Protein AF-A0A8H6E935-F1 (afdb_monomer_lite)

pLDDT: mean 73.57, std 22.92, range [21.0, 97.5]

Sequence (1006 aa):
MAVDQVLSTEVVFPNERFVTASFTENTELFWALRGGGGSIFGVVTSVTIKAYPTIPATTSTFTWTTGPKSNITHGRFWAGIRAYLDLFIEHSDAGIYSYLFILPSKGEYTFLMQPFFAPNKTIPEIQALLNPWFQRLHQLGITFTPKTQYLDNFYSAWDASFPLEVVEKAHVVTGSRLFPKSNWEDPSRLNATFDAIRASSEAGLTLIASNMAPTLSRAGNPDNAVNPAWRRTVMHALSSVNWSPDATAQEITAARHNFTYGHMQRWRVVTEHGLPTENAAPPLAVKWYVAVAQYQLPDRDRAPSKHAKSRKIKCNLPNADELGPLGSSQSPEKSCERCRSLNLECIVERATLGRPSLKRERLQRATPLSPNSRKDDDSPSIIPLEIKDYLATEAIDDLGTTKALGEQRLFQTTVEFQYFFASVLAKDRIFGATIPTSTSGWTTPLPELVSHEMATALDNELVWHRFFLPNLPSLVSIRNRLELDGPDFASSATNLLFALLCLIALDTTDKFVPQHPRLKWTIQLSISSYGQEFIFSPPTHRDSVVVCLLLAYYRPTAVVSSQHTAHKAIKSTLYLGIAFKIAERLEILPSQLNLFVGDITTMNNTEFEHQIADSLQGLEILSQDLLLDGLLSKPVHSLQTVLDRMAPHIQAYRHVVKHRSCSPRVIFQIQWATSSYMLLEALKATKQGWGSPEKLYRLVEEIEEKCLRQIQFCDWALTQTGPSGAPEEISAARSLLEQRFHAIIVRIYGISLLYILVLKSRTPDCSLQGDPEIYPHETVQMGAHVSNALNNISDKTSELLFAFLSRFGKIFPDRLLAVLEMFIKCTDLKLGGVPFQAPFRDMVLDIIIFSRAIVENNSIHVKNLDGKMRENSDYQMEVMGKCAKRLEKMVASPGKSIEAAFAGGCVYAASTKVMMAFLDIIRNLKKKSKCNAGQILSIMSVTSTEGLAMGMPENSSPESRDLWPNGAVLNPSDAEGFIFDWSSIMNFDGVTFDGDTNLDLNPGSC

Foldseek 3Di:
DQLLFWAWWWFQALVRDIFIEGVVGPPVLSQCVSAVDPDPGGFTFDTDGDDDDWFKKKKKKKKFKDDPPDPQDPVLVLQLVLLVLLCLVVLQVQVWKWKWKWADDPNMTMIITLIRMGTRDDPVRVCVSCVSSVVSSVVSVTDMDMDMDIDGGDVVVCPVRPDDDDPDDPFKFKDKDFAFPVCNVDPVLVVLLSVLVVVCVSVRKMKIKMAHAPACVVSVNDNHNHDCSSNGGRMMMMIMDGDDPPDDPVRSVVSVCCCVCPNVVSNVQSRDDDHDDPDDDDDDDDDDGDDGDDDDDDDPDPDPDDDDDDPDDDADFPDPVPFDDAQAFTDLVGAGPVCNVVVHGRHHHDDPDDDPDPPPDPPDPDDDDDDDDDDDDDDPPPDDQVLLCLFLQNVPDPPDDDDDDDLQLSLCVLFPVLSVQLVSCLPPLLFQQPQDAAPDADDDQPCVLAPLVNQVVLQLLCVVVCLQQLPQDRLNVLSVVSVVLDPVRDDLLSQLSNLLSSLSSVQQDCPCCVVCVCSNVVSLHSNQNSLVVCVSHPDLDPSLLVSLLSCLFFPLQSNDNDSSCLSVSSLSLSSLSVSLVSCVVVVLAQDPVLQPDPPLPPDDPVVNSVSLSSVLSNLVSLLVNQQSSHLQADDLVSLVVSLVSCVSNLVVVVVCLVPDQDELSSLLSSLVSVLSSLLSVLSSQLLVQLLDLVSLVVSLVVSLVVLVVSLVVSLVSLVPNPPPYDPLSSVLSSLVSNLSSLLSSLVSLVVSLVSLLLSQQQDPPHPCNPHSHDDSVSSSCSNVSVLVLVVDCPDPSSVSNVVSCLVPVVPNLVSLLVSLVSVLVSQQGDDSNRGPLDDRPVSLSSLLSSLSVLLSSQSSCCPRHDVAGDPCLVVSLVSLVSSLVSLQCSSQRPPRHLSNSSSSNGSSSSSSVSSVSSSVSSVVSNVRSVVVVVVVVVVVPPDDPDDDDDDDDDDDDDDDDDDDDDDDDDDPVVCVPRDPDPPPPDDDDDDDDDDDDDDDDDDDDD

Radius of gyration: 37.36 Å; chains: 1; bounding box: 136×71×84 Å

Secondary structure (DSSP, 8-state):
-GGGGEEEEEEE-TTS-EEEEESSSSHHHHHHHTTS-TTSS-EEEEEEE-------EEEEEEEEE-STT-S--HHHHHHHHHHHHTTHHHHHHTT-EEEEEEEEETTEEEEEEEEEEEET--HHHHHHHHHHHHHHHHHTT-----EEEEESSHHHHHHTT--------TTEEEEEEEEETHHHHSHHHHHHHHHHHHHHHTTT-EEEEEE----TTTTTS--S---GGGGGEEEEEEEEEE--TT--HHHHHHHHHHIIIIIHHHHHHTTSSS---TT-PPP-PPP--SSS-------SSS--SS-----------S-GGG--STTSBPPTTTS-HHHHHTT---B----SSSPPP-------------S---------------GGGGSTTTTTS-TTT-----HHHHHHHHH-HHHHHHHHHTT-SSTTTT----SS---S-HHHHS-HHHHHHHHGGGHHHHHH-TT---HHHHHHHHHHH-TTTS-HHHHHHHHHHHHHHHHH--TTTTT-TTHHHHHHHHHHHHHHHHHHS--SSHHHHHHHHHHHHT-TTTT-S-GGGHHHHT-THHHHHHHHHHHHHTT-SS-GGG---S-TTTS-HHHHHHHHHHHHHHHHHHHHHHTTT-SSSS-HHHHHHHHHHHHHHHHHHHHHHHHS---HHHHHHHHHHHHHHHHHHHHHHHHHHTT-HHHHHHHHHHHHHHHHHHHHHHHHHHHTTGGGS-HHHHHHHHHHHHHHHHHHHHHHHHHHHHHHHHHHHS-TT-TTTT--PPPHHHHHTHHHHHHHHHH---SHHHHHHHHHHHHHTTHHHHHHHHHHHHHHHHTT-EETTEE-----HHHHHHHHHHHHHHHHHHHHHHHHTSSS--TTHHHHHHHHHHHHHHHHHHHS-TT--HHHHHHTT-HHHHHHHHHHHHHHHHHHHHHHHHHHHHHHHHHHTTS--S-------------------------TTS-TTS---S-TT---------------------

Structure (mmCIF, N/CA/C/O backbone):
data_AF-A0A8H6E935-F1
#
_entry.id   AF-A0A8H6E935-F1
#
loop_
_atom_site.group_PDB
_atom_site.id
_atom_site.type_symbol
_atom_site.label_atom_id
_atom_site.label_alt_id
_atom_site.label_comp_id
_atom_site.label_asym_id
_atom_site.label_entity_id
_atom_site.label_seq_id
_atom_site.pdbx_PDB_ins_code
_atom_site.Cartn_x
_atom_site.Cartn_y
_atom_site.Cartn_z
_atom_site.occupancy
_atom_site.B_iso_or_equiv
_atom_site.auth_seq_id
_atom_site.auth_comp_id
_atom_site.auth_asym_id
_atom_site.auth_atom_id
_atom_site.pdbx_PDB_model_num
ATOM 1 N N . MET A 1 1 ? -24.918 -16.246 4.909 1.00 84.56 1 MET A N 1
ATOM 2 C CA . MET A 1 1 ? -24.049 -15.218 5.536 1.00 84.56 1 MET A CA 1
ATOM 3 C C . MET A 1 1 ? -23.281 -14.471 4.453 1.00 84.56 1 MET A C 1
ATOM 5 O O . MET A 1 1 ? -23.110 -15.037 3.384 1.00 84.56 1 MET A O 1
ATOM 9 N N . ALA A 1 2 ? -22.778 -13.255 4.709 1.00 88.00 2 ALA A N 1
ATOM 10 C CA . ALA A 1 2 ? -21.987 -12.499 3.722 1.00 88.00 2 ALA A CA 1
ATOM 11 C C . ALA A 1 2 ? -20.761 -13.285 3.212 1.00 88.00 2 ALA A C 1
ATOM 13 O O . ALA A 1 2 ? -20.558 -13.420 2.011 1.00 88.00 2 ALA A O 1
ATOM 14 N N . VAL A 1 3 ? -20.011 -13.922 4.116 1.00 88.25 3 VAL A N 1
ATOM 15 C CA . VAL A 1 3 ? -18.839 -14.751 3.767 1.00 88.25 3 VAL A CA 1
ATOM 16 C C . VAL A 1 3 ? -19.176 -16.015 2.963 1.00 88.25 3 VAL A C 1
ATOM 18 O O . VAL A 1 3 ? -18.313 -16.554 2.271 1.00 88.25 3 VAL A O 1
ATOM 21 N N . ASP A 1 4 ? -20.432 -16.473 2.988 1.00 92.00 4 ASP A N 1
ATOM 22 C CA . ASP A 1 4 ? -20.879 -17.583 2.134 1.00 92.00 4 ASP A CA 1
ATOM 23 C C . ASP A 1 4 ? -20.926 -17.162 0.655 1.00 92.00 4 ASP A C 1
ATOM 25 O O . ASP A 1 4 ? -20.789 -18.011 -0.227 1.00 92.00 4 ASP A O 1
ATOM 29 N N . GLN A 1 5 ? -21.058 -15.855 0.398 1.00 93.88 5 GLN A N 1
ATOM 30 C CA . GLN A 1 5 ? -21.180 -15.271 -0.938 1.00 93.88 5 GLN A CA 1
ATOM 31 C C . GLN A 1 5 ? -19.845 -14.930 -1.588 1.00 93.88 5 GLN A C 1
ATOM 33 O O . GLN A 1 5 ? -19.820 -14.624 -2.773 1.00 93.88 5 GLN A O 1
ATOM 38 N N . VAL A 1 6 ? -18.741 -15.000 -0.847 1.00 94.00 6 VAL A N 1
ATOM 39 C CA . VAL A 1 6 ? -17.407 -14.691 -1.368 1.00 94.00 6 VAL A CA 1
ATOM 40 C C . VAL A 1 6 ? -16.933 -15.802 -2.312 1.00 94.00 6 VAL A C 1
ATOM 42 O O . VAL A 1 6 ? -17.002 -16.984 -1.969 1.00 94.00 6 VAL A O 1
ATOM 45 N N . LEU A 1 7 ? -16.452 -15.405 -3.492 1.00 94.62 7 LEU A N 1
ATOM 46 C CA . LEU A 1 7 ? -15.950 -16.263 -4.571 1.00 94.62 7 LEU A CA 1
ATOM 47 C C . LEU A 1 7 ? -14.423 -16.218 -4.704 1.00 94.62 7 LEU A C 1
ATOM 49 O O . LEU A 1 7 ? -13.803 -17.243 -4.981 1.00 94.62 7 LEU A O 1
ATOM 53 N N . SER A 1 8 ? -13.823 -15.051 -4.481 1.00 93.94 8 SER A N 1
ATOM 54 C CA . SER A 1 8 ? -12.374 -14.873 -4.404 1.00 93.94 8 SER A CA 1
ATOM 55 C C . SER A 1 8 ? -12.025 -13.623 -3.599 1.00 93.94 8 SER A C 1
ATOM 57 O O . SER A 1 8 ? -12.862 -12.739 -3.405 1.00 93.94 8 SER A O 1
ATOM 59 N N . THR A 1 9 ? -10.793 -13.555 -3.116 1.00 87.56 9 THR A N 1
ATOM 60 C CA . THR A 1 9 ? -10.232 -12.404 -2.407 1.00 87.56 9 THR A CA 1
ATOM 61 C C . THR A 1 9 ? -8.803 -12.167 -2.865 1.00 87.56 9 THR A C 1
ATOM 63 O O . THR A 1 9 ? -8.025 -13.117 -2.931 1.00 87.56 9 THR A O 1
ATOM 66 N N . GLU A 1 10 ? -8.440 -10.916 -3.108 1.00 86.38 10 GLU A N 1
ATOM 67 C CA . GLU A 1 10 ? -7.048 -10.516 -3.311 1.00 86.38 10 GLU A CA 1
ATOM 68 C C . GLU A 1 10 ? -6.443 -10.085 -1.976 1.00 86.38 10 GLU A C 1
ATOM 70 O O . GLU A 1 10 ? -7.078 -9.349 -1.215 1.00 86.38 10 GLU A O 1
ATOM 75 N N . VAL A 1 11 ? -5.241 -10.571 -1.662 1.00 79.44 11 VAL A N 1
ATOM 76 C CA . VAL A 1 11 ? -4.643 -10.431 -0.330 1.00 79.44 11 VAL A CA 1
ATOM 77 C C . VAL A 1 11 ? -3.161 -10.106 -0.427 1.00 79.44 11 VAL A C 1
ATOM 79 O O . VAL A 1 11 ? -2.403 -10.816 -1.082 1.00 79.44 11 VAL A O 1
ATOM 82 N N . VAL A 1 12 ? -2.728 -9.079 0.301 1.00 74.56 12 VAL A N 1
ATOM 83 C CA . VAL A 1 12 ? -1.315 -8.756 0.519 1.00 74.56 12 VAL A CA 1
ATOM 84 C C . VAL A 1 12 ? -0.867 -9.301 1.868 1.00 74.56 12 VAL A C 1
ATOM 86 O O . VAL A 1 12 ? -1.402 -8.945 2.922 1.00 74.56 12 VAL A O 1
ATOM 89 N N . PHE A 1 13 ? 0.140 -10.163 1.853 1.00 66.25 13 PHE A N 1
ATOM 90 C CA . PHE A 1 13 ? 0.747 -10.697 3.063 1.00 66.25 13 PHE A CA 1
ATOM 91 C C . PHE A 1 13 ? 1.747 -9.721 3.706 1.00 66.25 13 PHE A C 1
ATOM 93 O O . PHE A 1 13 ? 2.312 -8.859 3.035 1.00 66.25 13 PHE A O 1
ATOM 100 N N . PRO A 1 14 ? 2.087 -9.909 4.997 1.00 54.62 14 PRO A N 1
ATOM 101 C CA . PRO A 1 14 ? 3.150 -9.143 5.658 1.00 54.62 14 PRO A CA 1
ATOM 102 C C . PRO A 1 14 ? 4.553 -9.321 5.055 1.00 54.62 14 PRO A C 1
ATOM 104 O O . PRO A 1 14 ? 5.451 -8.544 5.368 1.00 54.62 14 PRO A O 1
ATOM 107 N N . ASN A 1 15 ? 4.765 -10.371 4.257 1.00 60.44 15 ASN A N 1
ATOM 108 C CA . ASN A 1 15 ? 5.986 -10.584 3.477 1.00 60.44 15 ASN A CA 1
ATOM 109 C C . ASN A 1 15 ? 5.867 -10.022 2.051 1.00 60.44 15 ASN A C 1
ATOM 111 O O . ASN A 1 15 ? 6.598 -10.470 1.178 1.00 60.44 15 ASN A O 1
ATOM 115 N N . GLU A 1 16 ? 4.926 -9.100 1.832 1.00 56.12 16 GLU A N 1
ATOM 116 C CA . GLU A 1 16 ? 4.757 -8.313 0.604 1.00 56.12 16 GLU A CA 1
ATOM 117 C C . GLU A 1 16 ? 4.261 -9.120 -0.607 1.00 56.12 16 GLU A C 1
ATOM 119 O O . GLU A 1 16 ? 4.023 -8.564 -1.674 1.00 56.12 16 GLU A O 1
ATOM 124 N N . ARG A 1 17 ? 3.984 -10.419 -0.437 1.00 66.56 17 ARG A N 1
ATOM 125 C CA . ARG A 1 17 ? 3.361 -11.236 -1.480 1.00 66.56 17 ARG A CA 1
ATOM 126 C C . ARG A 1 17 ? 1.891 -10.866 -1.662 1.00 66.56 17 ARG A C 1
ATOM 128 O O . ARG A 1 17 ? 1.109 -10.972 -0.717 1.00 66.56 17 ARG A O 1
ATOM 135 N N . PHE A 1 18 ? 1.520 -10.519 -2.889 1.00 76.31 18 PHE A N 1
ATOM 136 C CA . PHE A 1 18 ? 0.135 -10.385 -3.334 1.00 76.31 18 PHE A CA 1
ATOM 137 C C . PHE A 1 18 ? -0.358 -11.733 -3.864 1.00 76.31 18 PHE A C 1
ATOM 139 O O . PHE A 1 18 ? 0.280 -12.320 -4.737 1.00 76.31 18 PHE A O 1
ATOM 146 N N . VAL A 1 19 ? -1.465 -12.245 -3.336 1.00 80.19 19 VAL A N 1
ATOM 147 C CA . VAL A 1 19 ? -2.027 -13.540 -3.737 1.00 80.19 19 VAL A CA 1
ATOM 148 C C . VAL A 1 19 ? -3.528 -13.451 -3.972 1.00 80.19 19 VAL A C 1
ATOM 150 O O . VAL A 1 19 ? -4.221 -12.655 -3.336 1.00 80.19 19 VAL A O 1
ATOM 153 N N . THR A 1 20 ? -4.033 -14.332 -4.832 1.00 86.38 20 THR A N 1
ATOM 154 C CA . THR A 1 20 ? -5.466 -14.566 -4.995 1.00 86.38 20 THR A CA 1
ATOM 155 C C . THR A 1 20 ? -5.862 -15.795 -4.187 1.00 86.38 20 THR A C 1
ATOM 157 O O . THR A 1 20 ? -5.322 -16.885 -4.360 1.00 86.38 20 THR A O 1
ATOM 160 N N . ALA A 1 21 ? -6.816 -15.629 -3.278 1.00 88.25 21 ALA A N 1
ATOM 161 C CA . ALA A 1 21 ? -7.444 -16.720 -2.547 1.00 88.25 21 ALA A CA 1
ATOM 162 C C . ALA A 1 21 ? -8.823 -17.006 -3.147 1.00 88.25 21 ALA A C 1
ATOM 164 O O . ALA A 1 21 ? -9.665 -16.115 -3.235 1.00 88.25 21 ALA A O 1
ATOM 165 N N . SER A 1 22 ? -9.053 -18.242 -3.577 1.00 93.38 22 SER A N 1
ATOM 166 C CA . SER A 1 22 ? -10.284 -18.703 -4.222 1.00 93.38 22 SER A CA 1
ATOM 167 C C . SER A 1 22 ? -10.539 -20.186 -3.919 1.00 93.38 22 SER A C 1
ATOM 169 O O . SER A 1 22 ? -9.830 -20.817 -3.136 1.00 93.38 22 SER A O 1
ATOM 171 N N . PHE A 1 23 ? -11.555 -20.775 -4.550 1.00 90.12 23 PHE A N 1
ATOM 172 C CA . PHE A 1 23 ? -11.826 -22.211 -4.449 1.00 90.12 23 PHE A CA 1
ATOM 173 C C . PHE A 1 23 ? -10.747 -23.099 -5.087 1.00 90.12 23 PHE A C 1
ATOM 175 O O . PHE A 1 23 ? -10.710 -24.290 -4.793 1.00 90.12 23 PHE A O 1
ATOM 182 N N . THR A 1 24 ? -9.879 -22.546 -5.937 1.00 89.94 24 THR A N 1
ATOM 183 C CA . THR A 1 24 ? -8.844 -23.299 -6.667 1.00 89.94 24 THR A CA 1
ATOM 184 C C . THR A 1 24 ? -7.423 -22.832 -6.362 1.00 89.94 24 THR A C 1
ATOM 186 O O . THR A 1 24 ? -6.472 -23.515 -6.723 1.00 89.94 24 THR A O 1
ATOM 189 N N . GLU A 1 25 ? -7.256 -21.691 -5.691 1.00 87.50 25 GLU A N 1
ATOM 190 C CA . GLU A 1 25 ? -5.955 -21.082 -5.406 1.00 87.50 25 GLU A CA 1
ATOM 191 C C . GLU A 1 25 ? -5.900 -20.607 -3.951 1.00 87.50 25 GLU A C 1
ATOM 193 O O . GLU A 1 25 ? -6.847 -19.989 -3.471 1.00 87.50 25 GLU A O 1
ATOM 198 N N . ASN A 1 26 ? -4.805 -20.893 -3.235 1.00 84.12 26 ASN A N 1
ATOM 199 C CA . ASN A 1 26 ? -4.643 -20.547 -1.814 1.00 84.12 26 ASN A CA 1
ATOM 200 C C . ASN A 1 26 ? -5.892 -20.909 -0.976 1.00 84.12 26 ASN A C 1
ATOM 202 O O . ASN A 1 26 ? -6.390 -20.111 -0.181 1.00 84.12 26 ASN A O 1
ATOM 206 N N . THR A 1 27 ? -6.425 -22.114 -1.185 1.00 86.31 27 THR A N 1
ATOM 207 C CA . THR A 1 27 ? -7.748 -22.545 -0.703 1.00 86.31 27 THR A CA 1
ATOM 208 C C . THR A 1 27 ? -7.876 -22.531 0.820 1.00 86.31 27 THR A C 1
ATOM 210 O O . THR A 1 27 ? -8.933 -22.187 1.343 1.00 86.31 27 THR A O 1
ATOM 213 N N . GLU A 1 28 ? -6.796 -22.818 1.549 1.00 81.31 28 GLU A N 1
ATOM 214 C CA . GLU A 1 28 ? -6.761 -22.715 3.013 1.00 81.31 28 GLU A CA 1
ATOM 215 C C . GLU A 1 28 ? -6.899 -21.265 3.494 1.00 81.31 28 GLU A C 1
ATOM 217 O O . GLU A 1 28 ? -7.650 -20.976 4.429 1.00 81.31 28 GLU A O 1
ATOM 222 N N . LEU A 1 29 ? -6.209 -20.335 2.824 1.00 84.69 29 LEU A N 1
ATOM 223 C CA . LEU A 1 29 ? -6.346 -18.905 3.087 1.00 84.69 29 LEU A CA 1
ATOM 224 C C . LEU A 1 29 ? -7.770 -18.449 2.760 1.00 84.69 29 LEU A C 1
ATOM 226 O O . LEU A 1 29 ? -8.382 -17.728 3.546 1.00 84.69 29 LEU A O 1
ATOM 230 N N . PHE A 1 30 ? -8.316 -18.901 1.632 1.00 88.38 30 PHE A N 1
ATOM 231 C CA . PHE A 1 30 ? -9.678 -18.588 1.220 1.00 88.38 30 PHE A CA 1
ATOM 232 C C . PHE A 1 30 ? -10.722 -19.084 2.228 1.00 88.38 30 PHE A C 1
ATOM 234 O O . PHE A 1 30 ? -11.632 -18.342 2.603 1.00 88.38 30 PHE A O 1
ATOM 241 N N . TRP A 1 31 ? -10.560 -20.311 2.727 1.00 88.69 31 TRP A N 1
ATOM 242 C CA . TRP A 1 31 ? -11.390 -20.878 3.786 1.00 88.69 31 TRP A CA 1
ATOM 243 C C . TRP A 1 31 ? -11.323 -20.030 5.061 1.00 88.69 31 TRP A C 1
ATOM 245 O O . TRP A 1 31 ? -12.364 -19.661 5.613 1.00 88.69 31 TRP A O 1
ATOM 255 N N . ALA A 1 32 ? -10.108 -19.657 5.483 1.00 80.88 32 ALA A N 1
ATOM 256 C CA . ALA A 1 32 ? -9.862 -18.870 6.688 1.00 80.88 32 ALA A CA 1
ATOM 257 C C . ALA A 1 32 ? -10.448 -17.452 6.602 1.00 80.88 32 ALA A C 1
ATOM 259 O O . ALA A 1 32 ? -11.073 -16.979 7.553 1.00 80.88 32 ALA A O 1
ATOM 260 N N . LEU A 1 33 ? -10.312 -16.781 5.455 1.00 82.75 33 LEU A N 1
ATOM 261 C CA . LEU A 1 33 ? -10.874 -15.446 5.224 1.00 82.75 33 LEU A CA 1
ATOM 262 C C . LEU A 1 33 ? -12.407 -15.447 5.259 1.00 82.75 33 LEU A C 1
ATOM 264 O O . LEU A 1 33 ? -13.025 -14.457 5.652 1.00 82.75 33 LEU A O 1
ATOM 268 N N . ARG A 1 34 ? -13.041 -16.578 4.939 1.00 88.12 34 ARG A N 1
ATOM 269 C CA . ARG A 1 34 ? -14.500 -16.742 4.931 1.00 88.12 34 ARG A CA 1
ATOM 270 C C . ARG A 1 34 ? -15.066 -17.158 6.294 1.00 88.12 34 ARG A C 1
ATOM 272 O O . ARG A 1 34 ? -15.899 -18.052 6.385 1.00 88.12 34 ARG A O 1
ATOM 279 N N . GLY A 1 35 ? -14.658 -16.469 7.361 1.00 75.31 35 GLY A N 1
ATOM 280 C CA . GLY A 1 35 ? -15.252 -16.619 8.700 1.00 75.31 35 GLY A CA 1
ATOM 281 C C . GLY A 1 35 ? -14.274 -16.555 9.877 1.00 75.31 35 GLY A C 1
ATOM 282 O O . GLY A 1 35 ? -14.718 -16.372 11.008 1.00 75.31 35 GLY A O 1
ATOM 283 N N . GLY A 1 36 ? -12.963 -16.627 9.626 1.00 70.06 36 GLY A N 1
ATOM 284 C CA . GLY A 1 36 ? -11.910 -16.653 10.650 1.00 70.06 36 GLY A CA 1
ATOM 285 C C . GLY A 1 36 ? -11.529 -15.293 11.251 1.00 70.06 36 GLY A C 1
ATOM 286 O O . GLY A 1 36 ? -10.697 -15.246 12.156 1.00 70.06 36 GLY A O 1
ATOM 287 N N . GLY A 1 37 ? -12.138 -14.202 10.776 1.00 58.69 37 GLY A N 1
ATOM 288 C CA . GLY A 1 37 ? -11.894 -12.837 11.253 1.00 58.69 37 GLY A CA 1
ATOM 289 C C . GLY A 1 37 ? -10.944 -12.016 10.381 1.00 58.69 37 GLY A C 1
ATOM 290 O O . GLY A 1 37 ? -10.013 -12.545 9.779 1.00 58.69 37 GLY A O 1
ATOM 291 N N . GLY A 1 38 ? -11.191 -10.704 10.317 1.00 58.00 38 GLY A N 1
ATOM 292 C CA . GLY A 1 38 ? -10.362 -9.757 9.564 1.00 58.00 38 GLY A CA 1
ATOM 293 C C . GLY A 1 38 ? -9.001 -9.477 10.216 1.00 58.00 38 GLY A C 1
ATOM 294 O O . GLY A 1 38 ? -8.785 -9.771 11.390 1.00 58.00 38 GLY A O 1
ATOM 295 N N . SER A 1 39 ? -8.083 -8.886 9.445 1.00 55.16 39 SER A N 1
ATOM 296 C CA . SER A 1 39 ? -6.806 -8.297 9.904 1.00 55.16 39 SER A CA 1
ATOM 297 C C . SER A 1 39 ? -5.734 -9.247 10.464 1.00 55.16 39 SER A C 1
ATOM 299 O O . SER A 1 39 ? -4.707 -8.781 10.955 1.00 55.16 39 SER A O 1
ATOM 301 N N . ILE A 1 40 ? -5.928 -10.569 10.395 1.00 59.38 40 ILE A N 1
ATOM 302 C CA . ILE A 1 40 ? -4.971 -11.554 10.944 1.00 59.38 40 ILE A CA 1
ATOM 303 C C . ILE A 1 40 ? -4.184 -12.280 9.842 1.00 59.38 40 ILE A C 1
ATOM 305 O O . ILE A 1 40 ? -3.030 -12.653 10.061 1.00 59.38 40 ILE A O 1
ATOM 309 N N . PHE A 1 41 ? -4.786 -12.475 8.667 1.00 69.62 41 PHE A N 1
ATOM 310 C CA . PHE A 1 41 ? -4.212 -13.294 7.591 1.00 69.62 41 PHE A CA 1
ATOM 311 C C . PHE A 1 41 ? -3.441 -12.479 6.541 1.00 69.62 41 PHE A C 1
ATOM 313 O O . PHE A 1 41 ? -2.470 -12.973 5.976 1.00 69.62 41 PHE A O 1
ATOM 320 N N . GLY A 1 42 ? -3.836 -11.226 6.321 1.00 67.56 42 GLY A N 1
ATOM 321 C CA . GLY A 1 42 ? -3.252 -10.305 5.347 1.00 67.56 42 GLY A CA 1
ATOM 322 C C . GLY A 1 42 ? -4.159 -9.090 5.146 1.00 67.56 42 GLY A C 1
ATOM 323 O O . GLY A 1 42 ? -5.232 -9.011 5.752 1.00 67.56 42 GLY A O 1
ATOM 324 N N . VAL A 1 43 ? -3.727 -8.143 4.317 1.00 76.94 43 VAL A N 1
ATOM 325 C CA . VAL A 1 43 ? -4.535 -6.993 3.892 1.00 76.94 43 VAL A CA 1
ATOM 326 C C . VAL A 1 43 ? -5.349 -7.419 2.678 1.00 76.94 43 VAL A C 1
ATOM 328 O O . VAL A 1 43 ? -4.780 -7.685 1.624 1.00 76.94 43 VAL A O 1
ATOM 331 N N . VAL A 1 44 ? -6.669 -7.526 2.829 1.00 80.19 44 VAL A N 1
ATOM 332 C CA . VAL A 1 44 ? -7.568 -7.835 1.708 1.00 80.19 44 VAL A CA 1
ATOM 333 C C . VAL A 1 44 ? -7.746 -6.569 0.871 1.00 80.19 44 VAL A C 1
ATOM 335 O O . VAL A 1 44 ? -8.201 -5.556 1.392 1.00 80.19 44 VAL A O 1
ATOM 338 N N . THR A 1 45 ? -7.386 -6.621 -0.409 1.00 80.38 45 THR A N 1
ATOM 339 C CA . THR A 1 45 ? -7.421 -5.482 -1.347 1.00 80.38 45 THR A CA 1
ATOM 340 C C . THR A 1 45 ? -8.576 -5.563 -2.350 1.00 80.38 45 THR A C 1
ATOM 342 O O . THR A 1 45 ? -8.862 -4.587 -3.050 1.00 80.38 45 THR A O 1
ATOM 345 N N . SER A 1 46 ? -9.226 -6.725 -2.454 1.00 82.81 46 SER A N 1
ATOM 346 C CA . SER A 1 46 ? -10.413 -6.956 -3.282 1.00 82.81 46 SER A CA 1
ATOM 347 C C . SER A 1 46 ? -11.192 -8.173 -2.799 1.00 82.81 46 SER A C 1
ATOM 349 O O . SER A 1 46 ? -10.615 -9.114 -2.246 1.00 82.81 46 SER A O 1
ATOM 351 N N . VAL A 1 47 ? -12.499 -8.179 -3.053 1.00 88.38 47 VAL A N 1
ATOM 352 C CA . VAL A 1 47 ? -13.391 -9.314 -2.810 1.00 88.38 47 VAL A CA 1
ATOM 353 C C . VAL A 1 47 ? -14.326 -9.458 -4.005 1.00 88.38 47 VAL A C 1
ATOM 355 O O . VAL A 1 47 ? -15.037 -8.521 -4.356 1.00 88.38 47 VAL A O 1
ATOM 358 N N . THR A 1 48 ? -14.384 -10.653 -4.584 1.00 92.56 48 THR A N 1
ATOM 359 C CA . THR A 1 48 ? -15.417 -11.022 -5.556 1.00 92.56 48 THR A CA 1
ATOM 360 C C . THR A 1 48 ? -16.545 -11.725 -4.818 1.00 92.56 48 THR A C 1
ATOM 362 O O . THR A 1 48 ? -16.301 -12.693 -4.095 1.00 92.56 48 THR A O 1
ATOM 365 N N . ILE A 1 49 ? -17.783 -11.271 -5.002 1.00 95.06 49 ILE A N 1
ATOM 366 C CA . ILE A 1 49 ? -18.969 -11.835 -4.346 1.00 95.06 49 ILE A CA 1
ATOM 367 C C . ILE A 1 49 ? -20.023 -12.265 -5.366 1.00 95.06 49 ILE A C 1
ATOM 369 O O . ILE A 1 49 ? -20.102 -11.721 -6.465 1.00 95.06 49 ILE A O 1
ATOM 373 N N . LYS A 1 50 ? -20.861 -13.234 -4.992 1.00 93.44 50 LYS A N 1
ATOM 374 C CA . LYS A 1 50 ? -22.049 -13.608 -5.764 1.00 93.44 50 LYS A CA 1
ATOM 375 C C . LYS A 1 50 ? -23.017 -12.428 -5.834 1.00 93.44 50 LYS A C 1
ATOM 377 O O . LYS A 1 50 ? -23.385 -11.869 -4.801 1.00 93.44 50 LYS A O 1
ATOM 382 N N . ALA A 1 51 ? -23.472 -12.119 -7.042 1.00 91.81 51 ALA A N 1
ATOM 383 C CA . ALA A 1 51 ? -24.628 -11.265 -7.279 1.00 91.81 51 ALA A CA 1
ATOM 384 C C . ALA A 1 51 ? -25.878 -12.131 -7.482 1.00 91.81 51 ALA A C 1
ATOM 386 O O . ALA A 1 51 ? -25.790 -13.265 -7.959 1.00 91.81 51 ALA A O 1
ATOM 387 N N . TYR A 1 52 ? -27.039 -11.595 -7.116 1.00 89.50 52 TYR A N 1
ATOM 388 C CA . TYR A 1 52 ? -28.323 -12.281 -7.223 1.00 89.50 52 TYR A CA 1
ATOM 389 C C . TYR A 1 52 ? -29.293 -11.455 -8.068 1.00 89.50 52 TYR A C 1
ATOM 391 O O . TYR A 1 52 ? -29.226 -10.226 -8.014 1.00 89.50 52 TYR A O 1
ATOM 399 N N . PRO A 1 53 ? -30.204 -12.099 -8.823 1.00 91.50 53 PRO A N 1
ATOM 400 C CA . PRO A 1 53 ? -31.289 -11.393 -9.488 1.00 91.50 53 PRO A CA 1
ATOM 401 C C . PRO A 1 53 ? -32.108 -10.570 -8.495 1.00 91.50 53 PRO A C 1
ATOM 403 O O . PRO A 1 53 ? -32.314 -10.983 -7.350 1.00 91.50 53 PRO A O 1
ATOM 406 N N . THR A 1 54 ? -32.597 -9.421 -8.952 1.00 91.19 54 THR A N 1
ATOM 407 C CA . THR A 1 54 ? -33.511 -8.586 -8.174 1.00 91.19 54 THR A CA 1
ATOM 408 C C . THR A 1 54 ? -34.766 -9.372 -7.808 1.00 91.19 54 THR A C 1
ATOM 410 O O . THR A 1 54 ? -35.339 -10.071 -8.642 1.00 91.19 54 THR A O 1
ATOM 413 N N . ILE A 1 55 ? -35.198 -9.232 -6.556 1.00 95.31 55 ILE A N 1
ATOM 414 C CA . ILE A 1 55 ? -36.414 -9.847 -6.024 1.00 95.31 55 ILE A CA 1
ATOM 415 C C . ILE A 1 55 ? -37.294 -8.785 -5.362 1.00 95.31 55 ILE A C 1
ATOM 417 O O . ILE A 1 55 ? -36.741 -7.853 -4.775 1.00 95.31 55 ILE A O 1
ATOM 421 N N . PRO A 1 56 ? -38.629 -8.909 -5.402 1.00 96.56 56 PRO A N 1
ATOM 422 C CA . PRO A 1 56 ? -39.507 -8.083 -4.587 1.00 96.56 56 PRO A CA 1
ATOM 423 C C . PRO A 1 56 ? -39.393 -8.453 -3.105 1.00 96.56 56 PRO A C 1
ATOM 425 O O . PRO A 1 56 ? -38.974 -9.558 -2.739 1.00 96.56 56 PRO A O 1
ATOM 428 N N . ALA A 1 57 ? -39.814 -7.545 -2.234 1.00 97.06 57 ALA A N 1
ATOM 429 C CA . ALA A 1 57 ? -39.935 -7.817 -0.810 1.00 97.06 57 ALA A CA 1
ATOM 430 C C . ALA A 1 57 ? -41.090 -7.020 -0.207 1.00 97.06 57 ALA A C 1
ATOM 432 O O . ALA A 1 57 ? -41.346 -5.877 -0.581 1.00 97.06 57 ALA A O 1
ATOM 433 N N . THR A 1 58 ? -41.760 -7.621 0.771 1.00 97.50 58 THR A N 1
ATOM 434 C CA . THR A 1 58 ? -42.714 -6.907 1.617 1.00 97.50 58 THR A CA 1
ATOM 435 C C . THR A 1 58 ? -42.080 -6.703 2.987 1.00 97.50 58 THR A C 1
ATOM 437 O O . THR A 1 58 ? -41.421 -7.599 3.522 1.00 97.50 58 THR A O 1
ATOM 440 N N . THR A 1 59 ? -42.253 -5.519 3.564 1.0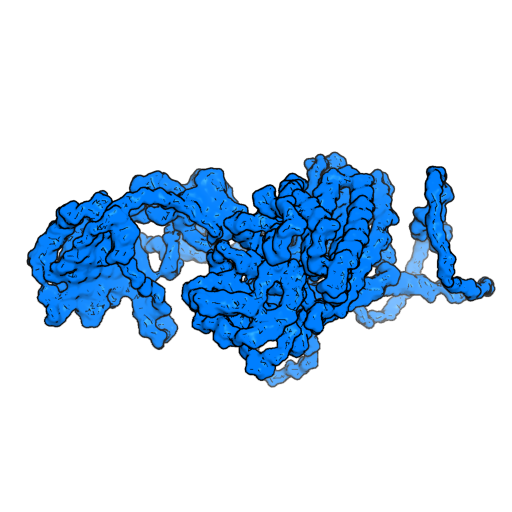0 96.31 59 THR A N 1
ATOM 441 C CA . THR A 1 59 ? -41.738 -5.194 4.896 1.00 96.31 59 THR A CA 1
ATOM 442 C C . THR A 1 59 ? -42.858 -4.692 5.789 1.00 96.31 59 THR A C 1
ATOM 444 O O . THR A 1 59 ? -43.833 -4.110 5.313 1.00 96.31 59 THR A O 1
ATOM 447 N N . SER A 1 60 ? -42.757 -4.961 7.090 1.00 96.06 60 SER A N 1
ATOM 448 C CA . SER A 1 60 ? -43.707 -4.461 8.080 1.00 96.06 60 SER A CA 1
ATOM 449 C C . SER A 1 60 ? -42.982 -3.899 9.294 1.00 96.06 60 SER A C 1
ATOM 451 O O . SER A 1 60 ? -42.129 -4.569 9.877 1.00 96.06 60 SER A O 1
ATOM 453 N N . THR A 1 61 ? -43.350 -2.684 9.697 1.00 95.31 61 THR A N 1
ATOM 454 C CA . THR A 1 61 ? -42.823 -2.029 10.903 1.00 95.31 61 THR A CA 1
ATOM 455 C C . THR A 1 61 ? -43.949 -1.641 11.853 1.00 95.31 61 THR A C 1
ATOM 457 O O . THR A 1 61 ? -45.053 -1.300 11.425 1.00 95.31 61 THR A O 1
ATOM 460 N N . PHE A 1 62 ? -43.701 -1.744 13.156 1.00 95.31 62 PHE A N 1
ATOM 461 C CA . PHE A 1 62 ? -44.638 -1.325 14.202 1.00 95.31 62 PHE A CA 1
ATOM 462 C C . PHE A 1 62 ? -43.935 -1.219 15.551 1.00 95.31 62 PHE A C 1
ATOM 464 O O . PHE A 1 62 ? -42.853 -1.764 15.762 1.00 95.31 62 PHE A O 1
ATOM 471 N N . THR A 1 63 ? -44.580 -0.511 16.473 1.00 95.50 63 THR A N 1
ATOM 472 C CA . THR A 1 63 ? -44.077 -0.263 17.821 1.00 95.50 63 THR A CA 1
ATOM 473 C C . THR A 1 63 ? -45.220 -0.245 18.827 1.00 95.50 63 THR A C 1
ATOM 475 O O . THR A 1 63 ? -46.361 0.072 18.475 1.00 95.50 63 THR A O 1
ATOM 478 N N . TRP A 1 64 ? -44.909 -0.573 20.078 1.00 95.31 64 TRP A N 1
ATOM 479 C CA . TRP A 1 64 ? -45.757 -0.274 21.228 1.00 95.31 64 TRP A CA 1
ATOM 480 C C . TRP A 1 64 ? -44.901 -0.004 22.465 1.00 95.31 64 TRP A C 1
ATOM 482 O O . TRP A 1 64 ? -43.792 -0.526 22.614 1.00 95.31 64 TRP A O 1
ATOM 492 N N . THR A 1 65 ? -45.460 0.778 23.385 1.00 94.88 65 THR A N 1
ATOM 493 C CA . THR A 1 65 ? -44.748 1.282 24.561 1.00 94.88 65 THR A CA 1
ATOM 494 C C . THR A 1 65 ? -45.622 1.168 25.806 1.00 94.88 65 THR A C 1
ATOM 496 O O . THR A 1 65 ? -46.829 1.426 25.762 1.00 94.88 65 THR A O 1
ATOM 499 N N . THR A 1 66 ? -45.026 0.781 26.931 1.00 93.94 66 THR A N 1
ATOM 500 C CA . THR A 1 66 ? -45.641 0.919 28.262 1.00 93.94 66 THR A CA 1
ATOM 501 C C . THR A 1 66 ? -45.478 2.351 28.764 1.00 93.94 66 THR A C 1
ATOM 503 O O . THR A 1 66 ? -44.444 2.949 28.501 1.00 93.94 66 THR A O 1
ATOM 506 N N . GLY A 1 67 ? -46.390 2.872 29.577 1.00 86.44 67 GLY A N 1
ATOM 507 C CA . GLY A 1 67 ? -46.173 4.158 30.246 1.00 86.44 67 GLY A CA 1
ATOM 508 C C . GLY A 1 67 ? -47.470 4.784 30.750 1.00 86.44 67 GLY A C 1
ATOM 509 O O . GLY A 1 67 ? -48.540 4.227 30.512 1.00 86.44 67 GLY A O 1
ATOM 510 N N . PRO A 1 68 ? -47.419 5.960 31.398 1.00 79.12 68 PRO A N 1
ATOM 511 C CA . PRO A 1 68 ? -48.588 6.621 31.987 1.00 79.12 68 PRO A CA 1
ATOM 512 C C . PRO A 1 68 ? -49.698 6.946 30.980 1.00 79.12 68 PRO A C 1
ATOM 514 O O . PRO A 1 68 ? -50.854 7.104 31.357 1.00 79.12 68 PRO A O 1
ATOM 517 N N . LYS A 1 69 ? -49.343 7.061 29.695 1.00 79.44 69 LYS A N 1
ATOM 518 C CA . LYS A 1 69 ? -50.264 7.351 28.584 1.00 79.44 69 LYS A CA 1
ATOM 519 C C . LYS A 1 69 ? -50.689 6.100 27.801 1.00 79.44 69 LYS A C 1
ATOM 521 O O . LYS A 1 69 ? -51.310 6.229 26.752 1.00 79.44 69 LYS A O 1
ATOM 526 N N . SER A 1 70 ? -50.330 4.907 28.272 1.00 84.62 70 SER A N 1
ATOM 527 C CA . SER A 1 70 ? -50.582 3.632 27.601 1.00 84.62 70 SER A CA 1
ATOM 528 C C . SER A 1 70 ? -51.293 2.660 28.539 1.00 84.62 70 SER A C 1
ATOM 530 O O . SER A 1 70 ? -50.906 2.495 29.692 1.00 84.62 70 SER A O 1
ATOM 532 N N . ASN A 1 71 ? -52.299 1.946 28.031 1.00 86.12 71 ASN A N 1
ATOM 533 C CA . ASN A 1 71 ? -52.991 0.885 28.779 1.00 86.12 71 ASN A CA 1
ATOM 534 C C . ASN A 1 71 ? -52.197 -0.440 28.818 1.00 86.12 71 ASN A C 1
ATOM 536 O O . ASN A 1 71 ? -52.690 -1.467 29.303 1.00 86.12 71 ASN A O 1
ATOM 540 N N . ILE A 1 72 ? -50.974 -0.442 28.281 1.00 93.19 72 ILE A N 1
ATOM 541 C CA . ILE A 1 72 ? -50.099 -1.609 28.232 1.00 93.19 72 ILE A CA 1
ATOM 542 C C . ILE A 1 72 ? -49.335 -1.696 29.552 1.00 93.19 72 ILE A C 1
ATOM 544 O O . ILE A 1 72 ? -48.381 -0.957 29.799 1.00 93.19 72 ILE A O 1
ATOM 548 N N . THR A 1 73 ? -49.755 -2.630 30.404 1.00 92.94 73 THR A N 1
ATOM 549 C CA . THR A 1 73 ? -49.047 -2.938 31.648 1.00 92.94 73 THR A CA 1
ATOM 550 C C . THR A 1 73 ? -47.738 -3.672 31.367 1.00 92.94 73 THR A C 1
ATOM 552 O O . THR A 1 73 ? -47.582 -4.334 30.340 1.00 92.94 73 THR A O 1
ATOM 555 N N . HIS A 1 74 ? -46.815 -3.627 32.328 1.00 92.56 74 HIS A N 1
ATOM 556 C CA . HIS A 1 74 ? -45.543 -4.347 32.257 1.00 92.56 74 HIS A CA 1
ATOM 557 C C . HIS A 1 74 ? -45.712 -5.852 31.963 1.00 92.56 74 HIS A C 1
ATOM 559 O O . HIS A 1 74 ? -45.017 -6.409 31.118 1.00 92.56 74 HIS A O 1
ATOM 565 N N . GLY A 1 75 ? -46.691 -6.510 32.597 1.00 94.19 75 GLY A N 1
ATOM 566 C CA . GLY A 1 75 ? -46.989 -7.923 32.337 1.00 94.19 75 GLY A CA 1
ATOM 567 C C . GLY A 1 75 ? -47.526 -8.181 30.925 1.00 94.19 75 GLY A C 1
ATOM 568 O O . GLY A 1 75 ? -47.110 -9.140 30.277 1.00 94.19 75 GLY A O 1
ATOM 569 N N . ARG A 1 76 ? -48.405 -7.305 30.414 1.00 96.12 76 ARG A N 1
ATOM 570 C CA . ARG A 1 76 ? -48.934 -7.407 29.042 1.00 96.12 76 ARG A CA 1
ATOM 571 C C . ARG A 1 76 ? -47.831 -7.216 28.006 1.00 96.12 76 ARG A C 1
ATOM 573 O O . ARG A 1 76 ? -47.768 -7.992 27.061 1.00 96.12 76 ARG A O 1
ATOM 580 N N . PHE A 1 77 ? -46.932 -6.255 28.217 1.00 96.31 77 PHE A N 1
ATOM 581 C CA . PHE A 1 77 ? -45.784 -6.004 27.343 1.00 96.31 77 PHE A CA 1
ATOM 582 C C . PHE A 1 77 ? -44.932 -7.262 27.129 1.00 96.31 77 PHE A C 1
ATOM 584 O O . PHE A 1 77 ? -44.725 -7.695 25.994 1.00 96.31 77 PHE A O 1
ATOM 591 N N . TRP A 1 78 ? -44.511 -7.898 28.224 1.00 96.88 78 TRP A N 1
ATOM 592 C CA . TRP A 1 78 ? -43.712 -9.120 28.172 1.00 96.88 78 TRP A CA 1
ATOM 593 C C . TRP A 1 78 ? -44.487 -10.314 27.604 1.00 96.88 78 TRP A C 1
ATOM 595 O O . TRP A 1 78 ? -43.911 -11.101 26.856 1.00 96.88 78 TRP A O 1
ATOM 605 N N . ALA A 1 79 ? -45.793 -10.425 27.871 1.00 97.25 79 ALA A N 1
ATOM 606 C CA . ALA A 1 79 ? -46.640 -11.441 27.243 1.00 97.25 79 ALA A CA 1
ATOM 607 C C . ALA A 1 79 ? -46.742 -11.262 25.714 1.00 97.25 79 ALA A C 1
ATOM 609 O O . ALA A 1 79 ? -46.745 -12.250 24.981 1.00 97.25 79 ALA A O 1
ATOM 610 N N . GLY A 1 80 ? -46.777 -10.017 25.226 1.00 97.00 80 GLY A N 1
ATOM 611 C CA . GLY A 1 80 ? -46.773 -9.706 23.795 1.00 97.00 80 GLY A CA 1
ATOM 612 C C . GLY A 1 80 ? -45.459 -10.078 23.106 1.00 97.00 80 GLY A C 1
ATOM 613 O O . GLY A 1 80 ? -45.480 -10.657 22.020 1.00 97.00 80 GLY A O 1
ATOM 614 N N . ILE A 1 81 ? -44.323 -9.819 23.763 1.00 96.69 81 ILE A N 1
ATOM 615 C CA . ILE A 1 81 ? -42.997 -10.255 23.292 1.00 96.69 81 ILE A CA 1
ATOM 616 C C . ILE A 1 81 ? -42.902 -11.779 23.295 1.00 96.69 81 ILE A C 1
ATOM 618 O O . ILE A 1 81 ? -42.435 -12.366 22.322 1.00 96.69 81 ILE A O 1
ATOM 622 N N . ARG A 1 82 ? -43.374 -12.434 24.362 1.00 96.94 82 ARG A N 1
ATOM 623 C CA . ARG A 1 82 ? -43.345 -13.894 24.458 1.00 96.94 82 ARG A CA 1
ATOM 624 C C . ARG A 1 82 ? -44.104 -14.555 23.309 1.00 96.94 82 ARG A C 1
ATOM 626 O O . ARG A 1 82 ? -43.565 -15.464 22.691 1.00 96.94 82 ARG A O 1
ATOM 633 N N . ALA A 1 83 ? -45.290 -14.038 22.987 1.00 96.69 83 ALA A N 1
ATOM 634 C CA . ALA A 1 83 ? -46.104 -14.532 21.879 1.00 96.69 83 ALA A CA 1
ATOM 635 C C . ALA A 1 83 ? -45.389 -14.456 20.520 1.00 96.69 83 ALA A C 1
ATOM 637 O O . ALA A 1 83 ? -45.645 -15.282 19.652 1.00 96.69 83 ALA A O 1
ATOM 638 N N . TYR A 1 84 ? -44.487 -13.488 20.333 1.00 95.75 84 TYR A N 1
ATOM 639 C CA . TYR A 1 84 ? -43.641 -13.443 19.145 1.00 95.75 84 TYR A CA 1
ATOM 640 C C . TYR A 1 84 ? -42.530 -14.480 19.194 1.00 95.75 84 TYR A C 1
ATOM 642 O O . TYR A 1 84 ? -42.290 -15.169 18.209 1.00 95.75 84 TYR A O 1
ATOM 650 N N . LEU A 1 85 ? -41.860 -14.600 20.348 1.00 94.75 85 LEU A N 1
ATOM 651 C CA . LEU A 1 85 ? -40.789 -15.574 20.540 1.00 94.75 85 LEU A CA 1
ATOM 652 C C . LEU A 1 85 ? -41.260 -16.998 20.246 1.00 94.75 85 LEU A C 1
ATOM 654 O O . LEU A 1 85 ? -40.496 -17.755 19.658 1.00 94.75 85 LEU A O 1
ATOM 658 N N . ASP A 1 86 ? -42.504 -17.339 20.574 1.00 95.00 86 ASP A N 1
ATOM 659 C CA . ASP A 1 86 ? -43.087 -18.650 20.268 1.00 95.00 86 ASP A CA 1
ATOM 660 C C . ASP A 1 86 ? -43.161 -18.945 18.748 1.00 95.00 86 ASP A C 1
ATOM 662 O O . ASP A 1 86 ? -43.163 -20.108 18.354 1.00 95.00 86 ASP A O 1
ATOM 666 N N . LEU A 1 87 ? -43.137 -17.918 17.886 1.00 95.62 87 LEU A N 1
ATOM 667 C CA . LEU A 1 87 ? -43.231 -18.031 16.421 1.00 95.62 87 LEU A CA 1
ATOM 668 C C . LEU A 1 87 ? -41.875 -17.947 15.691 1.00 95.62 87 LEU A C 1
ATOM 670 O O . LEU A 1 87 ? -41.826 -18.021 14.464 1.00 95.62 87 LEU A O 1
ATOM 674 N N . PHE A 1 88 ? -40.752 -17.823 16.408 1.00 95.00 88 PHE A N 1
ATOM 675 C CA . PHE A 1 88 ? -39.426 -17.615 15.796 1.00 95.00 88 PHE A CA 1
ATOM 676 C C . PHE A 1 88 ? -39.009 -18.723 14.826 1.00 95.00 88 PHE A C 1
ATOM 678 O O . PHE A 1 88 ? -38.383 -18.439 13.800 1.00 95.00 88 PHE A O 1
ATOM 685 N N . ILE A 1 89 ? -39.310 -19.986 15.155 1.00 95.06 89 ILE A N 1
ATOM 686 C CA . ILE A 1 89 ? -39.012 -21.110 14.261 1.00 95.06 89 ILE A CA 1
ATOM 687 C C . ILE A 1 89 ? -39.850 -20.977 12.990 1.00 95.06 89 ILE A C 1
ATOM 689 O O . ILE A 1 89 ? -39.276 -20.968 11.908 1.00 95.06 89 ILE A O 1
ATOM 693 N N . GLU A 1 90 ? -41.166 -20.797 13.120 1.00 95.00 90 GLU A N 1
ATOM 694 C CA . GLU A 1 90 ? -42.091 -20.685 11.988 1.00 95.00 90 GLU A CA 1
ATOM 695 C C . GLU A 1 90 ? -41.693 -19.551 11.034 1.00 95.00 90 GLU A C 1
ATOM 697 O O . GLU A 1 90 ? -41.563 -19.764 9.828 1.00 95.00 90 GLU A O 1
ATOM 702 N N . HIS A 1 91 ? -41.409 -18.358 11.565 1.00 95.50 91 HIS A N 1
ATOM 703 C CA . HIS A 1 91 ? -41.012 -17.208 10.749 1.00 95.50 91 HIS A CA 1
ATOM 704 C C . HIS A 1 91 ? -39.652 -17.415 10.077 1.00 95.50 91 HIS A C 1
ATOM 706 O O . HIS A 1 91 ? -39.512 -17.173 8.875 1.00 95.50 91 HIS A O 1
ATOM 712 N N . SER A 1 92 ? -38.653 -17.921 10.802 1.00 93.69 92 SER A N 1
ATOM 713 C CA . SER A 1 92 ? -37.338 -18.186 10.207 1.00 93.69 92 SER A CA 1
ATOM 714 C C . SER A 1 92 ? -37.369 -19.317 9.166 1.00 93.69 92 SER A C 1
ATOM 716 O O . SER A 1 92 ? -36.689 -19.219 8.135 1.00 93.69 92 SER A O 1
ATOM 718 N N . ASP A 1 93 ? -38.189 -20.355 9.368 1.00 92.69 93 ASP A N 1
ATOM 719 C CA . ASP A 1 93 ? -38.402 -21.459 8.426 1.00 92.69 93 ASP A CA 1
ATOM 720 C C . ASP A 1 93 ? -39.165 -20.973 7.173 1.00 92.69 93 ASP A C 1
ATOM 722 O O . ASP A 1 93 ? -38.808 -21.366 6.061 1.00 92.69 93 ASP A O 1
ATOM 726 N N . ALA A 1 94 ? -40.076 -20.000 7.314 1.00 94.31 94 ALA A N 1
ATOM 727 C CA . ALA A 1 94 ? -40.761 -19.312 6.210 1.00 94.31 94 ALA A CA 1
ATOM 728 C C . ALA A 1 94 ? -39.878 -18.326 5.408 1.00 94.31 94 ALA A C 1
ATOM 730 O O . ALA A 1 94 ? -40.353 -17.720 4.441 1.00 94.31 94 ALA A O 1
ATOM 731 N N . GLY A 1 95 ? -38.603 -18.169 5.784 1.00 92.94 95 GLY A N 1
ATOM 732 C CA . GLY A 1 95 ? -37.633 -17.321 5.084 1.00 92.94 95 GLY A CA 1
ATOM 733 C C . GLY A 1 95 ? -37.689 -15.844 5.473 1.00 92.94 95 GLY A C 1
ATOM 734 O O . GLY A 1 95 ? -37.207 -15.000 4.722 1.00 92.94 95 GLY A O 1
ATOM 735 N N . ILE A 1 96 ? -38.276 -15.526 6.627 1.00 95.44 96 ILE A N 1
ATOM 736 C CA . ILE A 1 96 ? -38.356 -14.160 7.142 1.00 95.44 96 ILE A CA 1
ATOM 737 C C . ILE A 1 96 ? -37.044 -13.772 7.826 1.00 95.44 96 ILE A C 1
ATOM 739 O O . ILE A 1 96 ? -36.438 -14.571 8.545 1.00 95.44 96 ILE A O 1
ATOM 743 N N . TYR A 1 97 ? -36.638 -12.518 7.635 1.00 95.38 97 TYR A N 1
ATOM 744 C CA . TYR A 1 97 ? -35.650 -11.847 8.472 1.00 95.38 97 TYR A CA 1
ATOM 745 C C . TYR A 1 97 ? -36.360 -10.783 9.305 1.00 95.38 97 TYR A C 1
ATOM 747 O O . TYR A 1 97 ? -36.944 -9.862 8.746 1.00 95.38 97 TYR A O 1
ATOM 755 N N . SER A 1 98 ? -36.323 -10.886 10.629 1.00 95.81 98 SER A N 1
ATOM 756 C CA . SER A 1 98 ? -36.909 -9.853 11.495 1.00 95.81 98 SER A CA 1
ATOM 757 C C . SER A 1 98 ? -35.835 -9.188 12.330 1.00 95.81 98 SER A C 1
ATOM 759 O O . SER A 1 98 ? -35.015 -9.893 12.911 1.00 95.81 98 SER A O 1
ATOM 761 N N . TYR A 1 99 ? -35.855 -7.861 12.414 1.00 95.19 99 TYR A N 1
ATOM 762 C CA . TYR A 1 99 ? -34.958 -7.063 13.248 1.00 95.19 99 TYR A CA 1
ATOM 763 C C . TYR A 1 99 ? -35.786 -6.287 14.272 1.00 95.19 99 TYR A C 1
ATOM 765 O O . TYR A 1 99 ? -36.725 -5.572 13.915 1.00 95.19 99 TYR A O 1
ATOM 773 N N . LEU A 1 100 ? -35.496 -6.502 15.554 1.00 95.00 100 LEU A N 1
ATOM 774 C CA . LEU A 1 100 ? -36.323 -6.025 16.656 1.00 95.00 100 LEU A CA 1
ATOM 775 C C . LEU A 1 100 ? -35.504 -5.401 17.777 1.00 95.00 100 LEU A C 1
ATOM 777 O O . LEU A 1 100 ? -34.350 -5.768 18.013 1.00 95.00 100 LEU A O 1
ATOM 781 N N . PHE A 1 101 ? -36.162 -4.523 18.526 1.00 95.00 101 PHE A N 1
ATOM 782 C CA . PHE A 1 101 ? -35.591 -3.820 19.663 1.00 95.00 101 PHE A CA 1
ATOM 783 C C . PHE A 1 101 ? -36.479 -3.949 20.894 1.00 95.00 101 PHE A C 1
ATOM 785 O O . PHE A 1 101 ? -37.706 -3.893 20.800 1.00 95.00 101 PHE A O 1
ATOM 792 N N . ILE A 1 102 ? -35.841 -4.032 22.062 1.00 96.19 102 ILE A N 1
ATOM 793 C CA . ILE A 1 102 ? -36.468 -3.714 23.346 1.00 96.19 102 ILE A CA 1
ATOM 794 C C . ILE A 1 102 ? -35.652 -2.592 23.977 1.00 96.19 102 ILE A C 1
ATOM 796 O O . ILE A 1 102 ? -34.487 -2.780 24.337 1.00 96.19 102 ILE A O 1
ATOM 800 N N . LEU A 1 103 ? -36.278 -1.424 24.093 1.00 94.00 103 LEU A N 1
ATOM 801 C CA . LEU A 1 103 ? -35.663 -0.202 24.595 1.00 94.00 103 LEU A CA 1
ATOM 802 C C . LEU A 1 103 ? -36.252 0.147 25.969 1.00 94.00 103 LEU A C 1
ATOM 804 O O . LEU A 1 103 ? -37.379 0.650 26.033 1.00 94.00 103 LEU A O 1
ATOM 808 N N . PRO A 1 104 ? -35.531 -0.122 27.070 1.00 93.06 104 PRO A N 1
ATOM 809 C CA . PRO A 1 104 ? -35.903 0.383 28.384 1.00 93.06 104 PRO A CA 1
ATOM 810 C C . PRO A 1 104 ? -35.519 1.866 28.525 1.00 93.06 104 PRO A C 1
ATOM 812 O O . PRO A 1 104 ? -34.416 2.275 28.164 1.00 93.06 104 PRO A O 1
ATOM 815 N N . SER A 1 105 ? -36.413 2.681 29.085 1.00 89.12 105 SER A N 1
ATOM 816 C CA . SER A 1 105 ? -36.180 4.101 29.370 1.00 89.12 105 SER A CA 1
ATOM 817 C C . SER A 1 105 ? -36.979 4.547 30.593 1.00 89.12 105 SER A C 1
ATOM 819 O O . SER A 1 105 ? -38.203 4.543 30.570 1.00 89.12 105 SER A O 1
ATOM 821 N N . LYS A 1 106 ? -36.297 4.939 31.678 1.00 84.25 106 LYS A N 1
ATOM 822 C CA . LYS A 1 106 ? -36.912 5.501 32.905 1.00 84.25 106 LYS A CA 1
ATOM 823 C C . LYS A 1 106 ? -38.114 4.699 33.456 1.00 84.25 106 LYS A C 1
ATOM 825 O O . LYS A 1 106 ? -39.063 5.283 33.966 1.00 84.25 106 LYS A O 1
ATOM 830 N N . GLY A 1 107 ? -38.060 3.367 33.373 1.00 82.25 107 GLY A N 1
ATOM 831 C CA . GLY A 1 107 ? -39.127 2.467 33.839 1.00 82.25 107 GLY A CA 1
ATOM 832 C C . GLY A 1 107 ? -40.213 2.150 32.802 1.00 82.25 107 GLY A C 1
ATOM 833 O O . GLY A 1 107 ? -41.088 1.332 33.075 1.00 82.25 107 GLY A O 1
ATOM 834 N N . GLU A 1 108 ? -40.140 2.744 31.611 1.00 92.25 108 GLU A N 1
ATOM 835 C CA . GLU A 1 108 ? -40.941 2.392 30.440 1.00 92.25 108 GLU A CA 1
ATOM 836 C C . GLU A 1 108 ? -40.164 1.457 29.506 1.00 92.25 108 GLU A C 1
ATOM 838 O O . GLU A 1 108 ? -38.934 1.494 29.442 1.00 92.25 108 GLU A O 1
ATOM 843 N N . TYR A 1 109 ? -40.886 0.638 28.747 1.00 94.81 109 TY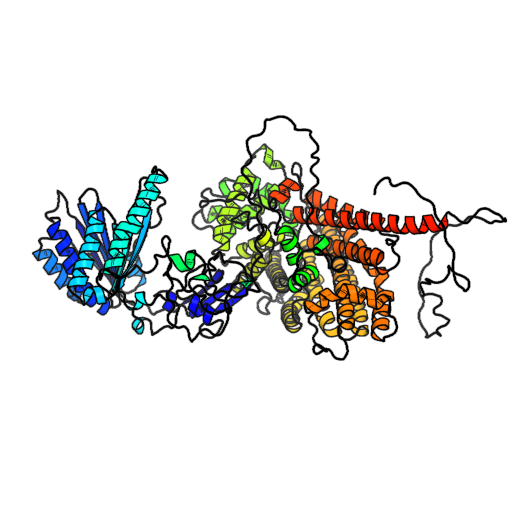R A N 1
ATOM 844 C CA . TYR A 1 109 ? -40.339 -0.281 27.759 1.00 94.81 109 TYR A CA 1
ATOM 845 C C . TYR A 1 109 ? -41.019 -0.054 26.418 1.00 94.81 109 TYR A C 1
ATOM 847 O O . TYR A 1 109 ? -42.248 -0.021 26.330 1.00 94.81 109 TYR A O 1
ATOM 855 N N . THR A 1 110 ? -40.210 0.071 25.372 1.00 95.88 110 THR A N 1
ATOM 856 C CA . THR A 1 110 ? -40.678 0.142 23.987 1.00 95.88 110 THR A CA 1
ATOM 857 C C . THR A 1 110 ? -40.201 -1.082 23.225 1.00 95.88 110 THR A C 1
ATOM 859 O O . THR A 1 110 ? -39.019 -1.420 23.274 1.00 95.88 110 THR A O 1
ATOM 862 N N . PHE A 1 111 ? -41.115 -1.732 22.511 1.00 97.12 111 PHE A N 1
ATOM 863 C CA . PHE A 1 111 ? -40.785 -2.744 21.517 1.00 97.12 111 PHE A CA 1
ATOM 864 C C . PHE A 1 111 ? -40.845 -2.110 20.133 1.00 97.12 111 PHE A C 1
ATOM 866 O O . PHE A 1 111 ? -41.827 -1.439 19.820 1.00 97.12 111 PHE A O 1
ATOM 873 N N . LEU A 1 112 ? -39.839 -2.357 19.296 1.00 95.38 112 LEU A N 1
ATOM 874 C CA . LEU A 1 112 ? -39.876 -1.975 17.886 1.00 95.38 112 LEU A CA 1
ATOM 875 C C . LEU A 1 112 ? -39.625 -3.193 17.007 1.00 95.38 112 LEU A C 1
ATOM 877 O O . LEU A 1 112 ? -38.656 -3.918 17.221 1.00 95.38 112 LEU A O 1
ATOM 881 N N . MET A 1 113 ? -40.469 -3.369 15.994 1.00 96.25 113 MET A N 1
ATOM 882 C CA . MET A 1 113 ? -40.199 -4.220 14.841 1.00 96.25 113 MET A CA 1
ATOM 883 C C . MET A 1 113 ? -39.757 -3.325 13.687 1.00 96.25 113 MET A C 1
ATOM 885 O O . MET A 1 113 ? -40.558 -2.535 13.180 1.00 96.25 113 MET A O 1
ATOM 889 N N . GLN A 1 114 ? -38.495 -3.433 13.283 1.00 92.00 114 GLN A N 1
ATOM 890 C CA . GLN A 1 114 ? -37.889 -2.528 12.314 1.00 92.00 114 GLN A CA 1
ATOM 891 C C . GLN A 1 114 ? -36.765 -3.215 11.528 1.00 92.00 114 GLN A C 1
ATOM 893 O O . GLN A 1 114 ? -35.604 -2.991 11.832 1.00 92.00 114 GLN A O 1
ATOM 898 N N . PRO A 1 115 ? -37.061 -4.009 10.491 1.00 94.38 115 PRO A N 1
ATOM 899 C CA . PRO A 1 115 ? -38.384 -4.453 10.058 1.00 94.38 115 PRO A CA 1
ATOM 900 C C . PRO A 1 115 ? -38.613 -5.960 10.258 1.00 94.38 115 PRO A C 1
ATOM 902 O O . PRO A 1 115 ? -37.678 -6.737 10.449 1.00 94.38 115 PRO A O 1
ATOM 905 N N . PHE A 1 116 ? -39.870 -6.385 10.108 1.00 96.94 116 PHE A N 1
ATOM 906 C CA . PHE A 1 116 ? -40.210 -7.745 9.684 1.00 96.94 116 PHE A CA 1
ATOM 907 C C . PHE A 1 116 ? -40.078 -7.788 8.156 1.00 96.94 116 PHE A C 1
ATOM 909 O O . PHE A 1 116 ? -40.908 -7.217 7.446 1.00 96.94 116 PHE A O 1
ATOM 916 N N . PHE A 1 117 ? -39.001 -8.386 7.652 1.00 97.12 117 PHE A N 1
ATOM 917 C CA . PHE A 1 117 ? -38.592 -8.359 6.248 1.00 97.12 117 PHE A CA 1
ATOM 918 C C . PHE A 1 117 ? -38.869 -9.705 5.574 1.00 97.12 117 PHE A C 1
ATOM 920 O O . PHE A 1 117 ? -38.299 -10.730 5.962 1.00 97.12 117 PHE A O 1
ATOM 927 N N . ALA A 1 118 ? -39.708 -9.711 4.536 1.00 96.50 118 ALA A N 1
ATOM 928 C CA . ALA A 1 118 ? -40.056 -10.920 3.797 1.00 96.50 118 ALA A CA 1
ATOM 929 C C . ALA A 1 118 ? -39.710 -10.793 2.304 1.00 96.50 118 ALA A C 1
ATOM 931 O O . ALA A 1 118 ? -40.477 -10.212 1.527 1.00 96.50 118 ALA A O 1
ATOM 932 N N . PRO A 1 119 ? -38.573 -11.356 1.874 1.00 94.88 119 PRO A N 1
ATOM 933 C CA . PRO A 1 119 ? -38.243 -11.454 0.458 1.00 94.88 119 PRO A CA 1
ATOM 934 C C . PRO A 1 119 ? -39.229 -12.377 -0.274 1.00 94.88 119 PRO A C 1
ATOM 936 O O . PRO A 1 119 ? -39.624 -13.408 0.272 1.00 94.88 119 PRO A O 1
ATOM 939 N N . ASN A 1 120 ? -39.591 -12.043 -1.517 1.00 95.62 120 ASN A N 1
ATOM 940 C CA . ASN A 1 120 ? -40.489 -12.831 -2.376 1.00 95.62 120 ASN A CA 1
ATOM 941 C C . ASN A 1 120 ? -41.863 -13.149 -1.761 1.00 95.62 120 ASN A C 1
ATOM 943 O O . ASN A 1 120 ? -42.438 -14.197 -2.049 1.00 95.62 120 ASN A O 1
ATOM 947 N N . LYS A 1 121 ? -42.391 -12.271 -0.903 1.00 96.25 121 LYS A N 1
ATOM 948 C CA . LYS A 1 121 ? -43.743 -12.417 -0.351 1.00 96.25 121 LYS A CA 1
ATOM 949 C C . LYS A 1 121 ? -44.587 -11.196 -0.643 1.00 96.25 121 LYS A C 1
ATOM 951 O O . LYS A 1 121 ? -44.088 -10.072 -0.647 1.00 96.25 121 LYS A O 1
ATOM 956 N N . THR A 1 122 ? -45.870 -11.436 -0.847 1.00 96.12 122 THR A N 1
ATOM 957 C CA . THR A 1 122 ? -46.928 -10.439 -0.993 1.00 96.12 122 THR A CA 1
ATOM 958 C C . THR A 1 122 ? -47.468 -9.996 0.372 1.00 96.12 122 THR A C 1
ATOM 960 O O . THR A 1 122 ? -47.218 -10.629 1.402 1.00 96.12 122 THR A O 1
ATOM 963 N N . ILE A 1 123 ? -48.250 -8.913 0.395 1.00 96.19 123 ILE A N 1
ATOM 964 C CA . ILE A 1 123 ? -48.906 -8.432 1.623 1.00 96.19 123 ILE A CA 1
ATOM 965 C C . ILE A 1 123 ? -49.811 -9.506 2.259 1.00 96.19 123 ILE A C 1
ATOM 967 O O . ILE A 1 123 ? -49.656 -9.729 3.462 1.00 96.19 123 ILE A O 1
ATOM 971 N N . PRO A 1 124 ? -50.698 -10.211 1.521 1.00 97.00 124 PRO A N 1
ATOM 972 C CA . PRO A 1 124 ? -51.534 -11.258 2.114 1.00 97.00 124 PRO A CA 1
ATOM 973 C C . PRO A 1 124 ? -50.731 -12.386 2.774 1.00 97.00 124 PRO A C 1
ATOM 975 O O . PRO A 1 124 ? -51.108 -12.871 3.839 1.00 97.00 124 PRO A O 1
ATOM 978 N N . GLU A 1 125 ? -49.596 -12.776 2.187 1.00 96.31 125 GLU A N 1
ATOM 979 C CA . GLU A 1 125 ? -48.725 -13.817 2.745 1.00 96.31 125 GLU A CA 1
ATOM 980 C C . GLU A 1 125 ? -48.032 -13.365 4.037 1.00 96.31 125 GLU A C 1
ATOM 982 O O . GLU A 1 125 ? -47.954 -14.138 4.991 1.00 96.31 125 GLU A O 1
ATOM 987 N N . ILE A 1 126 ? -47.569 -12.109 4.116 1.00 94.81 126 ILE A N 1
ATOM 988 C CA . ILE A 1 126 ? -47.055 -11.552 5.380 1.00 94.81 126 ILE A CA 1
ATOM 989 C C . ILE A 1 126 ? -48.161 -11.475 6.430 1.00 94.81 126 ILE A C 1
ATOM 991 O O . ILE A 1 126 ? -47.935 -11.822 7.589 1.00 94.81 126 ILE A O 1
ATOM 995 N N . GLN A 1 127 ? -49.349 -11.006 6.046 1.00 94.69 127 GLN A N 1
ATOM 996 C CA . GLN A 1 127 ? -50.475 -10.896 6.968 1.00 94.69 127 GLN A CA 1
ATOM 997 C C . GLN A 1 127 ? -50.838 -12.265 7.541 1.00 94.69 127 GLN A C 1
ATOM 999 O O . GLN A 1 127 ? -51.019 -12.375 8.748 1.00 94.69 127 GLN A O 1
ATOM 1004 N N . ALA A 1 128 ? -50.851 -13.322 6.726 1.00 95.81 128 ALA A N 1
ATOM 1005 C CA . ALA A 1 128 ? -51.073 -14.683 7.207 1.00 95.81 128 ALA A CA 1
ATOM 1006 C C . ALA A 1 128 ? -50.054 -15.108 8.285 1.00 95.81 128 ALA A C 1
ATOM 1008 O O . ALA A 1 128 ? -50.453 -15.704 9.282 1.00 95.81 128 ALA A O 1
ATOM 1009 N N . LEU A 1 129 ? -48.774 -14.742 8.133 1.00 95.62 129 LEU A N 1
ATOM 1010 C CA . LEU A 1 129 ? -47.709 -15.053 9.100 1.00 95.62 129 LEU A CA 1
ATOM 1011 C C . LEU A 1 129 ? -47.774 -14.211 10.388 1.00 95.62 129 LEU A C 1
ATOM 1013 O O . LEU A 1 129 ? -47.384 -14.684 11.456 1.00 95.62 129 LEU A O 1
ATOM 1017 N N . LEU A 1 130 ? -48.228 -12.956 10.304 1.00 95.94 130 LEU A N 1
ATOM 1018 C CA . LEU A 1 130 ? -48.283 -12.029 11.444 1.00 95.94 130 LEU A CA 1
ATOM 1019 C C . LEU A 1 130 ? -49.613 -12.075 12.206 1.00 95.94 130 LEU A C 1
ATOM 1021 O O . LEU A 1 130 ? -49.642 -11.785 13.402 1.00 95.94 130 LEU A O 1
ATOM 1025 N N . ASN A 1 131 ? -50.709 -12.460 11.549 1.00 95.31 131 ASN A N 1
ATOM 1026 C CA . ASN A 1 131 ? -52.051 -12.477 12.132 1.00 95.31 131 ASN A CA 1
ATOM 1027 C C . ASN A 1 131 ? -52.160 -13.283 13.439 1.00 95.31 131 ASN A C 1
ATOM 1029 O O . ASN A 1 131 ? -52.794 -12.766 14.362 1.00 95.31 131 ASN A O 1
ATOM 1033 N N . PRO A 1 132 ? -51.542 -14.475 13.592 1.00 96.19 132 PRO A N 1
ATOM 1034 C CA . PRO A 1 132 ? -51.572 -15.203 14.863 1.00 96.19 132 PRO A CA 1
ATOM 1035 C C . PRO A 1 132 ? -51.018 -14.373 16.028 1.00 96.19 132 PRO A C 1
ATOM 1037 O O . PRO A 1 132 ? -51.603 -14.317 17.113 1.00 96.19 132 PRO A O 1
ATOM 1040 N N . TRP A 1 133 ? -49.924 -13.648 15.786 1.00 96.81 133 TRP A N 1
ATOM 1041 C CA . TRP A 1 133 ? -49.336 -12.762 16.781 1.00 96.81 133 TRP A CA 1
ATOM 1042 C C . TRP A 1 133 ? -50.190 -11.517 17.017 1.00 96.81 133 TRP A C 1
ATOM 1044 O O . TRP A 1 133 ? -50.458 -11.164 18.164 1.00 96.81 133 TRP A O 1
ATOM 1054 N N . PHE A 1 134 ? -50.678 -10.881 15.953 1.00 96.81 134 PHE A N 1
ATOM 1055 C CA . PHE A 1 134 ? -51.515 -9.685 16.045 1.00 96.81 134 PHE A CA 1
ATOM 1056 C C . PHE A 1 134 ? -52.805 -9.942 16.823 1.00 96.81 134 PHE A C 1
ATOM 1058 O O . PHE A 1 134 ? -53.150 -9.168 17.716 1.00 96.81 134 PHE A O 1
ATOM 1065 N N . GLN A 1 135 ? -53.477 -11.067 16.576 1.00 96.62 135 GLN A N 1
ATOM 1066 C CA . GLN A 1 135 ? -54.642 -11.486 17.358 1.00 96.62 135 GLN A CA 1
ATOM 1067 C C . GLN A 1 135 ? -54.294 -11.647 18.840 1.00 96.62 135 GLN A C 1
ATOM 1069 O O . GLN A 1 135 ? -55.048 -11.193 19.705 1.00 96.62 135 GLN A O 1
ATOM 1074 N N . ARG A 1 136 ? -53.129 -12.231 19.148 1.00 96.81 136 ARG A N 1
ATOM 1075 C CA . ARG A 1 136 ? -52.667 -12.374 20.530 1.00 96.81 136 ARG A CA 1
ATOM 1076 C C . ARG A 1 136 ? -52.388 -11.024 21.191 1.00 96.81 136 ARG A C 1
ATOM 1078 O O . ARG A 1 136 ? -52.777 -10.829 22.341 1.00 96.81 136 ARG A O 1
ATOM 1085 N N . LEU A 1 137 ? -51.778 -10.082 20.475 1.00 96.75 137 LEU A N 1
ATOM 1086 C CA . LEU A 1 137 ? -51.560 -8.714 20.953 1.00 96.75 137 LEU A CA 1
ATOM 1087 C C . LEU A 1 137 ? -52.894 -8.004 21.241 1.00 96.75 137 LEU A C 1
ATOM 1089 O O . LEU A 1 137 ? -53.052 -7.423 22.316 1.00 96.75 137 LEU A O 1
ATOM 1093 N N . HIS A 1 138 ? -53.889 -8.128 20.355 1.00 95.81 138 HIS A N 1
ATOM 1094 C CA . HIS A 1 138 ? -55.225 -7.564 20.575 1.00 95.81 138 HIS A CA 1
ATOM 1095 C C . HIS A 1 138 ? -55.932 -8.169 21.797 1.00 95.81 138 HIS A C 1
ATOM 1097 O O . HIS A 1 138 ? -56.484 -7.424 22.605 1.00 95.81 138 HIS A O 1
ATOM 1103 N N . GLN A 1 139 ? -55.862 -9.491 21.996 1.00 96.19 139 GLN A N 1
ATOM 1104 C CA . GLN A 1 139 ? -56.401 -10.159 23.194 1.00 96.19 139 GLN A CA 1
ATOM 1105 C C . GLN A 1 139 ? -55.730 -9.681 24.491 1.00 96.19 139 GLN A C 1
ATOM 1107 O O . GLN A 1 139 ? -56.371 -9.616 25.538 1.00 96.19 139 GLN A O 1
ATOM 1112 N N . LEU A 1 140 ? -54.442 -9.332 24.429 1.00 95.50 140 LEU A N 1
ATOM 1113 C CA . LEU A 1 140 ? -53.697 -8.753 25.549 1.00 95.50 140 LEU A CA 1
ATOM 1114 C C . LEU A 1 140 ? -54.001 -7.260 25.762 1.00 95.50 140 LEU A C 1
ATOM 1116 O O . LEU A 1 140 ? -53.488 -6.670 26.712 1.00 95.50 140 LEU A O 1
ATOM 1120 N N . GLY A 1 141 ? -54.829 -6.643 24.912 1.00 94.12 141 GLY A N 1
ATOM 1121 C CA . GLY A 1 141 ? -55.134 -5.213 24.954 1.00 94.12 141 GLY A CA 1
ATOM 1122 C C . GLY A 1 141 ? -53.971 -4.327 24.501 1.00 94.12 141 GLY A C 1
ATOM 1123 O O . GLY A 1 141 ? -53.891 -3.174 24.921 1.00 94.12 141 GLY A O 1
ATOM 1124 N N . ILE A 1 142 ? -53.049 -4.858 23.692 1.00 95.62 142 ILE A N 1
ATOM 1125 C CA . ILE A 1 142 ? -51.926 -4.112 23.115 1.00 95.62 142 ILE A CA 1
ATOM 1126 C C . ILE A 1 142 ? -52.389 -3.482 21.803 1.00 95.62 142 ILE A C 1
ATOM 1128 O O . ILE A 1 142 ? -52.747 -4.174 20.852 1.00 95.62 142 ILE A O 1
ATOM 1132 N N . THR A 1 143 ? -52.373 -2.154 21.756 1.00 90.69 143 THR A N 1
ATOM 1133 C CA . THR A 1 143 ? -52.698 -1.370 20.563 1.00 90.69 143 THR A CA 1
ATOM 1134 C C . THR A 1 143 ? -51.424 -1.017 19.803 1.00 90.69 143 THR A C 1
ATOM 1136 O O . THR A 1 143 ? -50.501 -0.449 20.385 1.00 90.69 143 THR A O 1
ATOM 1139 N N . PHE A 1 144 ? -51.385 -1.318 18.509 1.00 93.25 144 PHE A N 1
ATOM 1140 C CA . PHE A 1 144 ? -50.274 -1.022 17.605 1.00 93.25 144 PHE A CA 1
ATOM 1141 C C . PHE A 1 144 ? -50.821 -0.860 16.179 1.00 93.25 144 PHE A C 1
ATOM 1143 O O . PHE A 1 144 ? -51.906 -1.355 15.873 1.00 93.25 144 PHE A O 1
ATOM 1150 N N . THR A 1 145 ? -50.064 -0.193 15.307 1.00 94.69 145 THR A N 1
ATOM 1151 C CA . THR A 1 145 ? -50.448 0.014 13.902 1.00 94.69 145 THR A CA 1
ATOM 1152 C C . THR A 1 145 ? -49.330 -0.491 12.989 1.00 94.69 145 THR A C 1
ATOM 1154 O O . THR A 1 145 ? -48.291 0.169 12.906 1.00 94.69 145 THR A O 1
ATOM 1157 N N . PRO A 1 146 ? -49.500 -1.646 12.319 1.00 94.88 146 PRO A N 1
ATOM 1158 C CA . PRO A 1 146 ? -48.519 -2.147 11.367 1.00 94.88 146 PRO A CA 1
ATOM 1159 C C . PRO A 1 146 ? -48.492 -1.287 10.106 1.00 94.88 146 PRO A C 1
ATOM 1161 O O . PRO A 1 146 ? -49.518 -1.037 9.476 1.00 94.88 146 PRO A O 1
ATOM 1164 N N . LYS A 1 147 ? -47.294 -0.847 9.725 1.00 94.56 147 LYS A N 1
ATOM 1165 C CA . LYS A 1 147 ? -47.013 -0.229 8.431 1.00 94.56 147 LYS A CA 1
ATOM 1166 C C . LYS A 1 147 ? -46.420 -1.292 7.523 1.00 94.56 147 LYS A C 1
ATOM 1168 O O . LYS A 1 147 ? -45.215 -1.533 7.570 1.00 94.56 147 LYS A O 1
ATOM 1173 N N . THR A 1 148 ? -47.280 -1.957 6.758 1.00 95.81 148 THR A N 1
ATOM 1174 C CA . THR A 1 148 ? -46.885 -3.007 5.814 1.00 95.81 148 THR A CA 1
ATOM 1175 C C . THR A 1 148 ? -46.865 -2.456 4.394 1.00 95.81 148 THR A C 1
ATOM 1177 O O . THR A 1 148 ? -47.835 -1.838 3.961 1.00 95.81 148 THR A O 1
ATOM 1180 N N . GLN A 1 149 ? -45.781 -2.698 3.664 1.00 95.50 149 GLN A N 1
ATOM 1181 C CA . GLN A 1 149 ? -45.587 -2.211 2.299 1.00 95.50 149 GLN A CA 1
ATOM 1182 C C . GLN A 1 149 ? -44.959 -3.292 1.421 1.00 95.50 149 GLN A C 1
ATOM 1184 O O . GLN A 1 149 ? -44.023 -3.966 1.847 1.00 95.50 149 GLN A O 1
ATOM 1189 N N . TYR A 1 150 ? -45.480 -3.453 0.204 1.00 97.25 150 TYR A N 1
ATOM 1190 C CA . TYR A 1 150 ? -44.873 -4.267 -0.849 1.00 97.25 150 TYR A CA 1
ATOM 1191 C C . TYR A 1 150 ? -44.000 -3.374 -1.721 1.00 97.25 150 TYR A C 1
ATOM 1193 O O . TYR A 1 150 ? -44.457 -2.315 -2.152 1.00 97.25 150 TYR A O 1
ATOM 1201 N N . LEU A 1 151 ? -42.783 -3.821 -2.014 1.00 96.12 151 LEU A N 1
ATOM 1202 C CA . LEU A 1 151 ? -41.897 -3.179 -2.973 1.00 96.12 151 LEU A CA 1
ATOM 1203 C C . LEU A 1 151 ? -41.442 -4.201 -4.013 1.00 96.12 151 LEU A C 1
ATOM 1205 O O . LEU A 1 151 ? -41.160 -5.360 -3.703 1.00 96.12 151 LEU A O 1
ATOM 1209 N N . ASP A 1 152 ? -41.378 -3.756 -5.262 1.00 94.50 152 ASP A N 1
ATOM 1210 C CA . ASP A 1 152 ? -41.088 -4.588 -6.431 1.00 94.50 152 ASP A CA 1
ATOM 1211 C C . ASP A 1 152 ? -39.607 -4.978 -6.567 1.00 94.50 152 ASP A C 1
ATOM 1213 O O . ASP A 1 152 ? -39.270 -5.852 -7.366 1.00 94.50 152 ASP A O 1
ATOM 1217 N N . ASN A 1 153 ? -38.727 -4.386 -5.756 1.00 92.88 153 ASN A N 1
ATOM 1218 C CA . ASN A 1 153 ? -37.303 -4.683 -5.735 1.00 92.88 153 ASN A CA 1
ATOM 1219 C C . ASN A 1 153 ? -36.701 -4.625 -4.317 1.00 92.88 153 ASN A C 1
ATOM 1221 O O . ASN A 1 153 ? -37.166 -3.904 -3.431 1.00 92.88 153 ASN A O 1
ATOM 1225 N N . PHE A 1 154 ? -35.623 -5.386 -4.122 1.00 92.44 154 PHE A N 1
ATOM 1226 C CA . PHE A 1 154 ? -34.986 -5.588 -2.822 1.00 92.44 154 PHE A CA 1
ATOM 1227 C C . PHE A 1 154 ? -34.335 -4.314 -2.277 1.00 92.44 154 PHE A C 1
ATOM 1229 O O . PHE A 1 154 ? -34.395 -4.075 -1.074 1.00 92.44 154 PHE A O 1
ATOM 1236 N N . TYR A 1 155 ? -33.720 -3.502 -3.144 1.00 92.44 155 TYR A N 1
ATOM 1237 C CA . TYR A 1 155 ? -33.014 -2.292 -2.720 1.00 92.44 155 TYR A CA 1
ATOM 1238 C C . TYR A 1 155 ? -33.982 -1.259 -2.147 1.00 92.44 155 TYR A C 1
ATOM 1240 O O . TYR A 1 155 ? -33.774 -0.809 -1.026 1.00 92.44 155 TYR A O 1
ATOM 1248 N N . SER A 1 156 ? -35.081 -0.956 -2.845 1.00 92.31 156 SER A N 1
ATOM 1249 C CA . SER A 1 156 ? -36.110 -0.050 -2.327 1.00 92.31 156 SER A CA 1
ATOM 1250 C C . SER A 1 156 ? -36.702 -0.565 -1.017 1.00 92.31 156 SER A C 1
ATOM 1252 O O . SER A 1 156 ? -36.946 0.219 -0.104 1.00 92.31 156 SER A O 1
ATOM 1254 N N . ALA A 1 157 ? -36.912 -1.880 -0.890 1.00 92.25 157 ALA A N 1
ATOM 1255 C CA . ALA A 1 157 ? -37.390 -2.460 0.360 1.00 92.25 157 ALA A CA 1
ATOM 1256 C C . ALA A 1 157 ? -36.388 -2.295 1.507 1.00 92.25 157 ALA A C 1
ATOM 1258 O O . ALA A 1 157 ? -36.796 -2.007 2.634 1.00 92.25 157 ALA A O 1
ATOM 1259 N N . TRP A 1 158 ? -35.096 -2.483 1.230 1.00 92.44 158 TRP A N 1
ATOM 1260 C CA . TRP A 1 158 ? -34.022 -2.274 2.193 1.00 92.44 158 TRP A CA 1
ATOM 1261 C C . TRP A 1 158 ? -33.928 -0.801 2.610 1.00 92.44 158 TRP A C 1
ATOM 1263 O O . TRP A 1 158 ? -34.032 -0.517 3.800 1.00 92.44 158 TRP A O 1
ATOM 1273 N N . ASP A 1 159 ? -33.845 0.117 1.647 1.00 90.31 159 ASP A N 1
ATOM 1274 C CA . ASP A 1 159 ? -33.725 1.566 1.862 1.00 90.31 159 ASP A CA 1
ATOM 1275 C C . ASP A 1 159 ? -34.903 2.121 2.680 1.00 90.31 159 ASP A C 1
ATOM 1277 O O . ASP A 1 159 ? -34.723 2.812 3.681 1.00 90.31 159 ASP A O 1
ATOM 1281 N N . ALA A 1 160 ? -36.126 1.700 2.347 1.00 88.06 160 ALA A N 1
ATOM 1282 C CA . ALA A 1 160 ? -37.325 2.123 3.064 1.00 88.06 160 ALA A CA 1
ATOM 1283 C C . ALA A 1 160 ? -37.449 1.542 4.487 1.00 88.06 160 ALA A C 1
ATOM 1285 O O . ALA A 1 160 ? -38.287 2.011 5.260 1.00 88.06 160 ALA A O 1
ATOM 1286 N N . SER A 1 161 ? -36.685 0.496 4.832 1.00 88.06 161 SER A N 1
ATOM 1287 C CA . SER A 1 161 ? -36.907 -0.289 6.059 1.00 88.06 161 SER A CA 1
ATOM 1288 C C . SER A 1 161 ? -35.711 -0.360 7.014 1.00 88.06 161 SER A C 1
ATOM 1290 O O . SER A 1 161 ? -35.904 -0.731 8.173 1.00 88.06 161 SER A O 1
ATOM 1292 N N . PHE A 1 162 ? -34.507 0.001 6.564 1.00 87.25 162 PHE A N 1
ATOM 1293 C CA . PHE A 1 162 ? -33.275 0.041 7.357 1.00 87.25 162 PHE A CA 1
ATOM 1294 C C . PHE A 1 162 ? -32.676 1.458 7.336 1.00 87.25 162 PHE A C 1
ATOM 1296 O O . PHE A 1 162 ? -31.775 1.729 6.545 1.00 87.25 162 PHE A O 1
ATOM 1303 N N . PRO A 1 163 ? -33.161 2.382 8.186 1.00 79.19 163 PRO A N 1
ATOM 1304 C CA . PRO A 1 163 ? -32.589 3.722 8.266 1.00 79.19 163 PRO A CA 1
ATOM 1305 C C . PRO A 1 163 ? -31.144 3.683 8.779 1.00 79.19 163 PRO A C 1
ATOM 1307 O O . PRO A 1 163 ? -30.734 2.734 9.446 1.00 79.19 163 PRO A O 1
ATOM 1310 N N . LEU A 1 164 ? -30.379 4.745 8.512 1.00 75.94 164 LEU A N 1
ATOM 1311 C CA . LEU A 1 164 ? -29.020 4.885 9.032 1.00 75.94 164 LEU A CA 1
ATOM 1312 C C . LEU A 1 164 ? -29.032 4.911 10.574 1.00 75.94 164 LEU A C 1
ATOM 1314 O O . LEU A 1 164 ? -29.663 5.773 11.187 1.00 75.94 164 LEU A O 1
ATOM 1318 N N . GLU A 1 165 ? -28.319 3.976 11.204 1.00 73.06 165 GLU A N 1
ATOM 1319 C CA . GLU A 1 165 ? -28.246 3.835 12.664 1.00 73.06 165 GLU A CA 1
ATOM 1320 C C . GLU A 1 165 ? -26.887 4.298 13.207 1.00 73.06 165 GLU A C 1
ATOM 1322 O O . GLU A 1 165 ? -25.829 3.908 12.712 1.00 73.06 165 GLU A O 1
ATOM 1327 N N . VAL A 1 166 ? -26.893 5.077 14.295 1.00 68.31 166 VAL A N 1
ATOM 1328 C CA . VAL A 1 166 ? -25.663 5.427 15.027 1.00 68.31 166 VAL A CA 1
ATOM 1329 C C . VAL A 1 166 ? -25.322 4.302 16.004 1.00 68.31 166 VAL A C 1
ATOM 1331 O O . VAL A 1 166 ? -25.824 4.268 17.133 1.00 68.31 166 VAL A O 1
ATOM 1334 N N . VAL A 1 167 ? -24.470 3.375 15.562 1.00 62.53 167 VAL A N 1
ATOM 1335 C CA . VAL A 1 167 ? -24.106 2.161 16.317 1.00 62.53 167 VAL A CA 1
ATOM 1336 C C . VAL A 1 167 ? -22.804 2.280 17.119 1.00 62.53 167 VAL A C 1
ATOM 1338 O O . VAL A 1 167 ? -22.619 1.537 18.082 1.00 62.53 167 VAL A O 1
ATOM 1341 N N . GLU A 1 168 ? -21.925 3.230 16.789 1.00 60.25 168 GLU A N 1
ATOM 1342 C CA . GLU A 1 168 ? -20.662 3.454 17.501 1.00 60.25 168 GLU A CA 1
ATOM 1343 C C . GLU A 1 168 ? -20.747 4.684 18.413 1.00 60.25 168 GLU A C 1
ATOM 1345 O O . GLU A 1 168 ? -20.960 5.811 17.968 1.00 60.25 168 GLU A O 1
ATOM 1350 N N . LYS A 1 169 ? -20.593 4.462 19.722 1.00 72.31 169 LYS A N 1
ATOM 1351 C CA . LYS A 1 169 ? -20.587 5.513 20.746 1.00 72.31 169 LYS A CA 1
ATOM 1352 C C . LYS A 1 169 ? -19.453 5.251 21.728 1.00 72.31 169 LYS A C 1
ATOM 1354 O O . LYS A 1 169 ? -19.356 4.159 22.281 1.00 72.31 169 LYS A O 1
ATOM 1359 N N . ALA A 1 170 ? -18.652 6.275 22.020 1.00 74.00 170 ALA A N 1
ATOM 1360 C CA . ALA A 1 170 ? -17.503 6.165 22.928 1.00 74.00 170 ALA A CA 1
ATOM 1361 C C . ALA A 1 170 ? -17.871 5.712 24.360 1.00 74.00 170 ALA A C 1
ATOM 1363 O O . ALA A 1 170 ? -17.028 5.183 25.085 1.00 74.00 170 ALA A O 1
ATOM 1364 N N . HIS A 1 171 ? -19.130 5.904 24.766 1.00 81.56 171 HIS A N 1
ATOM 1365 C CA . HIS A 1 171 ? -19.639 5.623 26.111 1.00 81.56 171 HIS A CA 1
ATOM 1366 C C . HIS A 1 171 ? -20.516 4.358 26.200 1.00 81.56 171 HIS A C 1
ATOM 1368 O O . HIS A 1 171 ? -21.339 4.227 27.109 1.00 81.56 171 HIS A O 1
ATOM 1374 N N . VAL A 1 172 ? -20.378 3.440 25.238 1.00 82.25 172 VAL A N 1
ATOM 1375 C CA . VAL A 1 172 ? -21.197 2.225 25.134 1.00 82.25 172 VAL A CA 1
ATOM 1376 C C . VAL A 1 172 ? -20.321 0.993 24.946 1.00 82.25 172 VAL A C 1
ATOM 1378 O O . VAL A 1 172 ? -19.312 1.027 24.243 1.00 82.25 172 VAL A O 1
ATOM 1381 N N . VAL A 1 173 ? -20.721 -0.125 25.557 1.00 82.62 173 VAL A N 1
ATOM 1382 C CA . VAL A 1 173 ? -20.197 -1.461 25.242 1.00 82.62 173 VAL A CA 1
ATOM 1383 C C . VAL A 1 173 ? -21.329 -2.385 24.885 1.00 82.62 173 VAL A C 1
ATOM 1385 O O . VAL A 1 173 ? -22.293 -2.511 25.634 1.00 82.62 173 VAL A O 1
ATOM 1388 N N . THR A 1 174 ? -21.148 -3.086 23.773 1.00 84.06 174 THR A N 1
ATOM 1389 C CA . THR A 1 174 ? -22.087 -4.085 23.280 1.00 84.06 174 THR A CA 1
ATOM 1390 C C . THR A 1 174 ? -21.517 -5.488 23.493 1.00 84.06 174 THR A C 1
ATOM 1392 O O . THR A 1 174 ? -20.309 -5.718 23.446 1.00 84.06 174 THR A O 1
ATOM 1395 N N . GLY A 1 175 ? -22.393 -6.447 23.748 1.00 84.12 175 GLY A N 1
ATOM 1396 C CA . GLY A 1 175 ? -22.110 -7.876 23.751 1.00 84.12 175 GLY A CA 1
ATOM 1397 C C . GLY A 1 175 ? -23.172 -8.593 22.931 1.00 84.12 175 GLY A C 1
ATOM 1398 O O . GLY A 1 175 ? -24.284 -8.091 22.797 1.00 84.12 175 GLY A O 1
ATOM 1399 N N . SER A 1 176 ? -22.848 -9.755 22.369 1.00 87.06 176 SER A N 1
ATOM 1400 C CA . SER A 1 176 ? -23.807 -10.530 21.581 1.00 87.06 176 SER A CA 1
ATOM 1401 C C . SER A 1 176 ? -23.806 -12.011 21.932 1.00 87.06 176 SER A C 1
ATOM 1403 O O . SER A 1 176 ? -22.869 -12.534 22.549 1.00 87.06 176 SER A O 1
ATOM 1405 N N . ARG A 1 177 ? -24.887 -12.696 21.556 1.00 91.38 177 ARG A N 1
ATOM 1406 C CA . ARG A 1 177 ? -25.026 -14.141 21.692 1.00 91.38 177 ARG A CA 1
ATOM 1407 C C . ARG A 1 177 ? -25.877 -14.724 20.567 1.00 91.38 177 ARG A C 1
ATOM 1409 O O . ARG A 1 177 ? -26.866 -14.136 20.133 1.00 91.38 177 ARG A O 1
ATOM 1416 N N . LEU A 1 178 ? -25.464 -15.902 20.113 1.00 91.19 178 LEU A N 1
ATOM 1417 C CA . LEU A 1 178 ? -26.211 -16.746 19.190 1.00 91.19 178 LEU A CA 1
ATOM 1418 C C . LEU A 1 178 ? -27.052 -17.729 20.005 1.00 91.19 178 LEU A C 1
ATOM 1420 O O . LEU A 1 178 ? -26.499 -18.484 20.805 1.00 91.19 178 LEU A O 1
ATOM 1424 N N . PHE A 1 179 ? -28.365 -17.714 19.803 1.00 93.12 179 PHE A N 1
ATOM 1425 C CA . PHE A 1 179 ? -29.296 -18.637 20.439 1.00 93.12 179 PHE A CA 1
ATOM 1426 C C . PHE A 1 179 ? -29.729 -19.694 19.412 1.00 93.12 179 PHE A C 1
ATOM 1428 O O . PHE A 1 179 ? -30.321 -19.344 18.379 1.00 93.12 179 PHE A O 1
ATOM 1435 N N . PRO A 1 180 ? -29.401 -20.976 19.647 1.00 92.50 180 PRO A N 1
ATOM 1436 C CA . PRO A 1 180 ? -29.690 -22.044 18.701 1.00 92.50 180 PRO A CA 1
ATOM 1437 C C . PRO A 1 180 ? -31.178 -22.422 18.677 1.00 92.50 180 PRO A C 1
ATOM 1439 O O . PRO A 1 180 ? -31.900 -22.198 19.645 1.00 92.50 180 PRO A O 1
ATOM 1442 N N . LYS A 1 181 ? -31.621 -23.071 17.592 1.00 92.31 181 LYS A N 1
ATOM 1443 C CA . LYS A 1 181 ? -32.980 -23.618 17.415 1.00 92.31 181 LYS A CA 1
ATOM 1444 C C . LYS A 1 181 ? -33.406 -24.506 18.590 1.00 92.31 181 LYS A C 1
ATOM 1446 O O . LYS A 1 181 ? -34.545 -24.422 19.032 1.00 92.31 181 LYS A O 1
ATOM 1451 N N . SER A 1 182 ? -32.462 -25.239 19.184 1.00 92.00 182 SER A N 1
ATOM 1452 C CA . SER A 1 182 ? -32.692 -26.085 20.363 1.00 92.00 182 SER A CA 1
ATOM 1453 C C . SER A 1 182 ? -33.185 -25.337 21.607 1.00 92.00 182 SER A C 1
ATOM 1455 O O . SER A 1 182 ? -33.666 -25.971 22.541 1.00 92.00 182 SER A O 1
ATOM 1457 N N . ASN A 1 183 ? -33.042 -24.007 21.666 1.00 93.12 183 ASN A N 1
ATOM 1458 C CA . ASN A 1 183 ? -33.627 -23.203 22.741 1.00 93.12 183 ASN A CA 1
ATOM 1459 C C . ASN A 1 183 ? -35.144 -23.061 22.600 1.00 93.12 183 ASN A C 1
ATOM 1461 O O . ASN A 1 183 ? -35.798 -22.808 23.600 1.00 93.12 183 ASN A O 1
ATOM 1465 N N . TRP A 1 184 ? -35.690 -23.213 21.392 1.00 94.31 184 TRP A N 1
ATOM 1466 C CA . TRP A 1 184 ? -37.126 -23.140 21.112 1.00 94.31 184 TRP A CA 1
ATOM 1467 C C . TRP A 1 184 ? -37.803 -24.511 21.094 1.00 94.31 184 TRP A C 1
ATOM 1469 O O . TRP A 1 184 ? -38.994 -24.597 21.365 1.00 94.31 184 TRP A O 1
ATOM 1479 N N . GLU A 1 185 ? -37.057 -25.576 20.798 1.00 91.38 185 GLU A N 1
ATOM 1480 C CA . GLU A 1 185 ? -37.586 -26.949 20.745 1.00 91.38 185 GLU A CA 1
ATOM 1481 C C . GLU A 1 185 ? -37.890 -27.529 22.138 1.00 91.38 185 GLU A C 1
ATOM 1483 O O . GLU A 1 185 ? -38.752 -28.394 22.272 1.00 91.38 185 GLU A O 1
ATOM 1488 N N . ASP A 1 186 ? -37.210 -27.041 23.180 1.00 90.81 186 ASP A N 1
ATOM 1489 C CA . ASP A 1 186 ? -37.430 -27.434 24.574 1.00 90.81 186 ASP A CA 1
ATOM 1490 C C . ASP A 1 186 ? -38.149 -26.301 25.335 1.00 90.81 186 ASP A C 1
ATOM 1492 O O . ASP A 1 186 ? -37.550 -25.239 25.553 1.00 90.81 186 ASP A O 1
ATOM 1496 N N . PRO A 1 187 ? -39.399 -26.508 25.798 1.00 92.56 187 PRO A N 1
ATOM 1497 C CA . PRO A 1 187 ? -40.159 -25.493 26.527 1.00 92.56 187 PRO A CA 1
ATOM 1498 C C . PRO A 1 187 ? -39.436 -24.938 27.760 1.00 92.56 187 PRO A C 1
ATOM 1500 O O . PRO A 1 187 ? -39.558 -23.750 28.066 1.00 92.56 187 PRO A O 1
ATOM 1503 N N . SER A 1 188 ? -38.658 -25.769 28.463 1.00 92.94 188 SER A N 1
ATOM 1504 C CA . SER A 1 188 ? -37.913 -25.341 29.650 1.00 92.94 188 SER A CA 1
ATOM 1505 C C . SER A 1 188 ? -36.788 -24.368 29.287 1.00 92.94 188 SER A C 1
ATOM 1507 O O . SER A 1 188 ? -36.635 -23.321 29.922 1.00 92.94 188 SER A O 1
ATOM 1509 N N . ARG A 1 189 ? -36.057 -24.652 28.202 1.00 92.19 189 ARG A N 1
ATOM 1510 C CA . ARG A 1 189 ? -34.996 -23.781 27.677 1.00 92.19 189 ARG A CA 1
ATOM 1511 C C . ARG A 1 189 ? -35.555 -22.511 27.067 1.00 92.19 189 ARG A C 1
ATOM 1513 O O . ARG A 1 189 ? -34.935 -21.458 27.216 1.00 92.19 189 ARG A O 1
ATOM 1520 N N . LEU A 1 190 ? -36.720 -22.582 26.430 1.00 94.94 190 LEU A N 1
ATOM 1521 C CA . LEU A 1 190 ? -37.378 -21.411 25.865 1.00 94.94 190 LEU A CA 1
ATOM 1522 C C . LEU A 1 190 ? -37.805 -20.444 26.974 1.00 94.94 190 LEU A C 1
ATOM 1524 O O . LEU A 1 190 ? -37.570 -19.241 26.872 1.00 94.94 190 LEU A O 1
ATOM 1528 N N . ASN A 1 191 ? -38.353 -20.972 28.071 1.00 95.94 191 ASN A N 1
ATOM 1529 C CA . ASN A 1 191 ? -38.691 -20.181 29.255 1.00 95.94 191 ASN A CA 1
ATOM 1530 C C . ASN A 1 191 ? -37.444 -19.554 29.887 1.00 95.94 191 ASN A C 1
ATOM 1532 O O . ASN A 1 191 ? -37.403 -18.338 30.048 1.00 95.94 191 ASN A O 1
ATOM 1536 N N . ALA A 1 192 ? -36.386 -20.338 30.116 1.00 95.62 192 ALA A N 1
ATOM 1537 C CA . ALA A 1 192 ? -35.124 -19.812 30.634 1.00 95.62 192 ALA A CA 1
ATOM 1538 C C . ALA A 1 192 ? -34.507 -18.737 29.714 1.00 95.62 192 ALA A C 1
ATOM 1540 O O . ALA A 1 192 ? -33.972 -17.736 30.189 1.00 95.62 192 ALA A O 1
ATOM 1541 N N . THR A 1 193 ? -34.608 -18.916 28.393 1.00 95.06 193 THR A N 1
ATOM 1542 C CA . THR A 1 193 ? -34.143 -17.943 27.391 1.00 95.06 193 THR A CA 1
ATOM 1543 C C . THR A 1 193 ? -34.928 -16.638 27.485 1.00 95.06 193 THR A C 1
ATOM 1545 O O . THR A 1 193 ? -34.331 -15.562 27.541 1.00 95.06 193 THR A O 1
ATOM 1548 N N . PHE A 1 194 ? -36.258 -16.728 27.541 1.00 96.81 194 PHE A N 1
ATOM 1549 C CA . PHE A 1 194 ? -37.136 -15.574 27.699 1.00 96.81 194 PHE A CA 1
ATOM 1550 C C . PHE A 1 194 ? -36.846 -14.817 29.000 1.00 96.81 194 PHE A C 1
ATOM 1552 O O . PHE A 1 194 ? -36.647 -13.603 28.964 1.00 96.81 194 PHE A O 1
ATOM 1559 N N . ASP A 1 195 ? -36.730 -15.530 30.121 1.00 96.75 195 ASP A N 1
ATOM 1560 C CA . ASP A 1 195 ? -36.443 -14.939 31.429 1.00 96.75 195 ASP A CA 1
ATOM 1561 C C . ASP A 1 195 ? -35.068 -14.259 31.456 1.00 96.75 195 ASP A C 1
ATOM 1563 O O . ASP A 1 195 ? -34.918 -13.163 31.999 1.00 96.75 195 ASP A O 1
ATOM 1567 N N . ALA A 1 196 ? -34.059 -14.853 30.812 1.00 95.50 196 ALA A N 1
ATOM 1568 C CA . ALA A 1 196 ? -32.724 -14.270 30.720 1.00 95.50 196 ALA A CA 1
ATOM 1569 C C . ALA A 1 196 ? -32.693 -12.961 29.917 1.00 95.50 196 ALA A C 1
ATOM 1571 O O . ALA A 1 196 ? -31.978 -12.027 30.293 1.00 95.50 196 ALA A O 1
ATOM 1572 N N . ILE A 1 197 ? -33.449 -12.887 28.819 1.00 94.56 197 ILE A N 1
ATOM 1573 C CA . ILE A 1 197 ? -33.578 -11.678 27.995 1.00 94.56 197 ILE A CA 1
ATOM 1574 C C . ILE A 1 197 ? -34.339 -10.605 28.767 1.00 94.56 197 ILE A C 1
ATOM 1576 O O . ILE A 1 197 ? -33.849 -9.484 28.918 1.00 94.56 197 ILE A O 1
ATOM 1580 N N . ARG A 1 198 ? -35.493 -10.982 29.323 1.00 95.56 198 ARG A N 1
ATOM 1581 C CA . ARG A 1 198 ? -36.347 -10.113 30.126 1.00 95.56 198 ARG A CA 1
ATOM 1582 C C . ARG A 1 198 ? -35.585 -9.477 31.282 1.00 95.56 198 ARG A C 1
ATOM 1584 O O . ARG A 1 198 ? -35.563 -8.257 31.397 1.00 95.56 198 ARG A O 1
ATOM 1591 N N . ALA A 1 199 ? -34.876 -10.281 32.068 1.00 95.00 199 ALA A N 1
ATOM 1592 C CA . ALA A 1 199 ? -34.122 -9.803 33.220 1.00 95.00 199 ALA A CA 1
ATOM 1593 C C . ALA A 1 199 ? -32.924 -8.905 32.850 1.00 95.00 199 ALA A C 1
ATOM 1595 O O . ALA A 1 199 ? -32.408 -8.192 33.710 1.00 95.00 199 ALA A O 1
ATOM 1596 N N . SER A 1 200 ? -32.428 -8.948 31.608 1.00 93.25 200 SER A N 1
ATOM 1597 C CA . SER A 1 200 ? -31.437 -7.974 31.127 1.00 93.25 200 SER A CA 1
ATOM 1598 C C . SER A 1 200 ? -32.108 -6.653 30.748 1.00 93.25 200 SER A C 1
ATOM 1600 O O . SER A 1 200 ? -31.638 -5.596 31.158 1.00 93.25 200 SER A O 1
ATOM 1602 N N . SER A 1 201 ? -33.238 -6.690 30.041 1.00 93.81 201 SER A N 1
ATOM 1603 C CA . SER A 1 201 ? -33.974 -5.468 29.697 1.00 93.81 201 SER A CA 1
ATOM 1604 C C . SER A 1 201 ? -34.561 -4.755 30.914 1.00 93.81 201 SER A C 1
ATOM 1606 O O . SER A 1 201 ? -34.478 -3.534 30.997 1.00 93.81 201 SER A O 1
ATOM 1608 N N . GLU A 1 202 ? -35.085 -5.495 31.893 1.00 93.38 202 GLU A N 1
ATOM 1609 C CA . GLU A 1 202 ? -35.581 -4.937 33.162 1.00 93.38 202 GLU A CA 1
ATOM 1610 C C . GLU A 1 202 ? -34.466 -4.299 34.004 1.00 93.38 202 GLU A C 1
ATOM 1612 O O . GLU A 1 202 ? -34.716 -3.373 34.770 1.00 93.38 202 GLU A O 1
ATOM 1617 N N . ALA A 1 203 ? -33.216 -4.729 33.814 1.00 92.19 203 ALA A N 1
ATOM 1618 C CA . ALA A 1 203 ? -32.046 -4.087 34.409 1.00 92.19 203 ALA A CA 1
ATOM 1619 C C . ALA A 1 203 ? -31.588 -2.823 33.648 1.00 92.19 203 ALA A C 1
ATOM 1621 O O . ALA A 1 203 ? -30.538 -2.262 33.959 1.00 92.19 203 ALA A O 1
ATOM 1622 N N . GLY A 1 204 ? -32.352 -2.371 32.648 1.00 91.38 204 GLY A N 1
ATOM 1623 C CA . GLY A 1 204 ? -32.077 -1.160 31.875 1.00 91.38 204 GLY A CA 1
ATOM 1624 C C . GLY A 1 204 ? -31.188 -1.371 30.648 1.00 91.38 204 GLY A C 1
ATOM 1625 O O . GLY A 1 204 ? -30.761 -0.392 30.040 1.00 91.38 204 GLY A O 1
ATOM 1626 N N . LEU A 1 205 ? -30.902 -2.618 30.259 1.00 92.06 205 LEU A N 1
ATOM 1627 C CA . LEU A 1 205 ? -30.071 -2.899 29.092 1.00 92.06 205 LEU A CA 1
ATOM 1628 C C . LEU A 1 205 ? -30.912 -2.948 27.817 1.00 92.06 205 LEU A C 1
ATOM 1630 O O . LEU A 1 205 ? -31.951 -3.604 27.746 1.00 92.06 205 LEU A O 1
ATOM 1634 N N . THR A 1 206 ? -30.422 -2.294 26.769 1.00 91.31 206 THR A N 1
ATOM 1635 C CA . THR A 1 206 ? -31.040 -2.393 25.442 1.00 91.31 206 THR A CA 1
ATOM 1636 C C . THR A 1 206 ? -30.886 -3.814 24.901 1.00 91.31 206 THR A C 1
ATOM 1638 O O . THR A 1 206 ? -29.828 -4.424 25.076 1.00 91.31 206 THR A O 1
ATOM 1641 N N . LEU A 1 207 ? -31.930 -4.333 24.252 1.00 93.75 207 LEU A N 1
ATOM 1642 C CA . LEU A 1 207 ? -31.871 -5.536 23.425 1.00 93.75 207 LEU A CA 1
ATOM 1643 C C . LEU A 1 207 ? -32.027 -5.135 21.963 1.00 93.75 207 LEU A C 1
ATOM 1645 O O . LEU A 1 207 ? -32.974 -4.434 21.612 1.00 93.75 207 LEU A O 1
ATOM 1649 N N . ILE A 1 208 ? -31.151 -5.669 21.125 1.00 92.88 208 ILE A N 1
ATOM 1650 C CA . ILE A 1 208 ? -31.302 -5.689 19.675 1.00 92.88 208 ILE A CA 1
ATOM 1651 C C . ILE A 1 208 ? -31.276 -7.156 19.278 1.00 92.88 208 ILE A C 1
ATOM 1653 O O . ILE A 1 208 ? -30.358 -7.870 19.670 1.00 92.88 208 ILE A O 1
ATOM 1657 N N . ALA A 1 209 ? -32.257 -7.648 18.537 1.00 95.19 209 ALA A N 1
ATOM 1658 C CA . ALA A 1 209 ? -32.260 -9.041 18.121 1.00 95.19 209 ALA A CA 1
ATOM 1659 C C . ALA A 1 209 ? -32.676 -9.197 16.668 1.00 95.19 209 ALA A C 1
ATOM 1661 O O . ALA A 1 209 ? -33.418 -8.396 16.108 1.00 95.19 209 ALA A O 1
ATOM 1662 N N . SER A 1 210 ? -32.180 -10.268 16.066 1.00 94.88 210 SER A N 1
ATOM 1663 C CA . SER A 1 210 ? -32.532 -10.674 14.715 1.00 94.88 210 SER A CA 1
ATOM 1664 C C . SER A 1 210 ? -33.024 -12.114 14.724 1.00 94.88 210 SER A C 1
ATOM 1666 O O . SER A 1 210 ? -32.348 -12.986 15.275 1.00 94.88 210 SER A O 1
ATOM 1668 N N . ASN A 1 211 ? -34.192 -12.361 14.128 1.00 96.06 211 ASN A N 1
ATOM 1669 C CA . ASN A 1 211 ? -34.714 -13.701 13.876 1.00 96.06 211 ASN A CA 1
ATOM 1670 C C . ASN A 1 211 ? -34.360 -14.112 12.445 1.00 96.06 211 ASN A C 1
ATOM 1672 O O . ASN A 1 211 ? -34.752 -13.453 11.483 1.00 96.06 211 ASN A O 1
ATOM 1676 N N . MET A 1 212 ? -33.566 -15.173 12.328 1.00 93.06 212 MET A N 1
ATOM 1677 C CA . MET A 1 212 ? -33.041 -15.683 11.063 1.00 93.06 212 MET A CA 1
ATOM 1678 C C . MET A 1 212 ? -32.526 -17.108 11.244 1.00 93.06 212 MET A C 1
ATOM 1680 O O . MET A 1 212 ? -32.065 -17.454 12.325 1.00 93.06 212 MET A O 1
ATOM 1684 N N . ALA A 1 213 ? -32.511 -17.897 10.170 1.00 92.00 213 ALA A N 1
ATOM 1685 C CA . ALA A 1 213 ? -31.941 -19.245 10.166 1.00 92.00 213 ALA A CA 1
ATOM 1686 C C . ALA A 1 213 ? -30.934 -19.405 9.009 1.00 92.00 213 ALA A C 1
ATOM 1688 O O . ALA A 1 213 ? -31.312 -19.856 7.920 1.00 92.00 213 ALA A O 1
ATOM 1689 N N . PRO A 1 214 ? -29.655 -19.013 9.195 1.00 90.06 214 PRO A N 1
ATOM 1690 C CA . PRO A 1 214 ? -28.615 -19.106 8.169 1.00 90.06 214 PRO A CA 1
ATOM 1691 C C . PRO A 1 214 ? -28.015 -20.524 8.109 1.00 90.06 214 PRO A C 1
ATOM 1693 O O . PRO A 1 214 ? -26.807 -20.726 8.287 1.00 90.06 214 PRO A O 1
ATOM 1696 N N . THR A 1 215 ? -28.876 -21.518 7.876 1.00 90.25 215 THR A N 1
ATOM 1697 C CA . THR A 1 215 ? -28.506 -22.939 7.833 1.00 90.25 215 THR A CA 1
ATOM 1698 C C . THR A 1 215 ? -27.490 -23.236 6.731 1.00 90.25 215 THR A C 1
ATOM 1700 O O . THR A 1 215 ? -27.355 -22.501 5.749 1.00 90.25 215 THR A O 1
ATOM 1703 N N . LEU A 1 216 ? -26.765 -24.345 6.891 1.00 87.69 216 LEU A N 1
ATOM 1704 C CA . LEU A 1 216 ? -25.757 -24.776 5.924 1.00 87.69 216 LEU A CA 1
ATOM 1705 C C . LEU A 1 216 ? -26.387 -25.070 4.549 1.00 87.69 216 LEU A C 1
ATOM 1707 O O . LEU A 1 216 ? -25.874 -24.611 3.531 1.00 87.69 216 LEU A O 1
ATOM 1711 N N . SER A 1 217 ? -27.560 -25.713 4.537 1.00 89.31 217 SER A N 1
ATOM 1712 C CA . SER A 1 217 ? -28.311 -26.020 3.315 1.00 89.31 217 SER A CA 1
ATOM 1713 C C . SER A 1 217 ? -28.746 -24.766 2.556 1.00 89.31 217 SER A C 1
ATOM 1715 O O . SER A 1 217 ? -28.532 -24.681 1.349 1.00 89.31 217 SER A O 1
ATOM 1717 N N . ARG A 1 218 ? -29.276 -23.750 3.253 1.00 88.44 218 ARG A N 1
ATOM 1718 C CA . ARG A 1 218 ? -29.668 -22.465 2.643 1.00 88.44 218 ARG A CA 1
ATOM 1719 C C . ARG A 1 218 ? -28.484 -21.698 2.061 1.00 88.44 218 ARG A C 1
ATOM 1721 O O . ARG A 1 218 ? -28.652 -20.950 1.106 1.00 88.44 218 ARG A O 1
ATOM 1728 N N . ALA A 1 219 ? -27.293 -21.879 2.624 1.00 84.50 219 ALA A N 1
ATOM 1729 C CA . ALA A 1 219 ? -26.071 -21.272 2.112 1.00 84.50 219 ALA A CA 1
ATOM 1730 C C . ALA A 1 219 ? -25.464 -22.029 0.910 1.00 84.50 219 ALA A C 1
ATOM 1732 O O . ALA A 1 219 ? -24.468 -21.569 0.353 1.00 84.50 219 ALA A O 1
ATOM 1733 N N . GLY A 1 220 ? -26.037 -23.172 0.506 1.00 87.31 220 GLY A N 1
ATOM 1734 C CA . GLY A 1 220 ? -25.487 -24.033 -0.546 1.00 87.31 220 GLY A CA 1
ATOM 1735 C C . GLY A 1 220 ? -24.341 -24.927 -0.066 1.00 87.31 220 GLY A C 1
ATOM 1736 O O . GLY A 1 220 ? -23.447 -25.239 -0.842 1.00 87.31 220 GLY A O 1
ATOM 1737 N N . ASN A 1 221 ? -24.348 -25.299 1.216 1.00 88.56 221 ASN A N 1
ATOM 1738 C CA . ASN A 1 221 ? -23.331 -26.114 1.884 1.00 88.56 221 ASN A CA 1
ATOM 1739 C C . ASN A 1 221 ? -21.875 -25.651 1.675 1.00 88.56 221 ASN A C 1
ATOM 1741 O O . ASN A 1 221 ? -21.030 -26.455 1.280 1.00 88.56 221 ASN A O 1
ATOM 1745 N N . PRO A 1 222 ? -21.556 -24.367 1.930 1.00 86.50 222 PRO A N 1
ATOM 1746 C CA . PRO A 1 222 ? -20.208 -23.856 1.749 1.00 86.50 222 PRO A CA 1
ATOM 1747 C C . PRO A 1 222 ? -19.254 -24.450 2.789 1.00 86.50 222 PRO A C 1
ATOM 1749 O O . PRO A 1 222 ? -19.566 -24.481 3.979 1.00 86.50 222 PRO A O 1
ATOM 1752 N N . ASP A 1 223 ? -18.065 -24.835 2.336 1.00 86.81 223 ASP A N 1
ATOM 1753 C CA . ASP A 1 223 ? -16.934 -25.130 3.211 1.00 86.81 223 ASP A CA 1
ATOM 1754 C C . ASP A 1 223 ? -16.175 -23.830 3.518 1.00 86.81 223 ASP A C 1
ATOM 1756 O O . ASP A 1 223 ? -15.590 -23.209 2.621 1.00 86.81 223 ASP A O 1
ATOM 1760 N N . ASN A 1 224 ? -16.285 -23.349 4.759 1.00 86.12 224 ASN A N 1
ATOM 1761 C CA . ASN A 1 224 ? -15.664 -22.109 5.217 1.00 86.12 224 ASN A CA 1
ATOM 1762 C C . ASN A 1 224 ? -15.494 -22.050 6.744 1.00 86.12 224 ASN A C 1
ATOM 1764 O O . ASN A 1 224 ? -16.072 -22.840 7.488 1.00 86.12 224 ASN A O 1
ATOM 1768 N N . ALA A 1 225 ? -14.727 -21.066 7.220 1.00 83.81 225 ALA A N 1
ATOM 1769 C CA . ALA A 1 225 ? -14.420 -20.867 8.638 1.00 83.81 225 ALA A CA 1
ATOM 1770 C C . ALA A 1 225 ? -15.564 -20.252 9.476 1.00 83.81 225 ALA A C 1
ATOM 1772 O O . ALA A 1 225 ? -15.322 -19.734 10.569 1.00 83.81 225 ALA A O 1
ATOM 1773 N N . VAL A 1 226 ? -16.812 -20.244 8.990 1.00 81.19 226 VAL A N 1
ATOM 1774 C CA . VAL A 1 226 ? -17.949 -19.721 9.764 1.00 81.19 226 VAL A CA 1
ATOM 1775 C C . VAL A 1 226 ? -18.155 -20.576 11.010 1.00 81.19 226 VAL A C 1
ATOM 1777 O O . VAL A 1 226 ? -18.316 -21.789 10.917 1.00 81.19 226 VAL A O 1
ATOM 1780 N N . ASN A 1 227 ? -18.228 -19.935 12.183 1.00 80.94 227 ASN A N 1
ATOM 1781 C CA . ASN A 1 227 ? -18.512 -20.640 13.433 1.00 80.94 227 ASN A CA 1
ATOM 1782 C C . ASN A 1 227 ? -19.798 -21.494 13.293 1.00 80.94 227 ASN A C 1
ATOM 1784 O O . ASN A 1 227 ? -20.860 -20.928 13.004 1.00 80.94 227 ASN A O 1
ATOM 1788 N N . PRO A 1 228 ? -19.738 -22.822 13.535 1.00 82.62 228 PRO A N 1
ATOM 1789 C CA . PRO A 1 228 ? -20.867 -23.730 13.326 1.00 82.62 228 PRO A CA 1
ATOM 1790 C C . PRO A 1 228 ? -22.142 -23.359 14.089 1.00 82.62 228 PRO A C 1
ATOM 1792 O O . PRO A 1 228 ? -23.236 -23.723 13.656 1.00 82.62 228 PRO A O 1
ATOM 1795 N N . ALA A 1 229 ? -22.032 -22.615 15.196 1.00 83.62 229 ALA A N 1
ATOM 1796 C CA . ALA A 1 229 ? -23.182 -22.118 15.944 1.00 83.62 229 ALA A CA 1
ATOM 1797 C C . ALA A 1 229 ? -24.138 -21.316 15.052 1.00 83.62 229 ALA A C 1
ATOM 1799 O O . ALA A 1 229 ? -25.344 -21.513 15.160 1.00 83.62 229 ALA A O 1
ATOM 1800 N N . TRP A 1 230 ? -23.622 -20.522 14.102 1.00 85.12 230 TRP A N 1
ATOM 1801 C CA . TRP A 1 230 ? -24.442 -19.783 13.134 1.00 85.12 230 TRP A CA 1
ATOM 1802 C C . TRP A 1 230 ? -25.426 -20.680 12.392 1.00 85.12 230 TRP A C 1
ATOM 1804 O O . TRP A 1 230 ? -26.581 -20.308 12.220 1.00 85.12 230 TRP A O 1
ATOM 1814 N N . ARG A 1 231 ? -24.997 -21.884 11.999 1.00 89.31 231 ARG A N 1
ATOM 1815 C CA . ARG A 1 231 ? -25.819 -22.809 11.205 1.00 89.31 231 ARG A CA 1
ATOM 1816 C C . ARG A 1 231 ? -27.001 -23.376 11.985 1.00 89.31 231 ARG A C 1
ATOM 1818 O O . ARG A 1 231 ? -27.914 -23.919 11.372 1.00 89.31 231 ARG A O 1
ATOM 1825 N N . ARG A 1 232 ? -26.975 -23.248 13.314 1.00 89.19 232 ARG A N 1
ATOM 1826 C CA . ARG A 1 232 ? -28.024 -23.693 14.236 1.00 89.19 232 ARG A CA 1
ATOM 1827 C C . ARG A 1 232 ? -28.785 -22.531 14.873 1.00 89.19 232 ARG A C 1
ATOM 1829 O O . ARG A 1 232 ? -29.736 -22.792 15.598 1.00 89.19 232 ARG A O 1
ATOM 1836 N N . THR A 1 233 ? -28.382 -21.283 14.643 1.00 89.81 233 THR A N 1
ATOM 1837 C CA . THR A 1 233 ? -28.986 -20.091 15.253 1.00 89.81 233 THR A CA 1
ATOM 1838 C C . THR A 1 233 ? -30.365 -19.799 14.676 1.00 89.81 233 THR A C 1
ATOM 1840 O O . THR A 1 233 ? -30.541 -19.850 13.463 1.00 89.81 233 THR A O 1
ATOM 1843 N N . VAL A 1 234 ? -31.304 -19.429 15.552 1.00 93.38 234 VAL A N 1
ATOM 1844 C CA . VAL A 1 234 ? -32.612 -18.850 15.180 1.00 93.38 234 VAL A CA 1
ATOM 1845 C C . VAL A 1 234 ? -32.747 -17.403 15.672 1.00 93.38 234 VAL A C 1
ATOM 1847 O O . VAL A 1 234 ? -33.515 -16.619 15.112 1.00 93.38 234 VAL A O 1
ATOM 1850 N N . MET A 1 235 ? -31.953 -17.012 16.676 1.00 94.88 235 MET A N 1
ATOM 1851 C CA . MET A 1 235 ? -31.858 -15.630 17.141 1.00 94.88 235 MET A CA 1
ATOM 1852 C C . MET A 1 235 ? -30.408 -15.212 17.376 1.00 94.88 235 MET A C 1
ATOM 1854 O O . MET A 1 235 ? -29.687 -15.836 18.156 1.00 94.88 235 MET A O 1
ATOM 1858 N N . HIS A 1 236 ? -29.990 -14.113 16.756 1.00 94.62 236 HIS A N 1
ATOM 1859 C CA . HIS A 1 236 ? -28.775 -13.400 17.146 1.00 94.62 236 HIS A CA 1
ATOM 1860 C C . HIS A 1 236 ? -29.184 -12.144 17.907 1.00 94.62 236 HIS A C 1
ATOM 1862 O O . HIS A 1 236 ? -29.828 -11.260 17.340 1.00 94.62 236 HIS A O 1
ATOM 1868 N N . ALA A 1 237 ? -28.834 -12.087 19.189 1.00 93.44 237 ALA A N 1
ATOM 1869 C CA . ALA A 1 237 ? -29.177 -10.972 20.056 1.00 93.44 237 ALA A CA 1
ATOM 1870 C C . ALA A 1 237 ? -27.926 -10.236 20.531 1.00 93.44 237 ALA A C 1
ATOM 1872 O O . ALA A 1 237 ? -26.901 -10.847 20.841 1.00 93.44 237 ALA A O 1
ATOM 1873 N N . LEU A 1 238 ? -28.043 -8.921 20.618 1.00 92.62 238 LEU A N 1
ATOM 1874 C CA . LEU A 1 238 ? -27.075 -7.994 21.155 1.00 92.62 238 LEU A CA 1
ATOM 1875 C C . LEU A 1 238 ? -27.691 -7.287 22.358 1.00 92.62 238 LEU A C 1
ATOM 1877 O O . LEU A 1 238 ? -28.887 -6.994 22.389 1.00 92.62 238 LEU A O 1
ATOM 1881 N N . SER A 1 239 ? -26.854 -6.997 23.340 1.00 91.12 239 SER A N 1
ATOM 1882 C CA . SER A 1 239 ? -27.195 -6.117 24.443 1.00 91.12 239 SER A CA 1
ATOM 1883 C C . SER A 1 239 ? -26.084 -5.118 24.672 1.00 91.12 239 SER A C 1
ATOM 1885 O O . SER A 1 239 ? -24.926 -5.403 24.362 1.00 91.12 239 SER A O 1
ATOM 1887 N N . SER A 1 240 ? -26.430 -3.960 25.220 1.00 87.12 240 SER A N 1
ATOM 1888 C CA . SER A 1 240 ? -25.467 -2.896 25.462 1.00 87.12 240 SER A CA 1
ATOM 1889 C C . SER A 1 240 ? -25.623 -2.308 26.855 1.00 87.12 240 SER A C 1
ATOM 1891 O O . SER A 1 240 ? -26.738 -2.141 27.356 1.00 87.12 240 SER A O 1
ATOM 1893 N N . VAL A 1 241 ? -24.481 -1.978 27.456 1.00 86.81 241 VAL A N 1
ATOM 1894 C CA . VAL A 1 241 ? -24.376 -1.168 28.669 1.00 86.81 241 VAL A CA 1
ATOM 1895 C C . VAL A 1 241 ? -23.794 0.193 28.305 1.00 86.81 241 VAL A C 1
ATOM 1897 O O . VAL A 1 241 ? -22.839 0.283 27.531 1.00 86.81 241 VAL A O 1
ATOM 1900 N N . ASN A 1 242 ? -24.365 1.242 28.888 1.00 86.81 242 ASN A N 1
ATOM 1901 C CA . ASN A 1 242 ? -23.975 2.626 28.648 1.00 86.81 242 ASN A CA 1
ATOM 1902 C C . ASN A 1 242 ? -23.503 3.256 29.962 1.00 86.81 242 ASN A C 1
ATOM 1904 O O . ASN A 1 242 ? -23.905 2.828 31.046 1.00 86.81 242 ASN A O 1
ATOM 1908 N N . TRP A 1 243 ? -22.688 4.298 29.867 1.00 87.81 243 TRP A N 1
ATOM 1909 C CA . TRP A 1 243 ? -22.284 5.129 31.001 1.00 87.81 243 TRP A CA 1
ATOM 1910 C C . TRP A 1 243 ? -22.285 6.614 30.607 1.00 87.81 243 TRP A C 1
ATOM 1912 O O . TRP A 1 243 ? -22.439 6.948 29.432 1.00 87.81 243 TRP A O 1
ATOM 1922 N N . SER A 1 244 ? -22.162 7.514 31.589 1.00 88.00 244 SER A N 1
ATOM 1923 C CA . SER A 1 244 ? -22.081 8.962 31.331 1.00 88.00 244 SER A CA 1
ATOM 1924 C C . SER A 1 244 ? -20.799 9.308 30.558 1.00 88.00 244 SER A C 1
ATOM 1926 O O . SER A 1 244 ? -19.761 8.732 30.877 1.00 88.00 244 SER A O 1
ATOM 1928 N N . PRO A 1 245 ? -20.802 10.258 29.603 1.00 84.31 245 PRO A N 1
ATOM 1929 C CA . PRO A 1 245 ? -19.572 10.740 28.967 1.00 84.31 245 PRO A CA 1
ATOM 1930 C C . PRO A 1 245 ? -18.481 11.173 29.962 1.00 84.31 245 PRO A C 1
ATOM 1932 O O . PRO A 1 245 ? -17.302 10.985 29.679 1.00 84.31 245 PRO A O 1
ATOM 1935 N N . ASP A 1 246 ? -18.881 11.653 31.145 1.00 89.38 246 ASP A N 1
ATOM 1936 C CA . ASP A 1 246 ? -17.983 12.098 32.220 1.00 89.38 246 ASP A CA 1
ATOM 1937 C C . ASP A 1 246 ? -17.622 10.986 33.229 1.00 89.38 246 ASP A C 1
ATOM 1939 O O . ASP A 1 246 ? -17.055 11.261 34.288 1.00 89.38 246 ASP A O 1
ATOM 1943 N N . ALA A 1 247 ? -17.975 9.725 32.947 1.00 89.44 247 ALA A N 1
ATOM 1944 C CA . ALA A 1 247 ? -17.726 8.610 33.859 1.00 89.44 247 ALA A CA 1
ATOM 1945 C C . ALA A 1 247 ? -16.225 8.365 34.068 1.00 89.44 247 ALA A C 1
ATOM 1947 O O . ALA A 1 247 ? -15.417 8.342 33.136 1.00 89.44 247 ALA A O 1
ATOM 1948 N N . THR A 1 248 ? -15.854 8.094 35.313 1.00 90.81 248 THR A N 1
ATOM 1949 C CA . THR A 1 248 ? -14.486 7.760 35.703 1.00 90.81 248 THR A CA 1
ATOM 1950 C C . THR A 1 248 ? -14.061 6.395 35.150 1.00 90.81 248 THR A C 1
ATOM 1952 O O . THR A 1 248 ? -14.872 5.495 34.920 1.00 90.81 248 THR A O 1
ATOM 1955 N N . ALA A 1 249 ? -12.749 6.175 35.010 1.00 85.12 249 ALA A N 1
ATOM 1956 C CA . ALA A 1 249 ? -12.212 4.882 34.571 1.00 85.12 249 ALA A CA 1
ATOM 1957 C C . ALA A 1 249 ? -12.664 3.704 35.463 1.00 85.12 249 ALA A C 1
ATOM 1959 O O . ALA A 1 249 ? -12.825 2.578 34.979 1.00 85.12 249 ALA A O 1
ATOM 1960 N N . GLN A 1 250 ? -12.892 3.960 36.755 1.00 88.12 250 GLN A N 1
ATOM 1961 C CA . GLN A 1 250 ? -13.379 2.964 37.706 1.00 88.12 250 GLN A CA 1
ATOM 1962 C C . GLN A 1 250 ? -14.844 2.595 37.444 1.00 88.12 250 GLN A C 1
ATOM 1964 O O . GLN A 1 250 ? -15.157 1.406 37.372 1.00 88.12 250 GLN A O 1
ATOM 1969 N N . GLU A 1 251 ? -15.721 3.580 37.237 1.00 87.75 251 GLU A N 1
ATOM 1970 C CA . GLU A 1 251 ? -17.135 3.354 36.901 1.00 87.75 251 GLU A CA 1
ATOM 1971 C C . GLU A 1 251 ? -17.280 2.608 35.577 1.00 87.75 251 GLU A C 1
ATOM 1973 O O . GLU A 1 251 ? -18.009 1.618 35.493 1.00 87.75 251 GLU A O 1
ATOM 1978 N N . ILE A 1 252 ? -16.510 3.017 34.565 1.00 86.31 252 ILE A N 1
ATOM 1979 C CA . ILE A 1 252 ? -16.464 2.354 33.261 1.00 86.31 252 ILE A CA 1
ATOM 1980 C C . ILE A 1 252 ? -16.059 0.884 33.435 1.00 86.31 252 ILE A C 1
ATOM 1982 O O . ILE A 1 252 ? -16.732 -0.021 32.935 1.00 86.31 252 ILE A O 1
ATOM 1986 N N . THR A 1 253 ? -14.983 0.617 34.179 1.00 82.38 253 THR A N 1
ATOM 1987 C CA . THR A 1 253 ? -14.493 -0.750 34.421 1.00 82.38 253 THR A CA 1
ATOM 1988 C C . THR A 1 253 ? -15.511 -1.597 35.184 1.00 82.38 253 THR A C 1
ATOM 1990 O O . THR A 1 253 ? -15.731 -2.754 34.818 1.00 82.38 253 THR A O 1
ATOM 1993 N N . ALA A 1 254 ? -16.168 -1.032 36.199 1.00 86.44 254 ALA A N 1
ATOM 1994 C CA . ALA A 1 254 ? -17.197 -1.716 36.975 1.00 86.44 254 ALA A CA 1
ATOM 1995 C C . ALA A 1 254 ? -18.427 -2.060 36.118 1.00 86.44 254 ALA A C 1
ATOM 1997 O O . ALA A 1 254 ? -18.875 -3.209 36.126 1.00 86.44 254 ALA A O 1
ATOM 1998 N N . ALA A 1 255 ? -18.918 -1.111 35.312 1.00 85.44 255 ALA A N 1
ATOM 1999 C CA . ALA A 1 255 ? -20.030 -1.330 34.386 1.00 85.44 255 ALA A CA 1
ATOM 2000 C C . ALA A 1 255 ? -19.708 -2.444 33.378 1.00 85.44 255 ALA A C 1
ATOM 2002 O O . ALA A 1 255 ? -20.489 -3.379 33.193 1.00 85.44 255 ALA A O 1
ATOM 2003 N N . ARG A 1 256 ? -18.507 -2.407 32.790 1.00 85.75 256 ARG A N 1
ATOM 2004 C CA . ARG A 1 256 ? -18.010 -3.430 31.857 1.00 85.75 256 ARG A CA 1
ATOM 2005 C C . ARG A 1 256 ? -17.894 -4.805 32.509 1.00 85.75 256 ARG A C 1
ATOM 2007 O O . ARG A 1 256 ? -18.257 -5.808 31.891 1.00 85.75 256 ARG A O 1
ATOM 2014 N N . HIS A 1 257 ? -17.402 -4.863 33.746 1.00 84.12 257 HIS A N 1
ATOM 2015 C CA . HIS A 1 257 ? -17.281 -6.104 34.504 1.00 84.12 257 HIS A CA 1
ATOM 2016 C C . HIS A 1 257 ? -18.659 -6.715 34.789 1.00 84.12 257 HIS A C 1
ATOM 2018 O O . HIS A 1 257 ? -18.888 -7.879 34.462 1.00 84.12 257 HIS A O 1
ATOM 2024 N N . ASN A 1 258 ? -19.596 -5.927 35.326 1.00 87.06 258 ASN A N 1
ATOM 2025 C CA . ASN A 1 258 ? -20.952 -6.391 35.622 1.00 87.06 258 ASN A CA 1
ATOM 2026 C C . ASN A 1 258 ? -21.701 -6.829 34.351 1.00 87.06 258 ASN A C 1
ATOM 2028 O O . ASN A 1 258 ? -22.331 -7.883 34.316 1.00 87.06 258 ASN A O 1
ATOM 2032 N N . PHE A 1 259 ? -21.560 -6.079 33.258 1.00 88.19 259 PHE A N 1
ATOM 2033 C CA . PHE A 1 259 ? -22.131 -6.462 31.971 1.00 88.19 259 PHE A CA 1
ATOM 2034 C C . PHE A 1 259 ? -21.575 -7.802 31.461 1.00 88.19 259 PHE A C 1
ATOM 2036 O O . PHE A 1 259 ? -22.335 -8.696 31.085 1.00 88.19 259 PHE A O 1
ATOM 2043 N N . THR A 1 260 ? -20.253 -7.984 31.509 1.00 81.38 260 THR A N 1
ATOM 2044 C CA . THR A 1 260 ? -19.576 -9.167 30.950 1.00 81.38 260 THR A CA 1
ATOM 2045 C C . THR A 1 260 ? -19.801 -10.441 31.769 1.00 81.38 260 THR A C 1
ATOM 2047 O O . THR A 1 260 ? -20.007 -11.518 31.192 1.00 81.38 260 THR A O 1
ATOM 2050 N N . TYR A 1 261 ? -19.719 -10.336 33.097 1.00 83.81 261 TYR A N 1
ATOM 2051 C CA . TYR A 1 261 ? -19.748 -11.480 34.015 1.00 83.81 261 TYR A CA 1
ATOM 2052 C C . TYR A 1 261 ? -21.092 -11.662 34.728 1.00 83.81 261 TYR A C 1
ATOM 2054 O O . TYR A 1 261 ? -21.329 -12.725 35.289 1.00 83.81 261 TYR A O 1
ATOM 2062 N N . GLY A 1 262 ? -21.983 -10.671 34.668 1.00 87.94 262 GLY A N 1
ATOM 2063 C CA . GLY A 1 262 ? -23.367 -10.773 35.126 1.00 87.94 262 GLY A CA 1
ATOM 2064 C C . GLY A 1 262 ? -24.318 -11.049 33.962 1.00 87.94 262 GLY A C 1
ATOM 2065 O O . GLY A 1 262 ? -24.734 -12.186 33.738 1.00 87.94 262 GLY A O 1
ATOM 2066 N N . HIS A 1 263 ? -24.642 -10.012 33.186 1.00 87.25 263 HIS A N 1
ATOM 2067 C CA . HIS A 1 263 ? -25.683 -10.079 32.148 1.00 87.25 263 HIS A CA 1
ATOM 2068 C C . HIS A 1 263 ? -25.329 -11.025 30.996 1.00 87.25 263 HIS A C 1
ATOM 2070 O O . HIS A 1 263 ? -26.091 -11.943 30.688 1.00 87.25 263 HIS A O 1
ATOM 2076 N N . MET A 1 264 ? -24.147 -10.867 30.397 1.00 87.00 264 MET A N 1
ATOM 2077 C CA . MET A 1 264 ? -23.720 -11.743 29.303 1.00 87.00 264 MET A CA 1
ATOM 2078 C C . MET A 1 264 ? -23.484 -13.179 29.780 1.00 87.00 264 MET A C 1
ATOM 2080 O O . MET A 1 264 ? -23.691 -14.112 29.008 1.00 87.00 264 MET A O 1
ATOM 2084 N N . GLN A 1 265 ? -23.104 -13.385 31.047 1.00 87.38 265 GLN A N 1
ATOM 2085 C CA . GLN A 1 265 ? -22.975 -14.730 31.612 1.00 87.38 265 GLN A CA 1
ATOM 2086 C C . GLN A 1 265 ? -24.332 -15.431 31.720 1.00 87.38 265 GLN A C 1
ATOM 2088 O O . GLN A 1 265 ? -24.431 -16.598 31.351 1.00 87.38 265 GLN A O 1
ATOM 2093 N N . ARG A 1 266 ? -25.389 -14.718 32.129 1.00 88.75 266 ARG A N 1
ATOM 2094 C CA . ARG A 1 266 ? -26.761 -15.251 32.142 1.00 88.75 266 ARG A CA 1
ATOM 2095 C C . ARG A 1 266 ? -27.177 -15.770 30.764 1.00 88.75 266 ARG A C 1
ATOM 2097 O O . ARG A 1 266 ? -27.749 -16.849 30.658 1.00 88.75 266 ARG A O 1
ATOM 2104 N N . TRP A 1 267 ? -26.833 -15.038 29.706 1.00 91.50 267 TRP A N 1
ATOM 2105 C CA . TRP A 1 267 ? -27.111 -15.456 28.331 1.00 91.50 267 TRP A CA 1
ATOM 2106 C C . TRP A 1 267 ? -26.272 -16.664 27.891 1.00 91.50 267 TRP A C 1
ATOM 2108 O O . TRP A 1 267 ? -26.754 -17.493 27.119 1.00 91.50 267 TRP A O 1
ATOM 2118 N N . ARG A 1 268 ? -25.033 -16.806 28.385 1.00 88.31 268 ARG A N 1
ATOM 2119 C CA . ARG A 1 268 ? -24.206 -18.000 28.125 1.00 88.31 268 ARG A CA 1
ATOM 2120 C C . ARG A 1 268 ? -24.833 -19.253 28.728 1.00 88.31 268 ARG A C 1
ATOM 2122 O O . ARG A 1 268 ? -24.998 -20.226 28.005 1.00 88.31 268 ARG A O 1
ATOM 2129 N N . VAL A 1 269 ? -25.258 -19.184 29.990 1.00 87.12 269 VAL A N 1
ATOM 2130 C CA . VAL A 1 269 ? -25.848 -20.324 30.715 1.00 87.12 269 VAL A CA 1
ATOM 2131 C C . VAL A 1 269 ? -27.054 -20.902 29.974 1.00 87.12 269 VAL A C 1
ATOM 2133 O O . VAL A 1 269 ? -27.149 -22.110 29.808 1.00 87.12 269 VAL A O 1
ATOM 2136 N N . VAL A 1 270 ? -27.947 -20.055 29.455 1.00 89.31 270 VAL A N 1
ATOM 2137 C CA . VAL A 1 270 ? -29.158 -20.527 28.756 1.00 89.31 270 VAL A CA 1
ATOM 2138 C C . VAL A 1 270 ? -28.906 -21.002 27.319 1.00 89.31 270 VAL A C 1
ATOM 2140 O O . VAL A 1 270 ? -29.828 -21.475 26.665 1.00 89.31 270 VAL A O 1
ATOM 2143 N N . THR A 1 271 ? -27.683 -20.873 26.799 1.00 83.75 271 THR A N 1
ATOM 2144 C CA . THR A 1 271 ? -27.318 -21.264 25.422 1.00 83.75 271 THR A CA 1
ATOM 2145 C C . THR A 1 271 ? -26.270 -22.376 25.355 1.00 83.75 271 THR A C 1
ATOM 2147 O O . THR A 1 271 ? -25.906 -22.795 24.258 1.00 83.75 271 THR A O 1
ATOM 2150 N N . GLU A 1 272 ? -25.769 -22.857 26.495 1.00 68.19 272 GLU A N 1
ATOM 2151 C CA . GLU A 1 272 ? -24.855 -24.000 26.569 1.00 68.19 272 GLU A CA 1
ATOM 2152 C C . GLU A 1 272 ? -25.630 -25.328 26.569 1.00 68.19 272 GLU A C 1
ATOM 2154 O O . GLU A 1 272 ? -26.744 -25.436 27.084 1.00 68.19 272 GLU A O 1
ATOM 2159 N N . HIS A 1 273 ? -25.057 -26.358 25.942 1.00 49.25 273 HIS A N 1
ATOM 2160 C CA . HIS A 1 273 ? -25.651 -27.692 25.882 1.00 49.25 273 HIS A CA 1
ATOM 2161 C C . HIS A 1 273 ? -25.563 -28.384 27.256 1.00 49.25 273 HIS A C 1
ATOM 2163 O O . HIS A 1 273 ? -24.666 -29.186 27.485 1.00 49.25 273 HIS A O 1
ATOM 2169 N N . GLY A 1 274 ? -26.498 -28.082 28.162 1.00 36.22 274 GLY A N 1
ATOM 2170 C CA . GLY A 1 274 ? -26.671 -28.791 29.435 1.00 36.22 274 GLY A CA 1
ATOM 2171 C C . GLY A 1 274 ? -27.099 -27.874 30.581 1.00 36.22 274 GLY A C 1
ATOM 2172 O O . GLY A 1 274 ? -26.518 -26.814 30.783 1.00 36.22 274 GLY A O 1
ATOM 2173 N N . LEU A 1 275 ? -28.114 -28.291 31.345 1.00 30.22 275 LEU A N 1
ATOM 2174 C CA . LEU A 1 275 ? -28.389 -27.723 32.670 1.00 30.22 275 LEU A CA 1
ATOM 2175 C C . LEU A 1 275 ? -27.158 -27.940 33.576 1.00 30.22 275 LEU A C 1
ATOM 2177 O O . LEU A 1 275 ? -26.475 -28.955 33.421 1.00 30.22 275 LEU A O 1
ATOM 2181 N N . PRO A 1 276 ? -26.863 -27.036 34.524 1.00 30.39 276 PRO A N 1
ATOM 2182 C CA . PRO A 1 276 ? -25.696 -27.171 35.384 1.00 30.39 276 PRO A CA 1
ATOM 2183 C C . PRO A 1 276 ? -25.880 -28.357 36.341 1.00 30.39 276 PRO A C 1
ATOM 2185 O O . PRO A 1 276 ? -26.665 -28.290 37.282 1.00 30.39 276 PRO A O 1
ATOM 2188 N N . THR A 1 277 ? -25.152 -29.450 36.118 1.00 26.91 277 THR A N 1
ATOM 2189 C CA . THR A 1 277 ? -24.908 -30.462 37.155 1.00 26.91 277 THR A CA 1
ATOM 2190 C C . THR A 1 277 ? -23.774 -29.974 38.053 1.00 26.91 277 THR A C 1
ATOM 2192 O O . THR A 1 277 ? -22.746 -29.529 37.540 1.00 26.91 277 THR A O 1
ATOM 2195 N N . GLU A 1 278 ? -23.948 -30.083 39.371 1.00 27.23 278 GLU A N 1
ATOM 2196 C CA . GLU A 1 278 ? -23.154 -29.465 40.452 1.00 27.23 278 GLU A CA 1
ATOM 2197 C C . GLU A 1 278 ? -21.628 -29.727 40.480 1.00 27.23 278 GLU A C 1
ATOM 2199 O O . GLU A 1 278 ? -20.970 -29.262 41.398 1.00 27.23 278 GLU A O 1
ATOM 2204 N N . ASN A 1 279 ? -21.015 -30.386 39.490 1.00 26.70 279 ASN A N 1
ATOM 2205 C CA . ASN A 1 279 ? -19.569 -30.669 39.479 1.00 26.70 279 ASN A CA 1
ATOM 2206 C C . ASN A 1 279 ? -18.853 -30.446 38.127 1.00 26.70 279 ASN A C 1
ATOM 2208 O O . ASN A 1 279 ? -17.770 -30.986 37.907 1.00 26.70 279 ASN A O 1
ATOM 2212 N N . ALA A 1 280 ? -19.397 -29.635 37.215 1.00 25.02 280 ALA A N 1
ATOM 2213 C CA . ALA A 1 280 ? -18.706 -29.284 35.968 1.00 25.02 280 ALA A CA 1
ATOM 2214 C C . ALA A 1 280 ? -18.013 -27.912 36.071 1.00 25.02 280 ALA A C 1
ATOM 2216 O O . ALA A 1 280 ? -18.669 -26.874 36.154 1.00 25.02 280 ALA A O 1
ATOM 2217 N N . ALA A 1 281 ? -16.676 -27.895 36.050 1.00 22.98 281 ALA A N 1
ATOM 2218 C CA . ALA A 1 281 ? -15.905 -26.659 35.925 1.00 22.98 281 ALA A CA 1
ATOM 2219 C C . ALA A 1 281 ? -16.239 -25.949 34.592 1.00 22.98 281 ALA A C 1
ATOM 2221 O O . ALA A 1 281 ? -16.339 -26.617 33.559 1.00 22.98 281 ALA A O 1
ATOM 2222 N N . PRO A 1 282 ? -16.403 -24.613 34.576 1.00 25.53 282 PRO A N 1
ATOM 2223 C CA . PRO A 1 282 ? -16.804 -23.891 33.374 1.00 25.53 282 PRO A CA 1
ATOM 2224 C C . PRO A 1 282 ? -15.713 -23.972 32.289 1.00 25.53 282 PRO A C 1
ATOM 2226 O O . PRO A 1 282 ? -14.534 -23.755 32.596 1.00 25.53 282 PRO A O 1
ATOM 2229 N N . PRO A 1 283 ? -16.061 -24.228 31.011 1.00 23.42 283 PRO A N 1
ATOM 2230 C CA . PRO A 1 283 ? -15.111 -24.106 29.914 1.00 23.42 283 PRO A CA 1
ATOM 2231 C C . PRO A 1 283 ? -14.583 -22.665 29.835 1.00 23.42 283 PRO A C 1
ATOM 2233 O O . PRO A 1 283 ? -15.328 -21.689 29.933 1.00 23.42 283 PRO A O 1
ATOM 2236 N N . LEU A 1 284 ? -13.260 -22.550 29.703 1.00 24.05 284 LEU A N 1
ATOM 2237 C CA . LEU A 1 284 ? -12.482 -21.312 29.765 1.00 24.05 284 LEU A CA 1
ATOM 2238 C C . LEU A 1 284 ? -13.098 -20.157 28.959 1.00 24.05 284 LEU A C 1
ATOM 2240 O O . LEU A 1 284 ? -13.144 -20.168 27.730 1.00 24.05 284 LEU A O 1
ATOM 2244 N N . ALA A 1 285 ? -13.478 -19.107 29.688 1.00 24.05 285 ALA A N 1
ATOM 2245 C CA . ALA A 1 285 ? -13.873 -17.811 29.163 1.00 24.05 285 ALA A CA 1
ATOM 2246 C C . ALA A 1 285 ? -12.739 -17.172 28.341 1.00 24.05 285 ALA A C 1
ATOM 2248 O O . ALA A 1 285 ? -11.652 -16.878 28.849 1.00 24.05 285 ALA A O 1
ATOM 2249 N N . VAL A 1 286 ? -13.004 -16.896 27.066 1.00 23.53 286 VAL A N 1
ATOM 2250 C CA . VAL A 1 286 ? -12.098 -16.137 26.202 1.00 23.53 286 VAL A CA 1
ATOM 2251 C C . VAL A 1 286 ? -12.490 -14.656 26.248 1.00 23.53 286 VAL A C 1
ATOM 2253 O O . VAL A 1 286 ? -13.625 -14.282 25.955 1.00 23.53 286 VAL A O 1
ATOM 2256 N N . LYS A 1 287 ? -11.527 -13.807 26.627 1.00 24.19 287 LYS A N 1
ATOM 2257 C CA . LYS A 1 287 ? -11.630 -12.339 26.633 1.00 24.19 287 LYS A CA 1
ATOM 2258 C C . LYS A 1 287 ? -11.881 -11.771 25.223 1.00 24.19 287 LYS A C 1
ATOM 2260 O O . LYS A 1 287 ? -11.197 -12.192 24.292 1.00 24.19 287 LYS A O 1
ATOM 2265 N N . TRP A 1 288 ? -12.760 -10.763 25.148 1.00 24.73 288 TRP A N 1
ATOM 2266 C CA . TRP A 1 288 ? -12.641 -9.449 24.470 1.00 24.73 288 TRP A CA 1
ATOM 2267 C C . TRP A 1 288 ? -13.908 -8.974 23.734 1.00 24.73 288 TRP A C 1
ATOM 2269 O O . TRP A 1 288 ? -14.805 -9.749 23.422 1.00 24.73 288 TRP A O 1
ATOM 2279 N N . TYR A 1 289 ? -13.943 -7.645 23.591 1.00 21.91 289 TYR A N 1
ATOM 2280 C CA . TYR A 1 289 ? -14.986 -6.737 23.113 1.00 21.91 289 TYR A CA 1
ATOM 2281 C C . TYR A 1 289 ? -15.379 -6.992 21.653 1.00 21.91 289 TYR A C 1
ATOM 2283 O O . TYR A 1 289 ? -14.623 -7.615 20.922 1.00 21.91 289 TYR A O 1
ATOM 2291 N N . VAL A 1 290 ? -16.569 -6.500 21.290 1.00 23.44 290 VAL A N 1
ATOM 2292 C CA . VAL A 1 290 ? -17.300 -6.608 20.011 1.00 23.44 290 VAL A CA 1
ATOM 2293 C C . VAL A 1 290 ? -16.469 -6.949 18.765 1.00 23.44 290 VAL A C 1
ATOM 2295 O O . VAL A 1 290 ? -15.457 -6.323 18.473 1.00 23.44 290 VAL A O 1
ATOM 2298 N N . ALA A 1 291 ? -17.075 -7.843 17.977 1.00 23.39 291 ALA A N 1
ATOM 2299 C CA . ALA A 1 291 ? -16.732 -8.324 16.642 1.00 23.39 291 ALA A CA 1
ATOM 2300 C C . ALA A 1 291 ? -15.769 -9.520 16.583 1.00 23.39 291 ALA A C 1
ATOM 2302 O O . ALA A 1 291 ? -14.713 -9.562 17.200 1.00 23.39 291 ALA A O 1
ATOM 2303 N N . VAL A 1 292 ? -16.163 -10.461 15.721 1.00 25.16 292 VAL A N 1
ATOM 2304 C CA . VAL A 1 292 ? -15.471 -11.688 15.308 1.00 25.16 292 VAL A CA 1
ATOM 2305 C C . VAL A 1 292 ? -15.740 -12.915 16.182 1.00 25.16 292 VAL A C 1
ATOM 2307 O O . VAL A 1 292 ? -15.355 -13.032 17.343 1.00 25.16 292 VAL A O 1
ATOM 2310 N N . ALA A 1 293 ? -16.426 -13.858 15.537 1.00 24.59 293 ALA A N 1
ATOM 2311 C CA . ALA A 1 293 ? -16.688 -15.207 15.989 1.00 24.59 293 ALA A CA 1
ATOM 2312 C C . ALA A 1 293 ? -15.431 -15.853 16.588 1.00 24.59 293 ALA A C 1
ATOM 2314 O O . ALA A 1 293 ? -14.385 -15.945 15.949 1.00 24.59 293 ALA A O 1
ATOM 2315 N N . GLN A 1 294 ? -15.544 -16.333 17.823 1.00 25.08 294 GLN A N 1
ATOM 2316 C CA . GLN A 1 294 ? -14.507 -17.174 18.395 1.00 25.08 294 GLN A CA 1
ATOM 2317 C C . GLN A 1 294 ? -14.490 -18.545 17.724 1.00 25.08 294 GLN A C 1
ATOM 2319 O O . GLN A 1 294 ? -15.521 -19.198 17.555 1.00 25.08 294 GLN A O 1
ATOM 2324 N N . TYR A 1 295 ? -13.262 -18.926 17.389 1.00 24.36 295 TYR A N 1
ATOM 2325 C CA . TYR A 1 295 ? -12.712 -20.255 17.180 1.00 24.36 295 TYR A CA 1
ATOM 2326 C C . TYR A 1 295 ? -13.426 -21.371 17.959 1.00 24.36 295 TYR A C 1
ATOM 2328 O O . TYR A 1 295 ? -13.408 -21.400 19.188 1.00 24.36 295 TYR A O 1
ATOM 2336 N N . GLN A 1 296 ? -13.906 -22.366 17.219 1.00 26.05 296 GLN A N 1
ATOM 2337 C CA . GLN A 1 296 ? -13.788 -23.771 17.596 1.00 26.05 296 GLN A CA 1
ATOM 2338 C C . GLN A 1 296 ? -13.228 -24.512 16.380 1.00 26.05 296 GLN A C 1
ATOM 2340 O O . GLN A 1 296 ? -13.712 -24.318 15.270 1.00 26.05 296 GLN A O 1
ATOM 2345 N N . LEU A 1 297 ? -12.186 -25.313 16.609 1.00 26.28 297 LEU A N 1
ATOM 2346 C CA . LEU A 1 297 ? -11.726 -26.362 15.702 1.00 26.28 297 LEU A CA 1
ATOM 2347 C C . LEU A 1 297 ? -12.683 -27.555 15.850 1.00 26.28 297 LEU A C 1
ATOM 2349 O O . LEU A 1 297 ? -12.786 -28.080 16.961 1.00 26.28 297 LEU A O 1
ATOM 2353 N N . PRO A 1 298 ? -13.324 -28.017 14.767 1.00 28.98 298 PRO A N 1
ATOM 2354 C CA . PRO A 1 298 ? -13.653 -29.426 14.650 1.00 28.98 298 PRO A CA 1
ATOM 2355 C C . PRO A 1 298 ? -13.234 -29.929 13.265 1.00 28.98 298 PRO A C 1
ATOM 2357 O O . PRO A 1 298 ? -14.064 -30.051 12.379 1.00 28.98 298 PRO A O 1
ATOM 2360 N N . ASP A 1 299 ? -11.937 -30.153 13.077 1.00 28.48 299 ASP A N 1
ATOM 2361 C CA . ASP A 1 299 ? -11.423 -31.281 12.291 1.00 28.48 299 ASP A CA 1
ATOM 2362 C C . ASP A 1 299 ? -9.899 -31.301 12.433 1.00 28.48 299 ASP A C 1
ATOM 2364 O O . ASP A 1 299 ? -9.203 -30.386 11.990 1.00 28.48 299 ASP A O 1
ATOM 2368 N N . ARG A 1 300 ? -9.367 -32.303 13.137 1.00 32.88 300 ARG A N 1
ATOM 2369 C CA . ARG A 1 300 ? -7.924 -32.415 13.408 1.00 32.88 300 ARG A CA 1
ATOM 2370 C C . ARG A 1 300 ? -7.168 -33.117 12.271 1.00 32.88 300 ARG A C 1
ATOM 2372 O O . ARG A 1 300 ? -5.943 -33.137 12.307 1.00 32.88 300 ARG A O 1
ATOM 2379 N N . ASP A 1 301 ? -7.883 -33.579 11.242 1.00 31.00 301 ASP A N 1
ATOM 2380 C CA . ASP A 1 301 ? -7.355 -34.538 10.264 1.00 31.00 301 ASP A CA 1
ATOM 2381 C C . ASP A 1 301 ? -7.280 -34.018 8.814 1.00 31.00 301 ASP A C 1
ATOM 2383 O O . ASP A 1 301 ? -6.915 -34.769 7.913 1.00 31.00 301 ASP A O 1
ATOM 2387 N N . ARG A 1 302 ? -7.570 -32.731 8.553 1.00 31.05 302 ARG A N 1
ATOM 2388 C CA . ARG A 1 302 ? -7.535 -32.155 7.186 1.00 31.05 302 ARG A CA 1
ATOM 2389 C C . ARG A 1 302 ? -6.564 -31.005 6.944 1.00 31.05 302 ARG A C 1
ATOM 2391 O O . ARG A 1 302 ? -6.523 -30.515 5.824 1.00 31.05 302 ARG A O 1
ATOM 2398 N N . ALA A 1 303 ? -5.766 -30.596 7.928 1.00 27.31 303 ALA A N 1
ATOM 2399 C CA . ALA A 1 303 ? -4.710 -29.605 7.712 1.00 27.31 303 ALA A CA 1
ATOM 2400 C C . ALA A 1 303 ? -3.365 -30.308 7.448 1.00 27.31 303 ALA A C 1
ATOM 2402 O O . ALA A 1 303 ? -2.740 -30.786 8.404 1.00 27.31 303 ALA A O 1
ATOM 2403 N N . PRO A 1 304 ? -2.858 -30.376 6.201 1.00 29.19 304 PRO A N 1
ATOM 2404 C CA . PRO A 1 304 ? -1.492 -30.783 5.970 1.00 29.19 304 PRO A CA 1
ATOM 2405 C C . PRO A 1 304 ? -0.584 -29.579 6.236 1.00 29.19 304 PRO A C 1
ATOM 2407 O O . PRO A 1 304 ? -0.452 -28.663 5.435 1.00 29.19 304 PRO A O 1
ATOM 2410 N N . SER A 1 305 ? 0.132 -29.672 7.354 1.00 27.70 305 SER A N 1
ATOM 2411 C CA . SER A 1 305 ? 1.378 -28.965 7.664 1.00 27.70 305 SER A CA 1
ATOM 2412 C C . SER A 1 305 ? 1.301 -27.580 8.337 1.00 27.70 305 SER A C 1
ATOM 2414 O O . SER A 1 305 ? 0.874 -26.568 7.802 1.00 27.70 305 SER A O 1
ATOM 2416 N N . LYS A 1 306 ? 1.838 -27.572 9.568 1.00 31.00 306 LYS A N 1
ATOM 2417 C CA . LYS A 1 306 ? 2.852 -26.626 10.060 1.00 31.00 306 LYS A CA 1
ATOM 2418 C C . LYS A 1 306 ? 2.628 -25.162 9.649 1.00 31.00 306 LYS A C 1
ATOM 2420 O O . LYS A 1 306 ? 3.186 -24.744 8.654 1.00 31.00 306 LYS A O 1
ATOM 2425 N N . HIS A 1 307 ? 1.907 -24.385 10.471 1.00 30.80 307 HIS A N 1
ATOM 2426 C CA . HIS A 1 307 ? 2.217 -22.980 10.848 1.00 30.80 307 HIS A CA 1
ATOM 2427 C C . HIS A 1 307 ? 1.051 -22.218 11.519 1.00 30.80 307 HIS A C 1
ATOM 2429 O O . HIS A 1 307 ? 1.233 -21.066 11.925 1.00 30.80 307 HIS A O 1
ATOM 2435 N N . ALA A 1 308 ? -0.102 -22.846 11.773 1.00 27.06 308 ALA A N 1
ATOM 2436 C CA . ALA A 1 308 ? -1.148 -22.244 12.604 1.00 27.06 308 ALA A CA 1
ATOM 2437 C C . ALA A 1 308 ? -0.740 -22.245 14.094 1.00 27.06 308 ALA A C 1
ATOM 2439 O O . ALA A 1 308 ? -0.714 -23.268 14.777 1.00 27.06 308 ALA A O 1
ATOM 2440 N N . LYS A 1 309 ? -0.348 -21.068 14.587 1.00 31.39 309 LYS A N 1
ATOM 2441 C CA . LYS A 1 309 ? 0.188 -20.830 15.933 1.00 31.39 309 LYS A CA 1
ATOM 2442 C C . LYS A 1 309 ? -0.875 -21.073 17.012 1.00 31.39 309 LYS A C 1
ATOM 2444 O O . LYS A 1 309 ? -1.786 -20.265 17.177 1.00 31.39 309 LYS A O 1
ATOM 2449 N N . SER A 1 310 ? -0.690 -22.107 17.830 1.00 27.11 310 SER A N 1
ATOM 2450 C CA . SER A 1 310 ? -1.275 -22.174 19.172 1.00 27.11 310 SER A CA 1
ATOM 2451 C C . SER A 1 310 ? -0.611 -21.120 20.076 1.00 27.11 310 SER A C 1
ATOM 2453 O O . SER A 1 310 ? 0.557 -20.752 19.897 1.00 27.11 310 SER A O 1
ATOM 2455 N N . ARG A 1 311 ? -1.352 -20.563 21.043 1.00 31.08 311 ARG A N 1
ATOM 2456 C CA . ARG A 1 311 ? -0.794 -19.587 21.995 1.00 31.08 311 ARG A CA 1
ATOM 2457 C C . ARG A 1 311 ? 0.318 -20.257 22.815 1.00 31.08 311 ARG A C 1
ATOM 2459 O O . ARG A 1 311 ? 0.033 -21.090 23.664 1.00 31.08 311 ARG A O 1
ATOM 2466 N N . LYS A 1 312 ? 1.579 -19.858 22.603 1.00 37.12 312 LYS A N 1
ATOM 2467 C CA . LYS A 1 312 ? 2.720 -20.263 23.445 1.00 37.12 312 LYS A CA 1
ATOM 2468 C C . LYS A 1 312 ? 2.549 -19.678 24.854 1.00 37.12 312 LYS A C 1
ATOM 2470 O O . LYS A 1 312 ? 2.749 -18.480 25.053 1.00 37.12 312 LYS A O 1
ATOM 2475 N N . ILE A 1 313 ? 2.177 -20.507 25.828 1.00 43.34 313 ILE A N 1
ATOM 2476 C CA . ILE A 1 313 ? 2.108 -20.135 27.249 1.00 43.34 313 ILE A CA 1
ATOM 2477 C C . ILE A 1 313 ? 3.443 -20.521 27.899 1.00 43.34 313 ILE A C 1
ATOM 2479 O O . ILE A 1 313 ? 3.872 -21.667 27.811 1.00 43.34 313 ILE A O 1
ATOM 2483 N N . LYS A 1 314 ? 4.136 -19.563 28.528 1.00 42.41 314 LYS A N 1
ATOM 2484 C CA . LYS A 1 314 ? 5.404 -19.828 29.228 1.00 42.41 314 LYS A CA 1
ATOM 2485 C C . LYS A 1 314 ? 5.146 -20.643 30.502 1.00 42.41 314 LYS A C 1
ATOM 2487 O O . LYS A 1 314 ? 4.552 -20.118 31.443 1.00 42.41 314 LYS A O 1
ATOM 2492 N N . CYS A 1 315 ? 5.619 -21.886 30.527 1.00 44.91 315 CYS A N 1
ATOM 2493 C CA . CYS A 1 315 ? 5.688 -22.735 31.717 1.00 44.91 315 CYS A CA 1
ATOM 2494 C C . CYS A 1 315 ? 7.046 -22.545 32.414 1.00 44.91 315 CYS A C 1
ATOM 2496 O O . CYS A 1 315 ? 8.057 -22.375 31.735 1.00 44.91 315 CYS A O 1
ATOM 2498 N N . ASN A 1 316 ? 7.073 -22.549 33.749 1.00 50.88 316 ASN A N 1
ATOM 2499 C CA . ASN A 1 316 ? 8.310 -22.493 34.535 1.00 50.88 316 ASN A CA 1
ATOM 2500 C C . ASN A 1 316 ? 8.625 -23.914 35.018 1.00 50.88 316 ASN A C 1
ATOM 2502 O O . ASN A 1 316 ? 7.940 -24.416 35.908 1.00 50.88 316 ASN A O 1
ATOM 2506 N N . LEU A 1 317 ? 9.556 -24.591 34.350 1.00 54.81 317 LEU A N 1
ATOM 2507 C CA . LEU A 1 317 ? 9.869 -26.000 34.597 1.00 54.81 317 LEU A CA 1
ATOM 2508 C C . LEU A 1 317 ? 11.058 -26.128 35.569 1.00 54.81 317 LEU A C 1
ATOM 2510 O O . LEU A 1 317 ? 11.914 -25.238 35.572 1.00 54.81 317 LEU A O 1
ATOM 2514 N N . PRO A 1 318 ? 11.129 -27.211 36.368 1.00 53.66 318 PRO A N 1
ATOM 2515 C CA . PRO A 1 318 ? 12.369 -27.613 37.028 1.00 53.66 318 PRO A CA 1
ATOM 2516 C C . PRO A 1 318 ? 13.455 -27.943 35.985 1.00 53.66 318 PRO A C 1
ATOM 2518 O O . PRO A 1 318 ? 13.182 -27.955 34.784 1.00 53.66 318 PRO A O 1
ATOM 2521 N N . ASN A 1 319 ? 14.694 -28.132 36.441 1.00 59.03 319 ASN A N 1
ATOM 2522 C CA . ASN A 1 319 ? 15.907 -28.213 35.622 1.00 59.03 319 ASN A CA 1
ATOM 2523 C C . ASN A 1 319 ? 15.749 -29.091 34.355 1.00 59.03 319 ASN A C 1
ATOM 2525 O O . ASN A 1 319 ? 15.066 -30.113 34.378 1.00 59.03 319 ASN A O 1
ATOM 2529 N N . ALA A 1 320 ? 16.380 -28.701 33.239 1.00 53.78 320 ALA A N 1
ATOM 2530 C CA . ALA A 1 320 ? 16.159 -29.325 31.924 1.00 53.78 320 ALA A CA 1
ATOM 2531 C C . ALA A 1 320 ? 16.506 -30.827 31.884 1.00 53.78 320 ALA A C 1
ATOM 2533 O O . ALA A 1 320 ? 15.926 -31.563 31.086 1.00 53.78 320 ALA A O 1
ATOM 2534 N N . ASP A 1 321 ? 17.397 -31.265 32.773 1.00 55.84 321 ASP A N 1
ATOM 2535 C CA . ASP A 1 321 ? 17.846 -32.653 32.907 1.00 55.84 321 ASP A CA 1
ATOM 2536 C C . ASP A 1 321 ? 16.853 -33.544 33.681 1.00 55.84 321 ASP A C 1
ATOM 2538 O O . ASP A 1 321 ? 16.999 -34.763 33.707 1.00 55.84 321 ASP A O 1
ATOM 2542 N N . GLU A 1 322 ? 15.816 -32.962 34.296 1.00 56.78 322 GLU A N 1
ATOM 2543 C CA . GLU A 1 322 ? 14.817 -33.692 35.091 1.00 56.78 322 GLU A CA 1
ATOM 2544 C C . GLU A 1 322 ? 13.532 -34.017 34.307 1.00 56.78 322 GLU A C 1
ATOM 2546 O O . GLU A 1 322 ? 12.662 -34.741 34.806 1.00 56.78 322 GLU A O 1
ATOM 2551 N N . LEU A 1 323 ? 13.406 -33.527 33.069 1.00 60.22 323 LEU A N 1
ATOM 2552 C CA . LEU A 1 323 ? 12.238 -33.738 32.209 1.00 60.22 323 LEU A CA 1
ATOM 2553 C C . LEU A 1 323 ? 12.157 -35.185 31.690 1.00 60.22 323 LEU A C 1
ATOM 2555 O O . LEU A 1 323 ? 13.159 -35.839 31.415 1.00 60.22 323 LEU A O 1
ATOM 2559 N N . GLY A 1 324 ? 10.935 -35.697 31.553 1.00 65.75 324 GLY A N 1
ATOM 2560 C CA . GLY A 1 324 ? 10.644 -36.910 30.792 1.00 65.75 324 GLY A CA 1
ATOM 2561 C C . GLY A 1 324 ? 10.743 -36.684 29.273 1.00 65.75 324 GLY A C 1
ATOM 2562 O O . GLY A 1 324 ? 11.121 -35.599 28.823 1.00 65.75 324 GLY A O 1
ATOM 2563 N N . PRO A 1 325 ? 10.385 -37.688 28.453 1.00 66.44 325 PRO A N 1
ATOM 2564 C CA . PRO A 1 325 ? 10.490 -37.606 26.998 1.00 66.44 325 PRO A CA 1
ATOM 2565 C C . PRO A 1 325 ? 9.746 -36.387 26.430 1.00 66.44 325 PRO A C 1
ATOM 2567 O O . PRO A 1 325 ? 8.573 -36.150 26.735 1.00 66.44 325 PRO A O 1
ATOM 2570 N N . LEU A 1 326 ? 10.430 -35.601 25.598 1.00 58.19 326 LEU A N 1
ATOM 2571 C CA . LEU A 1 326 ? 9.855 -34.410 24.969 1.00 58.19 326 LEU A CA 1
ATOM 2572 C C . LEU A 1 326 ? 8.741 -34.795 23.985 1.00 58.19 326 LEU A C 1
ATOM 2574 O O . LEU A 1 326 ? 8.815 -35.832 23.333 1.00 58.19 326 LEU A O 1
ATOM 2578 N N . GLY A 1 327 ? 7.715 -33.952 23.874 1.00 52.31 327 GLY A N 1
ATOM 2579 C CA . GLY A 1 327 ? 6.525 -34.229 23.059 1.00 52.31 327 GLY A CA 1
ATOM 2580 C C . GLY A 1 327 ? 5.515 -35.179 23.714 1.00 52.31 327 GLY A C 1
ATOM 2581 O O . GLY A 1 327 ? 4.492 -35.483 23.109 1.00 52.31 327 GLY A O 1
ATOM 2582 N N . SER A 1 328 ? 5.760 -35.606 24.958 1.00 60.50 328 SER A N 1
ATOM 2583 C CA . SER A 1 328 ? 4.809 -36.362 25.781 1.00 60.50 328 SER A CA 1
ATOM 2584 C C . SER A 1 328 ? 4.467 -35.615 27.076 1.00 60.50 328 SER A C 1
ATOM 2586 O O . SER A 1 328 ? 5.227 -34.743 27.523 1.00 60.50 328 SER A O 1
ATOM 2588 N N . SER A 1 329 ? 3.298 -35.907 27.659 1.00 68.38 329 SER A N 1
ATOM 2589 C CA . SER A 1 329 ? 2.864 -35.261 28.903 1.00 68.38 329 SER A CA 1
ATOM 2590 C C . SER A 1 329 ? 3.800 -35.635 30.050 1.00 68.38 329 SER A C 1
ATOM 2592 O O . SER A 1 329 ? 4.076 -36.810 30.284 1.00 68.38 329 SER A O 1
ATOM 2594 N N . GLN A 1 330 ? 4.286 -34.629 30.774 1.00 71.81 330 GLN A N 1
ATOM 2595 C CA . GLN A 1 330 ? 5.124 -34.824 31.951 1.00 71.81 330 GLN A CA 1
ATOM 2596 C C . GLN A 1 330 ? 4.302 -35.406 33.108 1.00 71.81 330 GLN A C 1
ATOM 2598 O O . GLN A 1 330 ? 3.108 -35.123 33.236 1.00 71.81 330 GLN A O 1
ATOM 2603 N N . SER A 1 331 ? 4.945 -36.190 33.982 1.00 73.56 331 SER A N 1
ATOM 2604 C CA . SER A 1 331 ? 4.308 -36.663 35.217 1.00 73.56 331 SER A CA 1
ATOM 2605 C C . SER A 1 331 ? 3.926 -35.477 36.117 1.00 73.56 331 SER A C 1
ATOM 2607 O O . SER A 1 331 ? 4.477 -34.379 35.957 1.00 73.56 331 SER A O 1
ATOM 2609 N N . PRO A 1 332 ? 2.999 -35.646 37.073 1.00 68.00 332 PRO A N 1
ATOM 2610 C CA . PRO A 1 332 ? 2.604 -34.571 37.975 1.00 68.00 332 PRO A CA 1
ATOM 2611 C C . PRO A 1 332 ? 3.794 -33.944 38.714 1.00 68.00 332 PRO A C 1
ATOM 2613 O O . PRO A 1 332 ? 3.862 -32.721 38.795 1.00 68.00 332 PRO A O 1
ATOM 2616 N N . GLU A 1 333 ? 4.782 -34.725 39.170 1.00 66.88 333 GLU A N 1
ATOM 2617 C CA . GLU A 1 333 ? 5.952 -34.176 39.880 1.00 66.88 333 GLU A CA 1
ATOM 2618 C C . GLU A 1 333 ? 6.844 -33.307 38.977 1.00 66.88 333 GLU A C 1
ATOM 2620 O O . GLU A 1 333 ? 7.460 -32.352 39.452 1.00 66.88 333 GLU A O 1
ATOM 2625 N N . LYS A 1 334 ? 6.874 -33.606 37.672 1.00 68.56 334 LYS A N 1
ATOM 2626 C CA . LYS A 1 334 ? 7.716 -32.950 36.654 1.00 68.56 334 LYS A CA 1
ATOM 2627 C C . LYS A 1 334 ? 6.987 -31.866 35.855 1.00 68.56 334 LYS A C 1
ATOM 2629 O O . LYS A 1 334 ? 7.603 -31.090 35.125 1.00 68.56 334 LYS A O 1
ATOM 2634 N N . SER A 1 335 ? 5.668 -31.792 35.999 1.00 69.25 335 SER A N 1
ATOM 2635 C CA . SER A 1 335 ? 4.823 -30.768 35.395 1.00 69.25 335 SER A CA 1
ATOM 2636 C C . SER A 1 335 ? 5.032 -29.418 36.078 1.00 69.25 335 SER A C 1
ATOM 2638 O O . SER A 1 335 ? 5.158 -29.326 37.307 1.00 69.25 335 SER A O 1
ATOM 2640 N N . CYS A 1 336 ? 5.016 -28.328 35.302 1.00 65.31 336 CYS A N 1
ATOM 2641 C CA . CYS A 1 336 ? 5.136 -26.998 35.896 1.00 65.31 336 CYS A CA 1
ATOM 2642 C C . CYS A 1 336 ? 3.998 -26.749 36.901 1.00 65.31 336 CYS A C 1
ATOM 2644 O O . CYS A 1 336 ? 2.875 -27.228 36.717 1.00 65.31 336 CYS A O 1
ATOM 2646 N N . GLU A 1 337 ? 4.281 -25.977 37.952 1.00 57.59 337 GLU A N 1
ATOM 2647 C CA . GLU A 1 337 ? 3.336 -25.671 39.041 1.00 57.59 337 GLU A CA 1
ATOM 2648 C C . GLU A 1 337 ? 1.974 -25.190 38.516 1.00 57.59 337 GLU A C 1
ATOM 2650 O O . GLU A 1 337 ? 0.921 -25.527 39.047 1.00 57.59 337 GLU A O 1
ATOM 2655 N N . ARG A 1 338 ? 1.999 -24.460 37.400 1.00 51.41 338 ARG A N 1
ATOM 2656 C CA . ARG A 1 338 ? 0.813 -23.921 36.745 1.00 51.41 338 ARG A CA 1
ATOM 2657 C C . ARG A 1 338 ? 0.000 -24.956 35.963 1.00 51.41 338 ARG A C 1
ATOM 2659 O O . ARG A 1 338 ? -1.217 -24.855 35.934 1.00 51.41 338 ARG A O 1
ATOM 2666 N N . CYS A 1 339 ? 0.640 -25.930 35.316 1.00 58.47 339 CYS A N 1
ATOM 2667 C CA . CYS A 1 339 ? -0.076 -27.029 34.660 1.00 58.47 339 CYS A CA 1
ATOM 2668 C C . CYS A 1 339 ? -0.712 -27.945 35.706 1.00 58.47 339 CYS A C 1
ATOM 2670 O O . CYS A 1 339 ? -1.861 -28.337 35.541 1.00 58.47 339 CYS A O 1
ATOM 2672 N N . ARG A 1 340 ? -0.016 -28.181 36.826 1.00 66.56 340 ARG A N 1
ATOM 2673 C CA . ARG A 1 340 ? -0.577 -28.895 37.979 1.00 66.56 340 ARG A CA 1
ATOM 2674 C C . ARG A 1 340 ? -1.780 -28.177 38.584 1.00 66.56 340 ARG A C 1
ATOM 2676 O O . ARG A 1 340 ? -2.812 -28.801 38.788 1.00 66.56 340 ARG A O 1
ATOM 2683 N N . SER A 1 341 ? -1.674 -26.871 38.841 1.00 52.78 341 SER A N 1
ATOM 2684 C CA . SER A 1 341 ? -2.756 -26.108 39.482 1.00 52.78 341 SER A CA 1
ATOM 2685 C C . SER A 1 341 ? -3.980 -25.899 38.591 1.00 52.78 341 SER A C 1
ATOM 2687 O O . SER A 1 341 ? -5.070 -25.654 39.099 1.00 52.78 341 SER A O 1
ATOM 2689 N N . LEU A 1 342 ? -3.813 -26.014 37.272 1.00 47.06 342 LEU A N 1
ATOM 2690 C CA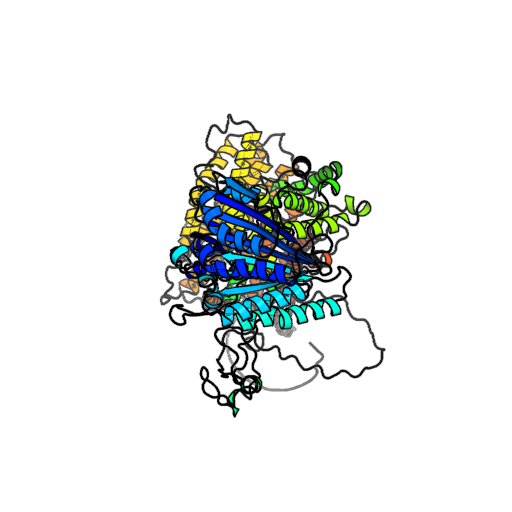 . LEU A 1 342 ? -4.889 -25.895 36.287 1.00 47.06 342 LEU A CA 1
ATOM 2691 C C . LEU A 1 342 ? -5.353 -27.250 35.728 1.00 47.06 342 LEU A C 1
ATOM 2693 O O . LEU A 1 342 ? -6.183 -27.264 34.824 1.00 47.06 342 LEU A O 1
ATOM 2697 N N . ASN A 1 343 ? -4.823 -28.361 36.252 1.00 55.84 343 ASN A N 1
ATOM 2698 C CA . ASN A 1 343 ? -5.109 -29.731 35.818 1.00 55.84 343 ASN A CA 1
ATOM 2699 C C . ASN A 1 343 ? -4.944 -29.944 34.293 1.00 55.84 343 ASN A C 1
ATOM 2701 O O . ASN A 1 343 ? -5.786 -30.551 33.634 1.00 55.84 343 ASN A O 1
ATOM 2705 N N . LEU A 1 344 ? -3.870 -29.385 33.724 1.00 51.75 344 LEU A N 1
ATOM 2706 C CA . LEU A 1 344 ? -3.527 -29.448 32.298 1.00 51.75 344 LEU A CA 1
ATOM 2707 C C . LEU A 1 344 ? -2.369 -30.422 32.050 1.00 51.75 344 LEU A C 1
ATOM 2709 O O . LEU A 1 344 ? -1.427 -30.475 32.843 1.00 51.75 344 LEU A O 1
ATOM 2713 N N . GLU A 1 345 ? -2.370 -31.088 30.892 1.00 55.31 345 GLU A N 1
ATOM 2714 C CA . GLU A 1 345 ? -1.205 -31.840 30.412 1.00 55.31 345 GLU A CA 1
ATOM 2715 C C . GLU A 1 345 ? -0.026 -30.892 30.150 1.00 55.31 345 GLU A C 1
ATOM 2717 O O . GLU A 1 345 ? -0.125 -29.912 29.402 1.00 55.31 345 GLU A O 1
ATOM 2722 N N . CYS A 1 346 ? 1.112 -31.162 30.790 1.00 61.47 346 CYS A N 1
ATOM 2723 C CA . CYS A 1 346 ? 2.326 -30.375 30.622 1.00 61.47 346 CYS A CA 1
ATOM 2724 C C . CYS A 1 346 ? 3.195 -31.058 29.564 1.00 61.47 346 CYS A C 1
ATOM 2726 O O . CYS A 1 346 ? 3.919 -31.986 29.888 1.00 61.47 346 CYS A O 1
ATOM 2728 N N . ILE A 1 347 ? 3.109 -30.642 28.299 1.00 63.97 347 ILE A N 1
ATOM 2729 C CA . ILE A 1 347 ? 3.915 -31.211 27.204 1.00 63.97 347 ILE A CA 1
ATOM 2730 C C . ILE A 1 347 ? 5.049 -30.242 26.866 1.00 63.97 347 ILE A C 1
ATOM 2732 O O . ILE A 1 347 ? 4.810 -29.070 26.568 1.00 63.97 347 ILE A O 1
ATOM 2736 N N . VAL A 1 348 ? 6.290 -30.726 26.927 1.00 58.84 348 VAL A N 1
ATOM 2737 C CA . VAL A 1 348 ? 7.492 -29.917 26.684 1.00 58.84 348 VAL A CA 1
ATOM 2738 C C . VAL A 1 348 ? 8.124 -30.340 25.362 1.00 58.84 348 VAL A C 1
ATOM 2740 O O . VAL A 1 348 ? 8.444 -31.509 25.176 1.00 58.84 348 VAL A O 1
ATOM 2743 N N . GLU A 1 349 ? 8.321 -29.393 24.445 1.00 52.66 349 GLU A N 1
ATOM 2744 C CA . GLU A 1 349 ? 8.956 -29.621 23.141 1.00 52.66 349 GLU A CA 1
ATOM 2745 C C . GLU A 1 349 ? 10.221 -28.766 22.990 1.00 52.66 349 GLU A C 1
ATOM 2747 O O . GLU A 1 349 ? 10.282 -27.621 23.452 1.00 52.66 349 GLU A O 1
ATOM 2752 N N . ARG A 1 350 ? 11.236 -29.293 22.293 1.00 44.31 350 ARG A N 1
ATOM 2753 C CA . ARG A 1 350 ? 12.410 -28.507 21.884 1.00 44.31 350 ARG A CA 1
ATOM 2754 C C . ARG A 1 350 ? 12.019 -27.589 20.727 1.00 44.31 350 ARG A C 1
ATOM 2756 O O . ARG A 1 350 ? 11.746 -28.047 19.624 1.00 44.31 350 ARG A O 1
ATOM 2763 N N . ALA A 1 351 ? 12.026 -26.281 20.967 1.00 38.66 351 ALA A N 1
ATOM 2764 C CA . ALA A 1 351 ? 11.793 -25.286 19.926 1.00 38.66 351 ALA A CA 1
ATOM 2765 C C . ALA A 1 351 ? 13.122 -24.797 19.326 1.00 38.66 351 ALA A C 1
ATOM 2767 O O . ALA A 1 351 ? 13.914 -24.171 20.024 1.00 38.66 351 ALA A O 1
ATOM 2768 N N . THR A 1 352 ? 13.325 -24.979 18.019 1.00 34.56 352 THR A N 1
ATOM 2769 C CA . THR A 1 352 ? 14.397 -24.315 17.244 1.00 34.56 352 THR A CA 1
ATOM 2770 C C . THR A 1 352 ? 14.045 -22.873 16.847 1.00 34.56 352 THR A C 1
ATOM 2772 O O . THR A 1 352 ? 14.917 -22.116 16.438 1.00 34.56 352 THR A O 1
ATOM 2775 N N . LEU A 1 353 ? 12.787 -22.441 17.028 1.00 31.41 353 LEU A N 1
ATOM 2776 C CA . LEU A 1 353 ? 12.339 -21.061 16.792 1.00 31.41 353 LEU A CA 1
ATOM 2777 C C . LEU A 1 353 ? 11.625 -20.468 18.018 1.00 31.41 353 LEU A C 1
ATOM 2779 O O . LEU A 1 353 ? 10.404 -20.559 18.213 1.00 31.41 353 LEU A O 1
ATOM 2783 N N . GLY A 1 354 ? 12.433 -19.795 18.831 1.00 26.28 354 GLY A N 1
ATOM 2784 C CA . GLY A 1 354 ? 12.047 -18.861 19.878 1.00 26.28 354 GLY A CA 1
ATOM 2785 C C . GLY A 1 354 ? 13.224 -17.929 20.159 1.00 26.28 354 GLY A C 1
ATOM 2786 O O . GLY A 1 354 ? 14.372 -18.360 20.130 1.00 26.28 354 GLY A O 1
ATOM 2787 N N . ARG A 1 355 ? 12.967 -16.642 20.429 1.00 27.48 355 ARG A N 1
ATOM 2788 C CA . ARG A 1 355 ? 13.997 -15.782 21.036 1.00 27.48 355 ARG A CA 1
ATOM 2789 C C . ARG A 1 355 ? 14.471 -16.468 22.329 1.00 27.48 355 ARG A C 1
ATOM 2791 O O . ARG A 1 355 ? 13.596 -16.814 23.131 1.00 27.48 355 ARG A O 1
ATOM 2798 N N . PRO A 1 356 ? 15.785 -16.610 22.582 1.00 24.41 356 PRO A N 1
ATOM 2799 C CA . PRO A 1 356 ? 16.263 -16.988 23.904 1.00 24.41 356 PRO A CA 1
ATOM 2800 C C . PRO A 1 356 ? 15.701 -16.004 24.932 1.00 24.41 356 PRO A C 1
ATOM 2802 O O . PRO A 1 356 ? 15.513 -14.818 24.633 1.00 24.41 356 PRO A O 1
ATOM 2805 N N . SER A 1 357 ? 15.431 -16.471 26.147 1.00 25.20 357 SER A N 1
ATOM 2806 C CA . SER A 1 357 ? 15.163 -15.575 27.267 1.00 25.20 357 SER A CA 1
ATOM 2807 C C . SER A 1 357 ? 16.301 -14.557 27.374 1.00 25.20 357 SER A C 1
ATOM 2809 O O . SER A 1 357 ? 17.451 -14.934 27.594 1.00 25.20 357 SER A O 1
ATOM 2811 N N . LEU A 1 358 ? 15.988 -13.264 27.256 1.00 28.42 358 LEU A N 1
ATOM 2812 C CA . LEU A 1 358 ? 16.807 -12.243 27.900 1.00 28.42 358 LEU A CA 1
ATOM 2813 C C . LEU A 1 358 ? 16.861 -12.635 29.379 1.00 28.42 358 LEU A C 1
ATOM 2815 O O . LEU A 1 358 ? 15.825 -12.610 30.048 1.00 28.42 358 LEU A O 1
ATOM 2819 N N . LYS A 1 359 ? 18.038 -13.043 29.870 1.00 25.69 359 LYS A N 1
ATOM 2820 C CA . LYS A 1 359 ? 18.333 -13.024 31.302 1.00 25.69 359 LYS A CA 1
ATOM 2821 C C . LYS A 1 359 ? 18.161 -11.567 31.727 1.00 25.69 359 LYS A C 1
ATOM 2823 O O . LYS A 1 359 ? 19.046 -10.748 31.528 1.00 25.69 359 LYS A O 1
ATOM 2828 N N . ARG A 1 360 ? 16.968 -11.210 32.202 1.00 28.23 360 ARG A N 1
ATOM 2829 C CA . ARG A 1 360 ? 16.802 -10.011 33.014 1.00 28.23 360 ARG A CA 1
ATOM 2830 C C . ARG A 1 360 ? 17.418 -10.374 34.349 1.00 28.23 360 ARG A C 1
ATOM 2832 O O . ARG A 1 360 ? 16.855 -11.206 35.060 1.00 28.23 360 ARG A O 1
ATOM 2839 N N . GLU A 1 361 ? 18.561 -9.785 34.667 1.00 26.12 361 GLU A N 1
ATOM 2840 C CA . GLU A 1 361 ? 18.967 -9.687 36.061 1.00 26.12 361 GLU A CA 1
ATOM 2841 C C . GLU A 1 361 ? 17.801 -9.059 36.826 1.00 26.12 361 GLU A C 1
ATOM 2843 O O . GLU A 1 361 ? 17.251 -8.021 36.440 1.00 26.12 361 GLU A O 1
ATOM 2848 N N . ARG A 1 362 ? 17.338 -9.761 37.862 1.00 25.92 362 ARG A N 1
ATOM 2849 C CA . ARG A 1 362 ? 16.426 -9.182 38.839 1.00 25.92 362 ARG A CA 1
ATOM 2850 C C . ARG A 1 362 ? 17.170 -7.997 39.442 1.00 25.92 362 ARG A C 1
ATOM 2852 O O . ARG A 1 362 ? 18.099 -8.206 40.212 1.00 25.92 362 ARG A O 1
ATOM 2859 N N . LEU A 1 363 ? 16.739 -6.784 39.102 1.00 28.73 363 LEU A N 1
ATOM 2860 C CA . LEU A 1 363 ? 17.024 -5.589 39.887 1.00 28.73 363 LEU A CA 1
ATOM 2861 C C . LEU A 1 363 ? 16.664 -5.911 41.341 1.00 28.73 363 LEU A C 1
ATOM 2863 O O . LEU A 1 363 ? 15.485 -5.999 41.697 1.00 28.73 363 LEU A O 1
ATOM 2867 N N . GLN A 1 364 ? 17.684 -6.157 42.162 1.00 28.30 364 GLN A N 1
ATOM 2868 C CA . GLN A 1 364 ? 17.547 -6.070 43.605 1.00 28.30 364 GLN A CA 1
ATOM 2869 C C . GLN A 1 364 ? 17.031 -4.662 43.911 1.00 28.30 364 GLN A C 1
ATOM 2871 O O . GLN A 1 364 ? 17.453 -3.689 43.286 1.00 28.30 364 GLN A O 1
ATOM 2876 N N . ARG A 1 365 ? 16.055 -4.575 44.821 1.00 27.78 365 ARG A N 1
ATOM 2877 C CA . ARG A 1 365 ? 15.523 -3.311 45.337 1.00 27.78 365 ARG A CA 1
ATOM 2878 C C . ARG A 1 365 ? 16.695 -2.399 45.703 1.00 27.78 365 ARG A C 1
ATOM 2880 O O . ARG A 1 365 ? 17.386 -2.671 46.678 1.00 27.78 365 ARG A O 1
ATOM 2887 N N . ALA A 1 366 ? 16.897 -1.337 44.930 1.00 26.55 366 ALA A N 1
ATOM 2888 C CA . ALA A 1 366 ? 17.820 -0.282 45.299 1.00 26.55 366 ALA A CA 1
ATOM 2889 C C . ALA A 1 366 ? 17.210 0.499 46.470 1.00 26.55 366 ALA A C 1
ATOM 2891 O O . ALA A 1 366 ? 16.152 1.118 46.348 1.00 26.55 366 ALA A O 1
ATOM 2892 N N . THR A 1 367 ? 17.868 0.406 47.618 1.00 24.36 367 THR A N 1
ATOM 2893 C CA . THR A 1 367 ? 17.731 1.299 48.770 1.00 24.36 367 THR A CA 1
ATOM 2894 C C . THR A 1 367 ? 18.019 2.741 48.314 1.00 24.36 367 THR A C 1
ATOM 2896 O O . THR A 1 367 ? 18.875 2.926 47.444 1.00 24.36 367 THR A O 1
ATOM 2899 N N . PRO A 1 368 ? 17.344 3.776 48.847 1.00 24.91 368 PRO A N 1
ATOM 2900 C CA . PRO A 1 368 ? 17.566 5.140 48.387 1.00 24.91 368 PRO A CA 1
ATOM 2901 C C . PRO A 1 368 ? 18.931 5.628 48.879 1.00 24.91 368 PRO A C 1
ATOM 2903 O O . PRO A 1 368 ? 19.162 5.704 50.085 1.00 24.91 368 PRO A O 1
ATOM 2906 N N . LEU A 1 369 ? 19.830 5.957 47.950 1.00 24.70 369 LEU A N 1
ATOM 2907 C CA . LEU A 1 369 ? 21.090 6.633 48.248 1.00 24.70 369 LEU A CA 1
ATOM 2908 C C . LEU A 1 369 ? 21.047 8.086 47.762 1.00 24.70 369 LEU A C 1
ATOM 2910 O O . LEU A 1 369 ? 20.507 8.407 46.707 1.00 24.70 369 LEU A O 1
ATOM 2914 N N . SER A 1 370 ? 21.594 8.923 48.638 1.00 23.27 370 SER A N 1
ATOM 2915 C CA . SER A 1 370 ? 21.623 10.385 48.707 1.00 23.27 370 SER A CA 1
ATOM 2916 C C . SER A 1 370 ? 22.012 11.123 47.410 1.00 23.27 370 SER A C 1
ATOM 2918 O O . SER A 1 370 ? 22.843 10.628 46.645 1.00 23.27 370 SER A O 1
ATOM 2920 N N . PRO A 1 371 ? 21.479 12.341 47.179 1.00 27.56 371 PRO A N 1
ATOM 2921 C CA . PRO A 1 371 ? 21.848 13.175 46.047 1.00 27.56 371 PRO A CA 1
ATOM 2922 C C . PRO A 1 371 ? 23.183 13.871 46.327 1.00 27.56 371 PRO A C 1
ATOM 2924 O O . PRO A 1 371 ? 23.217 14.828 47.089 1.00 27.56 371 PRO A O 1
ATOM 2927 N N . ASN A 1 372 ? 24.279 13.396 45.730 1.00 27.03 372 ASN A N 1
ATOM 2928 C CA . ASN A 1 372 ? 25.405 14.242 45.304 1.00 27.03 372 ASN A CA 1
ATOM 2929 C C . ASN A 1 372 ? 26.509 13.414 44.633 1.00 27.03 372 ASN A C 1
ATOM 2931 O O . ASN A 1 372 ? 27.346 12.811 45.298 1.00 27.03 372 ASN A O 1
ATOM 2935 N N . SER A 1 373 ? 26.513 13.414 43.300 1.00 25.02 373 SER A N 1
ATOM 2936 C CA . SER A 1 373 ? 27.717 13.406 42.449 1.00 25.02 373 SER A CA 1
ATOM 2937 C C . SER A 1 373 ? 27.292 13.338 40.979 1.00 25.02 373 SER A C 1
ATOM 2939 O O . SER A 1 373 ? 27.337 12.299 40.332 1.00 25.02 373 SER A O 1
ATOM 2941 N N . ARG A 1 374 ? 26.853 14.476 40.432 1.00 27.59 374 ARG A N 1
ATOM 2942 C CA . ARG A 1 374 ? 26.991 14.715 38.993 1.00 27.59 374 ARG A CA 1
ATOM 2943 C C . ARG A 1 374 ? 28.368 15.331 38.791 1.00 27.59 374 ARG A C 1
ATOM 2945 O O . ARG A 1 374 ? 28.613 16.435 39.269 1.00 27.59 374 ARG A O 1
ATOM 2952 N N . LYS A 1 375 ? 29.262 14.599 38.135 1.00 26.45 375 LYS A N 1
ATOM 2953 C CA . LYS A 1 375 ? 30.319 15.209 37.337 1.00 26.45 375 LYS A CA 1
ATOM 2954 C C . LYS A 1 375 ? 29.998 14.894 35.889 1.00 26.45 375 LYS A C 1
ATOM 2956 O O . LYS A 1 375 ? 29.844 13.730 35.531 1.00 26.45 375 LYS A O 1
ATOM 2961 N N . ASP A 1 376 ? 29.804 15.975 35.153 1.00 32.50 376 ASP A N 1
ATOM 2962 C CA . ASP A 1 376 ? 29.574 16.037 33.724 1.00 32.50 376 ASP A CA 1
ATOM 2963 C C . ASP A 1 376 ? 30.735 15.392 32.968 1.00 32.50 376 ASP A C 1
ATOM 2965 O O . ASP A 1 376 ? 31.879 15.813 33.127 1.00 32.50 376 ASP A O 1
ATOM 2969 N N . ASP A 1 377 ? 30.416 14.392 32.149 1.00 27.25 377 ASP A N 1
ATOM 2970 C CA . ASP A 1 377 ? 31.210 14.011 30.982 1.00 27.25 377 ASP A CA 1
ATOM 2971 C C . ASP A 1 377 ? 30.294 13.257 29.999 1.00 27.25 377 ASP A C 1
ATOM 2973 O O . ASP A 1 377 ? 30.338 12.040 29.864 1.00 27.25 377 ASP A O 1
ATOM 2977 N N . ASP A 1 378 ? 29.377 13.991 29.362 1.00 28.06 378 ASP A N 1
ATOM 2978 C CA . ASP A 1 378 ? 28.546 13.493 28.259 1.00 28.06 378 ASP A CA 1
ATOM 2979 C C . ASP A 1 378 ? 28.625 14.500 27.104 1.00 28.06 378 ASP A C 1
ATOM 2981 O O . ASP A 1 378 ? 27.820 15.424 26.969 1.00 28.06 378 ASP A O 1
ATOM 2985 N N . SER A 1 379 ? 29.623 14.316 26.241 1.00 27.67 379 SER A N 1
ATOM 2986 C CA . SER A 1 379 ? 29.486 14.734 24.846 1.00 27.67 379 SER A CA 1
ATOM 2987 C C . SER A 1 379 ? 28.658 13.656 24.130 1.00 27.67 379 SER A C 1
ATOM 2989 O O . SER A 1 379 ? 28.934 12.467 24.310 1.00 27.67 379 SER A O 1
ATOM 2991 N N . PRO A 1 380 ? 27.620 14.009 23.347 1.00 32.81 380 PRO A N 1
ATOM 2992 C CA . PRO A 1 380 ? 26.732 13.026 22.743 1.00 32.81 380 PRO A CA 1
ATOM 2993 C C . PRO A 1 380 ? 27.457 12.328 21.589 1.00 32.81 380 PRO A C 1
ATOM 2995 O O . PRO A 1 380 ? 27.335 12.707 20.425 1.00 32.81 380 PRO A O 1
ATOM 2998 N N . SER A 1 381 ? 28.232 11.292 21.904 1.00 31.27 381 SER A N 1
ATOM 2999 C CA . SER A 1 381 ? 28.658 10.323 20.903 1.00 31.27 381 SER A CA 1
ATOM 3000 C C . SER A 1 381 ? 27.415 9.559 20.439 1.00 31.27 381 SER A C 1
ATOM 3002 O O . SER A 1 381 ? 26.723 8.890 21.208 1.00 31.27 381 SER A O 1
ATOM 3004 N N . ILE A 1 382 ? 27.063 9.750 19.170 1.00 44.66 382 ILE A N 1
ATOM 3005 C CA . ILE A 1 382 ? 25.930 9.095 18.521 1.00 44.66 382 ILE A CA 1
ATOM 3006 C C . ILE A 1 382 ? 26.192 7.579 18.561 1.00 44.66 382 ILE A C 1
ATOM 3008 O O . ILE A 1 382 ? 27.138 7.083 17.958 1.00 44.66 382 ILE A O 1
ATOM 3012 N N . ILE A 1 383 ? 25.373 6.876 19.346 1.00 43.81 383 ILE A N 1
ATOM 3013 C CA . ILE A 1 383 ? 25.461 5.451 19.712 1.00 43.81 383 ILE A CA 1
ATOM 3014 C C . ILE A 1 383 ? 25.677 4.542 18.476 1.00 43.81 383 ILE A C 1
ATOM 3016 O O . ILE A 1 383 ? 25.092 4.804 17.420 1.00 43.81 383 ILE A O 1
ATOM 3020 N N . PRO A 1 384 ? 26.480 3.459 18.588 1.00 47.69 384 PRO A N 1
ATOM 3021 C CA . PRO A 1 384 ? 26.970 2.691 17.453 1.00 47.69 384 PRO A CA 1
ATOM 3022 C C . PRO A 1 384 ? 25.854 1.824 16.874 1.00 47.69 384 PRO A C 1
ATOM 3024 O O . PRO A 1 384 ? 25.455 0.818 17.462 1.00 47.69 384 PRO A O 1
ATOM 3027 N N . LEU A 1 385 ? 25.356 2.195 15.693 1.00 53.81 385 LEU A N 1
ATOM 3028 C CA . LEU A 1 385 ? 24.666 1.241 14.832 1.00 53.81 385 LEU A CA 1
ATOM 3029 C C . LEU A 1 385 ? 25.646 0.080 14.590 1.00 53.81 385 LEU A C 1
ATOM 3031 O O . LEU A 1 385 ? 26.765 0.323 14.139 1.00 53.81 385 LEU A O 1
ATOM 3035 N N . GLU A 1 386 ? 25.251 -1.156 14.914 1.00 62.59 386 GLU A N 1
ATOM 3036 C CA . GLU A 1 386 ? 26.002 -2.415 14.715 1.00 62.59 386 GLU A CA 1
ATOM 3037 C C . GLU A 1 386 ? 26.221 -2.710 13.205 1.00 62.59 386 GLU A C 1
ATOM 3039 O O . GLU A 1 386 ? 25.962 -3.804 12.728 1.00 62.59 386 GLU A O 1
ATOM 3044 N N . ILE A 1 387 ? 26.628 -1.719 12.403 1.00 68.81 387 ILE A N 1
ATOM 3045 C CA . ILE A 1 387 ? 26.773 -1.786 10.939 1.00 68.81 387 ILE A CA 1
ATOM 3046 C C . ILE A 1 387 ? 27.883 -2.760 10.541 1.00 68.81 387 ILE A C 1
ATOM 3048 O O . ILE A 1 387 ? 27.781 -3.404 9.500 1.00 68.81 387 ILE A O 1
ATOM 3052 N N . LYS A 1 388 ? 28.905 -2.898 11.392 1.00 65.88 388 LYS A N 1
ATOM 3053 C CA . LYS A 1 388 ? 30.017 -3.843 11.230 1.00 65.88 388 LYS A CA 1
ATOM 3054 C C . LYS A 1 388 ? 29.543 -5.287 11.044 1.00 65.88 388 LYS A C 1
ATOM 3056 O O . LYS A 1 388 ? 30.008 -5.961 10.132 1.00 65.88 388 LYS A O 1
ATOM 3061 N N . ASP A 1 389 ? 28.520 -5.701 11.794 1.00 64.69 389 ASP A N 1
ATOM 3062 C CA . ASP A 1 389 ? 27.943 -7.054 11.745 1.00 64.69 389 ASP A CA 1
ATOM 3063 C C . ASP A 1 389 ? 27.249 -7.384 10.407 1.00 64.69 389 ASP A C 1
ATOM 3065 O O . ASP A 1 389 ? 26.870 -8.530 10.163 1.00 64.69 389 ASP A O 1
ATOM 3069 N N . TYR A 1 390 ? 27.053 -6.385 9.539 1.00 66.38 390 TYR A N 1
ATOM 3070 C CA . TYR A 1 390 ? 26.417 -6.525 8.226 1.00 66.38 390 TYR A CA 1
ATOM 3071 C C . TYR A 1 390 ? 27.405 -6.383 7.055 1.00 66.38 390 TYR A C 1
ATOM 3073 O O . TYR A 1 390 ? 26.978 -6.453 5.899 1.00 66.38 390 TYR A O 1
ATOM 3081 N N . LEU A 1 391 ? 28.703 -6.174 7.320 1.00 65.06 391 LEU A N 1
ATOM 3082 C CA . LEU A 1 391 ? 29.750 -6.161 6.295 1.00 65.06 391 LEU A CA 1
ATOM 3083 C C . LEU A 1 391 ? 30.245 -7.586 6.024 1.00 65.06 391 LEU A C 1
ATOM 3085 O O . LEU A 1 391 ? 30.591 -8.323 6.946 1.00 65.06 391 LEU A O 1
ATOM 3089 N N . ALA A 1 392 ? 30.326 -7.964 4.746 1.00 56.09 392 ALA A N 1
ATOM 3090 C CA . ALA A 1 392 ? 30.651 -9.334 4.336 1.00 56.09 392 ALA A CA 1
ATOM 3091 C C . ALA A 1 392 ? 32.050 -9.816 4.791 1.00 56.09 392 ALA A C 1
ATOM 3093 O O . ALA A 1 392 ? 32.295 -11.016 4.861 1.00 56.09 392 ALA A O 1
ATOM 3094 N N . THR A 1 393 ? 32.963 -8.897 5.115 1.00 51.41 393 THR A N 1
ATOM 3095 C CA . THR A 1 393 ? 34.378 -9.162 5.433 1.00 51.41 393 THR A CA 1
ATOM 3096 C C . THR A 1 393 ? 34.700 -9.205 6.933 1.00 51.41 393 THR A C 1
ATOM 3098 O O . THR A 1 393 ? 35.813 -9.579 7.309 1.00 51.41 393 THR A O 1
ATOM 3101 N N . GLU A 1 394 ? 33.772 -8.815 7.816 1.00 49.47 394 GLU A N 1
ATOM 3102 C CA . GLU A 1 394 ? 33.975 -8.844 9.279 1.00 49.47 394 GLU A CA 1
ATOM 3103 C C . GLU A 1 394 ? 33.311 -10.046 9.970 1.00 49.47 394 GLU A C 1
ATOM 3105 O O . GLU A 1 394 ? 33.618 -10.326 11.123 1.00 49.47 394 GLU A O 1
ATOM 3110 N N . ALA A 1 395 ? 32.496 -10.827 9.257 1.00 46.12 395 ALA A N 1
ATOM 3111 C CA . ALA A 1 395 ? 31.790 -11.988 9.808 1.00 46.12 395 ALA A CA 1
ATOM 3112 C C . ALA A 1 395 ? 32.667 -13.242 10.049 1.00 46.12 395 ALA A C 1
ATOM 3114 O O . ALA A 1 395 ? 32.135 -14.270 10.462 1.00 46.12 395 ALA A O 1
ATOM 3115 N N . ILE A 1 396 ? 33.977 -13.187 9.769 1.00 43.62 396 ILE A N 1
ATOM 3116 C CA . ILE A 1 396 ? 34.854 -14.375 9.715 1.00 43.62 396 ILE A CA 1
ATOM 3117 C C . ILE A 1 396 ? 35.782 -14.509 10.945 1.00 43.62 396 ILE A C 1
ATOM 3119 O O . ILE A 1 396 ? 36.186 -15.625 11.257 1.00 43.62 396 ILE A O 1
ATOM 3123 N N . ASP A 1 397 ? 36.057 -13.437 11.702 1.00 37.53 397 ASP A N 1
ATOM 3124 C CA . ASP A 1 397 ? 37.143 -13.463 12.707 1.00 37.53 397 ASP A CA 1
ATOM 3125 C C . ASP A 1 397 ? 36.709 -13.789 14.154 1.00 37.53 397 ASP A C 1
ATOM 3127 O O . ASP A 1 397 ? 37.513 -14.310 14.921 1.00 37.53 397 ASP A O 1
ATOM 3131 N N . ASP A 1 398 ? 35.445 -13.572 14.539 1.00 36.06 398 ASP A N 1
ATOM 3132 C CA . ASP A 1 398 ? 34.979 -13.777 15.925 1.00 36.06 398 ASP A CA 1
ATOM 3133 C C . ASP A 1 398 ? 34.007 -14.962 16.054 1.00 36.06 398 ASP A C 1
ATOM 3135 O O . ASP A 1 398 ? 32.857 -14.831 16.482 1.00 36.06 398 ASP A O 1
ATOM 3139 N N . LEU A 1 399 ? 34.483 -16.179 15.776 1.00 34.69 399 LEU A N 1
ATOM 3140 C CA . LEU A 1 399 ? 33.761 -17.421 16.116 1.00 34.69 399 LEU A CA 1
ATOM 3141 C C . LEU A 1 399 ? 33.692 -17.702 17.634 1.00 34.69 399 LEU A C 1
ATOM 3143 O O . LEU A 1 399 ? 33.299 -18.787 18.064 1.00 34.69 399 LEU A O 1
ATOM 3147 N N . GLY A 1 400 ? 34.016 -16.711 18.464 1.00 35.88 400 GLY A N 1
ATOM 3148 C CA . GLY A 1 400 ? 34.048 -16.835 19.910 1.00 35.88 400 GLY A CA 1
ATOM 3149 C C . GLY A 1 400 ? 33.579 -15.599 20.663 1.00 35.88 400 GLY A C 1
ATOM 3150 O O . GLY A 1 400 ? 34.270 -15.233 21.597 1.00 35.88 400 GLY A O 1
ATOM 3151 N N . THR A 1 401 ? 32.461 -14.944 20.298 1.00 30.64 401 THR A N 1
ATOM 3152 C CA . THR A 1 401 ? 31.474 -14.346 21.256 1.00 30.64 401 THR A CA 1
ATOM 3153 C C . THR A 1 401 ? 30.377 -13.456 20.641 1.00 30.64 401 THR A C 1
ATOM 3155 O O . THR A 1 401 ? 29.480 -13.034 21.378 1.00 30.64 401 THR A O 1
ATOM 3158 N N . THR A 1 402 ? 30.322 -13.202 19.331 1.00 33.28 402 THR A N 1
ATOM 3159 C CA . THR A 1 402 ? 29.228 -12.402 18.739 1.00 33.28 402 THR A CA 1
ATOM 3160 C C . THR A 1 402 ? 28.036 -13.260 18.294 1.00 33.28 402 THR A C 1
ATOM 3162 O O . THR A 1 402 ? 28.127 -14.311 17.666 1.00 33.28 402 THR A O 1
ATOM 3165 N N . LYS A 1 403 ? 26.849 -12.837 18.725 1.00 39.22 403 LYS A N 1
ATOM 3166 C CA . LYS A 1 403 ? 25.593 -13.590 18.678 1.00 39.22 403 LYS A CA 1
ATOM 3167 C C . LYS A 1 403 ? 24.917 -13.467 17.298 1.00 39.22 403 LYS A C 1
ATOM 3169 O O . LYS A 1 403 ? 24.272 -12.464 17.028 1.00 39.22 403 LYS A O 1
ATOM 3174 N N . ALA A 1 404 ? 24.924 -14.546 16.517 1.00 44.16 404 ALA A N 1
ATOM 3175 C CA . ALA A 1 404 ? 23.798 -15.015 15.692 1.00 44.16 404 ALA A CA 1
ATOM 3176 C C . ALA A 1 404 ? 23.088 -14.003 14.750 1.00 44.16 404 ALA A C 1
ATOM 3178 O O . ALA A 1 404 ? 21.921 -13.652 14.974 1.00 44.16 404 ALA A O 1
ATOM 3179 N N . LEU A 1 405 ? 23.709 -13.641 13.621 1.00 53.25 405 LEU A N 1
ATOM 3180 C CA . LEU A 1 405 ? 22.952 -13.318 12.402 1.00 53.25 405 LEU A CA 1
ATOM 3181 C C . LEU A 1 405 ? 22.765 -14.619 11.599 1.00 53.25 405 LEU A C 1
ATOM 3183 O O . LEU A 1 405 ? 23.738 -15.285 11.275 1.00 53.25 405 LEU A O 1
ATOM 3187 N N . GLY A 1 406 ? 21.523 -15.027 11.318 1.00 58.78 406 GLY A N 1
ATOM 3188 C CA . GLY A 1 406 ? 21.274 -16.224 10.500 1.00 58.78 406 GLY A CA 1
ATOM 3189 C C . GLY A 1 406 ? 21.668 -16.004 9.035 1.00 58.78 406 GLY A C 1
ATOM 3190 O O . GLY A 1 406 ? 21.443 -14.914 8.511 1.00 58.78 406 GLY A O 1
ATOM 3191 N N . GLU A 1 407 ? 22.185 -17.041 8.368 1.00 61.91 407 GLU A N 1
ATOM 3192 C CA . GLU A 1 407 ? 22.712 -17.013 6.985 1.00 61.91 407 GLU A CA 1
ATOM 3193 C C . GLU A 1 407 ? 21.767 -16.331 5.983 1.00 61.91 407 GLU A C 1
ATOM 3195 O O . GLU A 1 407 ? 22.174 -15.467 5.210 1.00 61.91 407 GLU A O 1
ATOM 3200 N N . GLN A 1 408 ? 20.468 -16.637 6.059 1.00 64.25 408 GLN A N 1
ATOM 3201 C CA . GLN A 1 408 ? 19.446 -16.035 5.198 1.00 64.25 408 GLN A CA 1
ATOM 3202 C C . GLN A 1 408 ? 19.316 -14.519 5.388 1.00 64.25 408 GLN A C 1
ATOM 3204 O O . GLN A 1 408 ? 19.096 -13.788 4.424 1.00 64.25 408 GLN A O 1
ATOM 3209 N N . ARG A 1 409 ? 19.448 -14.033 6.628 1.00 64.12 409 ARG A N 1
ATOM 3210 C CA . ARG A 1 409 ? 19.390 -12.598 6.913 1.00 64.12 409 ARG A CA 1
ATOM 3211 C C . ARG A 1 409 ? 20.639 -11.906 6.384 1.00 64.12 409 ARG A C 1
ATOM 3213 O O . ARG A 1 409 ? 20.496 -10.854 5.778 1.00 64.12 409 ARG A O 1
ATOM 3220 N N . LEU A 1 410 ? 21.820 -12.497 6.580 1.00 64.81 410 LEU A N 1
ATOM 3221 C CA . LEU A 1 410 ? 23.070 -11.933 6.072 1.00 64.81 410 LEU A CA 1
ATOM 3222 C C . LEU A 1 410 ? 23.027 -11.813 4.544 1.00 64.81 410 LEU A C 1
ATOM 3224 O O . LEU A 1 410 ? 23.274 -10.733 4.016 1.00 64.81 410 LEU A O 1
ATOM 3228 N N . PHE A 1 411 ? 22.594 -12.869 3.850 1.00 64.94 411 PHE A N 1
ATOM 3229 C CA . PHE A 1 411 ? 22.388 -12.847 2.402 1.00 64.94 411 PHE A CA 1
ATOM 3230 C C . PHE A 1 411 ? 21.481 -11.706 1.954 1.00 64.94 411 PHE A C 1
ATOM 3232 O O . PHE A 1 411 ? 21.878 -10.892 1.126 1.00 64.94 411 PHE A O 1
ATOM 3239 N N . GLN A 1 412 ? 20.289 -11.609 2.547 1.00 65.88 412 GLN A N 1
ATOM 3240 C CA . GLN A 1 412 ? 19.337 -10.553 2.215 1.00 65.88 412 GLN A CA 1
ATOM 3241 C C . GLN A 1 412 ? 19.925 -9.167 2.475 1.00 65.88 412 GLN A C 1
ATOM 3243 O O . GLN A 1 412 ? 19.693 -8.265 1.691 1.00 65.88 412 GLN A O 1
ATOM 3248 N N . THR A 1 413 ? 20.723 -8.968 3.524 1.00 67.06 413 THR A N 1
ATOM 3249 C CA . THR A 1 413 ? 21.362 -7.667 3.774 1.00 67.06 413 THR A CA 1
ATOM 3250 C C . THR A 1 413 ? 22.557 -7.377 2.864 1.00 67.06 413 THR A C 1
ATOM 3252 O O . THR A 1 413 ? 22.863 -6.213 2.617 1.00 67.06 413 THR A O 1
ATOM 3255 N N . THR A 1 414 ? 23.253 -8.398 2.367 1.00 63.66 414 THR A N 1
ATOM 3256 C CA . THR A 1 414 ? 24.388 -8.241 1.443 1.00 63.66 414 THR A CA 1
ATOM 3257 C C . THR A 1 414 ? 23.913 -7.979 0.022 1.00 63.66 414 THR A C 1
ATOM 3259 O O . THR A 1 414 ? 24.468 -7.127 -0.663 1.00 63.66 414 THR A O 1
ATOM 3262 N N . VAL A 1 415 ? 22.856 -8.672 -0.396 1.00 60.91 415 VAL A N 1
ATOM 3263 C CA . VAL A 1 415 ? 22.296 -8.579 -1.745 1.00 60.91 415 VAL A CA 1
ATOM 3264 C C . VAL A 1 415 ? 21.273 -7.450 -1.850 1.00 60.91 415 VAL A C 1
ATOM 3266 O O . VAL A 1 415 ? 21.248 -6.744 -2.853 1.00 60.91 415 VAL A O 1
ATOM 3269 N N . GLU A 1 416 ? 20.495 -7.204 -0.792 1.00 68.81 416 GLU A N 1
ATOM 3270 C CA . GLU A 1 416 ? 19.382 -6.261 -0.825 1.00 68.81 416 GLU A CA 1
ATOM 3271 C C . GLU A 1 416 ? 19.518 -5.119 0.180 1.00 68.81 416 GLU A C 1
ATOM 3273 O O . GLU A 1 416 ? 19.322 -5.243 1.396 1.00 68.81 416 GLU A O 1
ATOM 3278 N N . PHE A 1 417 ? 19.772 -3.929 -0.359 1.00 67.50 417 PHE A N 1
ATOM 3279 C CA . PHE A 1 417 ? 20.015 -2.739 0.445 1.00 67.50 417 PHE A CA 1
ATOM 3280 C C . PHE A 1 417 ? 18.834 -2.367 1.355 1.00 67.50 417 PHE A C 1
ATOM 3282 O O . PHE A 1 417 ? 19.018 -1.913 2.483 1.00 67.50 417 PHE A O 1
ATOM 3289 N N . GLN A 1 418 ? 17.603 -2.576 0.895 1.00 67.38 418 GLN A N 1
ATOM 3290 C CA . GLN A 1 418 ? 16.406 -2.251 1.675 1.00 67.38 418 GLN A CA 1
ATOM 3291 C C . GLN A 1 418 ? 16.318 -3.098 2.953 1.00 67.38 418 GLN A C 1
ATOM 3293 O O . GLN A 1 418 ? 15.946 -2.603 4.020 1.00 67.38 418 GLN A O 1
ATOM 3298 N N . TYR A 1 419 ? 16.720 -4.369 2.854 1.00 69.44 419 TYR A N 1
ATOM 3299 C CA . TYR A 1 419 ? 16.797 -5.286 3.985 1.00 69.44 419 TYR A CA 1
ATOM 3300 C C . TYR A 1 419 ? 17.935 -4.910 4.928 1.00 69.44 419 TYR A C 1
ATOM 3302 O O . TYR A 1 419 ? 17.741 -4.956 6.146 1.00 69.44 419 TYR A O 1
ATOM 3310 N N . PHE A 1 420 ? 19.089 -4.496 4.393 1.00 74.25 420 PHE A N 1
ATOM 3311 C CA . PHE A 1 420 ? 20.181 -3.926 5.187 1.00 74.25 420 PHE A CA 1
ATOM 3312 C C . PHE A 1 420 ? 19.692 -2.731 6.006 1.00 74.25 420 PHE A C 1
ATOM 3314 O O . PHE A 1 420 ? 19.771 -2.745 7.233 1.00 74.25 420 PHE A O 1
ATOM 3321 N N . PHE A 1 421 ? 19.086 -1.747 5.349 1.00 74.44 421 PHE A N 1
ATOM 3322 C CA . PHE A 1 421 ? 18.660 -0.507 5.984 1.00 74.44 421 PHE A CA 1
ATOM 3323 C C . PHE A 1 421 ? 17.592 -0.732 7.065 1.00 74.44 421 PHE A C 1
ATOM 3325 O O . PHE A 1 421 ? 17.694 -0.206 8.175 1.00 74.44 421 PHE A O 1
ATOM 3332 N N . ALA A 1 422 ? 16.597 -1.581 6.785 1.00 72.25 422 ALA A N 1
ATOM 3333 C CA . ALA A 1 422 ? 15.583 -1.960 7.766 1.00 72.25 422 ALA A CA 1
ATOM 3334 C C . ALA A 1 422 ? 16.175 -2.749 8.950 1.00 72.25 422 ALA A C 1
ATOM 3336 O O . ALA A 1 422 ? 15.739 -2.563 10.086 1.00 72.25 422 ALA A O 1
ATOM 3337 N N . SER A 1 423 ? 17.170 -3.613 8.711 1.00 74.19 423 SER A N 1
ATOM 3338 C CA . SER A 1 423 ? 17.826 -4.405 9.765 1.00 74.19 423 SER A CA 1
ATOM 3339 C C . SER A 1 423 ? 18.671 -3.537 10.691 1.00 74.19 423 SER A C 1
ATOM 3341 O O . SER A 1 423 ? 18.587 -3.685 11.911 1.00 74.19 423 SER A O 1
ATOM 3343 N N . VAL A 1 424 ? 19.413 -2.589 10.114 1.00 75.75 424 VAL A N 1
ATOM 3344 C CA . VAL A 1 424 ? 20.220 -1.599 10.834 1.00 75.75 424 VAL A CA 1
ATOM 3345 C C . VAL A 1 424 ? 19.345 -0.748 11.766 1.00 75.75 424 VAL A C 1
ATOM 3347 O O . VAL A 1 424 ? 19.710 -0.518 12.916 1.00 75.75 424 VAL A O 1
ATOM 3350 N N . LEU A 1 425 ? 18.145 -0.355 11.324 1.00 75.44 425 LEU A N 1
ATOM 3351 C CA . LEU A 1 425 ? 17.245 0.513 12.097 1.00 75.44 425 LEU A CA 1
ATOM 3352 C C . LEU A 1 425 ? 16.270 -0.232 13.016 1.00 75.44 425 LEU A C 1
ATOM 3354 O O . LEU A 1 425 ? 15.617 0.392 13.850 1.00 75.44 425 LEU A O 1
ATOM 3358 N N . ALA A 1 426 ? 16.171 -1.560 12.921 1.00 71.50 426 ALA A N 1
ATOM 3359 C CA . ALA A 1 426 ? 15.164 -2.343 13.643 1.00 71.50 426 ALA A CA 1
ATOM 3360 C C . ALA A 1 426 ? 15.232 -2.228 15.178 1.00 71.50 426 ALA A C 1
ATOM 3362 O O . ALA A 1 426 ? 14.252 -2.531 15.865 1.00 71.50 426 ALA A O 1
ATOM 3363 N N . LYS A 1 427 ? 16.388 -1.841 15.730 1.00 67.06 427 LYS A N 1
ATOM 3364 C CA . LYS A 1 427 ? 16.613 -1.695 17.177 1.00 67.06 427 LYS A CA 1
ATOM 3365 C C . LYS A 1 427 ? 16.718 -0.235 17.638 1.00 67.06 427 LYS A C 1
ATOM 3367 O O . LYS A 1 427 ? 16.782 -0.011 18.848 1.00 67.06 427 LYS A O 1
ATOM 3372 N N . ASP A 1 428 ? 16.731 0.731 16.721 1.00 75.00 428 ASP A N 1
ATOM 3373 C CA . ASP A 1 428 ? 16.888 2.142 17.067 1.00 75.00 428 ASP A CA 1
ATOM 3374 C C . ASP A 1 428 ? 15.561 2.708 17.591 1.00 75.00 428 ASP A C 1
ATOM 3376 O O . ASP A 1 428 ? 14.536 2.685 16.910 1.00 75.00 428 ASP A O 1
ATOM 3380 N N . ARG A 1 429 ? 15.568 3.177 18.844 1.00 73.50 429 ARG A N 1
ATOM 3381 C CA . ARG A 1 429 ? 14.372 3.702 19.520 1.00 73.50 429 ARG A CA 1
ATOM 3382 C C . ARG A 1 429 ? 14.070 5.157 19.181 1.00 73.50 429 ARG A C 1
ATOM 3384 O O . ARG A 1 429 ? 12.971 5.610 19.477 1.00 73.50 429 ARG A O 1
ATOM 3391 N N . ILE A 1 430 ? 15.040 5.886 18.635 1.00 81.50 430 ILE A N 1
ATOM 3392 C CA . ILE A 1 430 ? 14.893 7.301 18.299 1.00 81.50 430 ILE A CA 1
ATOM 3393 C C . ILE A 1 430 ? 14.239 7.428 16.922 1.00 81.50 430 ILE A C 1
ATOM 3395 O O . ILE A 1 430 ? 13.456 8.349 16.711 1.00 81.50 430 ILE A O 1
ATOM 3399 N N . PHE A 1 431 ? 14.502 6.501 15.997 1.00 83.75 431 PHE A N 1
ATOM 3400 C CA . PHE A 1 431 ? 13.956 6.574 14.642 1.00 83.75 431 PHE A CA 1
ATOM 3401 C C . PHE A 1 431 ? 12.416 6.582 14.625 1.00 83.75 431 PHE A C 1
ATOM 3403 O O . PHE A 1 431 ? 11.764 5.610 15.008 1.00 83.75 431 PHE A O 1
ATOM 3410 N N . GLY A 1 432 ? 11.829 7.681 14.145 1.00 81.06 432 GLY A N 1
ATOM 3411 C CA . GLY A 1 432 ? 10.374 7.863 14.089 1.00 81.06 432 GLY A CA 1
ATOM 3412 C C . GLY A 1 432 ? 9.699 8.174 15.434 1.00 81.06 432 GLY A C 1
ATOM 3413 O O . GLY A 1 432 ? 8.471 8.180 15.505 1.00 81.06 432 GLY A O 1
ATOM 3414 N N . ALA A 1 433 ? 10.463 8.443 16.498 1.00 83.06 433 ALA A N 1
ATOM 3415 C CA . ALA A 1 433 ? 9.943 8.740 17.835 1.00 83.06 433 ALA A CA 1
ATOM 3416 C C . ALA A 1 433 ? 9.155 10.060 17.944 1.00 83.06 433 ALA A C 1
ATOM 3418 O O . ALA A 1 433 ? 8.448 10.259 18.928 1.00 83.06 433 ALA A O 1
ATOM 3419 N N . THR A 1 434 ? 9.254 10.970 16.971 1.00 85.12 434 THR A N 1
ATOM 3420 C CA . THR A 1 434 ? 8.517 12.249 16.973 1.00 85.12 434 THR A CA 1
ATOM 3421 C C . THR A 1 434 ? 7.443 12.334 15.891 1.00 85.12 434 THR A C 1
ATOM 3423 O O . THR A 1 434 ? 6.843 13.394 15.723 1.00 85.12 434 THR A O 1
ATOM 3426 N N . ILE A 1 435 ? 7.164 11.236 15.174 1.00 84.38 435 ILE A N 1
ATOM 3427 C CA . ILE A 1 435 ? 6.088 11.195 14.172 1.00 84.38 435 ILE A CA 1
ATOM 3428 C C . ILE A 1 435 ? 4.740 11.444 14.876 1.00 84.38 435 ILE A C 1
ATOM 3430 O O . ILE A 1 435 ? 4.384 10.677 15.781 1.00 84.38 435 ILE A O 1
ATOM 3434 N N . PRO A 1 436 ? 3.984 12.489 14.486 1.00 82.50 436 PRO A N 1
ATOM 3435 C CA . PRO A 1 436 ? 2.669 12.763 15.057 1.00 82.50 436 PRO A CA 1
ATOM 3436 C C . PRO A 1 436 ? 1.684 11.660 14.674 1.00 82.50 436 PRO A C 1
ATOM 3438 O O . PRO A 1 436 ? 1.661 11.215 13.529 1.00 82.50 436 PRO A O 1
ATOM 3441 N N . THR A 1 437 ? 0.850 11.232 15.622 1.00 81.25 437 THR A N 1
ATOM 3442 C CA . THR A 1 437 ? -0.203 10.239 15.366 1.00 81.25 437 THR A CA 1
ATOM 3443 C C . THR A 1 437 ? -1.556 10.819 15.741 1.00 81.25 437 THR A C 1
ATOM 3445 O O . THR A 1 437 ? -1.752 11.264 16.873 1.00 81.25 437 THR A O 1
ATOM 3448 N N . SER A 1 438 ? -2.486 10.844 14.784 1.00 77.00 438 SER A N 1
ATOM 3449 C CA . SER A 1 438 ? -3.872 11.205 15.081 1.00 77.00 438 SER A CA 1
ATOM 3450 C C . SER A 1 438 ? -4.604 10.004 15.677 1.00 77.00 438 SER A C 1
ATOM 3452 O O . SER A 1 438 ? -4.474 8.882 15.184 1.00 77.00 438 SER A O 1
ATOM 3454 N N . THR A 1 439 ? -5.373 10.243 16.740 1.00 65.50 439 THR A N 1
ATOM 3455 C CA . THR A 1 439 ? -6.243 9.239 17.383 1.00 65.50 439 THR A CA 1
ATOM 3456 C C . THR A 1 439 ? -7.713 9.390 16.986 1.00 65.50 439 THR A C 1
ATOM 3458 O O . THR A 1 439 ? -8.524 8.533 17.328 1.00 65.50 439 THR A O 1
ATOM 3461 N N . SER A 1 440 ? -8.053 10.451 16.247 1.00 66.81 440 SER A N 1
ATOM 3462 C CA . SER A 1 440 ? -9.392 10.740 15.731 1.00 66.81 440 SER A CA 1
ATOM 3463 C C . SER A 1 440 ? -9.353 11.062 14.235 1.00 66.81 440 SER A C 1
ATOM 3465 O O . SER A 1 440 ? -8.293 11.380 13.682 1.00 66.81 440 SER A O 1
ATOM 3467 N N . GLY A 1 441 ? -10.516 10.997 13.583 1.00 70.06 441 GLY A N 1
ATOM 3468 C CA . GLY A 1 441 ? -10.683 11.481 12.212 1.00 70.06 441 GLY A CA 1
ATOM 3469 C C . GLY A 1 441 ? -10.365 12.973 12.099 1.00 70.06 441 GLY A C 1
ATOM 3470 O O . GLY A 1 441 ? -10.575 13.736 13.048 1.00 70.06 441 GLY A O 1
ATOM 3471 N N . TRP A 1 442 ? -9.817 13.372 10.956 1.00 81.12 442 TRP A N 1
ATOM 3472 C CA . TRP A 1 442 ? -9.530 14.763 10.635 1.00 81.12 442 TRP A CA 1
ATOM 3473 C C . TRP A 1 442 ? -10.817 15.502 10.258 1.00 81.12 442 TRP A C 1
ATOM 3475 O O . TRP A 1 442 ? -11.612 14.987 9.481 1.00 81.12 442 TRP A O 1
ATOM 3485 N N . THR A 1 443 ? -11.029 16.698 10.807 1.00 77.75 443 THR A N 1
ATOM 3486 C CA . THR A 1 443 ? -12.303 17.429 10.666 1.00 77.75 443 THR A CA 1
ATOM 3487 C C . THR A 1 443 ? -12.178 18.795 9.993 1.00 77.75 443 THR A C 1
ATOM 3489 O O . THR A 1 443 ? -13.192 19.375 9.623 1.00 77.75 443 THR A O 1
ATOM 3492 N N . THR A 1 444 ? -10.966 19.332 9.826 1.00 83.56 444 THR A N 1
ATOM 3493 C CA . THR A 1 444 ? -10.754 20.671 9.248 1.00 83.56 444 THR A CA 1
ATOM 3494 C C . THR A 1 444 ? -10.436 20.579 7.753 1.00 83.56 444 THR A C 1
ATOM 3496 O O . THR A 1 444 ? -9.428 19.970 7.397 1.00 83.56 444 THR A O 1
ATOM 3499 N N . PRO A 1 445 ? -11.201 21.194 6.843 1.00 86.38 445 PRO A N 1
ATOM 3500 C CA . PRO A 1 445 ? -10.876 21.163 5.418 1.00 86.38 445 PRO A CA 1
ATOM 3501 C C . PRO A 1 445 ? -9.461 21.696 5.126 1.00 86.38 445 PRO A C 1
ATOM 3503 O O . PRO A 1 445 ? -9.069 22.770 5.581 1.00 86.38 445 PRO A O 1
ATOM 3506 N N . LEU A 1 446 ? -8.663 20.954 4.350 1.00 90.00 446 LEU A N 1
ATOM 3507 C CA . LEU A 1 446 ? -7.290 21.359 4.009 1.00 90.00 446 LEU A CA 1
ATOM 3508 C C . LEU A 1 446 ? -7.204 22.704 3.247 1.00 90.00 446 LEU A C 1
ATOM 3510 O O . LEU A 1 446 ? -6.258 23.450 3.518 1.00 90.00 446 LEU A O 1
ATOM 3514 N N . PRO A 1 447 ? -8.158 23.069 2.359 1.00 90.00 447 PRO A N 1
ATOM 3515 C CA . PRO A 1 447 ? -8.164 24.381 1.702 1.00 90.00 447 PRO A CA 1
ATOM 3516 C C . PRO A 1 447 ? -8.342 25.582 2.645 1.00 90.00 447 PRO A C 1
ATOM 3518 O O . PRO A 1 447 ? -7.981 26.696 2.258 1.00 90.00 447 PRO A O 1
ATOM 3521 N N . GLU A 1 448 ? -8.865 25.374 3.861 1.00 88.94 448 GLU A N 1
ATOM 3522 C CA . GLU A 1 448 ? -8.938 26.407 4.908 1.00 88.94 448 GLU A CA 1
ATOM 3523 C C . GLU A 1 448 ? -7.591 26.593 5.616 1.00 88.94 448 GLU A C 1
ATOM 3525 O O . GLU A 1 448 ? -7.252 27.695 6.044 1.00 88.94 448 GLU A O 1
ATOM 3530 N N . LEU A 1 449 ? -6.801 25.520 5.727 1.00 89.31 449 LEU A N 1
ATOM 3531 C CA . LEU A 1 449 ? -5.484 25.547 6.361 1.00 89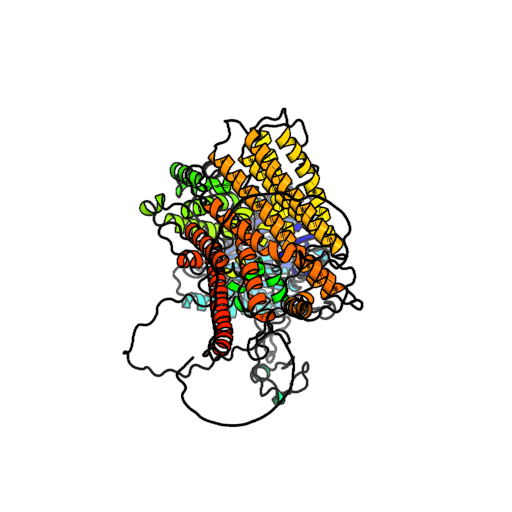.31 449 LEU A CA 1
ATOM 3532 C C . LEU A 1 449 ? -4.410 26.149 5.442 1.00 89.31 449 LEU A C 1
ATOM 3534 O O . LEU A 1 449 ? -3.479 26.798 5.921 1.00 89.31 449 LEU A O 1
ATOM 3538 N N . VAL A 1 450 ? -4.526 25.917 4.133 1.00 92.12 450 VAL A N 1
ATOM 3539 C CA . VAL A 1 450 ? -3.576 26.379 3.114 1.00 92.12 450 VAL A CA 1
ATOM 3540 C C . VAL A 1 450 ? -4.319 27.234 2.088 1.00 92.12 450 VAL A C 1
ATOM 3542 O O . VAL A 1 450 ? -5.049 26.724 1.234 1.00 92.12 450 VAL A O 1
ATOM 3545 N N . SER A 1 451 ? -4.114 28.552 2.164 1.00 91.94 451 SER A N 1
ATOM 3546 C CA . SER A 1 451 ? -4.715 29.518 1.237 1.00 91.94 451 SER A CA 1
ATOM 3547 C C . SER A 1 451 ? -4.213 29.327 -0.199 1.00 91.94 451 SER A C 1
ATOM 3549 O O . SER A 1 451 ? -3.178 28.704 -0.432 1.00 91.94 451 SER A O 1
ATOM 3551 N N . HIS A 1 452 ? -4.915 29.893 -1.183 1.00 93.38 452 HIS A N 1
ATOM 3552 C CA . HIS A 1 452 ? -4.502 29.831 -2.591 1.00 93.38 452 HIS A CA 1
ATOM 3553 C C . HIS A 1 452 ? -3.099 30.434 -2.826 1.00 93.38 452 HIS A C 1
ATOM 3555 O O . HIS A 1 452 ? -2.275 29.864 -3.546 1.00 93.38 452 HIS A O 1
ATOM 3561 N N . GLU A 1 453 ? -2.799 31.566 -2.186 1.00 92.19 453 GLU A N 1
ATOM 3562 C CA . GLU A 1 453 ? -1.484 32.222 -2.251 1.00 92.19 453 GLU A CA 1
ATOM 3563 C C . GLU A 1 453 ? -0.386 31.343 -1.642 1.00 92.19 453 GLU A C 1
ATOM 3565 O O . GLU A 1 453 ? 0.673 31.155 -2.243 1.00 92.19 453 GLU A O 1
ATOM 3570 N N . MET A 1 454 ? -0.664 30.737 -0.482 1.00 92.75 454 MET A N 1
ATOM 3571 C CA . MET A 1 454 ? 0.262 29.815 0.170 1.00 92.75 454 MET A CA 1
ATOM 3572 C C . MET A 1 454 ? 0.477 28.556 -0.670 1.00 92.75 454 MET A C 1
ATOM 3574 O O . MET A 1 454 ? 1.617 28.138 -0.848 1.00 92.75 454 MET A O 1
ATOM 3578 N N . ALA A 1 455 ? -0.589 27.983 -1.235 1.00 93.50 455 ALA A N 1
ATOM 3579 C CA . ALA A 1 455 ? -0.506 26.837 -2.133 1.00 93.50 455 ALA A CA 1
ATOM 3580 C C . ALA A 1 455 ? 0.380 27.151 -3.342 1.00 93.50 455 ALA A C 1
ATOM 3582 O O . ALA A 1 455 ? 1.243 26.346 -3.663 1.00 93.50 455 ALA A O 1
ATOM 3583 N N . THR A 1 456 ? 0.233 28.332 -3.952 1.00 94.62 456 THR A N 1
ATOM 3584 C CA . THR A 1 456 ? 1.069 28.787 -5.079 1.00 94.62 456 THR A CA 1
ATOM 3585 C C . THR A 1 456 ? 2.539 28.916 -4.677 1.00 94.62 456 THR A C 1
ATOM 3587 O O . THR A 1 456 ? 3.432 28.454 -5.384 1.00 94.62 456 THR A O 1
ATOM 3590 N N . ALA A 1 457 ? 2.813 29.513 -3.518 1.00 92.00 457 ALA A N 1
ATOM 3591 C CA . ALA A 1 457 ? 4.178 29.699 -3.048 1.00 92.00 457 ALA A CA 1
ATOM 3592 C C . ALA A 1 457 ? 4.854 28.377 -2.633 1.00 92.00 457 ALA A C 1
ATOM 3594 O O . ALA A 1 457 ? 6.038 28.197 -2.910 1.00 92.00 457 ALA A O 1
ATOM 3595 N N . LEU A 1 458 ? 4.111 27.443 -2.027 1.00 92.19 458 LEU A N 1
ATOM 3596 C CA . LEU A 1 458 ? 4.574 26.077 -1.753 1.00 92.19 458 LEU A CA 1
ATOM 3597 C C . LEU A 1 458 ? 4.756 25.272 -3.049 1.00 92.19 458 LEU A C 1
ATOM 3599 O O . LEU A 1 458 ? 5.675 24.464 -3.140 1.00 92.19 458 LEU A O 1
ATOM 3603 N N . ASP A 1 459 ? 3.926 25.509 -4.069 1.00 92.81 459 ASP A N 1
ATOM 3604 C CA . ASP A 1 459 ? 4.019 24.843 -5.372 1.00 92.81 459 ASP A CA 1
ATOM 3605 C C . ASP A 1 459 ? 5.381 25.075 -6.033 1.00 92.81 459 ASP A C 1
ATOM 3607 O O . ASP A 1 459 ? 5.967 24.139 -6.581 1.00 92.81 459 ASP A O 1
ATOM 3611 N N . ASN A 1 460 ? 5.910 26.297 -5.916 1.00 91.06 460 ASN A N 1
ATOM 3612 C CA . ASN A 1 460 ? 7.218 26.685 -6.450 1.00 91.06 460 ASN A CA 1
ATOM 3613 C C . ASN A 1 460 ? 8.377 25.905 -5.814 1.00 91.06 460 ASN A C 1
ATOM 3615 O O . ASN A 1 460 ? 9.409 25.717 -6.446 1.00 91.06 460 ASN A O 1
ATOM 3619 N N . GLU A 1 461 ? 8.212 25.402 -4.591 1.00 89.81 461 GLU A N 1
ATOM 3620 C CA . GLU A 1 461 ? 9.228 24.599 -3.904 1.00 89.81 461 GLU A CA 1
ATOM 3621 C C . GLU A 1 461 ? 9.223 23.121 -4.367 1.00 89.81 461 GLU A C 1
ATOM 3623 O O . GLU A 1 461 ? 10.135 22.354 -4.060 1.00 89.81 461 GLU A O 1
ATOM 3628 N N . LEU A 1 462 ? 8.219 22.705 -5.153 1.00 89.69 462 LEU A N 1
ATOM 3629 C CA . LEU A 1 462 ? 8.035 21.327 -5.637 1.00 89.69 462 LEU A CA 1
ATOM 3630 C C . LEU A 1 462 ? 8.582 21.084 -7.056 1.00 89.69 462 LEU A C 1
ATOM 3632 O O . LEU A 1 462 ? 8.341 20.021 -7.632 1.00 89.69 462 LEU A O 1
ATOM 3636 N N . VAL A 1 463 ? 9.339 22.030 -7.623 1.00 89.69 463 VAL A N 1
ATOM 3637 C CA . VAL A 1 463 ? 9.888 21.952 -8.994 1.00 89.69 463 VAL A CA 1
ATOM 3638 C C . VAL A 1 463 ? 10.679 20.669 -9.254 1.00 89.69 463 VAL A C 1
ATOM 3640 O O . VAL A 1 463 ? 10.455 20.008 -10.265 1.00 89.69 463 VAL A O 1
ATOM 3643 N N . TRP A 1 464 ? 11.518 20.242 -8.307 1.00 88.81 464 TRP A N 1
ATOM 3644 C CA . TRP A 1 464 ? 12.276 18.994 -8.420 1.00 88.81 464 TRP A CA 1
ATOM 3645 C C . TRP A 1 464 ? 11.380 17.752 -8.383 1.00 88.81 464 TRP A C 1
ATOM 3647 O O . TRP A 1 464 ? 11.619 16.807 -9.125 1.00 88.81 464 TRP A O 1
ATOM 3657 N N . HIS A 1 465 ? 10.306 17.752 -7.591 1.00 89.12 465 HIS A N 1
ATOM 3658 C CA . HIS A 1 465 ? 9.378 16.618 -7.537 1.00 89.12 465 HIS A CA 1
ATOM 3659 C C . HIS A 1 465 ? 8.630 16.459 -8.866 1.00 89.12 465 HIS A C 1
ATOM 3661 O O . HIS A 1 465 ? 8.514 15.343 -9.366 1.00 89.12 465 HIS A O 1
ATOM 3667 N N . ARG A 1 466 ? 8.210 17.572 -9.488 1.00 87.62 466 ARG A N 1
ATOM 3668 C CA . ARG A 1 466 ? 7.610 17.570 -10.837 1.00 87.62 466 ARG A CA 1
ATOM 3669 C C . ARG A 1 466 ? 8.591 17.181 -11.933 1.00 87.62 466 ARG A C 1
ATOM 3671 O O . ARG A 1 466 ? 8.173 16.666 -12.963 1.00 87.62 466 ARG A O 1
ATOM 3678 N N . PHE A 1 467 ? 9.876 17.473 -11.748 1.00 89.12 467 PHE A N 1
ATOM 3679 C CA . PHE A 1 467 ? 10.894 17.145 -12.739 1.00 89.12 467 PHE A CA 1
ATOM 3680 C C . PHE A 1 467 ? 11.008 15.627 -12.936 1.00 89.12 467 PHE A C 1
ATOM 3682 O O . PHE A 1 467 ? 11.073 15.145 -14.064 1.00 89.12 467 PHE A O 1
ATOM 3689 N N . PHE A 1 468 ? 10.937 14.871 -11.842 1.00 88.44 468 PHE A N 1
ATOM 3690 C CA . PHE A 1 468 ? 11.062 13.413 -11.844 1.00 88.44 468 PHE A CA 1
ATOM 3691 C C . PHE A 1 468 ? 9.726 12.656 -11.931 1.00 88.44 468 PHE A C 1
ATOM 3693 O O . PHE A 1 468 ? 9.714 11.592 -12.534 1.00 88.44 468 PHE A O 1
ATOM 3700 N N . LEU A 1 469 ? 8.623 13.165 -11.359 1.00 89.25 469 LEU A N 1
ATOM 3701 C CA . LEU A 1 469 ? 7.305 12.506 -11.394 1.00 89.25 469 LEU A CA 1
ATOM 3702 C C . LEU A 1 469 ? 6.445 13.052 -12.551 1.00 89.25 469 LEU A C 1
ATOM 3704 O O . LEU A 1 469 ? 5.981 14.192 -12.449 1.00 89.25 469 LEU A O 1
ATOM 3708 N N . PRO A 1 470 ? 6.162 12.265 -13.611 1.00 86.19 470 PRO A N 1
ATOM 3709 C CA . PRO A 1 470 ? 5.458 12.757 -14.802 1.00 86.19 470 PRO A CA 1
ATOM 3710 C C . PRO A 1 470 ? 4.053 13.312 -14.522 1.00 86.19 470 PRO A C 1
ATOM 3712 O O . PRO A 1 470 ? 3.697 14.381 -15.009 1.00 86.19 470 PRO A O 1
ATOM 3715 N N . ASN A 1 471 ? 3.279 12.621 -13.682 1.00 88.75 471 ASN A N 1
ATOM 3716 C CA . ASN A 1 471 ? 1.869 12.919 -13.405 1.00 88.75 471 ASN A CA 1
ATOM 3717 C C . ASN A 1 471 ? 1.646 13.638 -12.066 1.00 88.75 471 ASN A C 1
ATOM 3719 O O . ASN A 1 471 ? 0.631 13.423 -11.409 1.00 88.75 471 ASN A O 1
ATOM 3723 N N . LEU A 1 472 ? 2.594 14.462 -11.615 1.00 91.31 472 LEU A N 1
ATOM 3724 C CA . LEU A 1 472 ? 2.438 15.211 -10.366 1.00 91.31 472 LEU A CA 1
ATOM 3725 C C . LEU A 1 472 ? 1.568 16.471 -10.579 1.00 91.31 472 LEU A C 1
ATOM 3727 O O . LEU A 1 472 ? 2.041 17.419 -11.215 1.00 91.31 472 LEU A O 1
ATOM 3731 N N . PRO A 1 473 ? 0.328 16.537 -10.048 1.00 91.94 473 PRO A N 1
ATOM 3732 C CA . PRO A 1 473 ? -0.506 17.732 -10.176 1.00 91.94 473 PRO A CA 1
ATOM 3733 C C . PRO A 1 473 ? 0.038 18.902 -9.340 1.00 91.94 473 PRO A C 1
ATOM 3735 O O . PRO A 1 473 ? 0.755 18.705 -8.358 1.00 91.94 473 PRO A O 1
ATOM 3738 N N . SER A 1 474 ? -0.316 20.140 -9.708 1.00 93.94 474 SER A N 1
ATOM 3739 C CA . SER A 1 474 ? 0.011 21.313 -8.887 1.00 93.94 474 SER A CA 1
ATOM 3740 C C . SER A 1 474 ? -0.853 21.367 -7.625 1.00 93.94 474 SER A C 1
ATOM 3742 O O . SER A 1 474 ? -2.030 21.002 -7.648 1.00 93.94 474 SER A O 1
ATOM 3744 N N . LEU A 1 475 ? -0.298 21.879 -6.525 1.00 94.31 475 LEU A N 1
ATOM 3745 C CA . LEU A 1 475 ? -1.017 22.145 -5.279 1.00 94.31 475 LEU A CA 1
ATOM 3746 C C . LEU A 1 475 ? -2.252 23.011 -5.527 1.00 94.31 475 LEU A C 1
ATOM 3748 O O . LEU A 1 475 ? -3.305 22.737 -4.962 1.00 94.31 475 LEU A O 1
ATOM 3752 N N . VAL A 1 476 ? -2.150 24.008 -6.410 1.00 94.12 476 VAL A N 1
ATOM 3753 C CA . VAL A 1 476 ? -3.281 24.869 -6.789 1.00 94.12 476 VAL A CA 1
ATOM 3754 C C . VAL A 1 476 ? -4.392 24.060 -7.468 1.00 94.12 476 VAL A C 1
ATOM 3756 O O . VAL A 1 476 ? -5.558 24.192 -7.105 1.00 94.12 476 VAL A O 1
ATOM 3759 N N . SER A 1 477 ? -4.044 23.168 -8.402 1.00 93.12 477 SER A N 1
ATOM 3760 C CA . SER A 1 477 ? -5.018 22.301 -9.076 1.00 93.12 477 SER A CA 1
ATOM 3761 C C . SER A 1 477 ? -5.733 21.375 -8.090 1.00 93.12 477 SER A C 1
ATOM 3763 O O . SER A 1 477 ? -6.957 21.265 -8.127 1.00 93.12 477 SER A O 1
ATOM 3765 N N . ILE A 1 478 ? -4.994 20.739 -7.177 1.00 93.75 478 ILE A N 1
ATOM 3766 C CA . ILE A 1 478 ? -5.583 19.854 -6.163 1.00 93.75 478 ILE A CA 1
ATOM 3767 C C . ILE A 1 478 ? -6.472 20.649 -5.203 1.00 93.75 478 ILE A C 1
ATOM 3769 O O . ILE A 1 478 ? -7.573 20.204 -4.895 1.00 93.75 478 ILE A O 1
ATOM 3773 N N . ARG A 1 479 ? -6.031 21.834 -4.764 1.00 93.00 479 ARG A N 1
ATOM 3774 C CA . ARG A 1 479 ? -6.813 22.704 -3.877 1.00 93.00 479 ARG A CA 1
ATOM 3775 C C . ARG A 1 479 ? -8.168 23.047 -4.489 1.00 93.00 479 ARG A C 1
ATOM 3777 O O . ARG A 1 479 ? -9.180 22.903 -3.816 1.00 93.00 479 ARG A O 1
ATOM 3784 N N . ASN A 1 480 ? -8.184 23.433 -5.764 1.00 91.88 480 ASN A N 1
ATOM 3785 C CA . ASN A 1 480 ? -9.422 23.756 -6.471 1.00 91.88 480 ASN A CA 1
ATOM 3786 C C . ASN A 1 480 ? -10.356 22.536 -6.567 1.00 91.88 480 ASN A C 1
ATOM 3788 O O . ASN A 1 480 ? -11.562 22.689 -6.412 1.00 91.88 480 ASN A O 1
ATOM 3792 N N . ARG A 1 481 ? -9.815 21.321 -6.762 1.00 90.50 481 ARG A N 1
ATOM 3793 C CA . ARG A 1 481 ? -10.613 20.080 -6.714 1.00 90.50 481 ARG A CA 1
ATOM 3794 C C . ARG A 1 481 ? -11.228 19.849 -5.331 1.00 90.50 481 ARG A C 1
ATOM 3796 O O . ARG A 1 481 ? -12.418 19.587 -5.238 1.00 90.50 481 ARG A O 1
ATOM 3803 N N . LEU A 1 482 ? -10.447 20.027 -4.264 1.00 89.56 482 LEU A N 1
ATOM 3804 C CA . LEU A 1 482 ? -10.928 19.881 -2.885 1.00 89.56 482 LEU A CA 1
ATOM 3805 C C . LEU A 1 482 ? -12.020 20.901 -2.515 1.00 89.56 482 LEU A C 1
ATOM 3807 O O . LEU A 1 482 ? -12.898 20.585 -1.718 1.00 89.56 482 LEU A O 1
ATOM 3811 N N . GLU A 1 483 ? -11.981 22.111 -3.078 1.00 86.25 483 GLU A N 1
ATOM 3812 C CA . GLU A 1 483 ? -13.038 23.115 -2.883 1.00 86.25 483 GLU A CA 1
ATOM 3813 C C . GLU A 1 483 ? -14.316 22.798 -3.670 1.00 86.25 483 GLU A C 1
ATOM 3815 O O . GLU A 1 483 ? -15.409 23.068 -3.177 1.00 86.25 483 GLU A O 1
ATOM 3820 N N . LEU A 1 484 ? -14.188 22.223 -4.871 1.00 82.88 484 LEU A N 1
ATOM 3821 C CA . LEU A 1 484 ? -15.322 21.854 -5.725 1.00 82.88 484 LEU A CA 1
ATOM 3822 C C . LEU A 1 484 ? -16.071 20.618 -5.214 1.00 82.88 484 LEU A C 1
ATOM 3824 O O . LEU A 1 484 ? -17.300 20.611 -5.229 1.00 82.88 484 LEU A O 1
ATOM 3828 N N . ASP A 1 485 ? -15.345 19.594 -4.760 1.00 72.56 485 ASP A N 1
ATOM 3829 C CA . ASP A 1 485 ? -15.936 18.328 -4.310 1.00 72.56 485 ASP A CA 1
ATOM 3830 C C . ASP A 1 485 ? -16.611 18.463 -2.926 1.00 72.56 485 ASP A C 1
ATOM 3832 O O . ASP A 1 485 ? -17.541 17.728 -2.605 1.00 72.56 485 ASP A O 1
ATOM 3836 N N . GLY A 1 486 ? -16.192 19.430 -2.101 1.00 59.69 486 GLY A N 1
ATOM 3837 C CA . GLY A 1 486 ? -16.639 19.567 -0.712 1.00 59.69 486 GLY A CA 1
ATOM 3838 C C . GLY A 1 486 ? -16.020 18.515 0.235 1.00 59.69 486 GLY A C 1
ATOM 3839 O O . GLY A 1 486 ? -15.450 17.516 -0.211 1.00 59.69 486 GLY A O 1
ATOM 3840 N N . PRO A 1 487 ? -16.098 18.719 1.566 1.00 57.41 487 PRO A N 1
ATOM 3841 C CA . PRO A 1 487 ? -15.386 17.891 2.549 1.00 57.41 487 PRO A CA 1
ATOM 3842 C C . PRO A 1 487 ? -15.857 16.429 2.616 1.00 57.41 487 PRO A C 1
ATOM 3844 O O . PRO A 1 487 ? -15.064 15.571 2.992 1.00 57.41 487 PRO A O 1
ATOM 3847 N N . ASP A 1 488 ? -17.100 16.136 2.217 1.00 50.88 488 ASP A N 1
ATOM 3848 C CA . ASP A 1 488 ? -17.694 14.793 2.307 1.00 50.88 488 ASP A CA 1
ATOM 3849 C C . ASP A 1 488 ? -17.463 13.916 1.057 1.00 50.88 488 ASP A C 1
ATOM 3851 O O . ASP A 1 488 ? -17.654 12.701 1.121 1.00 50.88 488 ASP A O 1
ATOM 3855 N N . PHE A 1 489 ? -17.049 14.499 -0.079 1.00 56.19 489 PHE A N 1
ATOM 3856 C CA . PHE A 1 489 ? -16.885 13.771 -1.353 1.00 56.19 489 PHE A CA 1
ATOM 3857 C C . PHE A 1 489 ? -15.440 13.716 -1.864 1.00 56.19 489 PHE A C 1
ATOM 3859 O O . PHE A 1 489 ? -15.137 12.934 -2.768 1.00 56.19 489 PHE A O 1
ATOM 3866 N N . ALA A 1 490 ? -14.528 14.503 -1.286 1.00 65.50 490 ALA A N 1
ATOM 3867 C CA . ALA A 1 490 ? -13.118 14.459 -1.644 1.00 65.50 490 ALA A CA 1
ATOM 3868 C C . ALA A 1 490 ? -12.497 13.097 -1.284 1.00 65.50 490 ALA A C 1
ATOM 3870 O O . ALA A 1 490 ? -12.470 12.687 -0.124 1.00 65.50 490 ALA A O 1
ATOM 3871 N N . SER A 1 491 ? -11.937 12.407 -2.283 1.00 79.38 491 SER A N 1
ATOM 3872 C CA . SER A 1 491 ? -11.245 11.130 -2.079 1.00 79.38 491 SER A CA 1
ATOM 3873 C C . SER A 1 491 ? -10.146 11.252 -1.014 1.00 79.38 491 SER A C 1
ATOM 3875 O O . SER A 1 491 ? -9.353 12.200 -1.030 1.00 79.38 491 SER A O 1
ATOM 3877 N N . SER A 1 492 ? -10.036 10.254 -0.130 1.00 84.06 492 SER A N 1
ATOM 3878 C CA . SER A 1 492 ? -8.955 10.167 0.863 1.00 84.06 492 SER A CA 1
ATOM 3879 C C . SER A 1 492 ? -7.562 10.261 0.224 1.00 84.06 492 SER A C 1
ATOM 3881 O O . SER A 1 492 ? -6.650 10.846 0.807 1.00 84.06 492 SER A O 1
ATOM 3883 N N . ALA A 1 493 ? -7.413 9.791 -1.022 1.00 89.31 493 ALA A N 1
ATOM 3884 C CA . ALA A 1 493 ? -6.196 9.933 -1.815 1.00 89.31 493 ALA A CA 1
ATOM 3885 C C . ALA A 1 493 ? -5.887 11.393 -2.191 1.00 89.31 493 ALA A C 1
ATOM 3887 O O . ALA A 1 493 ? -4.743 11.820 -2.063 1.00 89.31 493 ALA A O 1
ATOM 3888 N N . THR A 1 494 ? -6.886 12.173 -2.614 1.00 92.19 494 THR A N 1
ATOM 3889 C CA . THR A 1 494 ? -6.721 13.590 -2.990 1.00 92.19 494 THR A CA 1
ATOM 3890 C C . THR A 1 494 ? -6.345 14.441 -1.776 1.00 92.19 494 THR A C 1
ATOM 3892 O O . THR A 1 494 ? -5.415 15.249 -1.843 1.00 92.19 494 THR A O 1
ATOM 3895 N N . ASN A 1 495 ? -7.017 14.211 -0.642 1.00 91.81 495 ASN A N 1
ATOM 3896 C CA . ASN A 1 495 ? -6.705 14.858 0.635 1.00 91.81 495 ASN A CA 1
ATOM 3897 C C . ASN A 1 495 ? -5.274 14.543 1.094 1.00 91.81 495 ASN A C 1
ATOM 3899 O O . ASN A 1 495 ? -4.499 15.444 1.428 1.00 91.81 495 ASN A O 1
ATOM 3903 N N . LEU A 1 496 ? -4.898 13.262 1.061 1.00 93.19 496 LEU A N 1
ATOM 3904 C CA . LEU A 1 496 ? -3.561 12.816 1.434 1.00 93.19 496 LEU A CA 1
ATOM 3905 C C . LEU A 1 496 ? -2.487 13.364 0.486 1.00 93.19 496 LEU A C 1
ATOM 3907 O O . LEU A 1 496 ? -1.435 13.797 0.957 1.00 93.19 496 LEU A O 1
ATOM 3911 N N . LEU A 1 497 ? -2.750 13.402 -0.825 1.00 94.88 497 LEU A N 1
ATOM 3912 C CA . LEU A 1 497 ? -1.833 13.962 -1.818 1.00 94.88 497 LEU A CA 1
ATOM 3913 C C . LEU A 1 497 ? -1.550 15.440 -1.543 1.00 94.88 497 LEU A C 1
ATOM 3915 O O . LEU A 1 497 ? -0.387 15.840 -1.498 1.00 94.88 497 LEU A O 1
ATOM 3919 N N . PHE A 1 498 ? -2.598 16.237 -1.313 1.00 95.31 498 PHE A N 1
ATOM 3920 C CA . PHE A 1 498 ? -2.454 17.654 -0.985 1.00 95.31 498 PHE A CA 1
ATOM 3921 C C . PHE A 1 498 ? -1.600 17.851 0.271 1.00 95.31 498 PHE A C 1
ATOM 3923 O O . PHE A 1 498 ? -0.624 18.601 0.257 1.00 95.31 498 PHE A O 1
ATOM 3930 N N . ALA A 1 499 ? -1.917 17.119 1.342 1.00 94.75 499 ALA A N 1
ATOM 3931 C CA . ALA A 1 499 ? -1.199 17.222 2.605 1.00 94.75 499 ALA A CA 1
ATOM 3932 C C . ALA A 1 499 ? 0.279 16.801 2.474 1.00 94.75 499 ALA A C 1
ATOM 3934 O O . ALA A 1 499 ? 1.160 17.492 2.991 1.00 94.75 499 ALA A O 1
ATOM 3935 N N . LEU A 1 500 ? 0.570 15.715 1.744 1.00 93.56 500 LEU A N 1
ATOM 3936 C CA . LEU A 1 500 ? 1.938 15.256 1.478 1.00 93.56 500 LEU A CA 1
ATOM 3937 C C . LEU A 1 500 ? 2.748 16.298 0.704 1.00 93.56 500 LEU A C 1
ATOM 3939 O O . LEU A 1 500 ? 3.870 16.601 1.104 1.00 93.56 500 LEU A O 1
ATOM 3943 N N . LEU A 1 501 ? 2.187 16.878 -0.359 1.00 93.88 501 LEU A N 1
ATOM 3944 C CA . LEU A 1 501 ? 2.863 17.911 -1.147 1.00 93.88 501 LEU A CA 1
ATOM 3945 C C . LEU A 1 501 ? 3.139 19.175 -0.324 1.00 93.88 501 LEU A C 1
ATOM 3947 O O . LEU A 1 501 ? 4.237 19.726 -0.404 1.00 93.88 501 LEU A O 1
ATOM 3951 N N . CYS A 1 502 ? 2.200 19.599 0.527 1.00 93.38 502 CYS A N 1
ATOM 3952 C CA . CYS A 1 502 ? 2.449 20.700 1.454 1.00 93.38 502 CYS A CA 1
ATOM 3953 C C . CYS A 1 502 ? 3.553 20.365 2.467 1.00 93.38 502 CYS A C 1
ATOM 3955 O O . CYS A 1 502 ? 4.403 21.213 2.728 1.00 93.38 502 CYS A O 1
ATOM 3957 N N . LEU A 1 503 ? 3.579 19.148 3.028 1.00 90.19 503 LEU A N 1
ATOM 3958 C CA . LEU A 1 503 ? 4.642 18.735 3.951 1.00 90.19 503 LEU A CA 1
ATOM 3959 C C . LEU A 1 503 ? 6.012 18.736 3.266 1.00 90.19 503 LEU A C 1
ATOM 3961 O O . LEU A 1 503 ? 6.972 19.226 3.856 1.00 90.19 503 LEU A O 1
ATOM 3965 N N . ILE A 1 504 ? 6.088 18.213 2.039 1.00 88.19 504 ILE A N 1
ATOM 3966 C CA . ILE A 1 504 ? 7.310 18.203 1.233 1.00 88.19 504 ILE A CA 1
ATOM 3967 C C . ILE A 1 504 ? 7.823 19.633 1.048 1.00 88.19 504 ILE A C 1
ATOM 3969 O O . ILE A 1 504 ? 8.970 19.908 1.388 1.00 88.19 504 ILE A O 1
ATOM 3973 N N . ALA A 1 505 ? 6.967 20.550 0.588 1.00 89.00 505 ALA A N 1
ATOM 3974 C CA . ALA A 1 505 ? 7.330 21.950 0.374 1.00 89.00 505 ALA A CA 1
ATOM 3975 C C . ALA A 1 505 ? 7.725 22.672 1.679 1.00 89.00 505 ALA A C 1
ATOM 3977 O O . ALA A 1 505 ? 8.698 23.416 1.716 1.00 89.00 505 ALA A O 1
ATOM 3978 N N . LEU A 1 506 ? 7.028 22.425 2.792 1.00 86.75 506 LEU A N 1
ATOM 3979 C CA . LEU A 1 506 ? 7.384 22.992 4.105 1.00 86.75 506 LEU A CA 1
ATOM 3980 C C . LEU A 1 506 ? 8.687 22.428 4.681 1.00 86.75 506 LEU A C 1
ATOM 3982 O O . LEU A 1 506 ? 9.233 22.961 5.649 1.00 86.75 506 LEU A O 1
ATOM 3986 N N . ASP A 1 507 ? 9.171 21.311 4.149 1.00 81.50 507 ASP A N 1
ATOM 3987 C CA . ASP A 1 507 ? 10.462 20.772 4.532 1.00 81.50 507 ASP A CA 1
ATOM 3988 C C . ASP A 1 507 ? 11.626 21.389 3.763 1.00 81.50 507 ASP A C 1
ATOM 3990 O O . ASP A 1 507 ? 12.735 21.371 4.296 1.00 81.50 507 ASP A O 1
ATOM 3994 N N . THR A 1 508 ? 11.373 22.001 2.603 1.00 78.38 508 THR A N 1
ATOM 3995 C CA . THR A 1 508 ? 12.407 22.673 1.807 1.00 78.38 508 THR A CA 1
ATOM 3996 C C . THR A 1 508 ? 12.607 24.143 2.175 1.00 78.38 508 THR A C 1
ATOM 3998 O O . THR A 1 508 ? 13.680 24.690 1.905 1.00 78.38 508 THR A O 1
ATOM 4001 N N . THR A 1 509 ? 11.601 24.780 2.789 1.00 79.56 509 THR A N 1
ATOM 4002 C CA . THR A 1 509 ? 11.560 26.230 3.024 1.00 79.56 509 THR A CA 1
ATOM 4003 C C . THR A 1 509 ? 11.076 26.593 4.430 1.00 79.56 509 THR A C 1
ATOM 4005 O O . THR A 1 509 ? 10.082 26.055 4.914 1.00 79.56 509 THR A O 1
ATOM 4008 N N . ASP A 1 510 ? 11.720 27.577 5.069 1.00 77.06 510 ASP A N 1
ATOM 4009 C CA . ASP A 1 510 ? 11.288 28.112 6.375 1.00 77.06 510 ASP A CA 1
ATOM 4010 C C . ASP A 1 510 ? 10.488 29.416 6.260 1.00 77.06 510 ASP A C 1
ATOM 4012 O O . ASP A 1 510 ? 10.104 30.004 7.272 1.00 77.06 510 ASP A O 1
ATOM 4016 N N . LYS A 1 511 ? 10.188 29.864 5.030 1.00 80.44 511 LYS A N 1
ATOM 4017 C CA . LYS A 1 511 ? 9.475 31.126 4.744 1.00 80.44 511 LYS A CA 1
ATOM 4018 C C . LYS A 1 511 ? 8.171 31.277 5.541 1.00 80.44 511 LYS A C 1
ATOM 4020 O O . LYS A 1 511 ? 7.818 32.384 5.934 1.00 80.44 511 LYS A O 1
ATOM 4025 N N . PHE A 1 512 ? 7.482 30.167 5.807 1.00 80.00 512 PHE A N 1
ATOM 4026 C CA . PHE A 1 512 ? 6.172 30.143 6.468 1.00 80.00 512 PHE A CA 1
ATOM 4027 C C . PHE A 1 512 ? 6.230 29.873 7.976 1.00 80.00 512 PHE A C 1
ATOM 4029 O O . PHE A 1 512 ? 5.224 30.053 8.662 1.00 80.00 512 PHE A O 1
ATOM 4036 N N . VAL A 1 513 ? 7.386 29.476 8.519 1.00 75.00 513 VAL A N 1
ATOM 4037 C CA . VAL A 1 513 ? 7.538 29.143 9.947 1.00 75.00 513 VAL A CA 1
ATOM 4038 C C . VAL A 1 513 ? 7.233 30.339 10.864 1.00 75.00 513 VAL A C 1
ATOM 4040 O O . VAL A 1 513 ? 6.509 30.138 11.841 1.00 75.00 513 VAL A O 1
ATOM 4043 N N . PRO A 1 514 ? 7.682 31.582 10.573 1.00 79.44 514 PRO A N 1
ATOM 4044 C CA . PRO A 1 514 ? 7.381 32.734 11.428 1.00 79.44 514 PRO A CA 1
ATOM 4045 C C . PRO A 1 514 ? 5.893 33.100 11.466 1.00 79.44 514 PRO A C 1
ATOM 4047 O O . PRO A 1 514 ? 5.395 33.540 12.498 1.00 79.44 514 PRO A O 1
ATOM 4050 N N . GLN A 1 515 ? 5.183 32.923 10.347 1.00 81.06 515 GLN A N 1
ATOM 4051 C CA . GLN A 1 515 ? 3.773 33.304 10.209 1.00 81.06 515 GLN A CA 1
ATOM 4052 C C . GLN A 1 515 ? 2.828 32.202 10.709 1.00 81.06 515 GLN A C 1
ATOM 4054 O O . GLN A 1 515 ? 1.786 32.494 11.292 1.00 81.06 515 GLN A O 1
ATOM 4059 N N . HIS A 1 516 ? 3.206 30.931 10.532 1.00 84.38 516 HIS A N 1
ATOM 4060 C CA . HIS A 1 516 ? 2.388 29.779 10.904 1.00 84.38 516 HIS A CA 1
ATOM 4061 C C . HIS A 1 516 ? 3.218 28.677 11.595 1.00 84.38 516 HIS A C 1
ATOM 4063 O O . HIS A 1 516 ? 3.431 27.599 11.032 1.00 84.38 516 HIS A O 1
ATOM 4069 N N . PRO A 1 517 ? 3.634 28.872 12.860 1.00 82.88 517 PRO A N 1
ATOM 4070 C CA . PRO A 1 517 ? 4.571 27.972 13.546 1.00 82.88 517 PRO A CA 1
ATOM 4071 C C . PRO A 1 517 ? 4.031 26.551 13.775 1.00 82.88 517 PRO A C 1
ATOM 4073 O O . PRO A 1 517 ? 4.805 25.612 13.948 1.00 82.88 517 PRO A O 1
ATOM 4076 N N . ARG A 1 518 ? 2.703 26.365 13.773 1.00 87.81 518 ARG A N 1
ATOM 4077 C CA . ARG A 1 518 ? 2.058 25.049 13.940 1.00 87.81 518 ARG A CA 1
ATOM 4078 C C . ARG A 1 518 ? 1.667 24.372 12.628 1.00 87.81 518 ARG A C 1
ATOM 4080 O O . ARG A 1 518 ? 1.321 23.198 12.669 1.00 87.81 518 ARG A O 1
ATOM 4087 N N . LEU A 1 519 ? 1.747 25.058 11.483 1.00 89.38 519 LEU A N 1
ATOM 4088 C CA . LEU A 1 519 ? 1.221 24.563 10.203 1.00 89.38 519 LEU A CA 1
ATOM 4089 C C . LEU A 1 519 ? 1.766 23.181 9.847 1.00 89.38 519 LEU A C 1
ATOM 4091 O O . LEU A 1 519 ? 1.002 22.265 9.565 1.00 89.38 519 LEU A O 1
ATOM 4095 N N . LYS A 1 520 ? 3.085 23.006 9.935 1.00 87.75 520 LYS A N 1
ATOM 4096 C CA . LYS A 1 520 ? 3.735 21.731 9.628 1.00 87.75 520 LYS A CA 1
ATOM 4097 C C . LYS A 1 520 ? 3.231 20.590 10.514 1.00 87.75 520 LYS A C 1
ATOM 4099 O O . LYS A 1 520 ? 2.907 19.524 10.003 1.00 87.75 520 LYS A O 1
ATOM 4104 N N . TRP A 1 521 ? 3.141 20.821 11.825 1.00 88.19 521 TRP A N 1
ATOM 4105 C CA . TRP A 1 521 ? 2.627 19.831 12.775 1.00 88.19 521 TRP A CA 1
ATOM 4106 C C . TRP A 1 521 ? 1.167 19.472 12.470 1.00 88.19 521 TRP A C 1
ATOM 4108 O O . TRP A 1 521 ? 0.803 18.299 12.440 1.00 88.19 521 TRP A O 1
ATOM 4118 N N . THR A 1 522 ? 0.345 20.480 12.179 1.00 90.88 522 THR A N 1
ATOM 4119 C CA . THR A 1 522 ? -1.060 20.323 11.785 1.00 90.88 522 THR A CA 1
ATOM 4120 C C . THR A 1 522 ? -1.197 19.484 10.508 1.00 90.88 522 THR A C 1
ATOM 4122 O O . THR A 1 522 ? -2.000 18.556 10.473 1.00 90.88 522 THR A O 1
ATOM 4125 N N . ILE A 1 523 ? -0.362 19.728 9.493 1.00 92.12 523 ILE A N 1
ATOM 4126 C CA . ILE A 1 523 ? -0.335 18.933 8.253 1.00 92.12 523 ILE A CA 1
ATOM 4127 C C . ILE A 1 523 ? 0.152 17.500 8.506 1.00 92.12 523 ILE A C 1
ATOM 4129 O O . ILE A 1 523 ? -0.370 16.554 7.928 1.00 92.12 523 ILE A O 1
ATOM 4133 N N . GLN A 1 524 ? 1.120 17.288 9.398 1.00 90.50 524 GLN A N 1
ATOM 4134 C CA . GLN A 1 524 ? 1.548 15.931 9.758 1.00 90.50 524 GLN A CA 1
ATOM 4135 C C . GLN A 1 524 ? 0.431 15.131 10.448 1.00 90.50 524 GLN A C 1
ATOM 4137 O O . GLN A 1 524 ? 0.297 13.933 10.201 1.00 90.50 524 GLN A O 1
ATOM 4142 N N . LEU A 1 525 ? -0.397 15.779 11.274 1.00 89.12 525 LEU A N 1
ATOM 4143 C CA . LEU A 1 525 ? -1.575 15.142 11.867 1.00 89.12 525 LEU A CA 1
ATOM 4144 C C . LEU A 1 525 ? -2.632 14.786 10.814 1.00 89.12 525 LEU A C 1
ATOM 4146 O O . LEU A 1 525 ? -3.195 13.692 10.884 1.00 89.12 525 LEU A O 1
ATOM 4150 N N . SER A 1 526 ? -2.867 15.657 9.826 1.00 91.19 526 SER A N 1
ATOM 4151 C CA . SER A 1 526 ? -3.803 15.354 8.737 1.00 91.19 526 SER A CA 1
ATOM 4152 C C . SER A 1 526 ? -3.307 14.194 7.870 1.00 91.19 526 SER A C 1
ATOM 4154 O O . SER A 1 526 ? -4.079 13.281 7.590 1.00 91.19 526 SER A O 1
ATOM 4156 N N . ILE A 1 527 ? -2.006 14.141 7.551 1.00 91.50 527 ILE A N 1
ATOM 4157 C CA . ILE A 1 527 ? -1.374 12.996 6.870 1.00 91.50 527 ILE A CA 1
ATOM 4158 C C . ILE A 1 527 ? -1.550 11.712 7.681 1.00 91.50 527 ILE A C 1
ATOM 4160 O O . ILE A 1 527 ? -1.883 10.678 7.113 1.00 91.50 527 ILE A O 1
ATOM 4164 N N . SER A 1 528 ? -1.349 11.760 9.002 1.00 87.75 528 SER A N 1
ATOM 4165 C CA . SER A 1 528 ? -1.547 10.590 9.863 1.00 87.75 528 SER A CA 1
ATOM 4166 C C . SER A 1 528 ? -2.993 10.087 9.816 1.00 87.75 528 SER A C 1
ATOM 4168 O O . SER A 1 528 ? -3.216 8.880 9.768 1.00 87.75 528 SER A O 1
ATOM 4170 N N . SER A 1 529 ? -3.972 10.995 9.796 1.00 86.94 529 SER A N 1
ATOM 4171 C CA . SER A 1 529 ? -5.393 10.646 9.744 1.00 86.94 529 SER A CA 1
ATOM 4172 C C . SER A 1 529 ? -5.810 10.094 8.375 1.00 86.94 529 SER A C 1
ATOM 4174 O O . SER A 1 529 ? -6.227 8.939 8.294 1.00 86.94 529 SER A O 1
ATOM 4176 N N . TYR A 1 530 ? -5.611 10.855 7.292 1.00 88.94 530 TYR A N 1
ATOM 4177 C CA . TYR A 1 530 ? -5.946 10.408 5.933 1.00 88.94 530 TYR A CA 1
ATOM 4178 C C . TYR A 1 530 ? -5.114 9.196 5.498 1.00 88.94 530 TYR A C 1
ATOM 4180 O O . TYR A 1 530 ? -5.590 8.340 4.761 1.00 88.94 530 TYR A O 1
ATOM 4188 N N . GLY A 1 531 ? -3.877 9.085 5.986 1.00 85.56 531 GLY A N 1
ATOM 4189 C CA . GLY A 1 531 ? -3.002 7.940 5.758 1.00 85.56 531 GLY A CA 1
ATOM 4190 C C . GLY A 1 531 ? -3.543 6.640 6.341 1.00 85.56 531 GLY A C 1
ATOM 4191 O O . GLY A 1 531 ? -3.426 5.601 5.696 1.00 85.56 531 GLY A O 1
ATOM 4192 N N . GLN A 1 532 ? -4.165 6.680 7.526 1.00 79.75 532 GLN A N 1
ATOM 4193 C CA . GLN A 1 532 ? -4.814 5.496 8.094 1.00 79.75 532 GLN A CA 1
ATOM 4194 C C . GLN A 1 532 ? -5.960 5.033 7.194 1.00 79.75 532 GLN A C 1
ATOM 4196 O O . GLN A 1 532 ? -5.995 3.866 6.813 1.00 79.75 532 GLN A O 1
ATOM 4201 N N . GLU A 1 533 ? -6.842 5.948 6.794 1.00 79.69 533 GLU A N 1
ATOM 4202 C CA . GLU A 1 533 ? -7.951 5.645 5.887 1.00 79.69 533 GLU A CA 1
ATOM 4203 C C . GLU A 1 533 ? -7.456 5.084 4.544 1.00 79.69 533 GLU A C 1
ATOM 4205 O O . GLU A 1 533 ? -7.909 4.028 4.098 1.00 79.69 533 GLU A O 1
ATOM 4210 N N . PHE A 1 534 ? -6.456 5.737 3.947 1.00 85.31 534 PHE A N 1
ATOM 4211 C CA . PHE A 1 534 ? -5.870 5.338 2.672 1.00 85.31 534 PHE A CA 1
ATOM 4212 C C . PHE A 1 534 ? -5.226 3.948 2.720 1.00 85.31 534 PHE A C 1
ATOM 4214 O O . PHE A 1 534 ? -5.411 3.164 1.796 1.00 85.31 534 PHE A O 1
ATOM 4221 N N . ILE A 1 535 ? -4.483 3.603 3.779 1.00 76.00 535 ILE A N 1
ATOM 4222 C CA . ILE A 1 535 ? -3.843 2.279 3.891 1.00 76.00 535 ILE A CA 1
ATOM 4223 C C . ILE A 1 535 ? -4.888 1.164 3.999 1.00 76.00 535 ILE A C 1
ATOM 4225 O O . ILE A 1 535 ? -4.678 0.078 3.458 1.00 76.00 535 ILE A O 1
ATOM 4229 N N . PHE A 1 536 ? -5.992 1.403 4.712 1.00 72.06 536 PHE A N 1
ATOM 4230 C CA . PHE A 1 536 ? -7.036 0.392 4.884 1.00 72.06 536 PHE A CA 1
ATOM 4231 C C . PHE A 1 536 ? -7.931 0.247 3.653 1.00 72.06 536 PHE A C 1
ATOM 4233 O O . PHE A 1 536 ? -8.430 -0.850 3.405 1.00 72.06 536 PHE A O 1
ATOM 4240 N N . SER A 1 537 ? -8.129 1.321 2.888 1.00 74.19 537 SER A N 1
ATOM 4241 C CA . SER A 1 537 ? -8.990 1.320 1.708 1.00 74.19 537 SER A CA 1
ATOM 4242 C C . SER A 1 537 ? -8.477 2.296 0.640 1.00 74.19 537 SER A C 1
ATOM 4244 O O . SER A 1 537 ? -9.077 3.356 0.444 1.00 74.19 537 SER A O 1
ATOM 4246 N N . PRO A 1 538 ? -7.382 1.964 -0.073 1.00 82.31 538 PRO A N 1
ATOM 4247 C CA . PRO A 1 538 ? -6.818 2.855 -1.077 1.00 82.31 538 PRO A CA 1
ATOM 4248 C C . PRO A 1 538 ? -7.786 2.991 -2.269 1.00 82.31 538 PRO A C 1
ATOM 4250 O O . PRO A 1 538 ? -8.113 1.986 -2.911 1.00 82.31 538 PRO A O 1
ATOM 4253 N N . PRO A 1 539 ? -8.252 4.210 -2.600 1.00 84.75 539 PRO A N 1
ATOM 4254 C CA . PRO A 1 539 ? -9.166 4.430 -3.719 1.00 84.75 539 PRO A CA 1
ATOM 4255 C C . PRO A 1 539 ? -8.521 4.053 -5.058 1.00 84.75 539 PRO A C 1
ATOM 4257 O O . PRO A 1 539 ? -7.331 4.296 -5.268 1.00 84.75 539 PRO A O 1
ATOM 4260 N N . THR A 1 540 ? -9.300 3.525 -6.005 1.00 88.12 540 THR A N 1
ATOM 4261 C CA . THR A 1 540 ? -8.815 3.303 -7.382 1.00 88.12 540 THR A CA 1
ATOM 4262 C C . THR A 1 540 ? -8.849 4.632 -8.143 1.00 88.12 540 THR A C 1
ATOM 4264 O O . THR A 1 540 ? -9.834 4.957 -8.797 1.00 88.12 540 THR A O 1
ATOM 4267 N N . HIS A 1 541 ? -7.800 5.442 -7.984 1.00 89.38 541 HIS A N 1
ATOM 4268 C CA . HIS A 1 541 ? -7.702 6.800 -8.528 1.00 89.38 541 HIS A CA 1
ATOM 4269 C C . HIS A 1 541 ? -6.247 7.152 -8.889 1.00 89.38 541 HIS A C 1
ATOM 4271 O O . HIS A 1 541 ? -5.317 6.637 -8.266 1.00 89.38 541 HIS A O 1
ATOM 4277 N N . ARG A 1 542 ? -6.029 8.050 -9.864 1.00 89.62 542 ARG A N 1
ATOM 4278 C CA . ARG A 1 542 ? -4.675 8.467 -10.295 1.00 89.62 542 ARG A CA 1
ATOM 4279 C C . ARG A 1 542 ? -3.872 9.107 -9.159 1.00 89.62 542 ARG A C 1
ATOM 4281 O O . ARG A 1 542 ? -2.696 8.800 -8.991 1.00 89.62 542 ARG A O 1
ATOM 4288 N N . ASP A 1 543 ? -4.521 9.918 -8.323 1.00 92.69 543 ASP A N 1
ATOM 4289 C CA . ASP A 1 543 ? -3.868 10.509 -7.145 1.00 92.69 543 ASP A CA 1
ATOM 4290 C C . ASP A 1 543 ? -3.351 9.439 -6.175 1.00 92.69 543 ASP A C 1
ATOM 4292 O O . ASP A 1 543 ? -2.295 9.628 -5.583 1.00 92.69 543 ASP A O 1
ATOM 4296 N N . SER A 1 544 ? -4.029 8.290 -6.049 1.00 93.00 544 SER A N 1
ATOM 4297 C CA . SER A 1 544 ? -3.568 7.191 -5.194 1.00 93.00 544 SER A CA 1
ATOM 4298 C C . SER A 1 544 ? -2.228 6.628 -5.661 1.00 93.00 544 SER A C 1
ATOM 4300 O O . SER A 1 544 ? -1.369 6.321 -4.837 1.00 93.00 544 SER A O 1
ATOM 4302 N N . VAL A 1 545 ? -2.022 6.537 -6.980 1.00 92.88 545 VAL A N 1
ATOM 4303 C CA . VAL A 1 545 ? -0.741 6.123 -7.568 1.00 92.88 545 VAL A CA 1
ATOM 4304 C C . VAL A 1 545 ? 0.350 7.116 -7.175 1.00 92.88 545 VAL A C 1
ATOM 4306 O O . VAL A 1 545 ? 1.386 6.721 -6.645 1.00 92.88 545 VAL A O 1
ATOM 4309 N N . VAL A 1 546 ? 0.096 8.415 -7.353 1.00 93.12 546 VAL A N 1
ATOM 4310 C CA . VAL A 1 546 ? 1.056 9.478 -7.020 1.00 93.12 546 VAL A CA 1
ATOM 4311 C C . VAL A 1 546 ? 1.362 9.514 -5.519 1.00 93.12 546 VAL A C 1
ATOM 4313 O O . VAL A 1 546 ? 2.527 9.621 -5.142 1.00 93.12 546 VAL A O 1
ATOM 4316 N N . VAL A 1 547 ? 0.352 9.362 -4.656 1.00 93.38 547 VAL A N 1
ATOM 4317 C CA . VAL A 1 547 ? 0.516 9.243 -3.197 1.00 93.38 547 VAL A CA 1
ATOM 4318 C C . VAL A 1 547 ? 1.450 8.092 -2.853 1.00 93.38 547 VAL A C 1
ATOM 4320 O O . VAL A 1 547 ? 2.389 8.278 -2.082 1.00 93.38 547 VAL A O 1
ATOM 4323 N N . CYS A 1 548 ? 1.229 6.913 -3.432 1.00 91.06 548 CYS A N 1
ATOM 4324 C CA . CYS A 1 548 ? 2.071 5.750 -3.191 1.00 91.06 548 CYS A CA 1
ATOM 4325 C C . CYS A 1 548 ? 3.524 5.977 -3.636 1.00 91.06 548 CYS A C 1
ATOM 4327 O O . CYS A 1 548 ? 4.441 5.649 -2.881 1.00 91.06 548 CYS A O 1
ATOM 4329 N N . LEU A 1 549 ? 3.744 6.579 -4.810 1.00 90.50 549 LEU A N 1
ATOM 4330 C CA . LEU A 1 549 ? 5.088 6.923 -5.289 1.00 90.50 549 LEU A CA 1
ATOM 4331 C C . LEU A 1 549 ? 5.765 7.952 -4.369 1.00 90.50 549 LEU A C 1
ATOM 4333 O O . LEU A 1 549 ? 6.905 7.755 -3.957 1.00 90.50 549 LEU A O 1
ATOM 4337 N N . LEU A 1 550 ? 5.057 9.007 -3.954 1.00 89.75 550 LEU A N 1
ATOM 4338 C CA . LEU A 1 550 ? 5.579 10.008 -3.015 1.00 89.75 550 LEU A CA 1
ATOM 4339 C C . LEU A 1 550 ? 5.898 9.409 -1.644 1.00 89.75 550 LEU A C 1
ATOM 4341 O O . LEU A 1 550 ? 6.948 9.702 -1.075 1.00 89.75 550 LEU A O 1
ATOM 4345 N N . LEU A 1 551 ? 5.033 8.549 -1.104 1.00 87.75 551 LEU A N 1
ATOM 4346 C CA . LEU A 1 551 ? 5.310 7.839 0.143 1.00 87.75 551 LEU A CA 1
ATOM 4347 C C . LEU A 1 551 ? 6.539 6.943 -0.008 1.00 87.75 551 LEU A C 1
ATOM 4349 O O . LEU A 1 551 ? 7.379 6.924 0.888 1.00 87.75 551 LEU A O 1
ATOM 4353 N N . ALA A 1 552 ? 6.699 6.262 -1.144 1.00 84.31 552 ALA A N 1
ATOM 4354 C CA . ALA A 1 552 ? 7.872 5.440 -1.402 1.00 84.31 552 ALA A CA 1
ATOM 4355 C C . ALA A 1 552 ? 9.164 6.266 -1.536 1.00 84.31 552 ALA A C 1
ATOM 4357 O O . ALA A 1 552 ? 10.208 5.839 -1.036 1.00 84.31 552 ALA A O 1
ATOM 4358 N N . TYR A 1 553 ? 9.105 7.434 -2.182 1.00 80.56 553 TYR A N 1
ATOM 4359 C CA . TYR A 1 553 ? 10.280 8.244 -2.514 1.00 80.56 553 TYR A CA 1
ATOM 4360 C C . TYR A 1 553 ? 10.628 9.327 -1.509 1.00 80.56 553 TYR A C 1
ATOM 4362 O O . TYR A 1 553 ? 11.765 9.759 -1.504 1.00 80.56 553 TYR A O 1
ATOM 4370 N N . TYR A 1 554 ? 9.707 9.820 -0.694 1.00 77.75 554 TYR A N 1
ATOM 4371 C CA . TYR A 1 554 ? 9.979 10.968 0.170 1.00 77.75 554 TYR A CA 1
ATOM 4372 C C . TYR A 1 554 ? 10.044 10.556 1.639 1.00 77.75 554 TYR A C 1
ATOM 4374 O O . TYR A 1 554 ? 11.090 10.673 2.283 1.00 77.75 554 TYR A O 1
ATOM 4382 N N . ARG A 1 555 ? 8.934 10.038 2.181 1.00 79.94 555 ARG A N 1
ATOM 4383 C CA . ARG A 1 555 ? 8.836 9.584 3.577 1.00 79.94 555 ARG A CA 1
ATOM 4384 C C . ARG A 1 555 ? 7.880 8.396 3.727 1.00 79.94 555 ARG A C 1
ATOM 4386 O O . ARG A 1 555 ? 6.710 8.594 4.057 1.00 79.94 555 ARG A O 1
ATOM 4393 N N . PRO A 1 556 ? 8.400 7.159 3.634 1.00 77.88 556 PRO A N 1
ATOM 4394 C CA . PRO A 1 556 ? 7.610 5.942 3.848 1.00 77.88 556 PRO A CA 1
ATOM 4395 C C . PRO A 1 556 ? 6.989 5.849 5.250 1.00 77.88 556 PRO A C 1
ATOM 4397 O O . PRO A 1 556 ? 6.001 5.150 5.472 1.00 77.88 556 PRO A O 1
ATOM 4400 N N . THR A 1 557 ? 7.576 6.568 6.206 1.00 82.69 557 THR A N 1
ATOM 4401 C CA . THR A 1 557 ? 7.185 6.621 7.616 1.00 82.69 557 THR A CA 1
ATOM 4402 C C . THR A 1 557 ? 6.059 7.615 7.914 1.00 82.69 557 THR A C 1
ATOM 4404 O O . THR A 1 557 ? 5.542 7.607 9.028 1.00 82.69 557 THR A O 1
ATOM 4407 N N . ALA A 1 558 ? 5.652 8.455 6.953 1.00 83.25 558 ALA A N 1
ATOM 4408 C CA . ALA A 1 558 ? 4.714 9.557 7.191 1.00 83.25 558 ALA A CA 1
ATOM 4409 C C . ALA A 1 558 ? 3.322 9.103 7.671 1.00 83.25 558 ALA A C 1
ATOM 4411 O O . ALA A 1 558 ? 2.648 9.834 8.388 1.00 83.25 558 ALA A O 1
ATOM 4412 N N . VAL A 1 559 ? 2.914 7.887 7.307 1.00 83.50 559 VAL A N 1
ATOM 4413 C CA . VAL A 1 559 ? 1.592 7.307 7.605 1.00 83.50 559 VAL A CA 1
ATOM 4414 C C . VAL A 1 559 ? 1.652 6.214 8.682 1.00 83.50 559 VAL A C 1
ATOM 4416 O O . VAL A 1 559 ? 0.727 5.422 8.852 1.00 83.50 559 VAL A O 1
ATOM 4419 N N . VAL A 1 560 ? 2.757 6.141 9.429 1.00 77.50 560 VAL A N 1
ATOM 4420 C CA . VAL A 1 560 ? 2.938 5.148 10.494 1.00 77.50 560 VAL A CA 1
ATOM 4421 C C . VAL A 1 560 ? 2.017 5.449 11.676 1.00 77.50 560 VAL A C 1
ATOM 4423 O O . VAL A 1 560 ? 2.053 6.531 12.253 1.00 77.50 560 VAL A O 1
ATOM 4426 N N . SER A 1 561 ? 1.246 4.446 12.097 1.00 69.62 561 SER A N 1
ATOM 4427 C CA . SER A 1 561 ? 0.328 4.537 13.242 1.00 69.62 561 SER A CA 1
ATOM 4428 C C . SER A 1 561 ? 0.993 4.283 14.601 1.00 69.62 561 SER A C 1
ATOM 4430 O O . SER A 1 561 ? 0.402 4.551 15.644 1.00 69.62 561 SER A O 1
ATOM 4432 N N . SER A 1 562 ? 2.225 3.758 14.624 1.00 70.12 562 SER A N 1
ATOM 4433 C CA . SER A 1 562 ? 2.974 3.511 15.860 1.00 70.12 562 SER A CA 1
ATOM 4434 C C . SER A 1 562 ? 4.484 3.636 15.684 1.00 70.12 562 SER A C 1
ATOM 4436 O O . SER A 1 562 ? 5.089 2.982 14.831 1.00 70.12 562 SER A O 1
ATOM 4438 N N . GLN A 1 563 ? 5.123 4.363 16.600 1.00 67.94 563 GLN A N 1
ATOM 4439 C CA . GLN A 1 563 ? 6.580 4.543 16.658 1.00 67.94 563 GLN A CA 1
ATOM 4440 C C . GLN A 1 563 ? 7.348 3.209 16.680 1.00 67.94 563 GLN A C 1
ATOM 4442 O O . GLN A 1 563 ? 8.403 3.073 16.069 1.00 67.94 563 GLN A O 1
ATOM 4447 N N . HIS A 1 564 ? 6.775 2.163 17.290 1.00 67.06 564 HIS A N 1
ATOM 4448 C CA . HIS A 1 564 ? 7.394 0.833 17.374 1.00 67.06 564 HIS A CA 1
ATOM 4449 C C . HIS A 1 564 ? 7.457 0.105 16.022 1.00 67.06 564 HIS A C 1
ATOM 4451 O O . HIS A 1 564 ? 8.067 -0.960 15.915 1.00 67.06 564 HIS A O 1
ATOM 4457 N N . THR A 1 565 ? 6.802 0.649 14.998 1.00 69.50 565 THR A N 1
ATOM 4458 C CA . THR A 1 565 ? 6.734 0.087 13.647 1.00 69.50 565 THR A CA 1
ATOM 4459 C C . THR A 1 565 ? 7.376 0.978 12.588 1.00 69.50 565 THR A C 1
ATOM 4461 O O . THR A 1 565 ? 7.461 0.554 11.440 1.00 69.50 565 THR A O 1
ATOM 4464 N N . ALA A 1 566 ? 7.911 2.150 12.957 1.00 70.81 566 ALA A N 1
ATOM 4465 C CA . ALA A 1 566 ? 8.511 3.092 12.010 1.00 70.81 566 ALA A CA 1
ATOM 4466 C C . ALA A 1 566 ? 9.648 2.461 11.189 1.00 70.81 566 ALA A C 1
ATOM 4468 O O . ALA A 1 566 ? 9.667 2.578 9.967 1.00 70.81 566 ALA A O 1
ATOM 4469 N N . HIS A 1 567 ? 10.530 1.688 11.831 1.00 66.88 567 HIS A N 1
ATOM 4470 C CA . HIS A 1 567 ? 11.604 0.953 11.149 1.00 66.88 567 HIS A CA 1
ATOM 4471 C C . HIS A 1 567 ? 11.095 -0.089 10.135 1.00 66.88 567 HIS A C 1
ATOM 4473 O O . HIS A 1 567 ? 11.809 -0.440 9.200 1.00 66.88 567 HIS A O 1
ATOM 4479 N N . LYS A 1 568 ? 9.862 -0.592 10.298 1.00 66.31 568 LYS A N 1
ATOM 4480 C CA . LYS A 1 568 ? 9.242 -1.545 9.363 1.00 66.31 568 LYS A CA 1
ATOM 4481 C C . LYS A 1 568 ? 8.647 -0.849 8.144 1.00 66.31 568 LYS A C 1
ATOM 4483 O O . LYS A 1 568 ? 8.623 -1.448 7.079 1.00 66.31 568 LYS A O 1
ATOM 4488 N N . ALA A 1 569 ? 8.211 0.401 8.295 1.00 63.41 569 ALA A N 1
ATOM 4489 C CA . ALA A 1 569 ? 7.652 1.205 7.211 1.00 63.41 569 ALA A CA 1
ATOM 4490 C C . ALA A 1 569 ? 8.708 1.707 6.214 1.00 63.41 569 ALA A C 1
ATOM 4492 O O . ALA A 1 569 ? 8.358 2.125 5.118 1.00 63.41 569 ALA A O 1
ATOM 4493 N N . ILE A 1 570 ? 10.003 1.618 6.548 1.00 59.41 570 ILE A N 1
ATOM 4494 C CA . ILE A 1 570 ? 11.105 1.930 5.617 1.00 59.41 570 ILE A CA 1
ATOM 4495 C C . ILE A 1 570 ? 11.108 0.999 4.399 1.00 59.41 570 ILE A C 1
ATOM 4497 O O . ILE A 1 570 ? 11.644 1.349 3.348 1.00 59.41 570 ILE A O 1
ATOM 4501 N N . LYS A 1 571 ? 10.465 -0.167 4.519 1.00 65.94 571 LYS A N 1
ATOM 4502 C CA . LYS A 1 571 ? 10.119 -1.012 3.383 1.00 65.94 571 LYS A CA 1
ATOM 4503 C C . LYS A 1 571 ? 9.052 -0.325 2.528 1.00 65.94 571 LYS A C 1
ATOM 4505 O O . LYS A 1 571 ? 7.871 -0.651 2.568 1.00 65.94 571 LYS A O 1
ATOM 4510 N N . SER A 1 572 ? 9.490 0.658 1.752 1.00 65.75 572 SER A N 1
ATOM 4511 C CA . SER A 1 572 ? 8.685 1.433 0.807 1.00 65.75 572 SER A CA 1
ATOM 4512 C C . SER A 1 572 ? 8.019 0.576 -0.278 1.00 65.75 572 SER A C 1
ATOM 4514 O O . SER A 1 572 ? 7.214 1.087 -1.050 1.00 65.75 572 SER A O 1
ATOM 4516 N N . THR A 1 573 ? 8.363 -0.711 -0.351 1.00 70.50 573 THR A N 1
ATOM 4517 C CA . THR A 1 573 ? 7.881 -1.691 -1.325 1.00 70.50 573 THR A CA 1
ATOM 4518 C C . THR A 1 573 ? 6.379 -1.905 -1.270 1.00 70.50 573 THR A C 1
ATOM 4520 O O . THR A 1 573 ? 5.757 -2.078 -2.313 1.00 70.50 573 THR A O 1
ATOM 4523 N N . LEU A 1 574 ? 5.775 -1.808 -0.081 1.00 77.00 574 LEU A N 1
ATOM 4524 C CA . LEU A 1 574 ? 4.324 -1.909 0.067 1.00 77.00 574 LEU A CA 1
ATOM 4525 C C . LEU A 1 574 ? 3.598 -0.846 -0.766 1.00 77.00 574 LEU A C 1
ATOM 4527 O O . LEU A 1 574 ? 2.639 -1.166 -1.463 1.00 77.00 574 LEU A O 1
ATOM 4531 N N . TYR A 1 575 ? 4.057 0.408 -0.719 1.00 84.50 575 TYR A N 1
ATOM 4532 C CA . TYR A 1 575 ? 3.422 1.485 -1.479 1.00 84.50 575 TYR A CA 1
ATOM 4533 C C . TYR A 1 575 ? 3.572 1.269 -2.982 1.00 84.50 575 TYR A C 1
ATOM 4535 O O . TYR A 1 575 ? 2.623 1.504 -3.719 1.00 84.50 575 TYR A O 1
ATOM 4543 N N . LEU A 1 576 ? 4.721 0.763 -3.429 1.00 85.06 576 LEU A N 1
ATOM 4544 C CA . LEU A 1 576 ? 4.952 0.442 -4.835 1.00 85.06 576 LEU A CA 1
ATOM 4545 C C . LEU A 1 576 ? 4.046 -0.703 -5.319 1.00 85.06 576 LEU A C 1
ATOM 4547 O O . LEU A 1 576 ? 3.457 -0.587 -6.389 1.00 85.06 576 LEU A O 1
ATOM 4551 N N . GLY A 1 577 ? 3.835 -1.745 -4.506 1.00 84.75 577 GLY A N 1
ATOM 4552 C CA . GLY A 1 577 ? 2.885 -2.820 -4.823 1.00 84.75 577 GLY A CA 1
ATOM 4553 C C . GLY A 1 577 ? 1.425 -2.343 -4.865 1.00 84.75 577 GLY A C 1
ATOM 4554 O O . GLY A 1 577 ? 0.654 -2.758 -5.731 1.00 84.75 577 GLY A O 1
ATOM 4555 N N . ILE A 1 578 ? 1.040 -1.417 -3.975 1.00 84.81 578 ILE A N 1
ATOM 4556 C CA . ILE A 1 578 ? -0.278 -0.761 -4.030 1.00 84.81 578 ILE A CA 1
ATOM 4557 C C . ILE A 1 578 ? -0.395 0.090 -5.305 1.00 84.81 578 ILE A C 1
ATOM 4559 O O . ILE A 1 578 ? -1.395 -0.023 -6.014 1.00 84.81 578 ILE A O 1
ATOM 4563 N N . ALA A 1 579 ? 0.628 0.887 -5.639 1.00 90.19 579 ALA A N 1
ATOM 4564 C CA . ALA A 1 579 ? 0.662 1.693 -6.860 1.00 90.19 579 ALA A CA 1
ATOM 4565 C C . ALA A 1 579 ? 0.514 0.825 -8.113 1.00 90.19 579 ALA A C 1
ATOM 4567 O O . ALA A 1 579 ? -0.292 1.155 -8.979 1.00 90.19 579 ALA A O 1
ATOM 4568 N N . PHE A 1 580 ? 1.232 -0.302 -8.183 1.00 89.94 580 PHE A N 1
ATOM 4569 C CA . PHE A 1 580 ? 1.137 -1.262 -9.280 1.00 89.94 580 PHE A CA 1
ATOM 4570 C C . PHE A 1 580 ? -0.292 -1.760 -9.468 1.00 89.94 580 PHE A C 1
ATOM 4572 O O . PHE A 1 580 ? -0.822 -1.713 -10.574 1.00 89.94 580 PHE A O 1
ATOM 4579 N N . LYS A 1 581 ? -0.949 -2.181 -8.385 1.00 85.06 581 LYS A N 1
ATOM 4580 C CA . LYS A 1 581 ? -2.311 -2.723 -8.451 1.00 85.06 581 LYS A CA 1
ATOM 4581 C C . LYS A 1 581 ? -3.353 -1.677 -8.821 1.00 85.06 581 LYS A C 1
ATOM 4583 O O . LYS A 1 581 ? -4.278 -1.974 -9.572 1.00 85.06 581 LYS A O 1
ATOM 4588 N N . ILE A 1 582 ? -3.204 -0.450 -8.334 1.00 88.56 582 ILE A N 1
ATOM 4589 C CA . ILE A 1 582 ? -4.089 0.648 -8.732 1.00 88.56 582 ILE A CA 1
ATOM 4590 C C . ILE A 1 582 ? -3.850 1.007 -10.203 1.00 88.56 582 ILE A C 1
ATOM 4592 O O . ILE A 1 582 ? -4.815 1.156 -10.945 1.00 88.56 582 ILE A O 1
ATOM 4596 N N . ALA A 1 583 ? -2.594 1.081 -10.647 1.00 90.81 583 ALA A N 1
ATOM 4597 C CA . ALA A 1 583 ? -2.248 1.335 -12.044 1.00 90.81 583 ALA A CA 1
ATOM 4598 C C . ALA A 1 583 ? -2.736 0.220 -12.985 1.00 90.81 583 ALA A C 1
ATOM 4600 O O . ALA A 1 583 ? -3.141 0.513 -14.105 1.00 90.81 583 ALA A O 1
ATOM 4601 N N . GLU A 1 584 ? -2.737 -1.038 -12.535 1.00 88.69 584 GLU A N 1
ATOM 4602 C CA . GLU A 1 584 ? -3.314 -2.178 -13.259 1.00 88.69 584 GLU A CA 1
ATOM 4603 C C . GLU A 1 584 ? -4.823 -1.993 -13.459 1.00 88.69 584 GLU A C 1
ATOM 4605 O O . GLU A 1 584 ? -5.310 -2.102 -14.580 1.00 88.69 584 GLU A O 1
ATOM 4610 N N . ARG A 1 585 ? -5.553 -1.627 -12.397 1.00 87.88 585 ARG A N 1
ATOM 4611 C CA . ARG A 1 585 ? -7.004 -1.367 -12.455 1.00 87.88 585 ARG A CA 1
ATOM 4612 C C . ARG A 1 585 ? -7.374 -0.124 -13.262 1.00 87.88 585 ARG A C 1
ATOM 4614 O O . ARG A 1 585 ? -8.462 -0.072 -13.817 1.00 87.88 585 ARG A O 1
ATOM 4621 N N . LEU A 1 586 ? -6.496 0.878 -13.289 1.00 88.44 586 LEU A N 1
ATOM 4622 C CA . LEU A 1 586 ? -6.659 2.095 -14.087 1.00 88.44 586 LEU A CA 1
ATOM 4623 C C . LEU A 1 586 ? -6.183 1.928 -15.535 1.00 88.44 586 LEU A C 1
ATOM 4625 O O . LEU A 1 586 ? -6.204 2.906 -16.276 1.00 88.44 586 LEU A O 1
ATOM 4629 N N . GLU A 1 587 ? -5.711 0.736 -15.915 1.00 89.19 587 GLU A N 1
ATOM 4630 C CA . GLU A 1 587 ? -5.149 0.459 -17.238 1.00 89.19 587 GLU A CA 1
ATOM 4631 C C . GLU A 1 587 ? -4.019 1.438 -17.612 1.00 89.19 587 GLU A C 1
ATOM 4633 O O . GLU A 1 587 ? -3.888 1.837 -18.758 1.00 89.19 587 GLU A O 1
ATOM 4638 N N . ILE A 1 588 ? -3.179 1.840 -16.650 1.00 87.81 588 ILE A N 1
ATOM 4639 C CA . ILE A 1 588 ? -2.021 2.734 -16.875 1.00 87.81 588 ILE A CA 1
ATOM 4640 C C . ILE A 1 588 ? -0.762 1.924 -17.215 1.00 87.81 588 ILE A C 1
ATOM 4642 O O . ILE A 1 588 ? 0.177 2.430 -17.830 1.00 87.81 588 ILE A O 1
ATOM 4646 N N . LEU A 1 589 ? -0.710 0.650 -16.811 1.00 89.44 589 LEU A N 1
ATOM 4647 C CA . LEU A 1 589 ? 0.480 -0.172 -17.009 1.00 89.44 589 LEU A CA 1
ATOM 4648 C C . LEU A 1 589 ? 0.806 -0.377 -18.507 1.00 89.44 589 LEU A C 1
ATOM 4650 O O . LEU A 1 589 ? -0.105 -0.470 -19.335 1.00 89.44 589 LEU A O 1
ATOM 4654 N N . PRO A 1 590 ? 2.097 -0.531 -18.863 1.00 84.44 590 PRO A N 1
ATOM 4655 C CA . PRO A 1 590 ? 2.536 -0.705 -20.246 1.00 84.44 590 PRO A CA 1
ATOM 4656 C C . PRO A 1 590 ? 1.881 -1.928 -20.895 1.00 84.44 590 PRO A C 1
ATOM 4658 O O . PRO A 1 590 ? 1.975 -3.051 -20.371 1.00 84.44 590 PRO A O 1
ATOM 4661 N N . SER A 1 591 ? 1.209 -1.695 -22.020 1.00 82.69 591 SER A N 1
ATOM 4662 C CA . SER A 1 591 ? 0.504 -2.684 -22.835 1.00 82.69 591 SER A CA 1
ATOM 4663 C C . SER A 1 591 ? 0.377 -2.170 -24.274 1.00 82.69 591 SER A C 1
ATOM 4665 O O . SER A 1 591 ? 0.492 -0.969 -24.517 1.00 82.69 591 SER A O 1
ATOM 4667 N N . GLN A 1 592 ? 0.094 -3.058 -25.233 1.00 71.06 592 GLN A N 1
ATOM 4668 C CA . GLN A 1 592 ? -0.136 -2.647 -26.626 1.00 71.06 592 GLN A CA 1
ATOM 4669 C C . GLN A 1 592 ? -1.319 -1.678 -26.782 1.00 71.06 592 GLN A C 1
ATOM 4671 O O . GLN A 1 592 ? -1.306 -0.862 -27.697 1.00 71.06 592 GLN A O 1
ATOM 4676 N N . LEU A 1 593 ? -2.313 -1.742 -25.889 1.00 65.81 593 LEU A N 1
ATOM 4677 C CA . LEU A 1 593 ? -3.485 -0.859 -25.903 1.00 65.81 593 LEU A CA 1
ATOM 4678 C C . LEU A 1 593 ? -3.120 0.593 -25.570 1.00 65.81 593 LEU A C 1
ATOM 4680 O O . LEU A 1 593 ? -3.728 1.515 -26.102 1.00 65.81 593 LEU A O 1
ATOM 4684 N N . ASN A 1 594 ? -2.085 0.783 -24.751 1.00 71.75 594 ASN A N 1
ATOM 4685 C CA . ASN A 1 594 ? -1.615 2.096 -24.304 1.00 71.75 594 ASN A CA 1
ATOM 4686 C C . ASN A 1 594 ? -0.334 2.522 -25.027 1.00 71.75 594 ASN A C 1
ATOM 4688 O O . ASN A 1 594 ? 0.385 3.418 -24.578 1.00 71.75 594 ASN A O 1
ATOM 4692 N N . LEU A 1 595 ? 0.010 1.826 -26.112 1.00 70.00 595 LEU A N 1
ATOM 4693 C CA . LEU A 1 595 ? 1.206 2.098 -26.881 1.00 70.00 595 LEU A CA 1
ATOM 4694 C C . LEU A 1 595 ? 0.989 3.341 -27.746 1.00 70.00 595 LEU A C 1
ATOM 4696 O O . LEU A 1 595 ? 0.145 3.381 -28.639 1.00 70.00 595 LEU A O 1
ATOM 4700 N N . PHE A 1 596 ? 1.809 4.350 -27.494 1.00 66.19 596 PHE A N 1
ATOM 4701 C CA . PHE A 1 596 ? 1.774 5.626 -28.190 1.00 66.19 596 PHE A CA 1
ATOM 4702 C C . PHE A 1 596 ? 2.433 5.512 -29.581 1.00 66.19 596 PHE A C 1
ATOM 4704 O O . PHE A 1 596 ? 3.657 5.586 -29.688 1.00 66.19 596 PHE A O 1
ATOM 4711 N N . VAL A 1 597 ? 1.644 5.267 -30.641 1.00 59.91 597 VAL A N 1
ATOM 4712 C CA . VAL A 1 597 ? 2.167 5.074 -32.021 1.00 59.91 597 VAL A CA 1
ATOM 4713 C C . 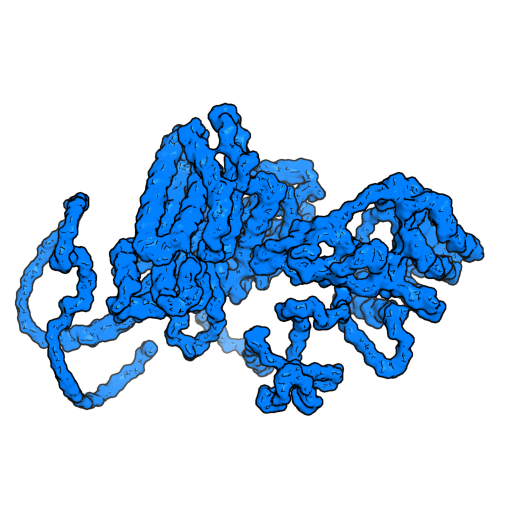VAL A 1 597 ? 1.469 5.930 -33.094 1.00 59.91 597 VAL A C 1
ATOM 4715 O O . VAL A 1 597 ? 2.084 6.218 -34.117 1.00 59.91 597 VAL A O 1
ATOM 4718 N N . GLY A 1 598 ? 0.217 6.363 -32.896 1.00 60.25 598 GLY A N 1
ATOM 4719 C CA . GLY A 1 598 ? -0.531 7.151 -33.896 1.00 60.25 598 GLY A CA 1
ATOM 4720 C C . GLY A 1 598 ? -0.048 8.604 -34.029 1.00 60.25 598 GLY A C 1
ATOM 4721 O O . GLY A 1 598 ? 0.379 9.174 -33.032 1.00 60.25 598 GLY A O 1
ATOM 4722 N N . ASP A 1 599 ? -0.107 9.168 -35.252 1.00 62.56 599 ASP A N 1
ATOM 4723 C CA . ASP A 1 599 ? 0.391 10.488 -35.717 1.00 62.56 599 ASP A CA 1
ATOM 4724 C C . ASP A 1 599 ? 0.951 11.443 -34.639 1.00 62.56 599 ASP A C 1
ATOM 4726 O O . ASP A 1 599 ? 0.421 12.514 -34.327 1.00 62.56 599 ASP A O 1
ATOM 4730 N N . ILE A 1 600 ? 2.125 11.080 -34.123 1.00 69.81 600 ILE A N 1
ATOM 4731 C CA . ILE A 1 600 ? 2.855 11.805 -33.077 1.00 69.81 600 ILE A CA 1
ATOM 4732 C C . ILE A 1 600 ? 3.188 13.237 -33.513 1.00 69.81 600 ILE A C 1
ATOM 4734 O O . ILE A 1 600 ? 3.438 14.094 -32.675 1.00 69.81 600 ILE A O 1
ATOM 4738 N N . THR A 1 601 ? 3.197 13.528 -34.812 1.00 65.19 601 THR A N 1
ATOM 4739 C CA . THR A 1 601 ? 3.464 14.859 -35.369 1.00 65.19 601 THR A CA 1
ATOM 4740 C C . THR A 1 601 ? 2.224 15.754 -35.445 1.00 65.19 601 THR A C 1
ATOM 4742 O O . THR A 1 601 ? 2.383 16.972 -35.482 1.00 65.19 601 THR A O 1
ATOM 4745 N N . THR A 1 602 ? 1.005 15.197 -35.441 1.00 72.12 602 THR A N 1
ATOM 4746 C CA . THR A 1 602 ? -0.250 15.964 -35.591 1.00 72.12 602 THR A CA 1
ATOM 4747 C C . THR A 1 602 ? -0.978 16.201 -34.265 1.00 72.12 602 THR A C 1
ATOM 4749 O O . THR A 1 602 ? -1.787 17.123 -34.168 1.00 72.12 602 THR A O 1
ATOM 4752 N N . MET A 1 603 ? -0.663 15.426 -33.220 1.00 79.94 603 MET A N 1
ATOM 4753 C CA . MET A 1 603 ? -1.240 15.592 -31.882 1.00 79.94 603 MET A CA 1
ATOM 4754 C C . MET A 1 603 ? -0.920 16.950 -31.245 1.00 79.94 603 MET A C 1
ATOM 4756 O O . MET A 1 603 ? 0.229 17.414 -31.263 1.00 79.94 603 MET A O 1
ATOM 4760 N N . ASN A 1 604 ? -1.920 17.544 -30.586 1.00 82.81 604 ASN A N 1
ATOM 4761 C CA . ASN A 1 604 ? -1.744 18.774 -29.814 1.00 82.81 604 ASN A CA 1
ATOM 4762 C C . ASN A 1 604 ? -0.786 18.558 -28.615 1.00 82.81 604 ASN A C 1
ATOM 4764 O O . ASN A 1 604 ? -0.612 17.441 -28.130 1.00 82.81 604 ASN A O 1
ATOM 4768 N N . ASN A 1 605 ? -0.131 19.626 -28.143 1.00 81.94 605 ASN A N 1
ATOM 4769 C CA . ASN A 1 605 ? 0.903 19.523 -27.100 1.00 81.94 605 ASN A CA 1
ATOM 4770 C C . ASN A 1 605 ? 0.364 19.039 -25.746 1.00 81.94 605 ASN A C 1
ATOM 4772 O O . ASN A 1 605 ? 1.045 18.288 -25.058 1.00 81.94 605 ASN A O 1
ATOM 4776 N N . THR A 1 606 ? -0.844 19.450 -25.361 1.00 82.56 606 THR A N 1
ATOM 4777 C CA . THR A 1 606 ? -1.460 19.079 -24.078 1.00 82.56 606 THR A CA 1
ATOM 4778 C C . THR A 1 606 ? -1.829 17.600 -24.007 1.00 82.56 606 THR A C 1
ATOM 4780 O O . THR A 1 606 ? -1.592 16.947 -22.997 1.00 82.56 606 THR A O 1
ATOM 4783 N N . GLU A 1 607 ? -2.378 17.062 -25.090 1.00 82.75 607 GLU A N 1
ATOM 4784 C CA . GLU A 1 607 ? -2.739 15.656 -25.239 1.00 82.75 607 GLU A CA 1
ATOM 4785 C C . GLU A 1 607 ? -1.489 14.782 -25.307 1.00 82.75 607 GLU A C 1
ATOM 4787 O O . GLU A 1 607 ? -1.422 13.763 -24.624 1.00 82.75 607 GLU A O 1
ATOM 4792 N N . PHE A 1 608 ? -0.467 15.228 -26.046 1.00 86.25 608 PHE A N 1
ATOM 4793 C CA . PHE A 1 608 ? 0.836 14.571 -26.077 1.00 86.25 608 PHE A CA 1
ATOM 4794 C C . PHE A 1 608 ? 1.461 14.469 -24.678 1.00 86.25 608 PHE A C 1
ATOM 4796 O O . PHE A 1 608 ? 1.827 13.373 -24.260 1.00 86.25 608 PHE A O 1
ATOM 4803 N N . GLU A 1 609 ? 1.554 15.583 -23.942 1.00 83.50 609 GLU A N 1
ATOM 4804 C CA . GLU A 1 609 ? 2.130 15.616 -22.587 1.00 83.50 609 GLU A CA 1
ATOM 4805 C C . GLU A 1 609 ? 1.355 14.715 -21.612 1.00 83.50 609 GLU A C 1
ATOM 4807 O O . GLU A 1 609 ? 1.957 14.054 -20.771 1.00 83.50 609 GLU A O 1
ATOM 4812 N N . HIS A 1 610 ? 0.030 14.629 -21.745 1.00 84.62 610 HIS A N 1
ATOM 4813 C CA . HIS A 1 610 ? -0.779 13.748 -20.905 1.00 84.62 610 HIS A CA 1
ATOM 4814 C C . HIS A 1 610 ? -0.536 12.263 -21.213 1.00 84.62 610 HIS A C 1
ATOM 4816 O O . HIS A 1 610 ? -0.261 11.476 -20.307 1.00 84.62 610 HIS A O 1
ATOM 4822 N N . GLN A 1 611 ? -0.581 11.877 -22.494 1.00 85.38 611 GLN A N 1
ATOM 4823 C CA . GLN A 1 611 ? -0.388 10.484 -22.908 1.00 85.38 611 GLN A CA 1
ATOM 4824 C C . GLN A 1 611 ? 1.040 9.996 -22.632 1.00 85.38 611 GLN A C 1
ATOM 4826 O O . GLN A 1 611 ? 1.233 8.873 -22.157 1.00 85.38 611 GLN A O 1
ATOM 4831 N N . ILE A 1 612 ? 2.052 10.838 -22.883 1.00 88.19 612 ILE A N 1
ATOM 4832 C CA . ILE A 1 612 ? 3.445 10.482 -22.598 1.00 88.19 612 ILE A CA 1
ATOM 4833 C C . ILE A 1 612 ? 3.676 10.350 -21.089 1.00 88.19 612 ILE A C 1
ATOM 4835 O O . ILE A 1 612 ? 4.356 9.414 -20.674 1.00 88.19 612 ILE A O 1
ATOM 4839 N N . ALA A 1 613 ? 3.078 11.214 -20.259 1.00 89.44 613 ALA A N 1
ATOM 4840 C CA . ALA A 1 613 ? 3.220 11.145 -18.808 1.00 89.44 613 ALA A CA 1
ATOM 4841 C C . ALA A 1 613 ? 2.599 9.868 -18.218 1.00 89.44 613 ALA A C 1
ATOM 4843 O O . ALA A 1 613 ? 3.248 9.210 -17.403 1.00 89.44 613 ALA A O 1
ATOM 4844 N N . ASP A 1 614 ? 1.409 9.465 -18.680 1.00 88.06 614 ASP A N 1
ATOM 4845 C CA . ASP A 1 614 ? 0.772 8.199 -18.286 1.00 88.06 614 ASP A CA 1
ATOM 4846 C C . ASP A 1 614 ? 1.628 6.988 -18.680 1.00 88.06 614 ASP A C 1
ATOM 4848 O O . ASP A 1 614 ? 1.915 6.127 -17.845 1.00 88.06 614 ASP A O 1
ATOM 4852 N N . SER A 1 615 ? 2.110 6.953 -19.926 1.00 91.12 615 SER A N 1
ATOM 4853 C CA . SER A 1 615 ? 2.974 5.874 -20.419 1.00 91.12 615 SER A CA 1
ATOM 4854 C C . SER A 1 615 ? 4.306 5.804 -19.649 1.00 91.12 615 SER A C 1
ATOM 4856 O O . SER A 1 615 ? 4.793 4.716 -19.327 1.00 91.12 615 SER A O 1
ATOM 4858 N N . LEU A 1 616 ? 4.909 6.950 -19.315 1.00 92.56 616 LEU A N 1
ATOM 4859 C CA . LEU A 1 616 ? 6.146 7.023 -18.529 1.00 92.56 616 LEU A CA 1
ATOM 4860 C C . LEU A 1 616 ? 5.931 6.573 -17.081 1.00 92.56 616 LEU A C 1
ATOM 4862 O O . LEU A 1 616 ? 6.718 5.768 -16.581 1.00 92.56 616 LEU A O 1
ATOM 4866 N N . GLN A 1 617 ? 4.853 7.023 -16.434 1.00 92.25 617 GLN A N 1
ATOM 4867 C CA . GLN A 1 617 ? 4.508 6.608 -15.075 1.00 92.25 617 GLN A CA 1
ATOM 4868 C C . GLN A 1 617 ? 4.199 5.104 -15.006 1.00 92.25 617 GLN A C 1
ATOM 4870 O O . GLN A 1 617 ? 4.642 4.425 -14.079 1.00 92.25 617 GLN A O 1
ATOM 4875 N N . GLY A 1 618 ? 3.508 4.548 -16.007 1.00 92.56 618 GLY A N 1
ATOM 4876 C CA . GLY A 1 618 ? 3.269 3.109 -16.113 1.00 92.56 618 GLY A CA 1
ATOM 4877 C C . GLY A 1 618 ? 4.564 2.292 -16.197 1.00 92.56 618 GLY A C 1
ATOM 4878 O O . GLY A 1 618 ? 4.701 1.283 -15.502 1.00 92.56 618 GLY A O 1
ATOM 4879 N N . LEU A 1 619 ? 5.535 2.723 -17.014 1.00 92.00 619 LEU A N 1
ATOM 4880 C CA . LEU A 1 619 ? 6.850 2.069 -17.105 1.00 92.00 619 LEU A CA 1
ATOM 4881 C C . LEU A 1 619 ? 7.648 2.176 -15.807 1.00 92.00 619 LEU A C 1
ATOM 4883 O O . LEU A 1 619 ? 8.293 1.204 -15.416 1.00 92.00 619 LEU A O 1
ATOM 4887 N N . GLU A 1 620 ? 7.608 3.335 -15.147 1.00 90.12 620 GLU A N 1
ATOM 4888 C CA . GLU A 1 620 ? 8.262 3.551 -13.857 1.00 90.12 620 GLU A CA 1
ATOM 4889 C C . GLU A 1 620 ? 7.741 2.539 -12.830 1.00 90.12 620 GLU A C 1
ATOM 4891 O O . GLU A 1 620 ? 8.526 1.759 -12.288 1.00 90.12 620 GLU A O 1
ATOM 4896 N N . ILE A 1 621 ? 6.418 2.462 -12.661 1.00 91.50 621 ILE A N 1
ATOM 4897 C CA . ILE A 1 621 ? 5.754 1.533 -11.738 1.00 91.50 621 ILE A CA 1
ATOM 4898 C C . ILE A 1 621 ? 6.088 0.079 -12.076 1.00 91.50 621 ILE A C 1
ATOM 4900 O O . ILE A 1 621 ? 6.470 -0.679 -11.188 1.00 91.50 621 ILE A O 1
ATOM 4904 N N . LEU A 1 622 ? 5.998 -0.313 -13.353 1.00 90.56 622 LEU A N 1
ATOM 4905 C CA . LEU A 1 622 ? 6.311 -1.676 -13.790 1.00 90.56 622 LEU A CA 1
ATOM 4906 C C . LEU A 1 622 ? 7.770 -2.053 -13.485 1.00 90.56 622 LEU A C 1
ATOM 4908 O O . LEU A 1 622 ? 8.045 -3.155 -13.011 1.00 90.56 622 LEU A O 1
ATOM 4912 N N . SER A 1 623 ? 8.707 -1.139 -13.751 1.00 87.56 623 SER A N 1
ATOM 4913 C CA . SER A 1 623 ? 10.132 -1.373 -13.505 1.00 87.56 623 SER A CA 1
ATOM 4914 C C . SER A 1 623 ? 10.447 -1.474 -12.013 1.00 87.56 623 SER A C 1
ATOM 4916 O O . SER A 1 623 ? 11.265 -2.296 -11.607 1.00 87.56 623 SER A O 1
ATOM 4918 N N . GLN A 1 624 ? 9.775 -0.680 -11.183 1.00 82.50 624 GLN A N 1
ATOM 4919 C CA . GLN A 1 624 ? 9.997 -0.673 -9.745 1.00 82.50 624 GLN A CA 1
ATOM 4920 C C . GLN A 1 624 ? 9.336 -1.843 -9.035 1.00 82.50 624 GLN A C 1
ATOM 4922 O O . GLN A 1 624 ? 9.952 -2.383 -8.120 1.00 82.50 624 GLN A O 1
ATOM 4927 N N . ASP A 1 625 ? 8.149 -2.265 -9.478 1.00 83.88 625 ASP A N 1
ATOM 4928 C CA . ASP A 1 625 ? 7.477 -3.471 -8.983 1.00 83.88 625 ASP A CA 1
ATOM 4929 C C . ASP A 1 625 ? 8.357 -4.719 -9.183 1.00 83.88 625 ASP A C 1
ATOM 4931 O O . ASP A 1 625 ? 8.565 -5.530 -8.275 1.00 83.88 625 ASP A O 1
ATOM 4935 N N . LEU A 1 626 ? 9.009 -4.811 -10.345 1.00 80.94 626 LEU A N 1
ATOM 4936 C CA . LEU A 1 626 ? 9.981 -5.867 -10.612 1.00 80.94 626 LEU A CA 1
ATOM 4937 C C . LEU A 1 626 ? 11.198 -5.794 -9.675 1.00 80.94 626 LEU A C 1
ATOM 4939 O O . LEU A 1 626 ? 11.750 -6.826 -9.314 1.00 80.94 626 LEU A O 1
ATOM 4943 N N . LEU A 1 627 ? 11.625 -4.606 -9.256 1.00 72.88 627 LEU A N 1
ATOM 4944 C CA . LEU A 1 627 ? 12.807 -4.424 -8.409 1.00 72.88 627 LEU A CA 1
ATOM 4945 C C . LEU A 1 627 ? 12.505 -4.462 -6.898 1.00 72.88 627 LEU A C 1
ATOM 4947 O O . LEU A 1 627 ? 13.426 -4.275 -6.100 1.00 72.88 627 LEU A O 1
ATOM 4951 N N . LEU A 1 628 ? 11.255 -4.715 -6.479 1.00 69.06 628 LEU A N 1
ATOM 4952 C CA . LEU A 1 628 ? 10.857 -4.705 -5.059 1.00 69.06 628 LEU A CA 1
ATOM 4953 C C . LEU A 1 628 ? 11.608 -5.731 -4.219 1.00 69.06 628 LEU A C 1
ATOM 4955 O O . LEU A 1 628 ? 12.167 -5.384 -3.179 1.00 69.06 628 LEU A O 1
ATOM 4959 N N . ASP A 1 629 ? 11.648 -6.972 -4.702 1.00 59.03 629 ASP A N 1
ATOM 4960 C CA . ASP A 1 629 ? 12.339 -8.082 -4.038 1.00 59.03 629 ASP A CA 1
ATOM 4961 C C . ASP A 1 629 ? 13.850 -8.044 -4.263 1.00 59.03 629 ASP A C 1
ATOM 4963 O O . ASP A 1 629 ? 14.557 -8.936 -3.786 1.00 59.03 629 ASP A O 1
ATOM 4967 N N . GLY A 1 630 ? 14.327 -7.055 -5.024 1.00 65.12 630 GLY A N 1
ATOM 4968 C CA . GLY A 1 630 ? 15.726 -6.891 -5.339 1.00 65.12 630 GLY A CA 1
ATOM 4969 C C . GLY A 1 630 ? 16.143 -7.117 -6.774 1.00 65.12 630 GLY A C 1
ATOM 4970 O O . GLY A 1 630 ? 15.398 -7.641 -7.599 1.00 65.12 630 GLY A O 1
ATOM 4971 N N . LEU A 1 631 ? 17.379 -6.715 -7.068 1.00 66.75 631 LEU A N 1
ATOM 4972 C CA . LEU A 1 631 ? 17.930 -6.793 -8.420 1.00 66.75 631 LEU A CA 1
ATOM 4973 C C . LEU A 1 631 ? 18.333 -8.231 -8.779 1.00 66.75 631 LEU A C 1
ATOM 4975 O O . LEU A 1 631 ? 18.190 -8.636 -9.924 1.00 66.75 631 LEU A O 1
ATOM 4979 N N . LEU A 1 632 ? 18.813 -9.024 -7.818 1.00 68.56 632 LEU A N 1
ATOM 4980 C CA . LEU A 1 632 ? 19.330 -10.373 -8.089 1.00 68.56 632 LEU A CA 1
ATOM 4981 C C . LEU A 1 632 ? 18.310 -11.488 -7.850 1.00 68.56 632 LEU A C 1
ATOM 4983 O O . LEU A 1 632 ? 18.515 -12.597 -8.333 1.00 68.56 632 LEU A O 1
ATOM 4987 N N . SER A 1 633 ? 17.203 -11.204 -7.165 1.00 70.56 633 SER A N 1
ATOM 4988 C CA . SER A 1 633 ? 16.199 -12.201 -6.769 1.00 70.56 633 SER A CA 1
ATOM 4989 C C . SER A 1 633 ? 15.236 -12.620 -7.884 1.00 70.56 633 SER A C 1
ATOM 4991 O O . SER A 1 633 ? 14.517 -13.609 -7.738 1.00 70.56 633 SER A O 1
ATOM 4993 N N . LYS A 1 634 ? 15.179 -11.870 -8.992 1.00 77.12 634 LYS A N 1
ATOM 4994 C CA . LYS A 1 634 ? 14.215 -12.118 -10.071 1.00 77.12 634 LYS A CA 1
ATOM 4995 C C . LYS A 1 634 ? 14.756 -13.101 -11.109 1.00 77.12 634 LYS A C 1
ATOM 4997 O O . LYS A 1 634 ? 15.832 -12.852 -11.660 1.00 77.12 634 LYS A O 1
ATOM 5002 N N . PRO A 1 635 ? 14.012 -14.166 -11.448 1.00 83.06 635 PRO A N 1
ATOM 5003 C CA . PRO A 1 635 ? 14.458 -15.128 -12.442 1.00 83.06 635 PRO A CA 1
ATOM 5004 C C . PRO A 1 635 ? 14.413 -14.537 -13.855 1.00 83.06 635 PRO A C 1
ATOM 5006 O O . PRO A 1 635 ? 13.626 -13.637 -14.161 1.00 83.06 635 PRO A O 1
ATOM 5009 N N . VAL A 1 636 ? 15.236 -15.093 -14.747 1.00 86.75 636 VAL A N 1
ATOM 5010 C CA . VAL A 1 636 ? 15.415 -14.614 -16.133 1.00 86.75 636 VAL A CA 1
ATOM 5011 C C . VAL A 1 636 ? 14.089 -14.472 -16.892 1.00 86.75 636 VAL A C 1
ATOM 5013 O O . VAL A 1 636 ? 13.900 -13.498 -17.616 1.00 86.75 636 VAL A O 1
ATOM 5016 N N . HIS A 1 637 ? 13.149 -15.405 -16.714 1.00 87.50 637 HIS A N 1
ATOM 5017 C CA . HIS A 1 637 ? 11.853 -15.362 -17.400 1.00 87.50 637 HIS A CA 1
ATOM 5018 C C . HIS A 1 637 ? 10.966 -14.190 -16.935 1.00 87.50 637 HIS A C 1
ATOM 5020 O O . HIS A 1 637 ? 10.255 -13.595 -17.746 1.00 87.50 637 HIS A O 1
ATOM 5026 N N . SER A 1 638 ? 11.025 -13.815 -15.650 1.00 85.81 638 SER A N 1
ATOM 5027 C CA . SER A 1 638 ? 10.299 -12.649 -15.132 1.00 85.81 638 SER A CA 1
ATOM 5028 C C . SER A 1 638 ? 10.887 -11.351 -15.682 1.00 85.81 638 SER A C 1
ATOM 5030 O O . SER A 1 638 ? 10.133 -10.475 -16.101 1.00 85.81 638 SER A O 1
ATOM 5032 N N . LEU A 1 639 ? 12.224 -11.256 -15.758 1.00 88.44 639 LEU A N 1
ATOM 5033 C CA . LEU A 1 639 ? 12.908 -10.124 -16.398 1.00 88.44 639 LEU A CA 1
ATOM 5034 C C . LEU A 1 639 ? 12.505 -10.001 -17.875 1.00 88.44 639 LEU A C 1
ATOM 5036 O O . LEU A 1 639 ? 12.168 -8.912 -18.331 1.00 88.44 639 LEU A O 1
ATOM 5040 N N . GLN A 1 640 ? 12.486 -11.121 -18.608 1.00 92.38 640 GLN A N 1
ATOM 5041 C CA . GLN A 1 640 ? 12.078 -11.166 -20.014 1.00 92.38 640 GLN A CA 1
ATOM 5042 C C . GLN A 1 640 ? 10.650 -10.646 -20.215 1.00 92.38 640 GLN A C 1
ATOM 5044 O O . GLN A 1 640 ? 10.432 -9.774 -21.047 1.00 92.38 640 GLN A O 1
ATOM 5049 N N . THR A 1 641 ? 9.703 -11.128 -19.407 1.00 90.44 641 THR A N 1
ATOM 5050 C CA . THR A 1 641 ? 8.285 -10.744 -19.503 1.00 90.44 641 THR A CA 1
ATOM 5051 C C . THR A 1 641 ? 8.094 -9.233 -19.357 1.00 90.44 641 THR A C 1
ATOM 5053 O O . THR A 1 641 ? 7.294 -8.627 -20.069 1.00 90.44 641 THR A O 1
ATOM 5056 N N . VAL A 1 642 ? 8.834 -8.600 -18.443 1.00 90.19 642 VAL A N 1
ATOM 5057 C CA . VAL A 1 642 ? 8.782 -7.144 -18.265 1.00 90.19 642 VAL A CA 1
ATOM 5058 C C . VAL A 1 642 ? 9.466 -6.418 -19.421 1.00 90.19 642 VAL A C 1
ATOM 5060 O O . VAL A 1 642 ? 8.894 -5.466 -19.950 1.00 90.19 642 VAL A O 1
ATOM 5063 N N . LEU A 1 643 ? 10.638 -6.878 -19.868 1.00 93.25 643 LEU A N 1
ATOM 5064 C CA . LEU A 1 643 ? 11.342 -6.290 -21.012 1.00 93.25 643 LEU A CA 1
ATOM 5065 C C . LEU A 1 643 ? 10.488 -6.304 -22.288 1.00 93.25 643 LEU A C 1
ATOM 5067 O O . LEU A 1 643 ? 10.446 -5.291 -22.983 1.00 93.25 643 LEU A O 1
ATOM 5071 N N . ASP A 1 644 ? 9.748 -7.384 -22.550 1.00 92.12 644 ASP A N 1
ATOM 5072 C CA . ASP A 1 644 ? 8.845 -7.495 -23.706 1.00 92.12 644 ASP A CA 1
ATOM 5073 C C . ASP A 1 644 ? 7.709 -6.466 -23.666 1.00 92.12 644 ASP A C 1
ATOM 5075 O O . ASP A 1 644 ? 7.299 -5.941 -24.701 1.00 92.12 644 ASP A O 1
ATOM 5079 N N . ARG A 1 645 ? 7.227 -6.123 -22.466 1.00 91.69 645 ARG A N 1
ATOM 5080 C CA . ARG A 1 645 ? 6.225 -5.065 -22.275 1.00 91.69 645 ARG A CA 1
ATOM 5081 C C . ARG A 1 645 ? 6.821 -3.669 -22.423 1.00 91.69 645 ARG A C 1
ATOM 5083 O O . ARG A 1 645 ? 6.150 -2.777 -22.928 1.00 91.69 645 ARG A O 1
ATOM 5090 N N . MET A 1 646 ? 8.061 -3.461 -21.982 1.00 93.25 646 MET A N 1
ATOM 5091 C CA . MET A 1 646 ? 8.719 -2.152 -22.025 1.00 93.25 646 MET A CA 1
ATOM 5092 C C . MET A 1 646 ? 9.255 -1.801 -23.420 1.00 93.25 646 MET A C 1
ATOM 5094 O O . MET A 1 646 ? 9.170 -0.644 -23.834 1.00 93.25 646 MET A O 1
ATOM 5098 N N . ALA A 1 647 ? 9.809 -2.774 -24.150 1.00 92.81 647 ALA A N 1
ATOM 5099 C CA . ALA A 1 647 ? 10.552 -2.542 -25.389 1.00 92.81 647 ALA A CA 1
ATOM 5100 C C . ALA A 1 647 ? 9.767 -1.756 -26.461 1.00 92.81 647 ALA A C 1
ATOM 5102 O O . ALA A 1 647 ? 10.341 -0.805 -27.002 1.00 92.81 647 ALA A O 1
ATOM 5103 N N . PRO A 1 648 ? 8.477 -2.044 -26.738 1.00 91.62 648 PRO A N 1
ATOM 5104 C CA . PRO A 1 648 ? 7.696 -1.263 -27.696 1.00 91.62 648 PRO A CA 1
ATOM 5105 C C . PRO A 1 648 ? 7.592 0.221 -27.312 1.00 91.62 648 PRO A C 1
ATOM 5107 O O . PRO A 1 648 ? 7.748 1.092 -28.166 1.00 91.62 648 PRO A O 1
ATOM 5110 N N . HIS A 1 649 ? 7.401 0.526 -26.023 1.00 91.75 649 HIS A N 1
ATOM 5111 C CA . HIS A 1 649 ? 7.311 1.907 -25.539 1.00 91.75 649 HIS A CA 1
ATOM 5112 C C . HIS A 1 649 ? 8.666 2.621 -25.638 1.00 91.75 649 HIS A C 1
ATOM 5114 O O . HIS A 1 649 ? 8.732 3.753 -26.109 1.00 91.75 649 HIS A O 1
ATOM 5120 N N . ILE A 1 650 ? 9.770 1.954 -25.276 1.00 92.56 650 ILE A N 1
ATOM 5121 C CA . ILE A 1 650 ? 11.122 2.525 -25.413 1.00 92.56 650 ILE A CA 1
ATOM 5122 C C . ILE A 1 650 ? 11.455 2.827 -26.884 1.00 92.56 650 ILE A C 1
ATOM 5124 O O . ILE A 1 650 ? 12.060 3.858 -27.192 1.00 92.56 650 ILE A O 1
ATOM 5128 N N . GLN A 1 651 ? 11.035 1.964 -27.813 1.00 89.62 651 GLN A N 1
ATOM 5129 C CA . GLN A 1 651 ? 11.179 2.208 -29.250 1.00 89.62 651 GLN A CA 1
ATOM 5130 C C . GLN A 1 651 ? 10.343 3.409 -29.709 1.00 89.62 651 GLN A C 1
ATOM 5132 O O . GLN A 1 651 ? 10.868 4.274 -30.417 1.00 89.62 651 GLN A O 1
ATOM 5137 N N . ALA A 1 652 ? 9.090 3.510 -29.257 1.00 89.00 652 ALA A N 1
ATOM 5138 C CA . ALA A 1 652 ? 8.232 4.657 -29.532 1.00 89.00 652 ALA A CA 1
ATOM 5139 C C . ALA A 1 652 ? 8.854 5.962 -29.011 1.00 89.00 652 ALA A C 1
ATOM 5141 O O . ALA A 1 652 ? 8.944 6.941 -29.747 1.00 89.00 652 ALA A O 1
ATOM 5142 N N . TYR A 1 653 ? 9.400 5.975 -27.794 1.00 90.81 653 TYR A N 1
ATOM 5143 C CA . TYR A 1 653 ? 10.042 7.165 -27.234 1.00 90.81 653 TYR A CA 1
ATOM 5144 C C . TYR A 1 653 ? 11.277 7.611 -28.014 1.00 90.81 653 TYR A C 1
ATOM 5146 O O . TYR A 1 653 ? 11.495 8.807 -28.205 1.00 90.81 653 TYR A O 1
ATOM 5154 N N . ARG A 1 654 ? 12.082 6.666 -28.515 1.00 88.56 654 ARG A N 1
ATOM 5155 C CA . ARG A 1 654 ? 13.197 6.999 -29.415 1.00 88.56 654 ARG A CA 1
ATOM 5156 C C . ARG A 1 654 ? 12.705 7.658 -30.699 1.00 88.56 654 ARG A C 1
ATOM 5158 O O . ARG A 1 654 ? 13.385 8.544 -31.211 1.00 88.56 654 ARG A O 1
ATOM 5165 N N . HIS A 1 655 ? 11.554 7.238 -31.219 1.00 87.56 655 HIS A N 1
ATOM 5166 C CA . HIS A 1 655 ? 10.933 7.888 -32.367 1.00 87.56 655 HIS A CA 1
ATOM 5167 C C . HIS A 1 655 ? 10.434 9.297 -32.006 1.00 87.56 655 HIS A C 1
ATOM 5169 O O . HIS A 1 655 ? 10.758 10.239 -32.726 1.00 87.56 655 HIS A O 1
ATOM 5175 N N . VAL A 1 656 ? 9.754 9.460 -30.865 1.00 88.56 656 VAL A N 1
ATOM 5176 C CA . VAL A 1 656 ? 9.271 10.753 -30.340 1.00 88.56 656 VAL A CA 1
ATOM 5177 C C . VAL A 1 656 ? 10.408 11.769 -30.234 1.00 88.56 656 VAL A C 1
ATOM 5179 O O . VAL A 1 656 ? 10.336 12.824 -30.855 1.00 88.56 656 VAL A O 1
ATOM 5182 N N . VAL A 1 657 ? 11.490 11.431 -29.523 1.00 88.88 657 VAL A N 1
ATOM 5183 C CA . VAL A 1 657 ? 12.624 12.347 -29.289 1.00 88.88 657 VAL A CA 1
ATOM 5184 C C . VAL A 1 657 ? 13.308 12.769 -30.596 1.00 88.88 657 VAL A C 1
ATOM 5186 O O . VAL A 1 657 ? 13.864 13.858 -30.673 1.00 88.88 657 VAL A O 1
ATOM 5189 N N . LYS A 1 658 ? 13.270 11.926 -31.636 1.00 87.88 658 LYS A N 1
ATOM 5190 C CA . LYS A 1 658 ? 13.888 12.228 -32.936 1.00 87.88 658 LYS A CA 1
ATOM 5191 C C . LYS A 1 658 ? 13.033 13.101 -33.853 1.00 87.88 658 LYS A C 1
ATOM 5193 O O . LYS A 1 658 ? 13.600 13.811 -34.675 1.00 87.88 658 LYS A O 1
ATOM 5198 N N . HIS A 1 659 ? 11.707 13.018 -33.755 1.00 85.75 659 HIS A N 1
ATOM 5199 C CA . HIS A 1 659 ? 10.798 13.613 -34.746 1.00 85.75 659 HIS A CA 1
ATOM 5200 C C . HIS A 1 659 ? 9.878 14.698 -34.170 1.00 85.75 659 HIS A C 1
ATOM 5202 O O . HIS A 1 659 ? 9.225 15.400 -34.938 1.00 85.75 659 HIS A O 1
ATOM 5208 N N . ARG A 1 660 ? 9.826 14.865 -32.842 1.00 85.62 660 ARG A N 1
ATOM 5209 C CA . ARG A 1 660 ? 9.024 15.887 -32.160 1.00 85.62 660 ARG A CA 1
ATOM 5210 C C . ARG A 1 660 ? 9.884 16.679 -31.178 1.00 85.62 660 ARG A C 1
ATOM 5212 O O . ARG A 1 660 ? 10.631 16.108 -30.387 1.00 85.62 660 ARG A O 1
ATOM 5219 N N . SER A 1 661 ? 9.728 18.002 -31.177 1.00 83.62 661 SER A N 1
ATOM 5220 C CA . SER A 1 661 ? 10.324 18.866 -30.155 1.00 83.62 661 SER A CA 1
ATOM 5221 C C . SER A 1 661 ? 9.700 18.572 -28.788 1.00 83.62 661 SER A C 1
ATOM 5223 O O . SER A 1 661 ? 8.488 18.713 -28.623 1.00 83.62 661 SER A O 1
ATOM 5225 N N . CYS A 1 662 ? 10.523 18.186 -27.818 1.00 86.62 662 CYS A N 1
ATOM 5226 C CA . CYS A 1 662 ? 10.103 17.886 -26.449 1.00 86.62 662 CYS A CA 1
ATOM 5227 C C . CYS A 1 662 ? 10.732 18.885 -25.471 1.00 86.62 662 CYS A C 1
ATOM 5229 O O . CYS A 1 662 ? 11.820 19.401 -25.725 1.00 86.62 662 CYS A O 1
ATOM 5231 N N . SER A 1 663 ? 10.076 19.134 -24.336 1.00 88.31 663 SER A N 1
ATOM 5232 C CA . SER A 1 663 ? 10.686 19.910 -23.251 1.00 88.31 663 SER A CA 1
ATOM 5233 C C . SER A 1 663 ? 11.885 19.157 -22.643 1.00 88.31 663 SER A C 1
ATOM 5235 O O . SER A 1 663 ? 11.899 17.918 -22.664 1.00 88.31 663 SER A O 1
ATOM 5237 N N . PRO A 1 664 ? 12.877 19.854 -22.047 1.00 91.19 664 PRO A N 1
ATOM 5238 C CA . PRO A 1 664 ? 13.986 19.197 -21.350 1.00 91.19 664 PRO A CA 1
ATOM 5239 C C . PRO A 1 664 ? 13.513 18.199 -20.283 1.00 91.19 664 PRO A C 1
ATOM 5241 O O . PRO A 1 664 ? 14.101 17.128 -20.134 1.00 91.19 664 PRO A O 1
ATOM 5244 N N . ARG A 1 665 ? 12.402 18.505 -19.597 1.00 89.75 665 ARG A N 1
ATOM 5245 C CA . ARG A 1 665 ? 11.757 17.616 -18.621 1.00 89.75 665 ARG A CA 1
ATOM 5246 C C . ARG A 1 665 ? 11.265 16.307 -19.243 1.00 89.75 665 ARG A C 1
ATOM 5248 O O . ARG A 1 665 ? 11.544 15.241 -18.703 1.00 89.75 665 ARG A O 1
ATOM 5255 N N . VAL A 1 666 ? 10.555 16.360 -20.372 1.00 90.19 666 VAL A N 1
ATOM 5256 C CA . VAL A 1 666 ? 10.067 15.143 -21.049 1.00 90.19 666 VAL A CA 1
ATOM 5257 C C . VAL A 1 666 ? 11.231 14.302 -21.563 1.00 90.19 666 VAL A C 1
ATOM 5259 O O . VAL A 1 666 ? 11.224 13.082 -21.398 1.00 90.19 666 VAL A O 1
ATOM 5262 N N . ILE A 1 667 ? 12.271 14.937 -22.118 1.00 93.06 667 ILE A N 1
ATOM 5263 C CA . ILE A 1 667 ? 13.496 14.231 -22.520 1.00 93.06 667 ILE A CA 1
ATOM 5264 C C . ILE A 1 667 ? 14.115 13.539 -21.307 1.00 93.06 667 ILE A C 1
ATOM 5266 O O . ILE A 1 667 ? 14.396 12.345 -21.375 1.00 93.06 667 ILE A O 1
ATOM 5270 N N . PHE A 1 668 ? 14.269 14.248 -20.187 1.00 93.75 668 PHE A N 1
ATOM 5271 C CA . PHE A 1 668 ? 14.774 13.672 -18.946 1.00 93.75 668 PHE A CA 1
ATOM 5272 C C . PHE A 1 668 ? 13.980 12.429 -18.521 1.00 93.75 668 PHE A C 1
ATOM 5274 O O . PHE A 1 668 ? 14.576 11.375 -18.309 1.00 93.75 668 PHE A O 1
ATOM 5281 N N . GLN A 1 669 ? 12.648 12.508 -18.475 1.00 93.00 669 GLN A N 1
ATOM 5282 C CA . GLN A 1 669 ? 11.795 11.395 -18.042 1.00 93.00 669 GLN A CA 1
ATOM 5283 C C . GLN A 1 669 ? 11.857 10.195 -19.003 1.00 93.00 669 GLN A C 1
ATOM 5285 O O . GLN A 1 669 ? 11.978 9.052 -18.557 1.00 93.00 669 GLN A O 1
ATOM 5290 N N . ILE A 1 670 ? 11.866 10.436 -20.319 1.00 94.12 670 ILE A N 1
ATOM 5291 C CA . ILE A 1 670 ? 12.056 9.389 -21.337 1.00 94.12 670 ILE A CA 1
ATOM 5292 C C . ILE A 1 670 ? 13.402 8.683 -21.152 1.00 94.12 670 ILE A C 1
ATOM 5294 O O . ILE A 1 670 ? 13.481 7.449 -21.184 1.00 94.12 670 ILE A O 1
ATOM 5298 N N . GLN A 1 671 ? 14.476 9.451 -20.973 1.00 95.38 671 GLN A N 1
ATOM 5299 C CA . GLN A 1 671 ? 15.818 8.893 -20.830 1.00 95.38 671 GLN A CA 1
ATOM 5300 C C . GLN A 1 671 ? 15.999 8.196 -19.478 1.00 95.38 671 GLN A C 1
ATOM 5302 O O . GLN A 1 671 ? 16.665 7.163 -19.409 1.00 95.38 671 GLN A O 1
ATOM 5307 N N . TRP A 1 672 ? 15.326 8.665 -18.426 1.00 93.38 672 TRP A N 1
ATOM 5308 C CA . TRP A 1 672 ? 15.273 7.989 -17.133 1.00 93.38 672 TRP A CA 1
ATOM 5309 C C . TRP A 1 672 ? 14.588 6.619 -17.233 1.00 93.38 672 TRP A C 1
ATOM 5311 O O . TRP A 1 672 ? 15.143 5.615 -16.773 1.00 93.38 672 TRP A O 1
ATOM 5321 N N . ALA A 1 673 ? 13.437 6.535 -17.910 1.00 93.25 673 ALA A N 1
ATOM 5322 C CA . ALA A 1 673 ? 12.760 5.266 -18.190 1.00 93.25 673 ALA A CA 1
ATOM 5323 C C . ALA A 1 673 ? 13.627 4.330 -19.056 1.00 93.25 673 ALA A C 1
ATOM 5325 O O . ALA A 1 673 ? 13.745 3.137 -18.765 1.00 93.25 673 ALA A O 1
ATOM 5326 N N . THR A 1 674 ? 14.308 4.882 -20.067 1.00 94.81 674 THR A N 1
ATOM 5327 C CA . THR A 1 674 ? 15.252 4.144 -20.926 1.00 94.81 674 THR A CA 1
ATOM 5328 C C . THR A 1 674 ? 16.420 3.573 -20.119 1.00 94.81 674 THR A C 1
ATOM 5330 O O . THR A 1 674 ? 16.799 2.421 -20.323 1.00 94.81 674 THR A O 1
ATOM 5333 N N . SER A 1 675 ? 16.947 4.328 -19.151 1.00 94.06 675 SER A N 1
ATOM 5334 C CA . SER A 1 675 ? 18.007 3.856 -18.252 1.00 94.06 675 SER A CA 1
ATOM 5335 C C . SER A 1 675 ? 17.563 2.635 -17.435 1.00 94.06 675 SER A C 1
ATOM 5337 O O . SER A 1 675 ? 18.313 1.672 -17.290 1.00 94.06 675 SER A O 1
ATOM 5339 N N . SER A 1 676 ? 16.313 2.627 -16.965 1.00 91.75 676 SER A N 1
ATOM 5340 C CA . SER A 1 676 ? 15.758 1.511 -16.192 1.00 91.75 676 SER A CA 1
ATOM 5341 C C . SER A 1 676 ? 15.565 0.266 -17.061 1.00 91.75 676 SER A C 1
ATOM 5343 O O . SER A 1 676 ? 15.932 -0.827 -16.637 1.00 91.75 676 SER A O 1
ATOM 5345 N N . TYR A 1 677 ? 15.099 0.424 -18.307 1.00 94.25 677 TYR A N 1
ATOM 5346 C CA . TYR A 1 677 ? 15.070 -0.665 -19.294 1.00 94.25 677 TYR A CA 1
ATOM 5347 C C . TYR A 1 677 ? 16.470 -1.254 -19.535 1.00 94.25 677 TYR A C 1
ATOM 5349 O O . TYR A 1 677 ? 16.647 -2.469 -19.468 1.00 94.25 677 TYR A O 1
ATOM 5357 N N . MET A 1 678 ? 17.479 -0.401 -19.751 1.00 94.50 678 MET A N 1
ATOM 5358 C CA . MET A 1 678 ? 18.860 -0.839 -19.995 1.00 94.50 678 MET A CA 1
ATOM 5359 C C . MET A 1 678 ? 19.454 -1.601 -18.806 1.00 94.50 678 MET A C 1
ATOM 5361 O O . MET A 1 678 ? 20.137 -2.599 -19.013 1.00 94.50 678 MET A O 1
ATOM 5365 N N . LEU A 1 679 ? 19.170 -1.181 -17.568 1.00 90.19 679 LEU A N 1
ATOM 5366 C CA . LEU A 1 679 ? 19.598 -1.905 -16.367 1.00 90.19 679 LEU A CA 1
ATOM 5367 C C . LEU A 1 679 ? 18.993 -3.318 -16.304 1.00 90.19 679 LEU A C 1
ATOM 5369 O O . LEU A 1 679 ? 19.698 -4.272 -15.977 1.00 90.19 679 LEU A O 1
ATOM 5373 N N . LEU A 1 680 ? 17.702 -3.462 -16.619 1.00 91.56 680 LEU A N 1
ATOM 5374 C CA . LEU A 1 680 ? 17.015 -4.759 -16.616 1.00 91.56 680 LEU A CA 1
ATOM 5375 C C . LEU A 1 680 ? 17.508 -5.678 -17.743 1.00 91.56 680 LEU A C 1
ATOM 5377 O O . LEU A 1 680 ? 17.710 -6.873 -17.521 1.00 91.56 680 LEU A O 1
ATOM 5381 N N . GLU A 1 681 ? 17.737 -5.125 -18.935 1.00 93.50 681 GLU A N 1
ATOM 5382 C CA . GLU A 1 681 ? 18.296 -5.851 -20.081 1.00 93.50 681 GLU A CA 1
ATOM 5383 C C . GLU A 1 681 ? 19.710 -6.357 -19.770 1.00 93.50 681 GLU A C 1
ATOM 5385 O O . GLU A 1 681 ? 20.009 -7.537 -19.970 1.00 93.50 681 GLU A O 1
ATOM 5390 N N . ALA A 1 682 ? 20.545 -5.486 -19.203 1.00 90.94 682 ALA A N 1
ATOM 5391 C CA . ALA A 1 682 ? 21.887 -5.808 -18.749 1.00 90.94 682 ALA A CA 1
ATOM 5392 C C . ALA A 1 682 ? 21.888 -6.926 -17.700 1.00 90.94 682 ALA A C 1
ATOM 5394 O O . ALA A 1 682 ? 22.588 -7.920 -17.867 1.00 90.94 682 ALA A O 1
ATOM 5395 N N . LEU A 1 683 ? 21.055 -6.816 -16.662 1.00 88.25 683 LEU A N 1
ATOM 5396 C CA . LEU A 1 683 ? 20.917 -7.841 -15.627 1.00 88.25 683 LEU A CA 1
ATOM 5397 C C . LEU A 1 683 ? 20.514 -9.201 -16.214 1.00 88.25 683 LEU A C 1
ATOM 5399 O O . LEU A 1 683 ? 21.106 -10.225 -15.871 1.00 88.25 683 LEU A O 1
ATOM 5403 N N . LYS A 1 684 ? 19.512 -9.222 -17.101 1.00 91.56 684 LYS A N 1
ATOM 5404 C CA . LYS A 1 684 ? 19.073 -10.447 -17.778 1.00 91.56 684 LYS A CA 1
ATOM 5405 C C . LYS A 1 684 ? 20.228 -11.063 -18.572 1.00 91.56 684 LYS A C 1
ATOM 5407 O O . LYS A 1 684 ? 20.460 -12.267 -18.470 1.00 91.56 684 LYS A O 1
ATOM 5412 N N . ALA A 1 685 ? 20.962 -10.252 -19.332 1.00 90.94 685 ALA A N 1
ATOM 5413 C CA . ALA A 1 685 ? 22.112 -10.714 -20.099 1.00 90.94 685 ALA A CA 1
ATOM 5414 C C . ALA A 1 685 ? 23.224 -11.259 -19.187 1.00 90.94 685 ALA A C 1
ATOM 5416 O O . ALA A 1 685 ? 23.787 -12.311 -19.487 1.00 90.94 685 ALA A O 1
ATOM 5417 N N . THR A 1 686 ? 23.479 -10.629 -18.034 1.00 87.00 686 THR A N 1
ATOM 5418 C CA . THR A 1 686 ? 24.452 -11.114 -17.043 1.00 87.00 686 THR A CA 1
ATOM 5419 C C . THR A 1 686 ? 24.032 -12.477 -16.504 1.00 87.00 686 THR A C 1
ATOM 5421 O O . THR A 1 686 ? 24.835 -13.408 -16.502 1.00 87.00 686 THR A O 1
ATOM 5424 N N . LYS A 1 687 ? 22.748 -12.640 -16.163 1.00 87.88 687 LYS A N 1
ATOM 5425 C CA . LYS A 1 687 ? 22.169 -13.921 -15.734 1.00 87.88 687 LYS A CA 1
ATOM 5426 C C . LYS A 1 687 ? 22.173 -15.002 -16.812 1.00 87.88 687 LYS A C 1
ATOM 5428 O O . LYS A 1 687 ? 22.163 -16.173 -16.477 1.00 87.88 687 LYS A O 1
ATOM 5433 N N . GLN A 1 688 ? 22.175 -14.663 -18.097 1.00 87.69 688 GLN A N 1
ATOM 5434 C CA . GLN A 1 688 ? 22.280 -15.651 -19.182 1.00 87.69 688 GLN A CA 1
ATOM 5435 C C . GLN A 1 688 ? 23.740 -15.983 -19.521 1.00 87.69 688 GLN A C 1
ATOM 5437 O O . GLN A 1 688 ? 24.058 -17.106 -19.913 1.00 87.69 688 GLN A O 1
ATOM 5442 N N . GLY A 1 689 ? 24.634 -15.007 -19.362 1.00 81.88 689 GLY A N 1
ATOM 5443 C CA . GLY A 1 689 ? 26.064 -15.115 -19.639 1.00 81.88 689 GLY A CA 1
ATOM 5444 C C . GLY A 1 689 ? 26.901 -15.670 -18.487 1.00 81.88 689 GLY A C 1
ATOM 5445 O O . GLY A 1 689 ? 28.072 -15.967 -18.711 1.00 81.88 689 GLY A O 1
ATOM 5446 N N . TRP A 1 690 ? 26.321 -15.840 -17.291 1.00 81.38 690 TRP A N 1
ATOM 5447 C CA . TRP A 1 690 ? 27.058 -16.136 -16.057 1.00 81.38 690 TRP A CA 1
ATOM 5448 C C . TRP A 1 690 ? 27.925 -17.394 -16.120 1.00 81.38 690 TRP A C 1
ATOM 5450 O O . TRP A 1 690 ? 28.997 -17.400 -15.540 1.00 81.38 690 TRP A O 1
ATOM 5460 N N . GLY A 1 691 ? 27.515 -18.432 -16.858 1.00 72.88 691 GLY A N 1
ATOM 5461 C CA . GLY A 1 691 ? 28.243 -19.704 -16.957 1.00 72.88 691 GLY A CA 1
ATOM 5462 C C . GLY A 1 691 ? 29.603 -19.627 -17.668 1.00 72.88 691 GLY A C 1
ATOM 5463 O O . GLY A 1 691 ? 30.276 -20.643 -17.814 1.00 72.88 691 GLY A O 1
ATOM 5464 N N . SER A 1 692 ? 30.008 -18.452 -18.161 1.00 77.94 692 SER A N 1
ATOM 5465 C CA . SER A 1 692 ? 31.298 -18.234 -18.812 1.00 77.94 692 SER A CA 1
ATOM 5466 C C . SER A 1 692 ? 31.867 -16.867 -18.416 1.00 77.94 692 SER A C 1
ATOM 5468 O O . SER A 1 692 ? 31.275 -15.847 -18.771 1.00 77.94 692 SER A O 1
ATOM 5470 N N . PRO A 1 693 ? 33.040 -16.807 -17.759 1.00 73.19 693 PRO A N 1
ATOM 5471 C CA . PRO A 1 693 ? 33.710 -15.539 -17.457 1.00 73.19 693 PRO A CA 1
ATOM 5472 C C . PRO A 1 693 ? 34.032 -14.726 -18.714 1.00 73.19 693 PRO A C 1
ATOM 5474 O O . PRO A 1 693 ? 33.925 -13.502 -18.701 1.00 73.19 693 PRO A O 1
ATOM 5477 N N . GLU A 1 694 ? 34.328 -15.416 -19.822 1.00 76.38 694 GLU A N 1
ATOM 5478 C CA . GLU A 1 694 ? 34.510 -14.790 -21.132 1.00 76.38 694 GLU A CA 1
ATOM 5479 C C . GLU A 1 694 ? 33.234 -14.066 -21.599 1.00 76.38 694 GLU A C 1
ATOM 5481 O O . GLU A 1 694 ? 33.254 -12.933 -22.077 1.00 76.38 694 GLU A O 1
ATOM 5486 N N . LYS A 1 695 ? 32.101 -14.746 -21.377 1.00 82.06 695 LYS A N 1
ATOM 5487 C CA . LYS A 1 695 ? 30.719 -14.247 -21.439 1.00 82.06 695 LYS A CA 1
ATOM 5488 C C . LYS A 1 695 ? 30.578 -12.874 -20.780 1.00 82.06 695 LYS A C 1
ATOM 5490 O O . LYS A 1 695 ? 30.133 -11.891 -21.373 1.00 82.06 695 LYS A O 1
ATOM 5495 N N . LEU A 1 696 ? 30.955 -12.863 -19.506 1.00 80.75 696 LEU A N 1
ATOM 5496 C CA . LEU A 1 696 ? 30.701 -11.773 -18.576 1.00 80.75 696 LEU A CA 1
ATOM 5497 C C . LEU A 1 696 ? 31.538 -10.529 -18.863 1.00 80.75 696 LEU A C 1
ATOM 5499 O O . LEU A 1 696 ? 30.981 -9.436 -18.837 1.00 80.75 696 LEU A O 1
ATOM 5503 N N . TYR A 1 697 ? 32.834 -10.649 -19.173 1.00 80.31 697 TYR A N 1
ATOM 5504 C CA . TYR A 1 697 ? 33.620 -9.439 -19.441 1.00 80.31 697 TYR A CA 1
ATOM 5505 C C . TYR A 1 697 ? 33.183 -8.742 -20.735 1.00 80.31 697 TYR A C 1
ATOM 5507 O O . TYR A 1 697 ? 33.080 -7.518 -20.742 1.00 80.31 697 TYR A O 1
ATOM 5515 N N . ARG A 1 698 ? 32.887 -9.496 -21.811 1.00 84.75 698 ARG A N 1
ATOM 5516 C CA . ARG A 1 698 ? 32.435 -8.902 -23.085 1.00 84.75 698 ARG A CA 1
ATOM 5517 C C . ARG A 1 698 ? 31.127 -8.160 -22.883 1.00 84.75 698 ARG A C 1
ATOM 5519 O O . ARG A 1 698 ? 30.936 -7.078 -23.423 1.00 84.75 698 ARG A O 1
ATOM 5526 N N . LEU A 1 699 ? 30.254 -8.744 -22.068 1.00 88.19 699 LEU A N 1
ATOM 5527 C CA . LEU A 1 699 ? 28.983 -8.146 -21.716 1.00 88.19 699 LEU A CA 1
ATOM 5528 C C . LEU A 1 699 ? 29.159 -6.828 -20.947 1.00 88.19 699 LEU A C 1
ATOM 5530 O O . LEU A 1 699 ? 28.466 -5.861 -21.249 1.00 88.19 699 LEU A O 1
ATOM 5534 N N . VAL A 1 700 ? 30.075 -6.772 -19.974 1.00 86.44 700 VAL A N 1
ATOM 5535 C CA . VAL A 1 700 ? 30.371 -5.537 -19.227 1.00 86.44 700 VAL A CA 1
ATOM 5536 C C . VAL A 1 700 ? 30.820 -4.420 -20.174 1.00 86.44 700 VAL A C 1
ATOM 5538 O O . VAL A 1 700 ? 30.301 -3.309 -20.081 1.00 86.44 700 VAL A O 1
ATOM 5541 N N . GLU A 1 701 ? 31.723 -4.718 -21.111 1.00 89.44 701 GLU A N 1
ATOM 5542 C CA . GLU A 1 701 ? 32.214 -3.744 -22.097 1.00 89.44 701 GLU A CA 1
ATOM 5543 C C . GLU A 1 701 ? 31.121 -3.297 -23.073 1.00 89.44 701 GLU A C 1
ATOM 5545 O O . GLU A 1 701 ? 30.981 -2.105 -23.340 1.00 89.44 701 GLU A O 1
ATOM 5550 N N . GLU A 1 702 ? 30.295 -4.230 -23.553 1.00 92.69 702 GLU A N 1
ATOM 5551 C CA . GLU A 1 702 ? 29.163 -3.921 -24.431 1.00 92.69 702 GLU A CA 1
ATOM 5552 C C . GLU A 1 702 ? 28.146 -3.000 -23.737 1.00 92.69 702 GLU A C 1
ATOM 5554 O O . GLU A 1 702 ? 27.642 -2.046 -24.334 1.00 92.69 702 GLU A O 1
ATOM 5559 N N . ILE A 1 703 ? 27.830 -3.270 -22.467 1.00 90.19 703 ILE A N 1
ATOM 5560 C CA . ILE A 1 703 ? 26.899 -2.447 -21.689 1.00 90.19 703 ILE A CA 1
ATOM 5561 C C . ILE A 1 703 ? 27.498 -1.071 -21.413 1.00 90.19 703 ILE A C 1
ATOM 5563 O O . ILE A 1 703 ? 26.788 -0.071 -21.527 1.00 90.19 703 ILE A O 1
ATOM 5567 N N . GLU A 1 704 ? 28.786 -1.003 -21.074 1.00 92.31 704 GLU A N 1
ATOM 5568 C CA . GLU A 1 704 ? 29.477 0.269 -20.905 1.00 92.31 704 GLU A CA 1
ATOM 5569 C C . GLU A 1 704 ? 29.387 1.114 -22.176 1.00 92.31 704 GLU A C 1
ATOM 5571 O O . GLU A 1 704 ? 28.941 2.262 -22.122 1.00 92.31 704 GLU A O 1
ATOM 5576 N N . GLU A 1 705 ? 29.724 0.537 -23.327 1.00 94.88 705 GLU A N 1
ATOM 5577 C CA . GLU A 1 705 ? 29.655 1.232 -24.605 1.00 94.88 705 GLU A CA 1
ATOM 5578 C C . GLU A 1 705 ? 28.227 1.710 -24.916 1.00 94.88 705 GLU A C 1
ATOM 5580 O O . GLU A 1 705 ? 28.025 2.861 -25.316 1.00 94.88 705 GLU A O 1
ATOM 5585 N N . LYS A 1 706 ? 27.213 0.868 -24.675 1.00 94.62 706 LYS A N 1
ATOM 5586 C CA . LYS A 1 706 ? 25.799 1.247 -24.835 1.00 94.62 706 LYS A CA 1
ATOM 5587 C C . LYS A 1 706 ? 25.415 2.426 -23.940 1.00 94.62 706 LYS A C 1
ATOM 5589 O O . LYS A 1 706 ? 24.750 3.343 -24.420 1.00 94.62 706 LYS A O 1
ATOM 5594 N N . CYS A 1 707 ? 25.828 2.429 -22.674 1.00 95.25 707 CYS A N 1
ATOM 5595 C CA . CYS A 1 707 ? 25.572 3.530 -21.745 1.00 95.25 707 CYS A CA 1
ATOM 5596 C C . CYS A 1 707 ? 26.255 4.827 -22.195 1.00 95.25 707 CYS A C 1
ATOM 5598 O O . CYS A 1 707 ? 25.604 5.868 -22.226 1.00 95.25 707 CYS A O 1
ATOM 5600 N N . LEU A 1 708 ? 27.523 4.773 -22.611 1.00 95.56 708 LEU A N 1
ATOM 5601 C CA . LEU A 1 708 ? 28.256 5.948 -23.094 1.00 95.56 708 LEU A CA 1
ATOM 5602 C C . LEU A 1 708 ? 27.632 6.532 -24.372 1.00 95.56 708 LEU A C 1
ATOM 5604 O O . LEU A 1 708 ? 27.437 7.745 -24.468 1.00 95.56 708 LEU A O 1
ATOM 5608 N N . ARG A 1 709 ? 27.225 5.684 -25.326 1.00 95.88 709 ARG A N 1
ATOM 5609 C CA . ARG A 1 709 ? 26.470 6.125 -26.513 1.00 95.88 709 ARG A CA 1
ATOM 5610 C C . ARG A 1 709 ? 25.119 6.735 -26.134 1.00 95.88 709 ARG A C 1
ATOM 5612 O O . ARG A 1 709 ? 24.689 7.706 -26.753 1.00 95.88 709 ARG A O 1
ATOM 5619 N N . GLN A 1 710 ? 24.446 6.194 -25.118 1.00 95.50 710 GLN A N 1
ATOM 5620 C CA . GLN A 1 710 ? 23.176 6.742 -24.644 1.00 95.50 710 GLN A CA 1
ATOM 5621 C C . GLN A 1 710 ? 23.363 8.114 -23.978 1.00 95.50 710 GLN A C 1
ATOM 5623 O O . GLN A 1 710 ? 22.543 8.995 -24.208 1.00 95.50 710 GLN A O 1
ATOM 5628 N N . ILE A 1 711 ? 24.457 8.344 -23.241 1.00 96.25 711 ILE A N 1
ATOM 5629 C CA . ILE A 1 711 ? 24.811 9.673 -22.706 1.00 96.25 711 ILE A CA 1
ATOM 5630 C C . ILE A 1 711 ? 24.985 10.685 -23.846 1.00 96.25 711 ILE A C 1
ATOM 5632 O O . ILE A 1 711 ? 24.401 11.767 -23.795 1.00 96.25 711 ILE A O 1
ATOM 5636 N N . GLN A 1 712 ? 25.713 10.320 -24.906 1.00 95.62 712 GLN A N 1
ATOM 5637 C CA . GLN A 1 712 ? 25.875 11.176 -26.090 1.00 95.62 712 GLN A CA 1
ATOM 5638 C C . GLN A 1 712 ? 24.533 11.471 -26.775 1.00 95.62 712 GLN A C 1
ATOM 5640 O O . GLN A 1 712 ? 24.281 12.598 -27.198 1.00 95.62 712 GLN A O 1
ATOM 5645 N N . PHE A 1 713 ? 23.641 10.479 -26.851 1.00 94.44 713 PHE A N 1
ATOM 5646 C CA . PHE A 1 713 ? 22.292 10.680 -27.377 1.00 94.44 713 PHE A CA 1
ATOM 5647 C C . PHE A 1 713 ? 21.463 11.632 -26.505 1.00 94.44 713 PHE A C 1
ATOM 5649 O O . PHE A 1 713 ? 20.756 12.481 -27.045 1.00 94.44 713 PHE A O 1
ATOM 5656 N N . CYS A 1 714 ? 21.544 11.514 -25.177 1.00 94.50 714 CYS A N 1
ATOM 5657 C CA . CYS A 1 714 ? 20.882 12.430 -24.248 1.00 94.50 714 CYS A CA 1
ATOM 5658 C C . CYS A 1 714 ? 21.375 13.865 -24.447 1.00 94.50 714 CYS A C 1
ATOM 5660 O O . CYS A 1 714 ? 20.559 14.782 -24.506 1.00 94.50 714 CYS A O 1
ATOM 5662 N N . ASP A 1 715 ? 22.689 14.053 -24.594 1.00 93.25 715 ASP A N 1
ATOM 5663 C CA . ASP A 1 715 ? 23.274 15.367 -24.847 1.00 93.25 715 ASP A CA 1
ATOM 5664 C C . ASP A 1 715 ? 22.780 15.961 -26.170 1.00 93.25 715 ASP A C 1
ATOM 5666 O O . ASP A 1 715 ? 22.262 17.079 -26.196 1.00 93.25 715 ASP A O 1
ATOM 5670 N N . TRP A 1 716 ? 22.822 15.172 -27.248 1.00 93.69 716 TRP A N 1
ATOM 5671 C CA . TRP A 1 716 ? 22.250 15.565 -28.531 1.00 93.69 716 TRP A CA 1
ATOM 5672 C C . TRP A 1 716 ? 20.775 15.958 -28.386 1.00 93.69 716 TRP A C 1
ATOM 5674 O O . TRP A 1 716 ? 20.412 17.069 -28.763 1.00 93.69 716 TRP A O 1
ATOM 5684 N N . ALA A 1 717 ? 19.935 15.116 -27.779 1.00 91.50 717 ALA A N 1
ATOM 5685 C CA . ALA A 1 717 ? 18.505 15.383 -27.626 1.00 91.50 717 ALA A CA 1
ATOM 5686 C C . ALA A 1 717 ? 18.238 16.688 -26.858 1.00 91.50 717 ALA A C 1
ATOM 5688 O O . ALA A 1 717 ? 17.391 17.483 -27.263 1.00 91.50 717 ALA A O 1
ATOM 5689 N N . LEU A 1 718 ? 18.998 16.945 -25.790 1.00 91.62 718 LEU A N 1
ATOM 5690 C CA . LEU A 1 718 ? 18.896 18.171 -25.000 1.00 91.62 718 LEU A CA 1
ATOM 5691 C C . LEU A 1 718 ? 19.370 19.414 -25.768 1.00 91.62 718 LEU A C 1
ATOM 5693 O O . LEU A 1 718 ? 18.815 20.489 -25.577 1.00 91.62 718 LEU A O 1
ATOM 5697 N N . THR A 1 719 ? 20.345 19.297 -26.677 1.00 88.19 719 THR A N 1
ATOM 5698 C CA . THR A 1 719 ? 20.734 20.428 -27.547 1.00 88.19 719 THR A CA 1
ATOM 5699 C C . THR A 1 719 ? 19.666 20.777 -28.588 1.00 88.19 719 THR A C 1
ATOM 5701 O O . THR A 1 719 ? 19.608 21.920 -29.039 1.00 88.19 719 THR A O 1
ATOM 5704 N N . GLN A 1 720 ? 18.792 19.829 -28.949 1.00 84.44 720 GLN A N 1
ATOM 5705 C CA . GLN A 1 720 ? 17.731 20.041 -29.940 1.00 84.44 720 GLN A CA 1
ATOM 5706 C C . GLN A 1 720 ? 16.485 20.756 -29.381 1.00 84.44 720 GLN A C 1
ATOM 5708 O O . GLN A 1 720 ? 15.606 21.123 -30.158 1.00 84.44 720 GLN A O 1
ATOM 5713 N N . THR A 1 721 ? 16.380 21.011 -28.069 1.00 80.06 721 THR A N 1
ATOM 5714 C CA . THR A 1 721 ? 15.190 21.659 -27.468 1.00 80.06 721 THR A CA 1
ATOM 5715 C C . THR A 1 721 ? 15.029 23.148 -27.825 1.00 80.06 721 THR A C 1
ATOM 5717 O O . THR A 1 721 ? 14.020 23.770 -27.480 1.00 80.06 721 THR A O 1
ATOM 5720 N N . GLY A 1 722 ? 16.003 23.745 -28.522 1.00 64.31 722 GLY A N 1
ATOM 5721 C CA . GLY A 1 722 ? 15.989 25.153 -28.934 1.00 64.31 722 GLY A CA 1
ATOM 5722 C C . GLY A 1 722 ? 15.986 26.149 -27.755 1.00 64.31 722 GLY A C 1
ATOM 5723 O O . GLY A 1 722 ? 16.126 25.743 -26.601 1.00 64.31 722 GLY A O 1
ATOM 5724 N N . PRO A 1 723 ? 15.780 27.460 -28.004 1.00 59.44 723 PRO A N 1
ATOM 5725 C CA . PRO A 1 723 ? 15.739 28.506 -26.965 1.00 59.44 723 PRO A CA 1
ATOM 5726 C C . PRO A 1 723 ? 14.514 28.431 -26.030 1.00 59.44 723 PRO A C 1
ATOM 5728 O O . PRO A 1 723 ? 14.345 29.289 -25.170 1.00 59.44 723 PRO A O 1
ATOM 5731 N N . SER A 1 724 ? 13.645 27.430 -26.211 1.00 56.56 724 SER A N 1
ATOM 5732 C CA . SER A 1 724 ? 12.428 27.223 -25.418 1.00 56.56 724 SER A CA 1
ATOM 5733 C C . SER A 1 724 ? 12.662 26.475 -24.099 1.00 56.56 724 SER A C 1
ATOM 5735 O O . SER A 1 724 ? 11.849 26.584 -23.185 1.00 56.56 724 SER A O 1
ATOM 5737 N N . GLY A 1 725 ? 13.773 25.737 -23.979 1.00 66.19 725 GLY A N 1
ATOM 5738 C CA . GLY A 1 725 ? 14.159 25.057 -22.743 1.00 66.19 725 GLY A CA 1
ATOM 5739 C C . GLY A 1 725 ? 14.944 25.983 -21.818 1.00 66.19 725 GLY A C 1
ATOM 5740 O O . GLY A 1 725 ? 15.913 26.611 -22.248 1.00 66.19 725 GLY A O 1
ATOM 5741 N N . ALA A 1 726 ? 14.565 26.054 -20.539 1.00 80.69 726 ALA A N 1
ATOM 5742 C CA . ALA A 1 726 ? 15.341 26.808 -19.561 1.00 80.69 726 ALA A CA 1
ATOM 5743 C C . ALA A 1 726 ? 16.767 26.217 -19.462 1.00 80.69 726 ALA A C 1
ATOM 5745 O O . ALA A 1 726 ? 16.911 25.000 -19.311 1.00 80.69 726 ALA A O 1
ATOM 5746 N N . PRO A 1 727 ? 17.836 27.036 -19.510 1.00 86.31 727 PRO A N 1
ATOM 5747 C CA . PRO A 1 727 ? 19.214 26.536 -19.470 1.00 86.31 727 PRO A CA 1
ATOM 5748 C C . PRO A 1 727 ? 19.514 25.755 -18.181 1.00 86.31 727 PRO A C 1
ATOM 5750 O O . PRO A 1 727 ? 20.301 24.808 -18.192 1.00 86.31 727 PRO A O 1
ATOM 5753 N N . GLU A 1 728 ? 18.839 26.111 -17.085 1.00 88.38 728 GLU A N 1
ATOM 5754 C CA . GLU A 1 728 ? 18.886 25.386 -15.813 1.00 88.38 728 GLU A CA 1
ATOM 5755 C C . GLU A 1 728 ? 18.325 23.958 -15.935 1.00 88.38 728 GLU A C 1
ATOM 5757 O O . GLU A 1 728 ? 18.956 23.019 -15.454 1.00 88.38 728 GLU A O 1
ATOM 5762 N N . GLU A 1 729 ? 17.195 23.766 -16.628 1.00 89.81 729 GLU A N 1
ATOM 5763 C CA . GLU A 1 729 ? 16.592 22.441 -16.847 1.00 89.81 729 GLU A CA 1
ATOM 5764 C C . GLU A 1 729 ? 17.467 21.551 -17.728 1.00 89.81 729 GLU A C 1
ATOM 5766 O O . GLU A 1 729 ? 17.618 20.363 -17.446 1.00 89.81 729 GLU A O 1
ATOM 5771 N N . ILE A 1 730 ? 18.066 22.122 -18.776 1.00 92.00 730 ILE A N 1
ATOM 5772 C CA . ILE A 1 730 ? 18.983 21.405 -19.672 1.00 92.00 730 ILE A CA 1
ATOM 5773 C C . ILE A 1 730 ? 20.213 20.927 -18.893 1.00 92.00 730 ILE A C 1
ATOM 5775 O O . ILE A 1 730 ? 20.593 19.759 -18.988 1.00 92.00 730 ILE A O 1
ATOM 5779 N N . SER A 1 731 ? 20.814 21.818 -18.099 1.00 91.31 731 SER A N 1
ATOM 5780 C CA . SER A 1 731 ? 21.960 21.492 -17.246 1.00 91.31 731 SER A CA 1
ATOM 5781 C C . SER A 1 731 ? 21.608 20.398 -16.233 1.00 91.31 731 SER A C 1
ATOM 5783 O O . SER A 1 731 ? 22.327 19.405 -16.113 1.00 91.31 731 SER A O 1
ATOM 5785 N N . ALA A 1 732 ? 20.453 20.527 -15.571 1.00 91.69 732 ALA A N 1
ATOM 5786 C CA . ALA A 1 732 ? 19.978 19.540 -14.614 1.00 91.69 732 ALA A CA 1
ATOM 5787 C C . ALA A 1 732 ? 19.734 18.169 -15.261 1.00 91.69 732 ALA A C 1
ATOM 5789 O O . ALA A 1 732 ? 20.238 17.163 -14.762 1.00 91.69 732 ALA A O 1
ATOM 5790 N N . ALA A 1 733 ? 19.020 18.122 -16.391 1.00 93.06 733 ALA A N 1
ATOM 5791 C CA . ALA A 1 733 ? 18.765 16.888 -17.130 1.00 93.06 733 ALA A CA 1
ATOM 5792 C C . ALA A 1 733 ? 20.072 16.194 -17.533 1.00 93.06 733 ALA A C 1
ATOM 5794 O O . ALA A 1 733 ? 20.224 14.994 -17.304 1.00 93.06 733 ALA A O 1
ATOM 5795 N N . ARG A 1 734 ? 21.028 16.952 -18.088 1.00 94.38 734 ARG A N 1
ATOM 5796 C CA . ARG A 1 734 ? 22.326 16.434 -18.535 1.00 94.38 734 ARG A CA 1
ATOM 5797 C C . ARG A 1 734 ? 23.089 15.784 -17.383 1.00 94.38 734 ARG A C 1
ATOM 5799 O O . ARG A 1 734 ? 23.410 14.603 -17.472 1.00 94.38 734 ARG A O 1
ATOM 5806 N N . SER A 1 735 ? 23.325 16.516 -16.292 1.00 93.50 735 SER A N 1
ATOM 5807 C CA . SER A 1 735 ? 24.116 16.012 -15.162 1.00 93.50 735 SER A CA 1
ATOM 5808 C C . SER A 1 735 ? 23.467 14.813 -14.463 1.00 93.50 735 SER A C 1
ATOM 5810 O O . SER A 1 735 ? 24.160 13.859 -14.110 1.00 93.50 735 SER A O 1
ATOM 5812 N N . LEU A 1 736 ? 22.140 14.827 -14.291 1.00 93.69 736 LEU A N 1
ATOM 5813 C CA . LEU A 1 736 ? 21.417 13.733 -13.636 1.00 93.69 736 LEU A CA 1
ATOM 5814 C C . LEU A 1 736 ? 21.399 12.457 -14.492 1.00 93.69 736 LEU A C 1
ATOM 5816 O O . LEU A 1 736 ? 21.575 11.362 -13.956 1.00 93.69 736 LEU A O 1
ATOM 5820 N N . LEU A 1 737 ? 21.212 12.575 -15.812 1.00 94.94 737 LEU A N 1
ATOM 5821 C CA . LEU A 1 737 ? 21.250 11.422 -16.719 1.00 94.94 737 LEU A CA 1
ATOM 5822 C C . LEU A 1 737 ? 22.657 10.840 -16.834 1.00 94.94 737 LEU A C 1
ATOM 5824 O O . LEU A 1 737 ? 22.811 9.621 -16.794 1.00 94.94 737 LEU A O 1
ATOM 5828 N N . GLU A 1 738 ? 23.679 11.691 -16.929 1.00 95.00 738 GLU A N 1
ATOM 5829 C CA . GLU A 1 738 ? 25.078 11.262 -16.945 1.00 95.00 738 GLU A CA 1
ATOM 5830 C C . GLU A 1 738 ? 25.391 10.431 -15.692 1.00 95.00 738 GLU A C 1
ATOM 5832 O O . GLU A 1 738 ? 25.836 9.285 -15.794 1.00 95.00 738 GLU A O 1
ATOM 5837 N N . GLN A 1 739 ? 25.053 10.952 -14.505 1.00 93.06 739 GLN A N 1
ATOM 5838 C CA . GLN A 1 739 ? 25.238 10.240 -13.239 1.00 93.06 739 GLN A CA 1
ATOM 5839 C C . GLN A 1 739 ? 24.483 8.903 -13.226 1.00 93.06 739 GLN A C 1
ATOM 5841 O O . GLN A 1 739 ? 25.045 7.888 -12.807 1.00 93.06 739 GLN A O 1
ATOM 5846 N N . ARG A 1 740 ? 23.243 8.872 -13.731 1.00 92.88 740 ARG A N 1
ATOM 5847 C CA . ARG A 1 740 ? 22.412 7.662 -13.784 1.00 92.88 740 ARG A CA 1
ATOM 5848 C C . ARG A 1 740 ? 23.012 6.573 -14.676 1.00 92.88 740 ARG A C 1
ATOM 5850 O O . ARG A 1 740 ? 23.072 5.418 -14.256 1.00 92.88 740 ARG A O 1
ATOM 5857 N N . PHE A 1 741 ? 23.466 6.906 -15.884 1.00 95.25 741 PHE A N 1
ATOM 5858 C CA . PHE A 1 741 ? 24.066 5.922 -16.793 1.00 95.25 741 PHE A CA 1
ATOM 5859 C C . PHE A 1 741 ? 25.411 5.403 -16.271 1.00 95.25 741 PHE A C 1
ATOM 5861 O O . PHE A 1 741 ? 25.660 4.198 -16.336 1.00 95.25 741 PHE A O 1
ATOM 5868 N N . HIS A 1 742 ? 26.236 6.258 -15.658 1.00 93.62 742 HIS A N 1
ATOM 5869 C CA . HIS A 1 742 ? 27.453 5.801 -14.983 1.00 93.62 742 HIS A CA 1
ATOM 5870 C C . HIS A 1 742 ? 27.158 4.910 -13.765 1.00 93.62 742 HIS A C 1
ATOM 5872 O O . HIS A 1 742 ? 27.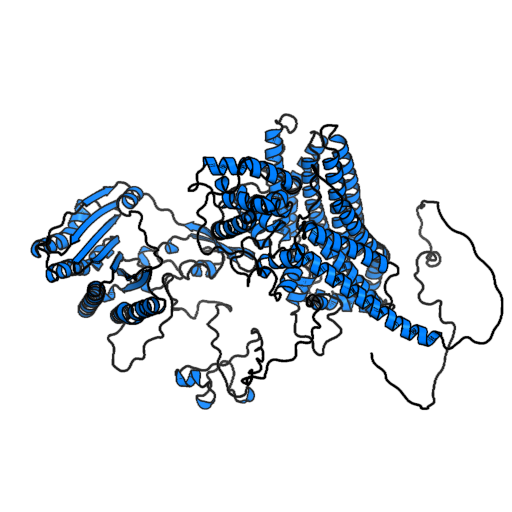848 3.910 -13.564 1.00 93.62 742 HIS A O 1
ATOM 5878 N N . ALA A 1 743 ? 26.098 5.189 -12.999 1.00 89.62 743 ALA A N 1
ATOM 5879 C CA . ALA A 1 743 ? 25.658 4.310 -11.915 1.00 89.62 743 ALA A CA 1
ATOM 5880 C C . ALA A 1 743 ? 25.242 2.916 -12.427 1.00 89.62 743 ALA A C 1
ATOM 5882 O O . ALA A 1 743 ? 25.566 1.912 -11.791 1.00 89.62 743 ALA A O 1
ATOM 5883 N N . ILE A 1 744 ? 24.586 2.823 -13.593 1.00 90.50 744 ILE A N 1
ATOM 5884 C CA . ILE A 1 744 ? 24.251 1.535 -14.231 1.00 90.50 744 ILE A CA 1
ATOM 5885 C C . ILE A 1 744 ? 25.520 0.759 -14.586 1.00 90.50 744 ILE A C 1
ATOM 5887 O O . ILE A 1 744 ? 25.607 -0.422 -14.255 1.00 90.50 744 ILE A O 1
ATOM 5891 N N . ILE A 1 745 ? 26.514 1.418 -15.194 1.00 89.31 745 ILE A N 1
ATOM 5892 C CA . ILE A 1 745 ? 27.811 0.797 -15.504 1.00 89.31 745 ILE A CA 1
ATOM 5893 C C . ILE A 1 745 ? 28.402 0.189 -14.226 1.00 89.31 745 ILE A C 1
ATOM 5895 O O . ILE A 1 745 ? 28.664 -1.011 -14.169 1.00 89.31 745 ILE A O 1
ATOM 5899 N N . VAL A 1 746 ? 28.521 0.984 -13.161 1.00 85.38 746 VAL A N 1
ATOM 5900 C CA . VAL A 1 746 ? 29.082 0.533 -11.878 1.00 85.38 746 VAL A CA 1
ATOM 5901 C C . VAL A 1 746 ? 28.294 -0.637 -11.274 1.00 85.38 746 VAL A C 1
ATOM 5903 O O . VAL A 1 746 ? 28.898 -1.596 -10.788 1.00 85.38 746 VAL A O 1
ATOM 5906 N N . ARG A 1 747 ? 26.956 -0.617 -11.334 1.00 84.19 747 ARG A N 1
ATOM 5907 C CA . ARG A 1 747 ? 26.113 -1.728 -10.859 1.00 84.19 747 ARG A CA 1
ATOM 5908 C C . ARG A 1 747 ? 26.409 -3.026 -11.608 1.00 84.19 747 ARG A C 1
ATOM 5910 O O . ARG A 1 747 ? 26.588 -4.061 -10.973 1.00 84.19 747 ARG A O 1
ATOM 5917 N N . ILE A 1 748 ? 26.495 -2.980 -12.936 1.00 84.81 748 ILE A N 1
ATOM 5918 C CA . ILE A 1 748 ? 26.761 -4.167 -13.761 1.00 84.81 748 ILE A CA 1
ATOM 5919 C C . ILE A 1 748 ? 28.166 -4.718 -13.525 1.00 84.81 748 ILE A C 1
ATOM 5921 O O . ILE A 1 748 ? 28.330 -5.938 -13.453 1.00 84.81 748 ILE A O 1
ATOM 5925 N N . TYR A 1 749 ? 29.159 -3.851 -13.328 1.00 79.69 749 TYR A N 1
ATOM 5926 C CA . TYR A 1 749 ? 30.494 -4.264 -12.895 1.00 79.69 749 TYR A CA 1
ATOM 5927 C C . TYR A 1 749 ? 30.438 -5.057 -11.581 1.00 79.69 749 TYR A C 1
ATOM 5929 O O . TYR A 1 749 ? 30.971 -6.164 -11.504 1.00 79.69 749 TYR A O 1
ATOM 5937 N N . GLY A 1 750 ? 29.753 -4.519 -10.565 1.00 77.38 750 GLY A N 1
ATOM 5938 C CA . GLY A 1 750 ? 29.617 -5.169 -9.260 1.00 77.38 750 GLY A CA 1
ATOM 5939 C C . GLY A 1 750 ? 28.882 -6.511 -9.331 1.00 77.38 750 GLY A C 1
ATOM 5940 O O . GLY A 1 750 ? 29.327 -7.491 -8.739 1.00 77.38 750 GLY A O 1
ATOM 5941 N N . ILE A 1 751 ? 27.795 -6.587 -10.103 1.00 79.56 751 ILE A N 1
ATOM 5942 C CA . ILE A 1 751 ? 27.020 -7.824 -10.294 1.00 79.56 751 ILE A CA 1
ATOM 5943 C C . ILE A 1 751 ? 27.832 -8.873 -11.058 1.00 79.56 751 ILE A C 1
ATOM 5945 O O . ILE A 1 751 ? 27.818 -10.047 -10.698 1.00 79.56 751 ILE A O 1
ATOM 5949 N N . SER A 1 752 ? 28.566 -8.468 -12.093 1.00 78.75 752 SER A N 1
ATOM 5950 C CA . SER A 1 752 ? 29.402 -9.391 -12.869 1.00 78.75 752 SER A CA 1
ATOM 5951 C C . SER A 1 752 ? 30.547 -9.942 -12.020 1.00 78.75 752 SER A C 1
ATOM 5953 O O . SER A 1 752 ? 30.808 -11.143 -12.058 1.00 78.75 752 SER A O 1
ATOM 5955 N N . LEU A 1 753 ? 31.166 -9.099 -11.183 1.00 75.69 753 LEU A N 1
ATOM 5956 C CA . LEU A 1 753 ? 32.150 -9.535 -10.192 1.00 75.69 753 LEU A CA 1
ATOM 5957 C C . LEU A 1 753 ? 31.540 -10.558 -9.224 1.00 75.69 753 LEU A C 1
ATOM 5959 O O . LEU A 1 753 ? 32.136 -11.606 -8.991 1.00 75.69 753 LEU A O 1
ATOM 5963 N N . LEU A 1 754 ? 30.334 -10.295 -8.713 1.00 75.56 754 LEU A N 1
ATOM 5964 C CA . LEU A 1 754 ? 29.619 -11.219 -7.835 1.00 75.56 754 LEU A CA 1
ATOM 5965 C C . LEU A 1 754 ? 29.404 -12.589 -8.497 1.00 75.56 754 LEU A C 1
ATOM 5967 O O . LEU A 1 754 ? 29.707 -13.611 -7.886 1.00 75.56 754 LEU A O 1
ATOM 5971 N N . TYR A 1 755 ? 28.944 -12.626 -9.750 1.00 76.75 755 TYR A N 1
ATOM 5972 C CA . TYR A 1 755 ? 28.730 -13.877 -10.488 1.00 76.75 755 TYR A CA 1
ATOM 5973 C C . TYR A 1 755 ? 30.016 -14.675 -10.714 1.00 76.75 755 TYR A C 1
ATOM 5975 O O . TYR A 1 755 ? 29.991 -15.901 -10.643 1.00 76.75 755 TYR A O 1
ATOM 5983 N N . ILE A 1 756 ? 31.148 -14.004 -10.927 1.00 73.88 756 ILE A N 1
ATOM 5984 C CA . ILE A 1 756 ? 32.451 -14.670 -11.051 1.00 73.88 756 ILE A CA 1
ATOM 5985 C C . ILE A 1 756 ? 32.878 -15.294 -9.718 1.00 73.88 756 ILE A C 1
ATOM 5987 O O . ILE A 1 756 ? 33.423 -16.397 -9.698 1.00 73.88 756 ILE A O 1
ATOM 5991 N N . LEU A 1 757 ? 32.579 -14.639 -8.593 1.00 71.00 757 LEU A N 1
ATOM 5992 C CA . LEU A 1 757 ? 32.821 -15.211 -7.267 1.00 71.00 757 LEU A CA 1
ATOM 5993 C C . LEU A 1 757 ? 31.917 -16.422 -6.988 1.00 71.00 757 LEU A C 1
ATOM 5995 O O . LEU A 1 757 ? 32.396 -17.423 -6.457 1.00 71.00 757 LEU A O 1
ATOM 5999 N N . VAL A 1 758 ? 30.644 -16.372 -7.399 1.00 71.50 758 VAL A N 1
ATOM 6000 C CA . VAL A 1 758 ? 29.719 -17.520 -7.304 1.00 71.50 758 VAL A CA 1
ATOM 6001 C C . VAL A 1 758 ? 30.210 -18.692 -8.150 1.00 71.50 758 VAL A C 1
ATOM 6003 O O . VAL A 1 758 ? 30.267 -19.818 -7.657 1.00 71.50 758 VAL A O 1
ATOM 6006 N N . LEU A 1 759 ? 30.614 -18.443 -9.399 1.00 72.19 759 LEU A N 1
ATOM 6007 C CA . LEU A 1 759 ? 31.177 -19.472 -10.277 1.00 72.19 759 LEU A CA 1
ATOM 6008 C C . LEU A 1 759 ? 32.340 -20.207 -9.615 1.00 72.19 759 LEU A C 1
ATOM 6010 O O . LEU A 1 759 ? 32.404 -21.428 -9.686 1.00 72.19 759 LEU A O 1
ATOM 6014 N N . LYS A 1 760 ? 33.225 -19.476 -8.930 1.00 67.81 760 LYS A N 1
ATOM 6015 C CA . LYS A 1 760 ? 34.342 -20.079 -8.203 1.00 67.81 760 LYS A CA 1
ATOM 6016 C C . LYS A 1 760 ? 33.887 -20.970 -7.043 1.00 67.81 760 LYS A C 1
ATOM 6018 O O . LYS A 1 760 ? 34.510 -21.996 -6.794 1.00 67.81 760 LYS A O 1
ATOM 6023 N N . SER A 1 761 ? 32.822 -20.597 -6.333 1.00 64.25 761 SER A N 1
ATOM 6024 C CA . SER A 1 761 ? 32.295 -21.414 -5.230 1.00 64.25 761 SER A CA 1
ATOM 6025 C C . SER A 1 761 ? 31.594 -22.702 -5.683 1.00 64.25 761 SER A C 1
ATOM 6027 O O . SER A 1 761 ? 31.512 -23.654 -4.908 1.00 64.25 761 SER A O 1
ATOM 6029 N N . ARG A 1 762 ? 31.108 -22.763 -6.930 1.00 72.06 762 ARG A N 1
ATOM 6030 C CA . ARG A 1 762 ? 30.406 -23.928 -7.486 1.00 72.06 762 ARG A CA 1
ATOM 6031 C C . ARG A 1 762 ? 31.405 -24.893 -8.131 1.00 72.06 762 ARG A C 1
ATOM 6033 O O . ARG A 1 762 ? 31.746 -24.753 -9.302 1.00 72.06 762 ARG A O 1
ATOM 6040 N N . THR A 1 763 ? 31.879 -25.873 -7.363 1.00 60.16 763 THR A N 1
ATOM 6041 C CA . THR A 1 763 ? 32.772 -26.942 -7.852 1.00 60.16 763 THR A CA 1
ATOM 6042 C C . THR A 1 763 ? 32.072 -27.870 -8.866 1.00 60.16 763 THR A C 1
ATOM 6044 O O . THR A 1 763 ? 30.839 -27.894 -8.919 1.00 60.16 763 THR A O 1
ATOM 6047 N N . PRO A 1 764 ? 32.820 -28.665 -9.666 1.00 56.72 764 PRO A N 1
ATOM 6048 C CA . PRO A 1 764 ? 32.255 -29.561 -10.687 1.00 56.72 764 PRO A CA 1
ATOM 6049 C C . PRO A 1 764 ? 31.227 -30.578 -10.164 1.00 56.72 764 PRO A C 1
ATOM 6051 O O . PRO A 1 764 ? 30.359 -30.996 -10.921 1.00 56.72 764 PRO A O 1
ATOM 6054 N N . ASP A 1 765 ? 31.290 -30.930 -8.877 1.00 48.34 765 ASP A N 1
ATOM 6055 C CA . ASP A 1 765 ? 30.382 -31.884 -8.221 1.00 48.34 765 ASP A CA 1
ATOM 6056 C C . ASP A 1 765 ? 29.112 -31.224 -7.633 1.00 48.34 765 ASP A C 1
ATOM 6058 O O . ASP A 1 765 ? 28.330 -31.862 -6.924 1.00 48.34 765 ASP A O 1
ATOM 6062 N N . CYS A 1 766 ? 28.891 -29.927 -7.878 1.00 55.53 766 CYS A N 1
ATOM 6063 C CA . CYS A 1 766 ? 27.771 -29.181 -7.309 1.00 55.53 766 CYS A CA 1
ATOM 6064 C C . CYS A 1 766 ? 26.466 -29.400 -8.098 1.00 55.53 766 CYS A C 1
ATOM 6066 O O . CYS A 1 766 ? 26.376 -29.092 -9.284 1.00 55.53 766 CYS A O 1
ATOM 6068 N N . SER A 1 767 ? 25.394 -29.820 -7.414 1.00 56.09 767 SER A N 1
ATOM 6069 C CA . SER A 1 767 ? 24.054 -30.038 -8.001 1.00 56.09 767 SER A CA 1
ATOM 6070 C C . SER A 1 767 ? 23.372 -28.794 -8.607 1.00 56.09 767 SER A C 1
ATOM 6072 O O . SER A 1 767 ? 22.300 -28.915 -9.191 1.00 56.09 767 SER A O 1
ATOM 6074 N N . LEU A 1 768 ? 23.970 -27.605 -8.462 1.00 62.44 768 LEU A N 1
ATOM 6075 C CA . LEU A 1 768 ? 23.464 -26.313 -8.957 1.00 62.44 768 LEU A CA 1
ATOM 6076 C C . LEU A 1 768 ? 24.134 -25.869 -10.275 1.00 62.44 768 LEU A C 1
ATOM 6078 O O . LEU A 1 768 ? 24.032 -24.710 -10.684 1.00 62.44 768 LEU A O 1
ATOM 6082 N N . GLN A 1 769 ? 24.856 -26.773 -10.942 1.00 58.50 769 GLN A N 1
ATOM 6083 C CA . GLN A 1 769 ? 25.559 -26.496 -12.191 1.00 58.50 769 GLN A CA 1
ATOM 6084 C C . GLN A 1 769 ? 24.558 -26.145 -13.311 1.00 58.50 769 GLN A C 1
ATOM 6086 O O . GLN A 1 769 ? 23.892 -27.012 -13.868 1.00 58.50 769 GLN A O 1
ATOM 6091 N N . GLY A 1 770 ? 24.437 -24.852 -13.632 1.00 64.50 770 GLY A N 1
ATOM 6092 C CA . GLY A 1 770 ? 23.534 -24.339 -14.675 1.00 64.50 770 GLY A CA 1
ATOM 6093 C C . GLY A 1 770 ? 22.410 -23.422 -14.179 1.00 64.50 770 GLY A C 1
ATOM 6094 O O . GLY A 1 770 ? 21.792 -22.748 -15.002 1.00 64.50 770 GLY A O 1
ATOM 6095 N N . ASP A 1 771 ? 22.200 -23.307 -12.865 1.00 75.88 771 ASP A N 1
ATOM 6096 C CA . ASP A 1 771 ? 21.212 -22.389 -12.287 1.00 75.88 771 ASP A CA 1
ATOM 6097 C C . ASP A 1 771 ? 21.774 -20.955 -12.149 1.00 75.88 771 ASP A C 1
ATOM 6099 O O . ASP A 1 771 ? 22.745 -20.765 -11.426 1.00 75.88 771 ASP A O 1
ATOM 6103 N N . PRO A 1 772 ? 21.224 -19.919 -12.807 1.00 75.00 772 PRO A N 1
ATOM 6104 C CA . PRO A 1 772 ? 21.711 -18.540 -12.677 1.00 75.00 772 PRO A CA 1
ATOM 6105 C C . PRO A 1 772 ? 21.363 -17.854 -11.342 1.00 75.00 772 PRO A C 1
ATOM 6107 O O . PRO A 1 772 ? 21.783 -16.712 -11.119 1.00 75.00 772 PRO A O 1
ATOM 6110 N N . GLU A 1 773 ? 20.576 -18.486 -10.471 1.00 81.88 773 GLU A N 1
ATOM 6111 C CA . GLU A 1 773 ? 20.136 -17.894 -9.206 1.00 81.88 773 GLU A CA 1
ATOM 6112 C C . GLU A 1 773 ? 21.170 -18.071 -8.091 1.00 81.88 773 GLU A C 1
ATOM 6114 O O . GLU A 1 773 ? 21.829 -19.103 -8.001 1.00 81.88 773 GLU A O 1
ATOM 6119 N N . ILE A 1 774 ? 21.329 -17.049 -7.243 1.00 72.44 774 ILE A N 1
ATOM 6120 C CA . ILE A 1 774 ? 22.283 -17.048 -6.122 1.00 72.44 774 ILE A CA 1
ATOM 6121 C C . ILE A 1 774 ? 21.535 -17.407 -4.838 1.00 72.44 774 ILE A C 1
ATOM 6123 O O . ILE A 1 774 ? 20.530 -16.776 -4.503 1.00 72.44 774 ILE A O 1
ATOM 6127 N N . TYR A 1 775 ? 22.040 -18.388 -4.092 1.00 71.50 775 TYR A N 1
ATOM 6128 C CA . TYR A 1 775 ? 21.427 -18.854 -2.852 1.00 71.50 775 TYR A CA 1
ATOM 6129 C C . TYR A 1 775 ? 22.141 -18.322 -1.597 1.00 71.50 775 TYR A C 1
ATOM 6131 O O . TYR A 1 775 ? 23.352 -18.095 -1.615 1.00 71.50 775 TYR A O 1
ATOM 6139 N N . PRO A 1 776 ? 21.431 -18.195 -0.453 1.00 64.12 776 PRO A N 1
ATOM 6140 C CA . PRO A 1 776 ? 21.983 -17.582 0.755 1.00 64.12 776 PRO A CA 1
ATOM 6141 C C . PRO A 1 776 ? 23.301 -18.168 1.271 1.00 64.12 776 PRO A C 1
ATOM 6143 O O . PRO A 1 776 ? 24.153 -17.427 1.764 1.00 64.12 776 PRO A O 1
ATOM 6146 N N . HIS A 1 777 ? 23.471 -19.485 1.152 1.00 63.41 777 HIS A N 1
ATOM 6147 C CA . HIS A 1 777 ? 24.651 -20.199 1.639 1.00 63.41 777 HIS A CA 1
ATOM 6148 C C . HIS A 1 777 ? 25.918 -19.896 0.816 1.00 63.41 777 HIS A C 1
ATOM 6150 O O . HIS A 1 777 ? 27.020 -19.974 1.352 1.00 63.41 777 HIS A O 1
ATOM 6156 N N . GLU A 1 778 ? 25.777 -19.488 -0.450 1.00 61.59 778 GLU A N 1
ATOM 6157 C CA . GLU A 1 778 ? 26.902 -19.187 -1.350 1.00 61.59 778 GLU A CA 1
ATOM 6158 C C . GLU A 1 778 ? 27.567 -17.852 -0.984 1.00 61.59 778 GLU A C 1
ATOM 6160 O O . GLU A 1 778 ? 28.787 -17.716 -0.981 1.00 61.59 778 GLU A O 1
ATOM 6165 N N . THR A 1 779 ? 26.762 -16.877 -0.566 1.00 56.41 779 THR A N 1
ATOM 6166 C CA . THR A 1 779 ? 27.186 -15.528 -0.151 1.00 56.41 779 THR A CA 1
ATOM 6167 C C . THR A 1 779 ? 27.971 -15.469 1.150 1.00 56.41 779 THR A C 1
ATOM 6169 O O . THR A 1 779 ? 28.859 -14.631 1.279 1.00 56.41 779 THR A O 1
ATOM 6172 N N . VAL A 1 780 ? 27.663 -16.332 2.124 1.00 55.25 780 VAL A N 1
ATOM 6173 C CA . VAL A 1 780 ? 28.376 -16.368 3.419 1.00 55.25 780 VAL A CA 1
ATOM 6174 C C . VAL A 1 780 ? 29.837 -16.783 3.214 1.00 55.25 780 VAL A C 1
ATOM 6176 O O . VAL A 1 780 ? 30.725 -16.331 3.929 1.00 55.25 780 VAL A O 1
ATOM 6179 N N . GLN A 1 781 ? 30.096 -17.601 2.192 1.00 54.28 781 GLN A N 1
ATOM 6180 C CA . GLN A 1 781 ? 31.423 -18.125 1.891 1.00 54.28 781 GLN A CA 1
ATOM 6181 C C . GLN A 1 781 ? 32.226 -17.229 0.932 1.00 54.28 781 GLN A C 1
ATOM 6183 O O . GLN A 1 781 ? 33.427 -17.436 0.770 1.00 54.28 781 GLN A O 1
ATOM 6188 N N . MET A 1 782 ? 31.611 -16.210 0.316 1.00 55.28 782 MET A N 1
ATOM 6189 C CA . MET A 1 782 ? 32.257 -15.362 -0.698 1.00 55.28 782 MET A CA 1
ATOM 6190 C C . MET A 1 782 ? 33.530 -14.669 -0.206 1.00 55.28 782 MET A C 1
ATOM 6192 O O . MET A 1 782 ? 34.515 -14.638 -0.938 1.00 55.28 782 MET A O 1
ATOM 6196 N N . GLY A 1 783 ? 33.544 -14.145 1.025 1.00 50.34 783 GLY A N 1
ATOM 6197 C CA . GLY A 1 783 ? 34.731 -13.487 1.588 1.00 50.34 783 GLY A CA 1
ATOM 6198 C C . GLY A 1 783 ? 35.922 -14.440 1.742 1.00 50.34 783 GLY A C 1
ATOM 6199 O O . GLY A 1 783 ? 37.045 -14.098 1.369 1.00 50.34 783 GLY A O 1
ATOM 6200 N N . ALA A 1 784 ? 35.662 -15.665 2.210 1.00 54.09 784 ALA A N 1
ATOM 6201 C CA . ALA A 1 784 ? 36.667 -16.720 2.331 1.00 54.09 784 ALA A CA 1
ATOM 6202 C C . ALA A 1 784 ? 37.134 -17.224 0.955 1.00 54.09 784 ALA A C 1
ATOM 6204 O O . ALA A 1 784 ? 38.323 -17.452 0.756 1.00 54.09 784 ALA A O 1
ATOM 6205 N N . HIS A 1 785 ? 36.225 -17.332 -0.020 1.00 54.47 785 HIS A N 1
ATOM 6206 C CA . HIS A 1 785 ? 36.547 -17.743 -1.390 1.00 54.47 785 HIS A CA 1
ATOM 6207 C C . HIS A 1 785 ? 37.402 -16.713 -2.130 1.00 54.47 785 HIS A C 1
ATOM 6209 O O . HIS A 1 785 ? 38.316 -17.113 -2.844 1.00 54.47 785 HIS A O 1
ATOM 6215 N N . VAL A 1 786 ? 37.162 -15.410 -1.933 1.00 52.75 786 VAL A N 1
ATOM 6216 C CA . VAL A 1 786 ? 38.020 -14.329 -2.459 1.00 52.75 786 VAL A CA 1
ATOM 6217 C C . VAL A 1 786 ? 39.425 -14.419 -1.863 1.00 52.75 786 VAL A C 1
ATOM 6219 O O . VAL A 1 786 ? 40.402 -14.379 -2.603 1.00 52.75 786 VAL A O 1
ATOM 6222 N N . SER A 1 787 ? 39.542 -14.586 -0.543 1.00 51.69 787 SER A N 1
ATOM 6223 C CA . SER A 1 787 ? 40.844 -14.694 0.131 1.00 51.69 787 SER A CA 1
ATOM 6224 C C . SER A 1 787 ? 41.604 -15.964 -0.277 1.00 51.69 787 SER A C 1
ATOM 6226 O O . SER A 1 787 ? 42.757 -15.886 -0.692 1.00 51.69 787 SER A O 1
ATOM 6228 N N . ASN A 1 788 ? 40.939 -17.122 -0.289 1.00 54.25 788 ASN A N 1
ATOM 6229 C CA . ASN A 1 788 ? 41.523 -18.385 -0.749 1.00 54.25 788 ASN A CA 1
ATOM 6230 C C . ASN A 1 788 ? 41.886 -18.355 -2.241 1.00 54.25 788 ASN A C 1
ATOM 6232 O O . ASN A 1 788 ? 42.828 -19.025 -2.656 1.00 54.25 788 ASN A O 1
ATOM 6236 N N . ALA A 1 789 ? 41.159 -17.584 -3.058 1.00 50.75 789 ALA A N 1
ATOM 6237 C CA . ALA A 1 789 ? 41.470 -17.409 -4.470 1.00 50.75 789 ALA A CA 1
ATOM 6238 C C . ALA A 1 789 ? 42.770 -16.665 -4.729 1.00 50.75 789 ALA A C 1
ATOM 6240 O O . ALA A 1 789 ? 43.485 -17.020 -5.660 1.00 50.75 789 ALA A O 1
ATOM 6241 N N . LEU A 1 790 ? 43.020 -15.626 -3.938 1.00 50.69 790 LEU A N 1
ATOM 6242 C CA . LEU A 1 790 ? 44.216 -14.801 -4.043 1.00 50.69 790 LEU A CA 1
ATOM 6243 C C . LEU A 1 790 ? 45.456 -15.574 -3.568 1.00 50.69 790 LEU A C 1
ATOM 6245 O O . LEU A 1 790 ? 46.542 -15.346 -4.083 1.00 50.69 790 LEU A O 1
ATOM 6249 N N . ASN A 1 791 ? 45.267 -16.542 -2.664 1.00 52.06 791 ASN A N 1
ATOM 6250 C CA . ASN A 1 791 ? 46.349 -17.325 -2.067 1.00 52.06 791 ASN A CA 1
ATOM 6251 C C . ASN A 1 791 ? 46.671 -18.650 -2.798 1.00 52.06 791 ASN A C 1
ATOM 6253 O O . ASN A 1 791 ? 47.764 -19.173 -2.615 1.00 52.06 791 ASN A O 1
ATOM 6257 N N . ASN A 1 792 ? 45.767 -19.203 -3.626 1.00 53.62 792 ASN A N 1
ATOM 6258 C CA . ASN A 1 792 ? 45.963 -20.478 -4.346 1.00 53.62 792 ASN A CA 1
ATOM 6259 C C . ASN A 1 792 ? 45.655 -20.354 -5.859 1.00 53.62 792 ASN A C 1
ATOM 6261 O O . ASN A 1 792 ? 44.501 -20.448 -6.297 1.00 53.62 792 ASN A O 1
ATOM 6265 N N . ILE A 1 793 ? 46.708 -20.188 -6.671 1.00 52.62 793 ILE A N 1
ATOM 6266 C CA . ILE A 1 793 ? 46.660 -19.919 -8.130 1.00 52.62 793 ILE A CA 1
ATOM 6267 C C . ILE A 1 793 ? 46.758 -21.218 -8.972 1.00 52.62 793 ILE A C 1
ATOM 6269 O O . ILE A 1 793 ? 47.132 -21.190 -10.135 1.00 52.62 793 ILE A O 1
ATOM 6273 N N . SER A 1 794 ? 46.450 -22.396 -8.422 1.00 52.78 794 SER A N 1
ATOM 6274 C CA . SER A 1 794 ? 46.707 -23.676 -9.115 1.00 52.78 794 SER A CA 1
ATOM 6275 C C . SER A 1 794 ? 45.541 -24.245 -9.946 1.00 52.78 794 SER A C 1
ATOM 6277 O O . SER A 1 794 ? 45.681 -25.339 -10.488 1.00 52.78 794 SER A O 1
ATOM 6279 N N . ASP A 1 795 ? 44.407 -23.539 -10.078 1.00 60.19 795 ASP A N 1
ATOM 6280 C CA . ASP A 1 795 ? 43.217 -24.012 -10.815 1.00 60.19 795 ASP A CA 1
ATOM 6281 C C . ASP A 1 795 ? 42.787 -23.053 -11.947 1.00 60.19 795 ASP A C 1
ATOM 6283 O O . ASP A 1 795 ? 42.868 -21.830 -11.812 1.00 60.19 795 ASP A O 1
ATOM 6287 N N . LYS A 1 796 ? 42.238 -23.608 -13.039 1.00 57.81 796 LYS A N 1
ATOM 6288 C CA . LYS A 1 796 ? 41.738 -22.899 -14.239 1.00 57.81 796 LYS A CA 1
ATOM 6289 C C . LYS A 1 796 ? 40.688 -21.833 -13.897 1.00 57.81 796 LYS A C 1
ATOM 6291 O O . LYS A 1 796 ? 40.538 -20.831 -14.591 1.00 57.81 796 LYS A O 1
ATOM 6296 N N . THR A 1 797 ? 39.970 -22.020 -12.793 1.00 55.41 797 THR A N 1
ATOM 6297 C CA . THR A 1 797 ? 38.982 -21.070 -12.264 1.00 55.41 797 THR A CA 1
ATOM 6298 C C . THR A 1 797 ? 39.631 -19.859 -11.575 1.00 55.41 797 THR A C 1
ATOM 6300 O O . THR A 1 797 ? 39.083 -18.756 -11.616 1.00 55.41 797 THR A O 1
ATOM 6303 N N . SER A 1 798 ? 40.814 -20.028 -10.971 1.00 60.88 798 SER A N 1
ATOM 6304 C CA . SER A 1 798 ? 41.612 -18.929 -10.403 1.00 60.88 798 SER A CA 1
ATOM 6305 C C . SER A 1 798 ? 42.229 -18.053 -11.498 1.00 60.88 798 SER A C 1
ATOM 6307 O O . SER A 1 798 ? 42.229 -16.834 -11.344 1.00 60.88 798 SER A O 1
ATOM 6309 N N . GLU A 1 799 ? 42.652 -18.632 -12.627 1.00 63.09 799 GLU A N 1
ATOM 6310 C CA . GLU A 1 799 ? 43.111 -17.875 -13.808 1.00 63.09 799 GLU A CA 1
ATOM 6311 C C . GLU A 1 799 ? 42.010 -16.961 -14.371 1.00 63.09 799 GLU A C 1
ATOM 6313 O O . GLU A 1 799 ? 42.268 -15.813 -14.724 1.00 63.09 799 GLU A O 1
ATOM 6318 N N . LEU A 1 800 ? 40.760 -17.436 -14.405 1.00 62.81 800 LEU A N 1
ATOM 6319 C CA . LEU A 1 800 ? 39.611 -16.674 -14.914 1.00 62.81 800 LEU A CA 1
ATOM 6320 C C . LEU A 1 800 ? 39.231 -15.497 -14.001 1.00 62.81 800 LEU A C 1
ATOM 6322 O O . LEU A 1 800 ? 38.941 -14.402 -14.488 1.00 62.81 800 LEU A O 1
ATOM 6326 N N . LEU A 1 801 ? 39.256 -15.701 -12.680 1.00 63.50 801 LEU A N 1
ATOM 6327 C CA . LEU A 1 801 ? 39.077 -14.618 -11.709 1.00 63.50 801 LEU A CA 1
ATOM 6328 C C . LEU A 1 801 ? 40.231 -13.611 -11.793 1.00 63.50 801 LEU A C 1
ATOM 6330 O O . LEU A 1 801 ? 39.984 -12.407 -11.774 1.00 63.50 801 LEU A O 1
ATOM 6334 N N . PHE A 1 802 ? 41.470 -14.091 -11.927 1.00 64.69 802 PHE A N 1
ATOM 6335 C CA . PHE A 1 802 ? 42.642 -13.239 -12.102 1.00 64.69 802 PHE A CA 1
ATOM 6336 C C . PHE A 1 802 ? 42.534 -12.402 -13.381 1.00 64.69 802 PHE A C 1
ATOM 6338 O O . PHE A 1 802 ? 42.672 -11.189 -13.313 1.00 64.69 802 PHE A O 1
ATOM 6345 N N . ALA A 1 803 ? 42.176 -12.993 -14.523 1.00 66.62 803 ALA A N 1
ATOM 6346 C CA . ALA A 1 803 ? 41.975 -12.267 -15.779 1.00 66.62 803 ALA A CA 1
ATOM 6347 C C . ALA A 1 803 ? 40.906 -11.163 -15.658 1.00 66.62 803 ALA A C 1
ATOM 6349 O O . ALA A 1 803 ? 41.101 -10.044 -16.139 1.00 66.62 803 ALA A O 1
ATOM 6350 N N . PHE A 1 804 ? 39.794 -11.441 -14.969 1.00 66.88 804 PHE A N 1
ATOM 6351 C CA . PHE A 1 804 ? 38.756 -10.441 -14.720 1.00 66.88 804 PHE A CA 1
ATOM 6352 C C . PHE A 1 804 ? 39.231 -9.318 -13.785 1.00 66.88 804 PHE A C 1
ATOM 6354 O O . PHE A 1 804 ? 39.019 -8.137 -14.070 1.00 66.88 804 PHE A O 1
ATOM 6361 N N . LEU A 1 805 ? 39.898 -9.660 -12.679 1.00 67.12 805 LEU A N 1
ATOM 6362 C CA . LEU A 1 805 ? 40.435 -8.686 -11.725 1.00 67.12 805 LEU A CA 1
ATOM 6363 C C . LEU A 1 805 ? 41.572 -7.849 -12.328 1.00 67.12 805 LEU A C 1
ATOM 6365 O O . LEU A 1 805 ? 41.639 -6.652 -12.061 1.00 67.12 805 LEU A O 1
ATOM 6369 N N . SER A 1 806 ? 42.405 -8.426 -13.190 1.00 65.62 806 SER A N 1
ATOM 6370 C CA . SER A 1 806 ? 43.461 -7.712 -13.915 1.00 65.62 806 SER A CA 1
ATOM 6371 C C . SER A 1 806 ? 42.887 -6.679 -14.885 1.00 65.62 806 SER A C 1
ATOM 6373 O O . SER A 1 806 ? 43.441 -5.591 -15.024 1.00 65.62 806 SER A O 1
ATOM 6375 N N . ARG A 1 807 ? 41.735 -6.971 -15.505 1.00 70.31 807 ARG A N 1
ATOM 6376 C CA . ARG A 1 807 ? 41.059 -6.048 -16.430 1.00 70.31 807 ARG A CA 1
ATOM 6377 C C . ARG A 1 807 ? 40.225 -4.979 -15.720 1.00 70.31 807 ARG A C 1
ATOM 6379 O O . ARG A 1 807 ? 40.207 -3.835 -16.158 1.00 70.31 807 ARG A O 1
ATOM 6386 N N . PHE A 1 808 ? 39.539 -5.321 -14.625 1.00 69.25 808 PHE A N 1
ATOM 6387 C CA . PHE A 1 808 ? 38.537 -4.434 -14.010 1.00 69.25 808 PHE A CA 1
ATOM 6388 C C . PHE A 1 808 ? 38.776 -4.089 -12.537 1.00 69.25 808 PHE A C 1
ATOM 6390 O O . PHE A 1 808 ? 38.204 -3.120 -12.043 1.00 69.25 808 PHE A O 1
ATOM 6397 N N . GLY A 1 809 ? 39.615 -4.831 -11.818 1.00 64.31 809 GLY A N 1
ATOM 6398 C CA . GLY A 1 809 ? 39.832 -4.672 -10.375 1.00 64.31 809 GLY A CA 1
ATOM 6399 C C . GLY A 1 809 ? 40.501 -3.351 -9.981 1.00 64.31 809 GLY A C 1
ATOM 6400 O O . GLY A 1 809 ? 40.241 -2.833 -8.888 1.00 64.31 809 GLY A O 1
ATOM 6401 N N . LYS A 1 810 ? 41.311 -2.770 -10.879 1.00 67.38 810 LYS A N 1
ATOM 6402 C CA . LYS A 1 810 ? 41.858 -1.411 -10.723 1.00 67.38 810 LYS A CA 1
ATOM 6403 C C . LYS A 1 810 ? 40.808 -0.343 -11.040 1.00 67.38 810 LYS A C 1
ATOM 6405 O O . LYS A 1 810 ? 40.619 0.572 -10.253 1.00 67.38 810 LYS A O 1
ATOM 6410 N N . ILE A 1 811 ? 40.079 -0.525 -12.141 1.00 72.94 811 ILE A N 1
ATOM 6411 C CA . ILE A 1 811 ? 39.124 0.451 -12.689 1.00 72.94 811 ILE A CA 1
ATOM 6412 C C . ILE A 1 811 ? 37.864 0.586 -11.814 1.00 72.94 811 ILE A C 1
ATOM 6414 O O . ILE A 1 811 ? 37.282 1.663 -11.709 1.00 72.94 811 ILE A O 1
ATOM 6418 N N . PHE A 1 812 ? 37.413 -0.499 -11.182 1.00 76.12 812 PHE A N 1
ATOM 6419 C CA . PHE A 1 812 ? 36.122 -0.539 -10.495 1.00 76.12 812 PHE A CA 1
ATOM 6420 C C . PHE A 1 812 ? 36.001 0.452 -9.314 1.00 76.12 812 PHE A C 1
ATOM 6422 O O . PHE A 1 812 ? 35.024 1.207 -9.291 1.00 76.12 812 PHE A O 1
ATOM 6429 N N . PRO A 1 813 ? 36.966 0.546 -8.375 1.00 76.38 813 PRO A N 1
ATOM 6430 C CA . PRO A 1 813 ? 36.934 1.560 -7.315 1.00 76.38 813 PRO A CA 1
ATOM 6431 C C . PRO A 1 813 ? 37.009 3.003 -7.817 1.00 76.38 813 PRO A C 1
ATOM 6433 O O . PRO A 1 813 ? 36.358 3.873 -7.242 1.00 76.38 813 PRO A O 1
ATOM 6436 N N . ASP A 1 814 ? 37.737 3.254 -8.905 1.00 81.88 814 ASP A N 1
ATOM 6437 C CA . ASP A 1 814 ? 37.826 4.593 -9.495 1.00 81.88 814 ASP A CA 1
ATOM 6438 C C . ASP A 1 814 ? 36.483 5.006 -10.118 1.00 81.88 814 ASP A C 1
ATOM 6440 O O . ASP A 1 814 ? 36.040 6.143 -9.960 1.00 81.88 814 ASP A O 1
ATOM 6444 N N . ARG A 1 815 ? 35.755 4.066 -10.739 1.00 84.31 815 ARG A N 1
ATOM 6445 C CA . ARG A 1 815 ? 34.394 4.325 -11.239 1.00 84.31 815 ARG A CA 1
ATOM 6446 C C . ARG A 1 815 ? 33.374 4.533 -10.123 1.00 84.31 815 ARG A C 1
ATOM 6448 O O . ARG A 1 815 ? 32.508 5.395 -10.264 1.00 84.31 815 ARG A O 1
ATOM 6455 N N . LEU A 1 816 ? 33.469 3.773 -9.026 1.00 84.69 816 LEU A N 1
ATOM 6456 C CA . LEU A 1 816 ? 32.654 4.012 -7.827 1.00 84.69 816 LEU A CA 1
ATOM 6457 C C . LEU A 1 816 ? 32.834 5.461 -7.358 1.00 84.69 816 LEU A C 1
ATOM 6459 O O . LEU A 1 816 ? 31.852 6.161 -7.118 1.00 84.69 816 LEU A O 1
ATOM 6463 N N . LEU A 1 817 ? 34.084 5.921 -7.294 1.00 89.25 817 LEU A N 1
ATOM 6464 C CA . LEU A 1 817 ? 34.432 7.271 -6.870 1.00 89.25 817 LEU A CA 1
ATOM 6465 C C . LEU A 1 817 ? 33.925 8.350 -7.836 1.00 89.25 817 LEU A C 1
ATOM 6467 O O . LEU A 1 817 ? 33.311 9.319 -7.391 1.00 89.25 817 LEU A O 1
ATOM 6471 N N . ALA A 1 818 ? 34.087 8.143 -9.145 1.00 90.56 818 ALA A N 1
ATOM 6472 C CA . ALA A 1 818 ? 33.603 9.065 -10.170 1.00 90.56 818 ALA A CA 1
ATOM 6473 C C . ALA A 1 818 ? 32.090 9.318 -10.049 1.00 90.56 818 ALA A C 1
ATOM 6475 O O . ALA A 1 818 ? 31.643 10.462 -10.105 1.00 90.56 818 ALA A O 1
ATOM 6476 N N . VAL A 1 819 ? 31.285 8.278 -9.796 1.00 91.06 819 VAL A N 1
ATOM 6477 C CA . VAL A 1 819 ? 29.832 8.445 -9.609 1.00 91.06 819 VAL A CA 1
ATOM 6478 C C . VAL A 1 819 ? 29.501 9.243 -8.342 1.00 91.06 819 VAL A C 1
ATOM 6480 O O . VAL A 1 819 ? 28.567 10.051 -8.352 1.00 91.06 819 VAL A O 1
ATOM 6483 N N . LEU A 1 820 ? 30.270 9.068 -7.260 1.00 92.88 820 LEU A N 1
ATOM 6484 C CA . LEU A 1 820 ? 30.125 9.878 -6.045 1.00 92.88 820 LEU A CA 1
ATOM 6485 C C . LEU A 1 820 ? 30.467 11.357 -6.303 1.00 92.88 820 LEU A C 1
ATOM 6487 O O . LEU A 1 820 ? 29.771 12.251 -5.819 1.00 92.88 820 LEU A O 1
ATOM 6491 N N . GLU A 1 821 ? 31.491 11.643 -7.104 1.00 94.44 821 GLU A N 1
ATOM 6492 C CA . GLU A 1 821 ? 31.840 13.011 -7.510 1.00 94.44 821 GLU A CA 1
ATOM 6493 C C . GLU A 1 821 ? 30.766 13.652 -8.391 1.00 94.44 821 GLU A C 1
ATOM 6495 O O . GLU A 1 821 ? 30.415 14.818 -8.197 1.00 94.44 821 GLU A O 1
ATOM 6500 N N . MET A 1 822 ? 30.207 12.894 -9.336 1.00 93.56 822 MET A N 1
ATOM 6501 C CA . MET A 1 822 ? 29.089 13.346 -10.166 1.00 93.56 822 MET A CA 1
ATOM 6502 C C . MET A 1 822 ? 27.868 13.685 -9.313 1.00 93.56 822 MET A C 1
ATOM 6504 O O . MET A 1 822 ? 27.223 14.706 -9.547 1.00 93.56 822 MET A O 1
ATOM 6508 N N . PHE A 1 823 ? 27.586 12.890 -8.278 1.00 92.25 823 PHE A N 1
ATOM 6509 C CA . PHE A 1 823 ? 26.546 13.217 -7.308 1.00 92.25 823 PHE A CA 1
ATOM 6510 C C . PHE A 1 823 ? 26.830 14.540 -6.592 1.00 92.25 823 PHE A C 1
ATOM 6512 O O . PHE A 1 823 ? 25.942 15.388 -6.534 1.00 92.25 823 PHE A O 1
ATOM 6519 N N . ILE A 1 824 ? 28.062 14.769 -6.117 1.00 92.38 824 ILE A N 1
ATOM 6520 C CA . ILE A 1 824 ? 28.447 16.047 -5.495 1.00 92.38 824 ILE A CA 1
ATOM 6521 C C . ILE A 1 824 ? 28.162 17.215 -6.448 1.00 92.38 824 ILE A C 1
ATOM 6523 O O . ILE A 1 824 ? 27.542 18.187 -6.018 1.00 92.38 824 ILE A O 1
ATOM 6527 N N . LYS A 1 825 ? 28.533 17.099 -7.729 1.00 91.50 825 LYS A N 1
ATOM 6528 C CA . LYS A 1 825 ? 28.248 18.120 -8.752 1.00 91.50 825 LYS A CA 1
ATOM 6529 C C . LYS A 1 825 ? 26.743 18.333 -8.950 1.00 91.50 825 LYS A C 1
ATOM 6531 O O . LYS A 1 825 ? 26.294 19.473 -8.996 1.00 91.50 825 LYS A O 1
ATOM 6536 N N . CYS A 1 826 ? 25.947 17.261 -8.987 1.00 90.81 826 CYS A N 1
ATOM 6537 C CA . CYS A 1 826 ? 24.485 17.363 -9.078 1.00 90.81 826 CYS A CA 1
ATOM 6538 C C . CYS A 1 826 ? 23.886 18.129 -7.886 1.00 90.81 826 CYS A C 1
ATOM 6540 O O . CYS A 1 826 ? 22.897 18.839 -8.041 1.00 90.81 826 CYS A O 1
ATOM 6542 N N . THR A 1 827 ? 24.500 18.047 -6.700 1.00 88.94 827 THR A N 1
ATOM 6543 C CA . THR A 1 827 ? 24.026 18.781 -5.513 1.00 88.94 827 THR A CA 1
ATOM 6544 C C . THR A 1 827 ? 24.225 20.296 -5.571 1.00 88.94 827 THR A C 1
ATOM 6546 O O . THR A 1 827 ? 23.662 21.005 -4.740 1.00 88.94 827 THR A O 1
ATOM 6549 N N . ASP A 1 828 ? 25.007 20.800 -6.529 1.00 89.50 828 ASP A N 1
ATOM 6550 C CA . ASP A 1 828 ? 25.204 22.236 -6.754 1.00 89.50 828 ASP A CA 1
ATOM 6551 C C . ASP A 1 828 ? 24.163 22.838 -7.720 1.00 89.50 828 ASP A C 1
ATOM 6553 O O . ASP A 1 828 ? 24.101 24.059 -7.885 1.00 89.50 828 ASP A O 1
ATOM 6557 N N . LEU A 1 829 ? 23.317 22.000 -8.333 1.00 90.69 829 LEU A N 1
ATOM 6558 C CA . LEU A 1 829 ? 22.279 22.432 -9.264 1.00 90.69 829 LEU A CA 1
ATOM 6559 C C . LEU A 1 829 ? 21.167 23.223 -8.561 1.00 90.69 829 LEU A C 1
ATOM 6561 O O . LEU A 1 829 ? 20.824 22.994 -7.397 1.00 90.69 829 LEU A O 1
ATOM 6565 N N . LYS A 1 830 ? 20.555 24.136 -9.314 1.00 89.88 830 LYS A N 1
ATOM 6566 C CA . LYS A 1 830 ? 19.344 24.866 -8.931 1.00 89.88 830 LYS A CA 1
ATOM 6567 C C . LYS A 1 830 ? 18.355 24.810 -10.082 1.00 89.88 830 LYS A C 1
ATOM 6569 O O . LYS A 1 830 ? 18.771 24.826 -11.237 1.00 89.88 830 LYS A O 1
ATOM 6574 N N . LEU A 1 831 ? 17.074 24.754 -9.747 1.00 88.81 831 LEU A N 1
ATOM 6575 C CA . LEU A 1 831 ? 15.992 24.793 -10.717 1.00 88.81 831 LEU A CA 1
ATOM 6576 C C . LEU A 1 831 ? 14.955 25.810 -10.247 1.00 88.81 831 LEU A C 1
ATOM 6578 O O . LEU A 1 831 ? 14.412 25.663 -9.153 1.00 88.81 831 LEU A O 1
ATOM 6582 N N . GLY A 1 832 ? 14.726 26.876 -11.018 1.00 84.25 832 GLY A N 1
ATOM 6583 C CA . GLY A 1 832 ? 13.771 27.925 -10.635 1.00 84.25 832 GLY A CA 1
ATOM 6584 C C . GLY A 1 832 ? 14.147 28.621 -9.320 1.00 84.25 832 GLY A C 1
ATOM 6585 O O . GLY A 1 832 ? 13.281 28.982 -8.528 1.00 84.25 832 GLY A O 1
ATOM 6586 N N . GLY A 1 833 ? 15.450 28.738 -9.039 1.00 84.50 833 GLY A N 1
ATOM 6587 C CA . GLY A 1 833 ? 15.978 29.268 -7.776 1.00 84.50 833 GLY A CA 1
ATOM 6588 C C . GLY A 1 833 ? 15.936 28.298 -6.586 1.00 84.50 833 GLY A C 1
ATOM 6589 O O . GLY A 1 833 ? 16.540 28.597 -5.552 1.00 84.50 833 GLY A O 1
ATOM 6590 N N . VAL A 1 834 ? 15.304 27.127 -6.722 1.00 86.88 834 VAL A N 1
ATOM 6591 C CA . VAL A 1 834 ? 15.243 26.100 -5.674 1.00 86.88 834 VAL A CA 1
ATOM 6592 C C . VAL A 1 834 ? 16.488 25.210 -5.767 1.00 86.88 834 VAL A C 1
ATOM 6594 O O . VAL A 1 834 ? 16.717 24.585 -6.811 1.00 86.88 834 VAL A O 1
ATOM 6597 N N . PRO A 1 835 ? 17.325 25.133 -4.714 1.00 86.12 835 PRO A N 1
ATOM 6598 C CA . PRO A 1 835 ? 18.495 24.261 -4.722 1.00 86.12 835 PRO A CA 1
ATOM 6599 C C . PRO A 1 835 ? 18.075 22.803 -4.868 1.00 86.12 835 PRO A C 1
ATOM 6601 O O . PRO A 1 835 ? 16.996 22.422 -4.414 1.00 86.12 835 PRO A O 1
ATOM 6604 N N . PHE A 1 836 ? 18.926 21.986 -5.487 1.00 84.88 836 PHE A N 1
ATOM 6605 C CA . PHE A 1 836 ? 18.711 20.547 -5.551 1.00 84.88 836 PHE A CA 1
ATOM 6606 C C . PHE A 1 836 ? 18.682 19.972 -4.134 1.00 84.88 836 PHE A C 1
ATOM 6608 O O . PHE A 1 836 ? 19.711 19.737 -3.501 1.00 84.88 836 PHE A O 1
ATOM 6615 N N . GLN A 1 837 ? 17.474 19.783 -3.619 1.00 72.25 837 GLN A N 1
ATOM 6616 C CA . GLN A 1 837 ? 17.212 19.091 -2.373 1.00 72.25 837 GLN A CA 1
ATOM 6617 C C . GLN A 1 837 ? 16.759 17.700 -2.762 1.00 72.25 837 GLN A C 1
ATOM 6619 O O . GLN A 1 837 ? 15.591 17.451 -3.054 1.00 72.25 837 GLN A O 1
ATOM 6624 N N . ALA A 1 838 ? 17.725 16.802 -2.874 1.00 56.44 838 ALA A N 1
ATOM 6625 C CA . ALA A 1 838 ? 17.401 15.419 -3.130 1.00 56.44 838 ALA A CA 1
ATOM 6626 C C . ALA A 1 838 ? 16.722 14.822 -1.869 1.00 56.44 838 ALA A C 1
ATOM 6628 O O . ALA A 1 838 ? 17.063 15.260 -0.763 1.00 56.44 838 ALA A O 1
ATOM 6629 N N . PRO A 1 839 ? 15.897 13.753 -1.988 1.00 57.69 839 PRO A N 1
ATOM 6630 C CA . PRO A 1 839 ? 16.061 12.822 -3.106 1.00 57.69 839 PRO A CA 1
ATOM 6631 C C . PRO A 1 839 ? 14.850 12.021 -3.597 1.00 57.69 839 PRO A C 1
ATOM 6633 O O . PRO A 1 839 ? 13.955 11.598 -2.870 1.00 57.69 839 PRO A O 1
ATOM 6636 N N . PHE A 1 840 ? 14.965 11.650 -4.866 1.00 72.12 840 PHE A N 1
ATOM 6637 C CA . PHE A 1 840 ? 14.438 10.382 -5.336 1.00 72.12 840 PHE A CA 1
ATOM 6638 C C . PHE A 1 840 ? 15.285 9.262 -4.743 1.00 72.12 840 PHE A C 1
ATOM 6640 O O . PHE A 1 840 ? 16.511 9.237 -4.890 1.00 72.12 840 PHE A O 1
ATOM 6647 N N . ARG A 1 841 ? 14.606 8.349 -4.051 1.00 76.69 841 ARG A N 1
ATOM 6648 C CA . ARG A 1 841 ? 15.162 7.205 -3.326 1.00 76.69 841 ARG A CA 1
ATOM 6649 C C . ARG A 1 841 ? 16.331 6.530 -4.047 1.00 76.69 841 ARG A C 1
ATOM 6651 O O . ARG A 1 841 ? 17.377 6.342 -3.436 1.00 76.69 841 ARG A O 1
ATOM 6658 N N . ASP A 1 842 ? 16.182 6.225 -5.332 1.00 76.50 842 ASP A N 1
ATOM 6659 C CA . ASP A 1 842 ? 17.163 5.469 -6.120 1.00 76.50 842 ASP A CA 1
ATOM 6660 C C . ASP A 1 842 ? 18.568 6.076 -6.119 1.00 76.50 842 ASP A C 1
ATOM 6662 O O . ASP A 1 842 ? 19.545 5.344 -5.970 1.00 76.50 842 ASP A O 1
ATOM 6666 N N . MET A 1 843 ? 18.678 7.404 -6.211 1.00 83.25 843 MET A N 1
ATOM 6667 C CA . MET A 1 843 ? 19.977 8.076 -6.209 1.00 83.25 843 MET A CA 1
ATOM 6668 C C . MET A 1 843 ? 20.666 7.933 -4.851 1.00 83.25 843 MET A C 1
ATOM 6670 O O . MET A 1 843 ? 21.850 7.624 -4.787 1.00 83.25 843 MET A O 1
ATOM 6674 N N . VAL A 1 844 ? 19.931 8.095 -3.747 1.00 81.62 844 VAL A N 1
ATOM 6675 C CA . VAL A 1 844 ? 20.500 7.901 -2.403 1.00 81.62 844 VAL A CA 1
ATOM 6676 C C . VAL A 1 844 ? 20.915 6.455 -2.182 1.00 81.62 844 VAL A C 1
ATOM 6678 O O . VAL A 1 844 ? 21.966 6.211 -1.592 1.00 81.62 844 VAL A O 1
ATOM 6681 N N . LEU A 1 845 ? 20.119 5.502 -2.669 1.00 79.19 845 LEU A N 1
ATOM 6682 C CA . LEU A 1 845 ? 20.476 4.089 -2.606 1.00 79.19 845 LEU A CA 1
ATOM 6683 C C . LEU A 1 845 ? 21.807 3.823 -3.318 1.00 79.19 845 LEU A C 1
ATOM 6685 O O . LEU A 1 845 ? 22.667 3.170 -2.733 1.00 79.19 845 LEU A O 1
ATOM 6689 N N . ASP A 1 846 ? 22.008 4.381 -4.515 1.00 81.00 846 ASP A N 1
ATOM 6690 C CA . ASP A 1 846 ? 23.272 4.274 -5.254 1.00 81.00 846 ASP A CA 1
ATOM 6691 C C . ASP A 1 846 ? 24.461 4.788 -4.437 1.00 81.00 846 ASP A C 1
ATOM 6693 O O . ASP A 1 846 ? 25.445 4.069 -4.262 1.00 81.00 846 ASP A O 1
ATOM 6697 N N . ILE A 1 847 ? 24.356 5.984 -3.850 1.00 86.75 847 ILE A N 1
ATOM 6698 C CA . ILE A 1 847 ? 25.444 6.571 -3.052 1.00 86.75 847 ILE A CA 1
ATOM 6699 C C . ILE A 1 847 ? 25.826 5.683 -1.868 1.00 86.75 847 ILE A C 1
ATOM 6701 O O . ILE A 1 847 ? 27.016 5.484 -1.607 1.00 86.75 847 ILE A O 1
ATOM 6705 N N . ILE A 1 848 ? 24.845 5.125 -1.154 1.00 82.31 848 ILE A N 1
ATOM 6706 C CA . ILE A 1 848 ? 25.133 4.288 0.014 1.00 82.31 848 ILE A CA 1
ATOM 6707 C C . ILE A 1 848 ? 25.699 2.929 -0.415 1.00 82.31 848 ILE A C 1
ATOM 6709 O O . ILE A 1 848 ? 26.654 2.459 0.202 1.00 82.31 848 ILE A O 1
ATOM 6713 N N . ILE A 1 849 ? 25.159 2.315 -1.474 1.00 79.75 849 ILE A N 1
ATOM 6714 C CA . ILE A 1 849 ? 25.654 1.041 -2.020 1.00 79.75 849 ILE A CA 1
ATOM 6715 C C . ILE A 1 849 ? 27.104 1.192 -2.490 1.00 79.75 849 ILE A C 1
ATOM 6717 O O . ILE A 1 849 ? 27.956 0.384 -2.123 1.00 79.75 849 ILE A O 1
ATOM 6721 N N . PHE A 1 850 ? 27.416 2.248 -3.242 1.00 85.75 850 PHE A N 1
ATOM 6722 C CA . PHE A 1 850 ? 28.772 2.487 -3.734 1.00 85.75 850 PHE A CA 1
ATOM 6723 C C . PHE A 1 850 ? 29.744 2.815 -2.599 1.00 85.75 850 PHE A C 1
ATOM 6725 O O . PHE A 1 850 ? 30.854 2.287 -2.565 1.00 85.75 850 PHE A O 1
ATOM 6732 N N . SER A 1 851 ? 29.304 3.599 -1.611 1.00 85.75 851 SER A N 1
ATOM 6733 C CA . SER A 1 851 ? 30.085 3.870 -0.398 1.00 85.75 851 SER A CA 1
ATOM 6734 C C . SER A 1 851 ? 30.392 2.592 0.388 1.00 85.75 851 SER A C 1
ATOM 6736 O O . SER A 1 851 ? 31.520 2.401 0.837 1.00 85.75 851 SER A O 1
ATOM 6738 N N . ARG A 1 852 ? 29.416 1.685 0.523 1.00 82.69 852 ARG A N 1
ATOM 6739 C CA . ARG A 1 852 ? 29.611 0.372 1.153 1.00 82.69 852 ARG A CA 1
ATOM 6740 C C . ARG A 1 852 ? 30.650 -0.457 0.399 1.00 82.69 852 ARG A C 1
ATOM 6742 O O . ARG A 1 852 ? 31.552 -0.997 1.030 1.00 82.69 852 ARG A O 1
ATOM 6749 N N . ALA A 1 853 ? 30.560 -0.511 -0.930 1.00 78.50 853 ALA A N 1
ATOM 6750 C CA . ALA A 1 853 ? 31.510 -1.253 -1.757 1.00 78.50 853 ALA A CA 1
ATOM 6751 C C . ALA A 1 853 ? 32.954 -0.740 -1.591 1.00 78.50 853 ALA A C 1
ATOM 6753 O O . ALA A 1 853 ? 33.885 -1.542 -1.541 1.00 78.50 853 ALA A O 1
ATOM 6754 N N . ILE A 1 854 ? 33.156 0.576 -1.434 1.00 81.81 854 ILE A N 1
ATOM 6755 C CA . ILE A 1 854 ? 34.475 1.167 -1.136 1.00 81.81 854 ILE A CA 1
ATOM 6756 C C . ILE A 1 854 ? 35.002 0.697 0.232 1.00 81.81 854 ILE A C 1
ATOM 6758 O O . ILE A 1 854 ? 36.179 0.338 0.346 1.00 81.81 854 ILE A O 1
ATOM 6762 N N . VAL A 1 855 ? 34.150 0.670 1.265 1.00 80.00 855 VAL A N 1
ATOM 6763 C CA . VAL A 1 855 ? 34.510 0.177 2.611 1.00 80.00 855 VAL A CA 1
ATOM 6764 C C . VAL A 1 855 ? 34.907 -1.295 2.559 1.00 80.00 855 VAL A C 1
ATOM 6766 O O . VAL A 1 855 ? 35.962 -1.663 3.075 1.00 80.00 855 VAL A O 1
ATOM 6769 N N . GLU A 1 856 ? 34.089 -2.128 1.916 1.00 75.25 856 GLU A N 1
ATOM 6770 C CA . GLU A 1 856 ? 34.337 -3.566 1.782 1.00 75.25 856 GLU A CA 1
ATOM 6771 C C . GLU A 1 856 ? 35.628 -3.829 0.994 1.00 75.25 856 GLU A C 1
ATOM 6773 O O . GLU A 1 856 ? 36.448 -4.639 1.423 1.00 75.25 856 GLU A O 1
ATOM 6778 N N . ASN A 1 857 ? 35.885 -3.082 -0.087 1.00 74.50 857 ASN A N 1
ATOM 6779 C CA . ASN A 1 857 ? 37.120 -3.214 -0.861 1.00 74.50 857 ASN A CA 1
ATOM 6780 C C . ASN A 1 857 ? 38.369 -2.901 -0.017 1.00 74.50 857 ASN A C 1
ATOM 6782 O O . ASN A 1 857 ? 39.305 -3.696 0.008 1.00 74.50 857 ASN A O 1
ATOM 6786 N N . ASN A 1 858 ? 38.372 -1.790 0.729 1.00 76.00 858 ASN A N 1
ATOM 6787 C CA . ASN A 1 858 ? 39.493 -1.442 1.612 1.00 76.00 858 ASN A CA 1
ATOM 6788 C C . ASN A 1 858 ? 39.656 -2.439 2.771 1.00 76.00 858 ASN A C 1
ATOM 6790 O O . ASN A 1 858 ? 40.777 -2.746 3.169 1.00 76.00 858 ASN A O 1
ATOM 6794 N N . SER A 1 859 ? 38.551 -2.976 3.297 1.00 72.44 859 SER A N 1
ATOM 6795 C CA . SER A 1 859 ? 38.575 -4.012 4.333 1.00 72.44 859 SER A CA 1
ATOM 6796 C C . SER A 1 859 ? 39.288 -5.282 3.854 1.00 72.44 859 SER A C 1
ATOM 6798 O O . SER A 1 859 ? 40.118 -5.816 4.588 1.00 72.44 859 SER A O 1
ATOM 6800 N N . ILE A 1 860 ? 39.031 -5.721 2.614 1.00 67.75 860 ILE A N 1
ATOM 6801 C CA . ILE A 1 860 ? 39.715 -6.872 1.998 1.00 67.75 860 ILE A CA 1
ATOM 6802 C C . ILE A 1 860 ? 41.223 -6.615 1.884 1.00 67.75 860 ILE A C 1
ATOM 6804 O O . ILE A 1 860 ? 42.010 -7.482 2.253 1.00 67.75 860 ILE A O 1
ATOM 6808 N N . HIS A 1 861 ? 41.623 -5.425 1.421 1.00 65.00 861 HIS A N 1
ATOM 6809 C CA . HIS A 1 861 ? 43.036 -5.049 1.247 1.00 65.00 861 HIS A CA 1
ATOM 6810 C C . HIS A 1 861 ? 43.824 -5.066 2.564 1.00 65.00 861 HIS A C 1
ATOM 6812 O O . HIS A 1 861 ? 44.899 -5.657 2.635 1.00 65.00 861 HIS A O 1
ATOM 6818 N N . VAL A 1 862 ? 43.263 -4.488 3.630 1.00 67.25 862 VAL A N 1
ATOM 6819 C CA . VAL A 1 862 ? 43.932 -4.431 4.941 1.00 67.25 862 VAL A CA 1
ATOM 6820 C C . VAL A 1 862 ? 44.022 -5.804 5.609 1.00 67.25 862 VAL A C 1
ATOM 6822 O O . VAL A 1 862 ? 44.992 -6.062 6.316 1.00 67.25 862 VAL A O 1
ATOM 6825 N N . LYS A 1 863 ? 43.021 -6.673 5.430 1.00 63.72 863 LYS A N 1
ATOM 6826 C CA . LYS A 1 863 ? 42.973 -7.973 6.118 1.00 63.72 863 LYS A CA 1
ATOM 6827 C C . LYS A 1 863 ? 43.723 -9.093 5.394 1.00 63.72 863 LYS A C 1
ATOM 6829 O O . LYS A 1 863 ? 44.344 -9.907 6.064 1.00 63.72 863 LYS A O 1
ATOM 6834 N N . ASN A 1 864 ? 43.642 -9.150 4.063 1.00 55.06 864 ASN A N 1
ATOM 6835 C CA . ASN A 1 864 ? 43.948 -10.371 3.305 1.00 55.06 864 ASN A CA 1
ATOM 6836 C C . ASN A 1 864 ? 45.061 -10.217 2.256 1.00 55.06 864 ASN A C 1
ATOM 6838 O O . ASN A 1 864 ? 45.344 -11.188 1.561 1.00 55.06 864 ASN A O 1
ATOM 6842 N N . LEU A 1 865 ? 45.632 -9.020 2.093 1.00 55.97 865 LEU A N 1
ATOM 6843 C CA . LEU A 1 865 ? 46.676 -8.740 1.101 1.00 55.97 865 LEU A CA 1
ATOM 6844 C C . LEU A 1 865 ? 47.931 -8.182 1.788 1.00 55.97 865 LEU A C 1
ATOM 6846 O O . LEU A 1 865 ? 48.723 -8.945 2.330 1.00 55.97 865 LEU A O 1
ATOM 6850 N N . ASP A 1 866 ? 48.077 -6.856 1.847 1.00 55.59 866 ASP A N 1
ATOM 6851 C CA . ASP A 1 866 ? 49.375 -6.228 2.154 1.00 55.59 866 ASP A CA 1
ATOM 6852 C C . ASP A 1 866 ? 49.423 -5.592 3.550 1.00 55.59 866 ASP A C 1
ATOM 6854 O O . ASP A 1 866 ? 50.373 -4.889 3.903 1.00 55.59 866 ASP A O 1
ATOM 6858 N N . GLY A 1 867 ? 48.339 -5.716 4.326 1.00 60.34 867 GLY A N 1
ATOM 6859 C CA . GLY A 1 867 ? 48.165 -5.012 5.602 1.00 60.34 867 GLY A CA 1
ATOM 6860 C C . GLY A 1 867 ? 48.028 -3.487 5.467 1.00 60.34 867 GLY A C 1
ATOM 6861 O O . GLY A 1 867 ? 47.890 -2.785 6.473 1.00 60.34 867 GLY A O 1
ATOM 6862 N N . LYS A 1 868 ? 48.061 -2.959 4.236 1.00 65.25 868 LYS A N 1
ATOM 6863 C CA . LYS A 1 868 ? 48.039 -1.532 3.897 1.00 65.25 868 LYS A CA 1
ATOM 6864 C C . LYS A 1 868 ? 46.696 -1.126 3.288 1.00 65.25 868 LYS A C 1
ATOM 6866 O O . LYS A 1 868 ? 45.969 -1.927 2.711 1.00 65.25 868 LYS A O 1
ATOM 6871 N N . MET A 1 869 ? 46.368 0.153 3.444 1.00 72.38 869 MET A N 1
ATOM 6872 C CA . MET A 1 869 ? 45.276 0.783 2.700 1.00 72.38 869 MET A CA 1
ATOM 6873 C C . MET A 1 869 ? 45.736 1.067 1.267 1.00 72.38 869 MET A C 1
ATOM 6875 O O . MET A 1 869 ? 46.934 1.231 1.030 1.00 72.38 869 MET A O 1
ATOM 6879 N N . ARG A 1 870 ? 44.796 1.191 0.325 1.00 67.38 870 ARG A N 1
ATOM 6880 C CA . ARG A 1 870 ? 45.114 1.654 -1.034 1.00 67.38 870 ARG A CA 1
ATOM 6881 C C . ARG A 1 870 ? 45.680 3.074 -1.016 1.00 67.38 870 ARG A C 1
ATOM 6883 O O . ARG A 1 870 ? 45.279 3.894 -0.194 1.00 67.38 870 ARG A O 1
ATOM 6890 N N . GLU A 1 871 ? 46.531 3.392 -1.987 1.00 67.88 871 GLU A N 1
ATOM 6891 C CA . GLU A 1 871 ? 47.158 4.717 -2.121 1.00 67.88 871 GLU A CA 1
ATOM 6892 C C . GLU A 1 871 ? 46.136 5.865 -2.206 1.00 67.88 871 GLU A C 1
ATOM 6894 O O . GLU A 1 871 ? 46.351 6.938 -1.647 1.00 67.88 871 GLU A O 1
ATOM 6899 N N . ASN A 1 872 ? 44.975 5.628 -2.828 1.00 80.38 872 ASN A N 1
ATOM 6900 C CA . ASN A 1 872 ? 43.899 6.613 -2.961 1.00 80.38 872 ASN A CA 1
ATOM 6901 C C . ASN A 1 872 ? 42.876 6.602 -1.806 1.00 80.38 872 ASN A C 1
ATOM 6903 O O . ASN A 1 872 ? 41.850 7.282 -1.900 1.00 80.38 872 ASN A O 1
ATOM 6907 N N . SER A 1 873 ? 43.119 5.874 -0.707 1.00 80.88 873 SER A N 1
ATOM 6908 C CA . SER A 1 873 ? 42.137 5.732 0.382 1.00 80.88 873 SER A CA 1
ATOM 6909 C C . SER A 1 873 ? 41.751 7.062 1.031 1.00 80.88 873 SER A C 1
ATOM 6911 O O . SER A 1 873 ? 40.621 7.237 1.484 1.00 80.88 873 SER A O 1
ATOM 6913 N N . ASP A 1 874 ? 42.681 8.017 1.066 1.00 85.50 874 ASP A N 1
ATOM 6914 C CA . ASP A 1 874 ? 42.457 9.335 1.670 1.00 85.50 874 ASP A CA 1
ATOM 6915 C C . ASP A 1 874 ? 41.509 10.178 0.827 1.00 85.50 874 ASP A C 1
ATOM 6917 O O . ASP A 1 874 ? 40.595 10.811 1.359 1.00 85.50 874 ASP A O 1
ATOM 6921 N N . TYR A 1 875 ? 41.661 10.090 -0.492 1.00 89.44 875 TYR A N 1
ATOM 6922 C CA . TYR A 1 875 ? 40.763 10.726 -1.441 1.00 89.44 875 TYR A CA 1
ATOM 6923 C C . TYR A 1 875 ? 39.371 10.074 -1.429 1.00 89.44 875 TYR A C 1
ATOM 6925 O O . TYR A 1 875 ? 38.357 10.771 -1.390 1.00 89.44 875 TYR A O 1
ATOM 6933 N N . GLN A 1 876 ? 39.297 8.740 -1.333 1.00 88.75 876 GLN A N 1
ATOM 6934 C CA . GLN A 1 876 ? 38.028 8.016 -1.164 1.00 88.75 876 GLN A CA 1
ATOM 6935 C C . GLN A 1 876 ? 37.272 8.471 0.093 1.00 88.75 876 GLN A C 1
ATOM 6937 O O . GLN A 1 876 ? 36.080 8.782 0.032 1.00 88.75 876 GLN A O 1
ATOM 6942 N N . MET A 1 877 ? 37.970 8.574 1.230 1.00 89.12 877 MET A N 1
ATOM 6943 C CA . MET A 1 877 ? 37.404 9.102 2.474 1.00 89.12 877 MET A CA 1
ATOM 6944 C C . MET A 1 877 ? 36.921 10.548 2.329 1.00 89.12 877 MET A C 1
ATOM 6946 O O . MET A 1 877 ? 35.880 10.906 2.886 1.00 89.12 877 MET A O 1
ATOM 6950 N N . GLU A 1 878 ? 37.668 11.388 1.609 1.00 93.06 878 GLU A N 1
ATOM 6951 C CA . GLU A 1 878 ? 37.310 12.784 1.371 1.00 93.06 878 GLU A CA 1
ATOM 6952 C C . GLU A 1 878 ? 36.012 12.904 0.562 1.00 93.06 878 GLU A C 1
ATOM 6954 O O . GLU A 1 878 ? 35.091 13.611 0.981 1.00 93.06 878 GLU A O 1
ATOM 6959 N N . VAL A 1 879 ? 35.905 12.190 -0.562 1.00 93.00 879 VAL A N 1
ATOM 6960 C CA . VAL A 1 879 ? 34.717 12.202 -1.432 1.00 93.00 879 VAL A CA 1
ATOM 6961 C C . VAL A 1 879 ? 33.497 11.632 -0.707 1.00 93.00 879 VAL A C 1
ATOM 6963 O O . VAL A 1 879 ? 32.434 12.259 -0.716 1.00 93.00 879 VAL A O 1
ATOM 6966 N N . MET A 1 880 ? 33.641 10.505 -0.001 1.00 92.31 880 MET A N 1
ATOM 6967 C CA . MET A 1 880 ? 32.570 9.948 0.838 1.00 92.31 880 MET A CA 1
ATOM 6968 C C . MET A 1 880 ? 32.137 10.939 1.929 1.00 92.31 880 MET A C 1
ATOM 6970 O O . MET A 1 880 ? 30.943 11.132 2.165 1.00 92.31 880 MET A O 1
ATOM 6974 N N . GLY A 1 881 ? 33.096 11.628 2.557 1.00 92.12 881 GLY A N 1
ATOM 6975 C CA . GLY A 1 881 ? 32.841 12.684 3.536 1.00 92.12 881 GLY A CA 1
ATOM 6976 C C . GLY A 1 881 ? 32.089 13.876 2.949 1.00 92.12 881 GLY A C 1
ATOM 6977 O O . GLY A 1 881 ? 31.168 14.395 3.583 1.00 92.12 881 GLY A O 1
ATOM 6978 N N . LYS A 1 882 ? 32.433 14.301 1.728 1.00 93.50 882 LYS A N 1
ATOM 6979 C CA . LYS A 1 882 ? 31.694 15.340 0.999 1.00 93.50 882 LYS A CA 1
ATOM 6980 C C . LYS A 1 882 ? 30.268 14.880 0.700 1.00 93.50 882 LYS A C 1
ATOM 6982 O O . LYS A 1 882 ? 29.348 15.633 0.998 1.00 93.50 882 LYS A O 1
ATOM 6987 N N . CYS A 1 883 ? 30.068 13.657 0.205 1.00 91.69 883 CYS A N 1
ATOM 6988 C CA . CYS A 1 883 ? 28.736 13.097 -0.055 1.00 91.69 883 CYS A CA 1
ATOM 6989 C C . CYS A 1 883 ? 27.861 13.077 1.206 1.00 91.69 883 CYS A C 1
ATOM 6991 O O . CYS A 1 883 ? 26.735 13.570 1.167 1.00 91.69 883 CYS A O 1
ATOM 6993 N N . ALA A 1 884 ? 28.398 12.600 2.336 1.00 89.62 884 ALA A N 1
ATOM 6994 C CA . ALA A 1 884 ? 27.688 12.592 3.617 1.00 89.62 884 ALA A CA 1
ATOM 6995 C C . ALA A 1 884 ? 27.263 14.008 4.039 1.00 89.62 884 ALA A C 1
ATOM 6997 O O . ALA A 1 884 ? 26.100 14.229 4.365 1.00 89.62 884 ALA A O 1
ATOM 6998 N N . LYS A 1 885 ? 28.167 14.993 3.935 1.00 88.94 885 LYS A N 1
ATOM 6999 C CA . LYS A 1 885 ? 27.863 16.406 4.224 1.00 88.94 885 LYS A CA 1
ATOM 7000 C C . LYS A 1 885 ? 26.824 17.001 3.270 1.00 88.94 885 LYS A C 1
ATOM 7002 O O . LYS A 1 885 ? 26.020 17.829 3.691 1.00 88.94 885 LYS A O 1
ATOM 7007 N N . ARG A 1 886 ? 26.841 16.634 1.982 1.00 88.25 886 ARG A N 1
ATOM 7008 C CA . ARG A 1 886 ? 25.826 17.086 1.013 1.00 88.25 886 ARG A CA 1
ATOM 7009 C C . ARG A 1 886 ? 24.447 16.528 1.375 1.00 88.25 886 ARG A C 1
ATOM 7011 O O . ARG A 1 886 ? 23.502 17.306 1.448 1.00 88.25 886 ARG A O 1
ATOM 7018 N N . LEU A 1 887 ? 24.351 15.232 1.682 1.00 86.88 887 LEU A N 1
ATOM 7019 C CA . LEU A 1 887 ? 23.107 14.604 2.146 1.00 86.88 887 LEU A CA 1
ATOM 7020 C C . LEU A 1 887 ? 22.619 15.201 3.468 1.00 86.88 887 LEU A C 1
ATOM 7022 O O . LEU A 1 887 ? 21.432 15.465 3.622 1.00 86.88 887 LEU A O 1
ATOM 7026 N N . GLU A 1 888 ? 23.526 15.461 4.411 1.00 86.38 888 GLU A N 1
ATOM 7027 C CA . GLU A 1 888 ? 23.200 16.144 5.663 1.00 86.38 888 GLU A CA 1
ATOM 7028 C C . GLU A 1 888 ? 22.540 17.497 5.402 1.00 86.38 888 GLU A C 1
ATOM 7030 O O . GLU A 1 888 ? 21.449 17.733 5.904 1.00 86.38 888 GLU A O 1
ATOM 7035 N N . LYS A 1 889 ? 23.135 18.347 4.555 1.00 83.50 889 LYS A N 1
ATOM 7036 C CA . LYS A 1 889 ? 22.577 19.665 4.207 1.00 83.50 889 LYS A CA 1
ATOM 7037 C C . LYS A 1 889 ? 21.206 19.591 3.535 1.00 83.50 889 LYS A C 1
ATOM 7039 O O . LYS A 1 889 ? 20.396 20.488 3.737 1.00 83.50 889 LYS A O 1
ATOM 7044 N N . MET A 1 890 ? 20.951 18.553 2.738 1.00 79.69 890 MET A N 1
ATOM 7045 C CA . MET A 1 890 ? 19.645 18.344 2.097 1.00 79.69 890 MET A CA 1
ATOM 7046 C C . MET A 1 890 ? 18.554 17.997 3.113 1.00 79.69 890 MET A C 1
ATOM 7048 O O . MET A 1 890 ? 17.397 18.353 2.927 1.00 79.69 890 MET A O 1
ATOM 7052 N N . VAL A 1 891 ? 18.917 17.298 4.190 1.00 77.56 891 VAL A N 1
ATOM 7053 C CA . VAL A 1 891 ? 17.969 16.818 5.202 1.00 77.56 891 VAL A CA 1
ATOM 7054 C C . VAL A 1 891 ? 17.808 17.805 6.356 1.00 77.56 891 VAL A C 1
ATOM 7056 O O . VAL A 1 891 ? 16.700 18.026 6.844 1.00 77.56 891 VAL A O 1
ATOM 7059 N N . ALA A 1 892 ? 18.914 18.397 6.795 1.00 70.25 892 ALA A N 1
ATOM 7060 C CA . ALA A 1 892 ? 19.001 19.397 7.846 1.00 70.25 892 ALA A CA 1
ATOM 7061 C C . ALA A 1 892 ? 18.732 20.800 7.276 1.00 70.25 892 ALA A C 1
ATOM 7063 O O . ALA A 1 892 ? 19.537 21.706 7.474 1.00 70.25 892 ALA A O 1
ATOM 7064 N N . SER A 1 893 ? 17.615 20.969 6.546 1.00 63.84 893 SER A N 1
ATOM 7065 C CA . SER A 1 893 ? 17.128 22.273 6.054 1.00 63.84 893 SER A CA 1
ATOM 7066 C C . SER A 1 893 ? 17.290 23.364 7.133 1.00 63.84 893 SER A C 1
ATOM 7068 O O . SER A 1 893 ? 17.315 23.017 8.320 1.00 63.84 893 SER A O 1
ATOM 7070 N N . PRO A 1 894 ? 17.375 24.662 6.786 1.00 59.25 894 PRO A N 1
ATOM 7071 C CA . PRO A 1 894 ? 17.779 25.689 7.746 1.00 59.25 894 PRO A CA 1
ATOM 7072 C C . PRO A 1 894 ? 17.010 25.589 9.083 1.00 59.25 894 PRO A C 1
ATOM 7074 O O . PRO A 1 894 ? 15.806 25.370 9.134 1.00 59.25 894 PRO A O 1
ATOM 7077 N N . GLY A 1 895 ? 17.734 25.624 10.205 1.00 59.53 895 GLY A N 1
ATOM 7078 C CA . GLY A 1 895 ? 17.128 25.528 11.541 1.00 59.53 895 GLY A CA 1
ATOM 7079 C C . GLY A 1 895 ? 16.701 24.129 12.025 1.00 59.53 895 GLY A C 1
ATOM 7080 O O . GLY A 1 895 ? 16.163 24.034 13.129 1.00 59.53 895 GLY A O 1
ATOM 7081 N N . LYS A 1 896 ? 16.952 23.039 11.282 1.00 70.69 896 LYS A N 1
ATOM 7082 C CA . LYS A 1 896 ? 16.695 21.651 11.733 1.00 70.69 896 LYS A CA 1
ATOM 7083 C C . LYS A 1 896 ? 17.998 20.873 11.935 1.00 70.69 896 LYS A C 1
ATOM 7085 O O . LYS A 1 896 ? 18.927 21.014 11.151 1.00 70.69 896 LYS A O 1
ATOM 7090 N N . SER A 1 897 ? 18.058 20.011 12.956 1.00 85.12 897 SER A N 1
ATOM 7091 C CA . SER A 1 897 ? 19.183 19.079 13.138 1.00 85.12 897 SER A CA 1
ATOM 7092 C C . SER A 1 897 ? 18.920 17.724 12.475 1.00 85.12 897 SER A C 1
ATOM 7094 O O . SER A 1 897 ? 17.768 17.303 12.307 1.00 85.12 897 SER A O 1
ATOM 7096 N N . ILE A 1 898 ? 19.992 17.005 12.135 1.00 84.69 898 ILE A N 1
ATOM 7097 C CA . ILE A 1 898 ? 19.910 15.634 11.620 1.00 84.69 898 ILE A CA 1
ATOM 7098 C C . ILE A 1 898 ? 19.239 14.686 12.629 1.00 84.69 898 ILE A C 1
ATOM 7100 O O . ILE A 1 898 ? 18.487 13.795 12.233 1.00 84.69 898 ILE A O 1
ATOM 7104 N N . GLU A 1 899 ? 19.435 14.894 13.933 1.00 85.44 899 GLU A N 1
ATOM 7105 C CA . GLU A 1 899 ? 18.781 14.131 15.000 1.00 85.44 899 GLU A CA 1
ATOM 7106 C C . GLU A 1 899 ? 17.275 14.364 15.009 1.00 85.44 899 GLU A C 1
ATOM 7108 O O . GLU A 1 899 ? 16.519 13.400 15.115 1.00 85.44 899 GLU A O 1
ATOM 7113 N N . ALA A 1 900 ? 16.834 15.614 14.851 1.00 83.31 900 ALA A N 1
ATOM 7114 C CA . ALA A 1 900 ? 15.418 15.947 14.787 1.00 83.31 900 ALA A CA 1
ATOM 7115 C C . ALA A 1 900 ? 14.757 15.328 13.545 1.00 83.31 900 ALA A C 1
ATOM 7117 O O . ALA A 1 900 ? 13.678 14.743 13.645 1.00 83.31 900 ALA A O 1
ATOM 7118 N N . ALA A 1 901 ? 15.424 15.383 12.386 1.00 81.94 901 ALA A N 1
ATOM 7119 C CA . ALA A 1 901 ? 14.943 14.749 11.159 1.00 81.94 901 ALA A CA 1
ATOM 7120 C C . ALA A 1 901 ? 14.886 13.215 11.282 1.00 81.94 901 ALA A C 1
ATOM 7122 O O . ALA A 1 901 ? 13.917 12.587 10.850 1.00 81.94 901 ALA A O 1
ATOM 7123 N N . PHE A 1 902 ? 15.891 12.609 11.916 1.00 85.19 902 PHE A N 1
ATOM 7124 C CA . PHE A 1 902 ? 15.928 11.177 12.205 1.00 85.19 902 PHE A CA 1
ATOM 7125 C C . PHE A 1 902 ? 14.812 10.758 13.170 1.00 85.19 902 PHE A C 1
ATOM 7127 O O . PHE A 1 902 ? 14.119 9.766 12.930 1.00 85.19 902 PHE A O 1
ATOM 7134 N N . ALA A 1 903 ? 14.583 11.542 14.225 1.00 84.31 903 ALA A N 1
ATOM 7135 C CA . ALA A 1 903 ? 13.490 11.323 15.162 1.00 84.31 903 ALA A CA 1
ATOM 7136 C C . ALA A 1 903 ? 12.118 11.463 14.486 1.00 84.31 903 ALA A C 1
ATOM 7138 O O . ALA A 1 903 ? 11.203 10.703 14.787 1.00 84.31 903 ALA A O 1
ATOM 7139 N N . GLY A 1 904 ? 12.003 12.346 13.491 1.00 80.81 904 GLY A N 1
ATOM 7140 C CA . GLY A 1 904 ? 10.823 12.472 12.630 1.00 80.81 904 GLY A CA 1
ATOM 7141 C C . GLY A 1 904 ? 10.654 11.341 11.610 1.00 80.81 904 GLY A C 1
ATOM 7142 O O . GLY A 1 904 ? 9.741 11.398 10.793 1.00 80.81 904 GLY A O 1
ATOM 7143 N N . GLY A 1 905 ? 11.527 10.326 11.620 1.00 79.62 905 GLY A N 1
ATOM 7144 C CA . GLY A 1 905 ? 11.454 9.168 10.729 1.00 79.62 905 GLY A CA 1
ATOM 7145 C C . GLY A 1 905 ? 11.936 9.435 9.304 1.00 79.62 905 GLY A C 1
ATOM 7146 O O . GLY A 1 905 ? 11.578 8.684 8.397 1.00 79.62 905 GLY A O 1
ATOM 7147 N N . CYS A 1 906 ? 12.723 10.490 9.073 1.00 80.75 906 CYS A N 1
ATOM 7148 C CA . CYS A 1 906 ? 13.291 10.777 7.759 1.00 80.75 906 CYS A CA 1
ATOM 7149 C C . CYS A 1 906 ? 14.341 9.718 7.389 1.00 80.75 906 CYS A C 1
ATOM 7151 O O . CYS A 1 906 ? 15.407 9.643 8.004 1.00 80.75 906 CYS A O 1
ATOM 7153 N N . VAL A 1 907 ? 14.055 8.917 6.358 1.00 76.38 907 VAL A N 1
ATOM 7154 C CA . VAL A 1 907 ? 14.962 7.865 5.862 1.00 76.38 907 VAL A CA 1
ATOM 7155 C C . VAL A 1 907 ? 16.303 8.459 5.426 1.00 76.38 907 VAL A C 1
ATOM 7157 O O . VAL A 1 907 ? 17.348 7.875 5.681 1.00 76.38 907 VAL A O 1
ATOM 7160 N N . TYR A 1 908 ? 16.308 9.670 4.876 1.00 79.94 908 TYR A N 1
ATOM 7161 C CA . TYR A 1 908 ? 17.531 10.338 4.431 1.00 79.94 908 TYR A CA 1
ATOM 7162 C C . TYR A 1 908 ? 18.437 10.787 5.573 1.00 79.94 908 TYR A C 1
ATOM 7164 O O . TYR A 1 908 ? 19.655 10.683 5.459 1.00 79.94 908 TYR A O 1
ATOM 7172 N N . ALA A 1 909 ? 17.862 11.174 6.716 1.00 82.19 909 ALA A N 1
ATOM 7173 C CA . ALA A 1 909 ? 18.649 11.403 7.926 1.00 82.19 909 ALA A CA 1
ATOM 7174 C C . ALA A 1 909 ? 19.350 10.110 8.370 1.00 82.19 909 ALA A C 1
ATOM 7176 O O . ALA A 1 909 ? 20.511 10.129 8.776 1.00 82.19 909 ALA A O 1
ATOM 7177 N N . ALA A 1 910 ? 18.653 8.973 8.266 1.00 80.75 910 ALA A N 1
ATOM 7178 C CA . ALA A 1 910 ? 19.234 7.673 8.569 1.00 80.75 910 ALA A CA 1
ATOM 7179 C C . ALA A 1 910 ? 20.339 7.290 7.568 1.00 80.75 910 ALA A C 1
ATOM 7181 O O . ALA A 1 910 ? 21.381 6.795 7.988 1.00 80.75 910 ALA A O 1
ATOM 7182 N N . SER A 1 911 ? 20.172 7.600 6.278 1.00 82.62 911 SER A N 1
ATOM 7183 C CA . SER A 1 911 ? 21.193 7.387 5.245 1.00 82.62 911 SER A CA 1
ATOM 7184 C C . SER A 1 911 ? 22.485 8.134 5.545 1.00 82.62 911 SER A C 1
ATOM 7186 O O . SER A 1 911 ? 23.564 7.546 5.479 1.00 82.62 911 SER A O 1
ATOM 7188 N N . THR A 1 912 ? 22.385 9.400 5.951 1.00 86.75 912 THR A N 1
ATOM 7189 C CA . THR A 1 912 ? 23.549 10.188 6.363 1.00 86.75 912 THR A CA 1
ATOM 7190 C C . THR A 1 912 ? 24.248 9.560 7.569 1.00 86.75 912 THR A C 1
ATOM 7192 O O . THR A 1 912 ? 25.467 9.405 7.549 1.00 86.75 912 THR A O 1
ATOM 7195 N N . LYS A 1 913 ? 23.502 9.112 8.589 1.00 83.88 913 LYS A N 1
ATOM 7196 C CA . LYS A 1 913 ? 24.090 8.415 9.748 1.00 83.88 913 LYS A CA 1
ATOM 7197 C C . LYS A 1 913 ? 24.811 7.119 9.354 1.00 83.88 913 LYS A C 1
ATOM 7199 O O . LYS A 1 913 ? 25.904 6.863 9.851 1.00 83.88 913 LYS A O 1
ATOM 7204 N N . VAL A 1 914 ? 24.245 6.334 8.433 1.00 83.25 914 VAL A N 1
ATOM 7205 C CA . VAL A 1 914 ? 24.892 5.126 7.887 1.00 83.25 914 VAL A CA 1
ATOM 7206 C C . VAL A 1 914 ? 26.187 5.477 7.147 1.00 83.25 914 VAL A C 1
ATOM 7208 O O . VAL A 1 914 ? 27.212 4.838 7.376 1.00 83.25 914 VAL A O 1
ATOM 7211 N N . MET A 1 915 ? 26.181 6.519 6.311 1.00 85.31 915 MET A N 1
ATOM 7212 C CA . MET A 1 915 ? 27.394 6.981 5.625 1.00 85.31 915 MET A CA 1
ATOM 7213 C C . MET A 1 915 ? 28.484 7.449 6.594 1.00 85.31 915 MET A C 1
ATOM 7215 O O . MET A 1 915 ? 29.663 7.165 6.380 1.00 85.31 915 MET A O 1
ATOM 7219 N N . MET A 1 916 ? 28.107 8.135 7.673 1.00 85.44 916 MET A N 1
ATOM 7220 C CA . MET A 1 916 ? 29.055 8.547 8.711 1.00 85.44 916 MET A CA 1
ATOM 7221 C C . MET A 1 916 ? 29.679 7.337 9.413 1.00 85.44 916 MET A C 1
ATOM 7223 O O . MET A 1 916 ? 30.894 7.303 9.599 1.00 85.44 916 MET A O 1
ATOM 7227 N N . ALA A 1 917 ? 28.893 6.295 9.688 1.00 83.25 917 ALA A N 1
ATOM 7228 C CA . ALA A 1 917 ? 29.419 5.051 10.239 1.00 83.25 917 ALA A CA 1
ATOM 7229 C C . ALA A 1 917 ? 30.381 4.330 9.275 1.00 83.25 917 ALA A C 1
ATOM 7231 O O . ALA A 1 917 ? 31.412 3.821 9.709 1.00 83.25 917 ALA A O 1
ATOM 7232 N N . PHE A 1 918 ? 30.108 4.325 7.965 1.00 84.38 918 PHE A N 1
ATOM 7233 C CA . PHE A 1 918 ? 31.050 3.806 6.963 1.00 84.38 918 PHE A CA 1
ATOM 7234 C C . PHE A 1 918 ? 32.390 4.550 6.974 1.00 84.38 918 PHE A C 1
ATOM 7236 O O . PHE A 1 918 ? 33.449 3.920 6.923 1.00 84.38 918 PHE A O 1
ATOM 7243 N N . LEU A 1 919 ? 32.361 5.879 7.105 1.00 86.06 919 LEU A N 1
ATOM 7244 C CA . LEU A 1 919 ? 33.574 6.684 7.256 1.00 86.06 919 LEU A CA 1
ATOM 7245 C C . LEU A 1 919 ? 34.342 6.328 8.532 1.00 86.06 919 LEU A C 1
ATOM 7247 O O . LEU A 1 919 ? 35.568 6.240 8.497 1.00 86.06 919 LEU A O 1
ATOM 7251 N N . ASP A 1 920 ? 33.649 6.088 9.645 1.00 83.88 920 ASP A N 1
ATOM 7252 C CA . ASP A 1 920 ? 34.283 5.663 10.896 1.00 83.88 920 ASP A CA 1
ATOM 7253 C C . ASP A 1 920 ? 34.924 4.278 10.784 1.00 83.88 920 ASP A C 1
ATOM 7255 O O . ASP A 1 920 ? 36.022 4.060 11.305 1.00 83.88 920 ASP A O 1
ATOM 7259 N N . ILE A 1 921 ? 34.295 3.348 10.061 1.00 81.69 921 ILE A N 1
ATOM 7260 C CA . ILE A 1 921 ? 34.868 2.026 9.780 1.00 81.69 921 ILE A CA 1
ATOM 7261 C C . ILE A 1 921 ? 36.162 2.171 8.972 1.00 81.69 921 ILE A C 1
ATOM 7263 O O . ILE A 1 921 ? 37.196 1.666 9.409 1.00 81.69 921 ILE A O 1
ATOM 7267 N N . ILE A 1 922 ? 36.156 2.925 7.867 1.00 81.94 922 ILE A N 1
ATOM 7268 C CA . ILE A 1 922 ? 37.370 3.162 7.065 1.00 81.94 922 ILE A CA 1
ATOM 7269 C C . ILE A 1 922 ? 38.463 3.877 7.879 1.00 81.94 922 ILE A C 1
ATOM 7271 O O . ILE A 1 922 ? 39.631 3.491 7.807 1.00 81.94 922 ILE A O 1
ATOM 7275 N N . ARG A 1 923 ? 38.121 4.877 8.705 1.00 83.75 923 ARG A N 1
ATOM 7276 C CA . ARG A 1 923 ? 39.094 5.545 9.596 1.00 83.75 923 ARG A CA 1
ATOM 7277 C C . ARG A 1 923 ? 39.746 4.560 10.559 1.00 83.75 923 ARG A C 1
ATOM 7279 O O . ARG A 1 923 ? 40.951 4.637 10.792 1.00 83.75 923 ARG A O 1
ATOM 7286 N N . ASN A 1 924 ? 38.962 3.642 11.120 1.00 81.62 924 ASN A N 1
ATOM 7287 C CA . ASN A 1 924 ? 39.467 2.613 12.020 1.00 81.62 924 ASN A CA 1
ATOM 7288 C C . ASN A 1 924 ? 40.340 1.586 11.286 1.00 81.62 924 ASN A C 1
ATOM 7290 O O . ASN A 1 924 ? 41.385 1.212 11.815 1.00 81.62 924 ASN A O 1
ATOM 7294 N N . LEU A 1 925 ? 39.977 1.188 10.061 1.00 77.62 925 LEU A N 1
ATOM 7295 C CA . LEU A 1 925 ? 40.823 0.344 9.208 1.00 77.62 925 LEU A CA 1
ATOM 7296 C C . LEU A 1 925 ? 42.171 1.017 8.921 1.00 77.62 925 LEU A C 1
ATOM 7298 O O . LEU A 1 925 ? 43.210 0.391 9.104 1.00 77.62 925 LEU A O 1
ATOM 7302 N N . LYS A 1 926 ? 42.172 2.317 8.603 1.00 81.25 926 LYS A N 1
ATOM 7303 C CA . LYS A 1 926 ? 43.400 3.104 8.406 1.00 81.25 926 LYS A CA 1
ATOM 7304 C C . LYS A 1 926 ? 44.259 3.204 9.673 1.00 81.25 926 LYS A C 1
ATOM 7306 O O . LYS A 1 926 ? 45.485 3.221 9.594 1.00 81.25 926 LYS A O 1
ATOM 7311 N N . LYS A 1 927 ? 43.647 3.286 10.861 1.00 79.06 927 LYS A N 1
ATOM 7312 C CA . LYS A 1 927 ? 44.393 3.224 12.133 1.00 79.06 927 LYS A CA 1
ATOM 7313 C C . LYS A 1 927 ? 45.063 1.858 12.306 1.00 79.06 927 LYS A C 1
ATOM 7315 O O . LYS A 1 927 ? 46.253 1.812 12.596 1.00 79.06 927 LYS A O 1
ATOM 7320 N N . LYS A 1 928 ? 44.330 0.766 12.059 1.00 70.44 928 LYS A N 1
ATOM 7321 C CA . LYS A 1 928 ? 44.864 -0.604 12.131 1.00 70.44 928 LYS A CA 1
ATOM 7322 C C . LYS A 1 928 ? 45.991 -0.844 11.121 1.00 70.44 928 LYS A C 1
ATOM 7324 O O . LYS A 1 928 ? 47.027 -1.376 11.503 1.00 70.44 928 LYS A O 1
ATOM 7329 N N . SER A 1 929 ? 45.850 -0.375 9.879 1.00 68.06 929 SER A N 1
ATOM 7330 C CA . SER A 1 929 ? 46.901 -0.500 8.860 1.00 68.06 929 SER A CA 1
ATOM 7331 C C . SER A 1 929 ? 48.182 0.247 9.252 1.00 68.06 929 SER A C 1
ATOM 7333 O O . SER A 1 929 ? 49.281 -0.230 8.993 1.00 68.06 929 SER A O 1
ATOM 7335 N N . LYS A 1 930 ? 48.064 1.407 9.920 1.00 62.97 930 LYS A N 1
ATOM 7336 C CA . LYS A 1 930 ? 49.215 2.150 10.462 1.00 62.97 930 LYS A CA 1
ATOM 7337 C C . LYS A 1 930 ? 49.875 1.447 11.649 1.00 62.97 930 LYS A C 1
ATOM 7339 O O . LYS A 1 930 ? 51.094 1.496 11.746 1.00 62.97 930 LYS A O 1
ATOM 7344 N N . CYS A 1 931 ? 49.112 0.789 12.524 1.00 55.22 931 CYS A N 1
ATOM 7345 C CA . CYS A 1 931 ? 49.673 -0.031 13.606 1.00 55.22 931 CYS A CA 1
ATOM 7346 C C . CYS A 1 931 ? 50.449 -1.238 13.057 1.00 55.22 931 CYS A C 1
ATOM 7348 O O . CYS A 1 931 ? 51.570 -1.483 13.497 1.00 55.22 931 CYS A O 1
ATOM 7350 N N . ASN A 1 932 ? 49.909 -1.918 12.041 1.00 49.91 932 ASN A N 1
ATOM 7351 C CA . ASN A 1 932 ? 50.594 -3.025 11.369 1.00 49.91 932 ASN A CA 1
ATOM 7352 C C . ASN A 1 932 ? 51.846 -2.539 10.611 1.00 49.91 932 ASN A C 1
ATOM 7354 O O . ASN A 1 932 ? 52.893 -3.174 10.672 1.00 49.91 932 ASN A O 1
ATOM 7358 N N . ALA A 1 933 ? 51.788 -1.364 9.971 1.00 44.44 933 ALA A N 1
ATOM 7359 C CA . ALA A 1 933 ? 52.960 -0.734 9.356 1.00 44.44 933 ALA A CA 1
ATOM 7360 C C . ALA A 1 933 ? 54.003 -0.258 10.387 1.00 44.44 933 ALA A C 1
ATOM 7362 O O . ALA A 1 933 ? 55.193 -0.293 10.100 1.00 44.44 933 ALA A O 1
ATOM 7363 N N . GLY A 1 934 ? 53.582 0.162 11.586 1.00 38.25 934 GLY A N 1
ATOM 7364 C CA . GLY A 1 934 ? 54.465 0.543 12.694 1.00 38.25 934 GLY A CA 1
ATOM 7365 C C . GLY A 1 934 ? 55.211 -0.644 13.306 1.00 38.25 934 GLY A C 1
ATOM 7366 O O . GLY A 1 934 ? 56.382 -0.506 13.649 1.00 38.25 934 GLY A O 1
ATOM 7367 N N . GLN A 1 935 ? 54.585 -1.824 13.355 1.00 37.59 935 GLN A N 1
ATOM 7368 C CA . GLN A 1 935 ? 55.278 -3.077 13.677 1.00 37.59 935 GLN A CA 1
ATOM 7369 C C . GLN A 1 935 ? 56.331 -3.431 12.616 1.00 37.59 935 GLN A C 1
ATOM 7371 O O . GLN A 1 935 ? 57.410 -3.881 12.976 1.00 37.59 935 GLN A O 1
ATOM 7376 N N . ILE A 1 936 ? 56.076 -3.147 11.333 1.00 32.09 936 ILE A N 1
ATOM 7377 C CA . ILE A 1 936 ? 57.039 -3.371 10.238 1.00 32.09 936 ILE A CA 1
ATOM 7378 C C . ILE A 1 936 ? 58.169 -2.318 10.239 1.00 32.09 936 ILE A C 1
ATOM 7380 O O . ILE A 1 936 ? 59.329 -2.656 10.034 1.00 32.09 936 ILE A O 1
ATOM 7384 N N . LEU A 1 937 ? 57.885 -1.045 10.537 1.00 28.19 937 LEU A N 1
ATOM 7385 C CA . LEU A 1 937 ? 58.894 0.027 10.619 1.00 28.19 937 LEU A CA 1
ATOM 7386 C C . LEU A 1 937 ? 59.780 -0.065 11.871 1.00 28.19 937 LEU A C 1
ATOM 7388 O O . LEU A 1 937 ? 60.962 0.261 11.792 1.00 28.19 937 LEU A O 1
ATOM 7392 N N . SER A 1 938 ? 59.253 -0.579 12.987 1.00 28.56 938 SER A N 1
ATOM 7393 C CA . SER A 1 938 ? 60.051 -0.946 14.167 1.00 28.56 938 SER A CA 1
ATOM 7394 C C . SER A 1 938 ? 61.051 -2.070 13.873 1.00 28.56 938 SER A C 1
ATOM 7396 O O . SER A 1 938 ? 62.048 -2.186 14.581 1.00 28.56 938 SER A O 1
ATOM 7398 N N . ILE A 1 939 ? 60.791 -2.891 12.849 1.00 30.67 939 ILE A N 1
ATOM 7399 C CA . ILE A 1 939 ? 61.707 -3.938 12.376 1.00 30.67 939 ILE A CA 1
ATOM 7400 C C . ILE A 1 939 ? 62.770 -3.339 11.435 1.00 30.67 939 ILE A C 1
ATOM 7402 O O . ILE A 1 939 ? 63.885 -3.846 11.372 1.00 30.67 939 ILE A O 1
ATOM 7406 N N . MET A 1 940 ? 62.478 -2.222 10.757 1.00 27.70 940 MET A N 1
ATOM 7407 C CA . MET A 1 940 ? 63.390 -1.595 9.788 1.00 27.70 940 MET A CA 1
ATOM 7408 C C . MET A 1 940 ? 64.312 -0.509 10.375 1.00 27.70 940 MET A C 1
ATOM 7410 O O . MET A 1 940 ? 65.330 -0.197 9.764 1.00 27.70 940 MET A O 1
ATOM 7414 N N . SER A 1 941 ? 64.016 0.069 11.547 1.00 26.50 941 SER A N 1
ATOM 7415 C CA . SER A 1 941 ? 64.828 1.153 12.137 1.00 26.50 941 SER A CA 1
ATOM 7416 C C . SER A 1 941 ? 66.018 0.692 12.997 1.00 26.50 941 SER A C 1
ATOM 7418 O O . SER A 1 941 ? 66.663 1.533 13.619 1.00 26.50 941 SER A O 1
ATOM 7420 N N . VAL A 1 942 ? 66.312 -0.613 13.063 1.00 29.83 942 VAL A N 1
ATOM 7421 C CA . VAL A 1 942 ? 67.430 -1.173 13.861 1.00 29.83 942 VAL A CA 1
ATOM 7422 C C . VAL A 1 942 ? 68.670 -1.491 13.012 1.00 29.83 942 VAL A C 1
ATOM 7424 O O . VAL A 1 942 ? 69.728 -1.794 13.552 1.00 29.83 942 VAL A O 1
ATOM 7427 N N . THR A 1 943 ? 68.621 -1.339 11.689 1.00 27.62 943 THR A N 1
ATOM 7428 C CA . THR A 1 943 ? 69.773 -1.662 10.832 1.00 27.62 943 THR A CA 1
ATOM 7429 C C . THR A 1 943 ? 70.075 -0.558 9.830 1.00 27.62 943 THR A C 1
ATOM 7431 O O . THR A 1 943 ? 69.751 -0.690 8.656 1.00 27.62 943 THR A O 1
ATOM 7434 N N . SER A 1 944 ? 70.735 0.514 10.282 1.00 24.70 944 SER A N 1
ATOM 7435 C CA . SER A 1 944 ? 71.705 1.243 9.446 1.00 24.70 944 SER A CA 1
ATOM 7436 C C . SER A 1 944 ? 72.513 2.275 10.252 1.00 24.70 944 SER A C 1
ATOM 7438 O O . SER A 1 944 ? 72.178 3.458 10.283 1.00 24.70 944 SER A O 1
ATOM 7440 N N . THR A 1 945 ? 73.630 1.848 10.838 1.00 23.50 945 THR A N 1
ATOM 7441 C CA . THR A 1 945 ? 74.823 2.697 10.989 1.00 23.50 945 THR A CA 1
ATOM 7442 C C . THR A 1 945 ? 76.045 1.866 10.628 1.00 23.50 945 THR A C 1
ATOM 7444 O O . THR A 1 945 ? 76.560 1.151 11.475 1.00 23.50 945 THR A O 1
ATOM 7447 N N . GLU A 1 946 ? 76.459 1.910 9.363 1.00 25.19 946 GLU A N 1
ATOM 7448 C CA . GLU A 1 946 ? 77.821 2.271 8.940 1.00 25.19 946 GLU A CA 1
ATOM 7449 C C . GLU A 1 946 ? 77.891 2.319 7.405 1.00 25.19 946 GLU A C 1
ATOM 7451 O O . GLU A 1 946 ? 77.129 1.654 6.709 1.00 25.19 946 GLU A O 1
ATOM 7456 N N . GLY A 1 947 ? 78.694 3.254 6.894 1.00 22.98 947 GLY A N 1
ATOM 7457 C CA . GLY A 1 947 ? 78.526 3.874 5.579 1.00 22.98 947 GLY A CA 1
ATOM 7458 C C . GLY A 1 947 ? 78.945 3.031 4.370 1.00 22.98 947 GLY A C 1
ATOM 7459 O O . GLY A 1 947 ? 79.756 2.121 4.481 1.00 22.98 947 GLY A O 1
ATOM 7460 N N . LEU A 1 948 ? 78.503 3.451 3.178 1.00 21.56 948 LEU A N 1
ATOM 7461 C CA . LEU A 1 948 ? 79.365 4.191 2.239 1.00 21.56 948 LEU A CA 1
ATOM 7462 C C . LEU A 1 948 ? 78.580 4.755 1.034 1.00 21.56 948 LEU A C 1
ATOM 7464 O O . LEU A 1 948 ? 78.023 4.025 0.229 1.00 21.56 948 LEU A O 1
ATOM 7468 N N . ALA A 1 949 ? 78.588 6.089 0.978 1.00 22.02 949 ALA A N 1
ATOM 7469 C CA . ALA A 1 949 ? 78.768 7.008 -0.153 1.00 22.02 949 ALA A CA 1
ATOM 7470 C C . ALA A 1 949 ? 78.111 6.802 -1.544 1.00 22.02 949 ALA A C 1
ATOM 7472 O O . ALA A 1 949 ? 78.338 5.818 -2.236 1.00 22.02 949 ALA A O 1
ATOM 7473 N N . MET A 1 950 ? 77.566 7.945 -2.005 1.00 21.31 950 MET A N 1
ATOM 7474 C CA . MET A 1 950 ? 77.327 8.408 -3.390 1.00 21.31 950 MET A CA 1
ATOM 7475 C C . MET A 1 950 ? 76.094 7.805 -4.075 1.00 21.31 950 MET A C 1
ATOM 7477 O O . MET A 1 950 ? 76.008 6.607 -4.260 1.00 21.31 950 MET A O 1
ATOM 7481 N N . GLY A 1 951 ? 75.078 8.550 -4.505 1.00 22.95 951 GLY A N 1
ATOM 7482 C CA . GLY A 1 951 ? 74.989 9.949 -4.922 1.00 22.95 951 GLY A CA 1
ATOM 7483 C C . GLY A 1 951 ? 74.295 9.962 -6.289 1.00 22.95 951 GLY A C 1
ATOM 7484 O O . GLY A 1 951 ? 74.620 9.101 -7.100 1.00 22.95 951 GLY A O 1
ATOM 7485 N N . MET A 1 952 ? 73.363 10.904 -6.512 1.00 21.77 952 MET A N 1
ATOM 7486 C CA . MET A 1 952 ? 72.946 11.531 -7.794 1.00 21.77 952 MET A CA 1
ATOM 7487 C C . MET A 1 952 ? 71.422 11.819 -7.885 1.00 21.77 952 MET A C 1
ATOM 7489 O O . MET A 1 952 ? 70.649 11.232 -7.132 1.00 21.77 952 MET A O 1
ATOM 7493 N N . PRO A 1 953 ? 71.005 12.804 -8.716 1.00 24.25 953 PRO A N 1
ATOM 7494 C CA . PRO A 1 953 ? 70.053 13.840 -8.320 1.00 24.25 953 PRO A CA 1
ATOM 7495 C C . PRO A 1 953 ? 68.697 13.834 -9.059 1.00 24.25 953 PRO A C 1
ATOM 7497 O O . PRO A 1 953 ? 68.415 13.016 -9.926 1.00 24.25 953 PRO A O 1
ATOM 7500 N N . GLU A 1 954 ? 67.914 14.832 -8.648 1.00 22.20 954 GLU A N 1
ATOM 7501 C CA . GLU A 1 954 ? 66.660 15.431 -9.120 1.00 22.20 954 GLU A CA 1
ATOM 7502 C C . GLU A 1 954 ? 66.338 15.495 -10.632 1.00 22.20 954 GLU A C 1
ATOM 7504 O O . GLU A 1 954 ? 67.216 15.555 -11.490 1.00 22.20 954 GLU A O 1
ATOM 7509 N N . ASN A 1 955 ? 65.032 15.738 -10.861 1.00 22.97 955 ASN A N 1
ATOM 7510 C CA . ASN A 1 955 ? 64.331 16.276 -12.043 1.00 22.97 955 ASN A CA 1
ATOM 7511 C C . ASN A 1 955 ? 63.948 15.242 -13.120 1.00 22.97 955 ASN A C 1
ATOM 7513 O O . ASN A 1 955 ? 64.769 14.481 -13.600 1.00 22.97 955 ASN A O 1
ATOM 7517 N N . SER A 1 956 ? 62.705 15.169 -13.602 1.00 22.50 956 SER A N 1
ATOM 7518 C CA . SER A 1 956 ? 61.785 16.267 -13.934 1.00 22.50 956 SER A CA 1
ATOM 7519 C C . SER A 1 956 ? 60.331 15.783 -14.108 1.00 22.50 956 SER A C 1
ATOM 7521 O O . SER A 1 956 ? 60.063 14.593 -14.244 1.00 22.50 956 SER A O 1
ATOM 7523 N N . SER A 1 957 ? 59.411 16.748 -14.050 1.00 21.94 957 SER A N 1
ATOM 7524 C CA . SER A 1 957 ? 57.945 16.658 -14.071 1.00 21.94 957 SER A CA 1
ATOM 7525 C C . SER A 1 957 ? 57.359 16.770 -15.512 1.00 21.94 957 SER A C 1
ATOM 7527 O O . SER A 1 957 ? 58.113 16.572 -16.463 1.00 21.94 957 SER A O 1
ATOM 7529 N N . PRO A 1 958 ? 56.040 16.984 -15.737 1.00 34.91 958 PRO A N 1
ATOM 7530 C CA . PRO A 1 958 ? 55.177 16.019 -16.415 1.00 34.91 958 PRO A CA 1
ATOM 7531 C C . PRO A 1 958 ? 54.527 16.570 -17.709 1.00 34.91 958 PRO A C 1
ATOM 7533 O O . PRO A 1 958 ? 54.673 17.734 -18.058 1.00 34.91 958 PRO A O 1
ATOM 7536 N N . GLU A 1 959 ? 53.718 15.711 -18.335 1.00 23.52 959 GLU A N 1
ATOM 7537 C CA . GLU A 1 959 ? 52.670 15.978 -19.339 1.00 23.52 959 GLU A CA 1
ATOM 7538 C C . GLU A 1 959 ? 52.970 15.752 -20.837 1.00 23.52 959 GLU A C 1
ATOM 7540 O O . GLU A 1 959 ? 53.772 16.416 -21.489 1.00 23.52 959 GLU A O 1
ATOM 7545 N N . SER A 1 960 ? 52.098 14.889 -21.380 1.00 21.70 960 SER A N 1
ATOM 7546 C CA . SER A 1 960 ? 51.607 14.762 -22.759 1.00 21.70 960 SER A CA 1
ATOM 7547 C C . SER A 1 960 ? 52.310 13.790 -23.721 1.00 21.70 960 SER A C 1
ATOM 7549 O O . SER A 1 960 ? 53.418 14.033 -24.192 1.00 21.70 960 SER A O 1
ATOM 7551 N N . ARG A 1 961 ? 51.559 12.727 -24.072 1.00 21.00 961 ARG A N 1
ATOM 7552 C CA . ARG A 1 961 ? 51.239 12.194 -25.425 1.00 21.00 961 ARG A CA 1
ATOM 7553 C C . ARG A 1 961 ? 51.023 10.676 -25.336 1.00 21.00 961 ARG A C 1
ATOM 7555 O O . ARG A 1 961 ? 51.954 9.933 -25.072 1.00 21.00 961 ARG A O 1
ATOM 7562 N N . ASP A 1 962 ? 49.779 10.218 -25.250 1.00 22.42 962 ASP A N 1
ATOM 7563 C CA . ASP A 1 962 ? 48.829 9.964 -26.351 1.00 22.42 962 ASP A CA 1
ATOM 7564 C C . ASP A 1 962 ? 49.006 8.597 -27.038 1.00 22.42 962 ASP A C 1
ATOM 7566 O O . ASP A 1 962 ? 50.065 8.281 -27.565 1.00 22.42 962 ASP A O 1
ATOM 7570 N N . LEU A 1 963 ? 47.866 7.896 -27.110 1.00 22.42 963 LEU A N 1
ATOM 7571 C CA . LEU A 1 963 ? 47.403 7.014 -28.191 1.00 22.42 963 LEU A CA 1
ATOM 7572 C C . LEU A 1 963 ? 48.119 5.664 -28.417 1.00 22.42 963 LEU A C 1
ATOM 7574 O O . LEU A 1 963 ? 49.266 5.566 -28.837 1.00 22.42 963 LEU A O 1
ATOM 7578 N N . TRP A 1 964 ? 47.339 4.594 -28.227 1.00 25.70 964 TRP A N 1
ATOM 7579 C CA . TRP A 1 964 ? 47.623 3.219 -28.660 1.00 25.70 964 TRP A CA 1
ATOM 7580 C C . TRP A 1 964 ? 47.879 3.088 -30.173 1.00 25.70 964 TRP A C 1
ATOM 7582 O O . TRP A 1 964 ? 47.260 3.803 -30.966 1.00 25.70 964 TRP A O 1
ATOM 7592 N N . PRO A 1 965 ? 48.598 2.025 -30.586 1.00 26.02 965 PRO A N 1
ATOM 7593 C CA . PRO A 1 965 ? 48.236 1.289 -31.793 1.00 26.02 965 PRO A CA 1
ATOM 7594 C C . PRO A 1 965 ? 48.049 -0.230 -31.580 1.00 26.02 965 PRO A C 1
ATOM 7596 O O . PRO A 1 965 ? 48.488 -0.829 -30.605 1.00 26.02 965 PRO A O 1
ATOM 7599 N N . ASN A 1 966 ? 47.341 -0.811 -32.551 1.00 25.83 966 ASN A N 1
ATOM 7600 C CA . ASN A 1 966 ? 46.833 -2.179 -32.675 1.00 25.83 966 ASN A CA 1
ATOM 7601 C C . ASN A 1 966 ? 47.889 -3.305 -32.751 1.00 25.83 966 ASN A C 1
ATOM 7603 O O . ASN A 1 966 ? 48.881 -3.162 -33.454 1.00 25.83 966 ASN A O 1
ATOM 7607 N N . GLY A 1 967 ? 47.499 -4.496 -32.272 1.00 26.78 967 GLY A N 1
ATOM 7608 C CA . GLY A 1 967 ? 47.647 -5.766 -33.003 1.00 26.78 967 GLY A CA 1
ATOM 7609 C C . GLY A 1 967 ? 48.913 -6.618 -32.795 1.00 26.78 967 GLY A C 1
ATOM 7610 O O . GLY A 1 967 ? 50.024 -6.115 -32.755 1.00 26.78 967 GLY A O 1
ATOM 7611 N N . ALA A 1 968 ? 48.677 -7.937 -32.840 1.00 21.58 968 ALA A N 1
ATOM 7612 C CA . ALA A 1 968 ? 49.605 -9.073 -32.961 1.00 21.58 968 ALA A CA 1
ATOM 7613 C C . ALA A 1 968 ? 50.060 -9.781 -31.666 1.00 21.58 968 ALA A C 1
ATOM 7615 O O . ALA A 1 968 ? 50.475 -9.183 -30.682 1.00 21.58 968 ALA A O 1
ATOM 7616 N N . VAL A 1 969 ? 49.939 -11.112 -31.729 1.00 41.78 969 VAL A N 1
ATOM 7617 C CA . VAL A 1 969 ? 50.407 -12.125 -30.773 1.00 41.78 969 VAL A CA 1
ATOM 7618 C C . VAL A 1 969 ? 51.897 -11.936 -30.493 1.00 41.78 969 VAL A C 1
ATOM 7620 O O . VAL A 1 969 ? 52.681 -11.896 -31.439 1.00 41.78 969 VAL A O 1
ATOM 7623 N N . LEU A 1 970 ? 52.283 -11.889 -29.216 1.00 25.45 970 LEU A N 1
ATOM 7624 C CA . LEU A 1 970 ? 53.680 -11.837 -28.784 1.00 25.45 970 LEU A CA 1
ATOM 7625 C C . LEU A 1 970 ? 53.920 -12.779 -27.591 1.00 25.45 970 LEU A C 1
ATOM 7627 O O . LEU A 1 970 ? 53.019 -13.044 -26.794 1.00 25.45 970 LEU A O 1
ATOM 7631 N N . ASN A 1 971 ? 55.122 -13.355 -27.565 1.00 29.83 971 ASN A N 1
ATOM 7632 C CA . ASN A 1 971 ? 55.597 -14.418 -26.673 1.00 29.83 971 ASN A CA 1
ATOM 7633 C C . ASN A 1 971 ? 55.494 -14.047 -25.175 1.00 29.83 971 ASN A C 1
ATOM 7635 O O . ASN A 1 971 ? 55.432 -12.864 -24.850 1.00 29.83 971 ASN A O 1
ATOM 7639 N N . PRO A 1 972 ? 55.573 -15.026 -24.240 1.00 34.81 972 PRO A N 1
ATOM 7640 C CA . PRO A 1 972 ? 55.499 -14.794 -22.785 1.00 34.81 972 PRO A CA 1
ATOM 7641 C C . PRO A 1 972 ? 56.550 -13.818 -22.228 1.00 34.81 972 PRO A C 1
ATOM 7643 O O . PRO A 1 972 ? 56.453 -13.408 -21.077 1.00 34.81 972 PRO A O 1
ATOM 7646 N N . SER A 1 973 ? 57.553 -13.465 -23.033 1.00 34.38 973 SER A N 1
ATOM 7647 C CA . SER A 1 973 ? 58.613 -12.504 -22.733 1.00 34.38 973 SER A CA 1
ATOM 7648 C C . SER A 1 973 ? 58.300 -11.058 -23.142 1.00 34.38 973 SER A C 1
ATOM 7650 O O . SER A 1 973 ? 59.029 -10.172 -22.731 1.00 34.38 973 SER A O 1
ATOM 7652 N N . ASP A 1 974 ? 57.222 -10.791 -23.888 1.00 33.31 974 ASP A N 1
ATOM 7653 C CA . ASP A 1 974 ? 56.780 -9.421 -24.218 1.00 33.31 974 ASP A CA 1
ATOM 7654 C C . ASP A 1 974 ? 55.600 -8.964 -23.328 1.00 33.31 974 ASP A C 1
ATOM 7656 O O . ASP A 1 974 ? 54.984 -7.920 -23.545 1.00 33.31 974 ASP A O 1
ATOM 7660 N N . ALA A 1 975 ? 55.312 -9.731 -22.266 1.00 37.59 975 ALA A N 1
ATOM 7661 C CA . ALA A 1 975 ? 54.439 -9.365 -21.148 1.00 37.59 975 ALA A CA 1
ATOM 7662 C C . ALA A 1 975 ? 55.140 -8.461 -20.106 1.00 37.59 975 ALA A C 1
ATOM 7664 O O . ALA A 1 975 ? 54.634 -8.280 -18.998 1.00 37.59 975 ALA A O 1
ATOM 7665 N N . GLU A 1 976 ? 56.275 -7.849 -20.455 1.00 31.41 976 GLU A N 1
ATOM 7666 C CA . GLU A 1 976 ? 57.029 -6.929 -19.586 1.00 31.41 976 GLU A CA 1
ATOM 7667 C C . GLU A 1 976 ? 56.323 -5.577 -19.337 1.00 31.41 976 GLU A C 1
ATOM 7669 O O . GLU A 1 976 ? 56.839 -4.722 -18.625 1.00 31.41 976 GLU A O 1
ATOM 7674 N N . GLY A 1 977 ? 55.101 -5.384 -19.847 1.00 31.50 977 GLY A N 1
ATOM 7675 C CA . GLY A 1 977 ? 54.248 -4.236 -19.514 1.00 31.50 977 GLY A CA 1
ATOM 7676 C C . GLY A 1 977 ? 53.125 -4.512 -18.507 1.00 31.50 977 GLY A C 1
ATOM 7677 O O . GLY A 1 977 ? 52.401 -3.581 -18.155 1.00 31.50 977 GLY A O 1
ATOM 7678 N N . PHE A 1 978 ? 52.916 -5.761 -18.066 1.00 33.47 978 PHE A N 1
ATOM 7679 C CA . PHE A 1 978 ? 51.743 -6.115 -17.254 1.00 33.47 978 PHE A CA 1
ATOM 7680 C C . PHE A 1 978 ? 52.010 -7.246 -16.248 1.00 33.47 978 PHE A C 1
ATOM 7682 O O . PHE A 1 978 ? 51.361 -8.286 -16.285 1.00 33.47 978 PHE A O 1
ATOM 7689 N N . ILE A 1 979 ? 52.925 -7.029 -15.298 1.00 27.64 979 ILE A N 1
ATOM 7690 C CA . ILE A 1 979 ? 53.027 -7.831 -14.067 1.00 27.64 979 ILE A CA 1
ATOM 7691 C C . ILE A 1 979 ? 53.331 -6.891 -12.891 1.00 27.64 979 ILE A C 1
ATOM 7693 O O . ILE A 1 979 ? 54.320 -6.166 -12.896 1.00 27.64 979 ILE A O 1
ATOM 7697 N N . PHE A 1 980 ? 52.446 -6.884 -11.890 1.00 31.16 980 PHE A N 1
ATOM 7698 C CA . PHE A 1 980 ? 52.661 -6.236 -10.593 1.00 31.16 980 PHE A CA 1
ATOM 7699 C C . PHE A 1 980 ? 53.585 -7.165 -9.779 1.00 31.16 980 PHE A C 1
ATOM 7701 O O . PHE A 1 980 ? 53.135 -8.210 -9.309 1.00 31.16 980 PHE A O 1
ATOM 7708 N N . ASP A 1 981 ? 54.880 -6.844 -9.705 1.00 28.12 981 ASP A N 1
ATOM 7709 C CA . ASP A 1 981 ? 55.914 -7.678 -9.073 1.00 28.12 981 ASP A CA 1
ATOM 7710 C C . ASP A 1 981 ? 55.995 -7.446 -7.552 1.00 28.12 981 ASP A C 1
ATOM 7712 O O . ASP A 1 981 ? 56.349 -6.365 -7.085 1.00 28.12 981 ASP A O 1
ATOM 7716 N N . TRP A 1 982 ? 55.674 -8.490 -6.781 1.00 39.19 982 TRP A N 1
ATOM 7717 C CA . TRP A 1 982 ? 55.755 -8.539 -5.315 1.00 39.19 982 TRP A CA 1
ATOM 7718 C C . TRP A 1 982 ? 57.085 -9.112 -4.775 1.00 39.19 982 TRP A C 1
ATOM 7720 O O . TRP A 1 982 ? 57.192 -9.362 -3.577 1.00 39.19 982 TRP A O 1
ATOM 7730 N N . SER A 1 983 ? 58.114 -9.324 -5.604 1.00 26.09 983 SER A N 1
ATOM 7731 C CA . SER A 1 983 ? 59.321 -10.082 -5.222 1.00 26.09 983 SER A CA 1
ATOM 7732 C C . SER A 1 983 ? 60.657 -9.315 -5.236 1.00 26.09 983 SER A C 1
ATOM 7734 O O . SER A 1 983 ? 61.669 -9.864 -4.802 1.00 26.09 983 SER A O 1
ATOM 7736 N N . SER A 1 984 ? 60.695 -8.027 -5.597 1.00 24.66 984 SER A N 1
ATOM 7737 C CA . SER A 1 984 ? 61.959 -7.274 -5.751 1.00 24.66 984 SER A CA 1
ATOM 7738 C C . SER A 1 984 ? 62.676 -6.822 -4.455 1.00 24.66 984 SER A C 1
ATOM 7740 O O . SER A 1 984 ? 63.560 -5.966 -4.533 1.00 24.66 984 SER A O 1
ATOM 7742 N N . ILE A 1 985 ? 62.324 -7.324 -3.260 1.00 28.55 985 ILE A N 1
ATOM 7743 C CA . ILE A 1 985 ? 62.936 -6.849 -1.994 1.00 28.55 985 ILE A CA 1
ATOM 7744 C C . ILE A 1 985 ? 63.899 -7.830 -1.316 1.00 28.55 985 ILE A C 1
ATOM 7746 O O . ILE A 1 985 ? 64.764 -7.356 -0.588 1.00 28.55 985 ILE A O 1
ATOM 7750 N N . MET A 1 986 ? 63.863 -9.145 -1.536 1.00 23.73 986 MET A N 1
ATOM 7751 C CA . MET A 1 986 ? 64.735 -10.035 -0.748 1.00 23.73 986 MET A CA 1
ATOM 7752 C C . MET A 1 986 ? 65.597 -10.944 -1.616 1.00 23.73 986 MET A C 1
ATOM 7754 O O . MET A 1 986 ? 65.188 -12.017 -2.050 1.00 23.73 986 MET A O 1
ATOM 7758 N N . ASN A 1 987 ? 66.828 -10.480 -1.818 1.00 22.36 987 ASN A N 1
ATOM 7759 C CA . ASN A 1 987 ? 67.959 -11.270 -2.274 1.00 22.36 987 ASN A CA 1
ATOM 7760 C C . ASN A 1 987 ? 68.389 -12.248 -1.154 1.00 22.36 987 ASN A C 1
ATOM 7762 O O . ASN A 1 987 ? 68.682 -11.810 -0.046 1.00 22.36 987 ASN A O 1
ATOM 7766 N N . PHE A 1 988 ? 68.487 -13.528 -1.519 1.00 23.34 988 PHE A N 1
ATOM 7767 C CA . PHE A 1 988 ? 69.286 -14.623 -0.943 1.00 23.34 988 PHE A CA 1
ATOM 7768 C C . PHE A 1 988 ? 69.001 -15.209 0.462 1.00 23.34 988 PHE A C 1
ATOM 7770 O O . PHE A 1 988 ? 69.209 -14.596 1.501 1.00 23.34 988 PHE A O 1
ATOM 7777 N N . ASP A 1 989 ? 68.635 -16.497 0.404 1.00 22.02 989 ASP A N 1
ATOM 7778 C CA . ASP A 1 989 ? 69.236 -17.665 1.066 1.00 22.02 989 ASP A CA 1
ATOM 7779 C C . ASP A 1 989 ? 69.462 -17.688 2.589 1.00 22.02 989 ASP A C 1
ATOM 7781 O O . ASP A 1 989 ? 70.430 -17.160 3.117 1.00 22.02 989 ASP A O 1
ATOM 7785 N N . GLY A 1 990 ? 68.674 -18.554 3.239 1.00 22.95 990 GLY A N 1
ATOM 7786 C CA . GLY A 1 990 ? 69.239 -19.727 3.914 1.00 22.95 990 GLY A CA 1
ATOM 7787 C C . GLY A 1 990 ? 69.659 -19.626 5.392 1.00 22.95 990 GLY A C 1
ATOM 7788 O O . GLY A 1 990 ? 70.617 -18.956 5.743 1.00 22.95 990 GLY A O 1
ATOM 7789 N N . VAL A 1 991 ? 69.060 -20.532 6.186 1.00 21.38 991 VAL A N 1
ATOM 7790 C CA . VAL A 1 991 ? 69.703 -21.332 7.263 1.00 21.38 991 VAL A CA 1
ATOM 7791 C C . VAL A 1 991 ? 69.696 -20.778 8.715 1.00 21.38 991 VAL A C 1
ATOM 7793 O O . VAL A 1 991 ? 70.552 -20.021 9.141 1.00 21.38 991 VAL A O 1
ATOM 7796 N N . THR A 1 992 ? 68.706 -21.282 9.474 1.00 22.66 992 THR A N 1
ATOM 7797 C CA . THR A 1 992 ? 68.703 -21.882 10.841 1.00 22.66 992 THR A CA 1
ATOM 7798 C C . THR A 1 992 ? 69.415 -21.292 12.085 1.00 22.66 992 THR A C 1
ATOM 7800 O O . THR A 1 992 ? 70.635 -21.212 12.133 1.00 22.66 992 THR A O 1
ATOM 7803 N N . PHE A 1 993 ? 68.591 -21.236 13.151 1.00 21.08 993 PHE A N 1
ATOM 7804 C CA . PHE A 1 993 ? 68.745 -21.669 14.567 1.00 21.08 993 PHE A CA 1
ATOM 7805 C C . PHE A 1 993 ? 69.519 -20.862 15.646 1.00 21.08 993 PHE A C 1
ATOM 7807 O O . PHE A 1 993 ? 70.696 -20.553 15.517 1.00 21.08 993 PHE A O 1
ATOM 7814 N N . ASP A 1 994 ? 68.790 -20.744 16.774 1.00 22.80 994 ASP A N 1
ATOM 7815 C CA . ASP A 1 994 ? 69.136 -20.715 18.213 1.00 22.80 994 ASP A CA 1
ATOM 7816 C C . ASP A 1 994 ? 69.685 -19.472 18.940 1.00 22.80 994 ASP A C 1
ATOM 7818 O O . ASP A 1 994 ? 70.679 -18.865 18.556 1.00 22.80 994 ASP A O 1
ATOM 7822 N N . GLY A 1 995 ? 69.087 -19.229 20.124 1.00 22.52 995 GLY A N 1
ATOM 7823 C CA . GLY A 1 995 ? 69.829 -18.817 21.325 1.00 22.52 995 GLY A CA 1
ATOM 7824 C C . GLY A 1 995 ? 69.318 -17.603 22.114 1.00 22.52 995 GLY A C 1
ATOM 7825 O O . GLY A 1 995 ? 69.779 -16.495 21.887 1.00 22.52 995 GLY A O 1
ATOM 7826 N N . ASP A 1 996 ? 68.422 -17.845 23.078 1.00 21.50 996 ASP A N 1
ATOM 7827 C CA . ASP A 1 996 ? 68.404 -17.310 24.458 1.00 21.50 996 ASP A CA 1
ATOM 7828 C C . ASP A 1 996 ? 68.993 -15.913 24.793 1.00 21.50 996 ASP A C 1
ATOM 7830 O O . ASP A 1 996 ? 70.199 -15.699 24.733 1.00 21.50 996 ASP A O 1
ATOM 7834 N N . THR A 1 997 ? 68.160 -15.012 25.349 1.00 23.16 997 THR A N 1
ATOM 7835 C CA . THR A 1 997 ? 68.153 -14.559 26.774 1.00 23.16 997 THR A CA 1
ATOM 7836 C C . THR A 1 997 ? 67.633 -13.117 26.991 1.00 23.16 997 THR A C 1
ATOM 7838 O O . THR A 1 997 ? 68.215 -12.142 26.539 1.00 23.16 997 THR A O 1
ATOM 7841 N N . ASN A 1 998 ? 66.537 -13.021 27.763 1.00 22.66 998 ASN A N 1
ATOM 7842 C CA . ASN A 1 998 ? 66.295 -12.135 28.922 1.00 22.66 998 ASN A CA 1
ATOM 7843 C C . ASN A 1 998 ? 66.726 -10.643 28.913 1.00 22.66 998 ASN A C 1
ATOM 7845 O O . ASN A 1 998 ? 67.909 -10.349 29.040 1.00 22.66 998 ASN A O 1
ATOM 7849 N N . LEU A 1 999 ? 65.748 -9.719 29.017 1.00 22.52 999 LEU A N 1
ATOM 7850 C CA . LEU A 1 999 ? 65.439 -8.918 30.236 1.00 22.52 999 LEU A CA 1
ATOM 7851 C C . LEU A 1 999 ? 64.469 -7.741 29.949 1.00 22.52 999 LEU A C 1
ATOM 7853 O O . LEU A 1 999 ? 64.845 -6.723 29.384 1.00 22.52 999 LEU A O 1
ATOM 7857 N N . ASP A 1 1000 ? 63.219 -7.936 30.374 1.00 23.22 1000 ASP A N 1
ATOM 7858 C CA . ASP A 1 1000 ? 62.449 -7.130 31.339 1.00 23.22 1000 ASP A CA 1
ATOM 7859 C C . ASP A 1 1000 ? 62.185 -5.602 31.225 1.00 23.22 1000 ASP A C 1
ATOM 7861 O O . ASP A 1 1000 ? 63.086 -4.768 31.212 1.00 23.22 1000 ASP A O 1
ATOM 7865 N N . LEU A 1 1001 ? 60.879 -5.308 31.425 1.00 23.95 1001 LEU A N 1
ATOM 7866 C CA . LEU A 1 1001 ? 60.213 -4.111 31.997 1.00 23.95 1001 LEU A CA 1
ATOM 7867 C C . LEU A 1 1001 ? 60.098 -2.877 31.069 1.00 23.95 1001 LEU A C 1
ATOM 7869 O O . LEU A 1 1001 ? 61.085 -2.307 30.638 1.00 23.95 1001 LEU A O 1
ATOM 7873 N N . ASN A 1 1002 ? 58.920 -2.327 30.748 1.00 23.27 1002 ASN A N 1
ATOM 7874 C CA . ASN A 1 1002 ? 57.759 -2.055 31.602 1.00 23.27 1002 ASN A CA 1
ATOM 7875 C C . ASN A 1 1002 ? 56.520 -1.684 30.734 1.00 23.27 1002 ASN A C 1
ATOM 7877 O O . ASN A 1 1002 ? 56.697 -1.069 29.679 1.00 23.27 1002 ASN A O 1
ATOM 7881 N N . PRO A 1 1003 ? 55.275 -1.975 31.167 1.00 27.39 1003 PRO A N 1
ATOM 7882 C CA . PRO A 1 1003 ? 54.053 -1.723 30.405 1.00 27.39 1003 PRO A CA 1
ATOM 7883 C C . PRO A 1 1003 ? 53.376 -0.395 30.792 1.00 27.39 1003 PRO A C 1
ATOM 7885 O O . PRO A 1 1003 ? 53.257 -0.047 31.965 1.00 27.39 1003 PRO A O 1
ATOM 7888 N N . GLY A 1 1004 ? 52.873 0.323 29.786 1.00 24.25 1004 GLY A N 1
ATOM 7889 C CA . GLY A 1 1004 ? 52.165 1.597 29.935 1.00 24.25 1004 GLY A CA 1
ATOM 7890 C C . GLY A 1 1004 ? 51.167 1.855 28.804 1.00 24.25 1004 GLY A C 1
ATOM 7891 O O . GLY A 1 1004 ? 51.285 2.844 28.095 1.00 24.25 1004 GLY A O 1
ATOM 7892 N N . SER A 1 1005 ? 50.213 0.927 28.672 1.00 24.66 1005 SER A N 1
ATOM 7893 C CA . SER A 1 1005 ? 48.867 1.033 28.071 1.00 24.66 1005 SER A CA 1
ATOM 7894 C C . SER A 1 1005 ? 48.693 1.470 26.600 1.00 24.66 1005 SER A C 1
ATOM 7896 O O . SER A 1 1005 ? 48.575 2.658 26.294 1.00 24.66 1005 SER A O 1
ATOM 7898 N N . CYS A 1 1006 ? 48.486 0.473 25.730 1.00 25.39 1006 CYS A N 1
ATOM 7899 C CA . CYS A 1 1006 ? 47.294 0.351 24.879 1.00 25.39 1006 CYS A CA 1
ATOM 7900 C C . CYS A 1 1006 ? 46.624 -0.989 25.192 1.00 25.39 1006 CYS A C 1
ATOM 7902 O O . CYS A 1 1006 ? 47.385 -1.954 25.435 1.00 25.39 1006 CYS A O 1
#

InterPro domains:
  IPR016169 FAD-binding, type PCMH, subdomain 2 [G3DSA:3.30.465.10] (1-57)
  IPR036318 FAD-binding, type PCMH-like superfamily [SSF56176] (1-54)
  IPR050416 FAD-linked Oxidoreductases in Biosynthetic Pathways [PTHR42973] (1-294)

Organism: Petromyces alliaceus (NCBI:txid209559)